Protein AF-0000000085042247 (afdb_homodimer)

InterPro domains:
  IPR011110 Two component regulator propeller [PF07494] (155-176)
  IPR015943 WD40/YVTN repeat-like-containing domain superfamily [G3DSA:2.130.10.10] (54-187)
  IPR015943 WD40/YVTN repeat-like-containing domain superfamily [G3DSA:2.130.10.10] (201-371)

Organism: Cyclobacterium marinum (strain ATCC 25205 / DSM 745 / LMG 13164 / NCIMB 1802) (NCBI:txid880070)

pLDDT: mean 93.14, std 12.24, range [21.66, 98.88]

Nearest PDB structures (foldseek):
  3va6-assembly3_B  TM=7.601E-01  e=3.231E-10  Bacteroides thetaiotaomicron
  6zxh-assembly1_g  TM=6.517E-01  e=1.091E-06  Homo sapiens
  3nvx-assembly2_B  TM=5.634E-01  e=7.622E-05  Vaccinia virus Copenhagen
  8t9a-assembly1_A  TM=5.636E-01  e=1.919E-04  Homo sapiens
  6dsz-assembly2_B  TM=5.825E-01  e=3.662E-04  Homo sapiens

Structure (mmCIF, N/CA/C/O backbone):
data_AF-0000000085042247-model_v1
#
loop_
_entity.id
_entity.type
_entity.pdbx_description
1 polymer 'Two component regulator propeller domain protein'
#
loop_
_atom_site.group_PDB
_atom_site.id
_atom_site.type_symbol
_atom_site.label_atom_id
_atom_site.label_alt_id
_atom_site.label_comp_id
_atom_site.label_asym_id
_atom_site.label_entity_id
_atom_site.label_seq_id
_atom_site.pdbx_PDB_ins_code
_atom_site.Cartn_x
_atom_site.Cartn_y
_atom_site.Cartn_z
_atom_site.occupancy
_atom_site.B_iso_or_equiv
_atom_site.auth_seq_id
_atom_site.auth_comp_id
_atom_site.auth_asym_id
_atom_site.auth_atom_id
_atom_site.pdbx_PDB_model_num
ATOM 1 N N . MET A 1 1 ? -36.875 -26.297 45.031 1 22.95 1 MET A N 1
ATOM 2 C CA . MET A 1 1 ? -35.531 -26.734 44.625 1 22.95 1 MET A CA 1
ATOM 3 C C . MET A 1 1 ? -34.875 -25.703 43.688 1 22.95 1 MET A C 1
ATOM 5 O O . MET A 1 1 ? -33.844 -25.969 43.125 1 22.95 1 MET A O 1
ATOM 9 N N . LYS A 1 2 ? -35.688 -24.75 43.25 1 25.09 2 LYS A N 1
ATOM 10 C CA . LYS A 1 2 ? -35.75 -23.625 42.312 1 25.09 2 LYS A CA 1
ATOM 11 C C . LYS A 1 2 ? -34.719 -22.578 42.656 1 25.09 2 LYS A C 1
ATOM 13 O O . LYS A 1 2 ? -34.156 -21.938 41.75 1 25.09 2 LYS A O 1
ATOM 18 N N . ILE A 1 3 ? -34.531 -22.25 43.906 1 25.02 3 ILE A N 1
ATOM 19 C CA . ILE A 1 3 ? -34.125 -20.938 44.406 1 25.02 3 ILE A CA 1
ATOM 20 C C . ILE A 1 3 ? -32.594 -20.812 44.406 1 25.02 3 ILE A C 1
ATOM 22 O O . ILE A 1 3 ? -32.062 -19.703 44.375 1 25.02 3 ILE A O 1
ATOM 26 N N . LEU A 1 4 ? -31.891 -21.891 44.719 1 25.73 4 LEU A N 1
ATOM 27 C CA . LEU A 1 4 ? -30.562 -21.766 45.312 1 25.73 4 LEU A CA 1
ATOM 28 C C . LEU A 1 4 ? -29.531 -21.359 44.25 1 25.73 4 LEU A C 1
ATOM 30 O O . LEU A 1 4 ? -28.516 -20.734 44.562 1 25.73 4 LEU A O 1
ATOM 34 N N . LYS A 1 5 ? -29.75 -21.875 43.031 1 30.06 5 LYS A N 1
ATOM 35 C CA . LYS A 1 5 ? -28.578 -21.984 42.156 1 30.06 5 LYS A CA 1
ATOM 36 C C . LYS A 1 5 ? -28.125 -20.625 41.656 1 30.06 5 LYS A C 1
ATOM 38 O O . LYS A 1 5 ? -27.219 -20.516 40.844 1 30.06 5 LYS A O 1
ATOM 43 N N . PHE A 1 6 ? -29.016 -19.625 41.969 1 28.7 6 PHE A N 1
ATOM 44 C CA . PHE A 1 6 ? -28.812 -18.375 41.25 1 28.7 6 PHE A CA 1
ATOM 45 C C . PHE A 1 6 ? -27.625 -17.609 41.844 1 28.7 6 PHE A C 1
ATOM 47 O O . PHE A 1 6 ? -27.234 -16.562 41.312 1 28.7 6 PHE A O 1
ATOM 54 N N . ILE A 1 7 ? -27.281 -17.953 43.156 1 28.77 7 ILE A N 1
ATOM 55 C CA . ILE A 1 7 ? -26.547 -16.953 43.906 1 28.77 7 ILE A CA 1
ATOM 56 C C . ILE A 1 7 ? -25.094 -16.922 43.469 1 28.77 7 ILE A C 1
ATOM 58 O O . ILE A 1 7 ? -24.453 -15.859 43.469 1 28.77 7 ILE A O 1
ATOM 62 N N . ILE A 1 8 ? -24.531 -18.109 43.125 1 30.77 8 ILE A N 1
ATOM 63 C CA . ILE A 1 8 ? -23.078 -18.172 43.25 1 30.77 8 ILE A CA 1
ATOM 64 C C . ILE A 1 8 ? -22.438 -17.375 42.125 1 30.77 8 ILE A C 1
ATOM 66 O O . ILE A 1 8 ? -21.25 -17.062 42.156 1 30.77 8 ILE A O 1
ATOM 70 N N . PHE A 1 9 ? -23.188 -17.234 41 1 31.53 9 PHE A N 1
ATOM 71 C CA . PHE A 1 9 ? -22.422 -16.844 39.812 1 31.53 9 PHE A CA 1
ATOM 72 C C . PHE A 1 9 ? -22 -15.383 39.906 1 31.53 9 PHE A C 1
ATOM 74 O O . PHE A 1 9 ? -21.297 -14.875 39.031 1 31.53 9 PHE A O 1
ATOM 81 N N . GLN A 1 10 ? -22.594 -14.641 40.906 1 27.89 10 GLN A N 1
ATOM 82 C CA . GLN A 1 10 ? -22.438 -13.195 40.781 1 27.89 10 GLN A CA 1
ATOM 83 C C . GLN A 1 10 ? -21 -12.766 41.125 1 27.89 10 GLN A C 1
ATOM 85 O O . GLN A 1 10 ? -20.625 -11.617 40.875 1 27.89 10 GLN A O 1
ATOM 90 N N . LEU A 1 11 ? -20.391 -13.547 41.969 1 30.06 11 LEU A N 1
ATOM 91 C CA . LEU A 1 11 ? -19.344 -12.805 42.688 1 30.06 11 LEU A CA 1
ATOM 92 C C . LEU A 1 11 ? -18.141 -12.57 41.781 1 30.06 11 LEU A C 1
ATOM 94 O O . LEU A 1 11 ? -17.188 -11.906 42.188 1 30.06 11 LEU A O 1
ATOM 98 N N . PHE A 1 12 ? -17.891 -13.469 40.875 1 33.62 12 PHE A N 1
ATOM 99 C CA . PHE A 1 12 ? -16.531 -13.359 40.375 1 33.62 12 PHE A CA 1
ATOM 100 C C . PHE A 1 12 ? -16.359 -12.109 39.5 1 33.62 12 PHE A C 1
ATOM 102 O O . PHE A 1 12 ? -15.719 -12.148 38.469 1 33.62 12 PHE A O 1
ATOM 109 N N . ILE A 1 13 ? -17.453 -11.211 39.5 1 29.3 13 ILE A N 1
ATOM 110 C CA . ILE A 1 13 ? -17.375 -10.188 38.469 1 29.3 13 ILE A CA 1
ATOM 111 C C . ILE A 1 13 ? -16.109 -9.359 38.656 1 29.3 13 ILE A C 1
ATOM 113 O O . ILE A 1 13 ? -15.383 -9.086 37.688 1 29.3 13 ILE A O 1
ATOM 117 N N . GLN A 1 14 ? -16.047 -8.523 39.719 1 28.84 14 GLN A N 1
ATOM 118 C CA . GLN A 1 14 ? -15.812 -7.094 39.531 1 28.84 14 GLN A CA 1
ATOM 119 C C . GLN A 1 14 ? -14.32 -6.785 39.5 1 28.84 14 GLN A C 1
ATOM 121 O O . GLN A 1 14 ? -13.93 -5.617 39.438 1 28.84 14 GLN A O 1
ATOM 126 N N . CYS A 1 15 ? -13.484 -7.648 40.062 1 31.14 15 CYS A N 1
ATOM 127 C CA . CYS A 1 15 ? -12.258 -6.895 40.281 1 31.14 15 CYS A CA 1
ATOM 128 C C . CYS A 1 15 ? -11.578 -6.566 38.938 1 31.14 15 CYS A C 1
ATOM 130 O O . CYS A 1 15 ? -10.789 -7.363 38.438 1 31.14 15 CYS A O 1
ATOM 132 N N . PHE A 1 16 ? -12.359 -6.102 37.969 1 33.31 16 PHE A N 1
ATOM 133 C CA . PHE A 1 16 ? -11.57 -5.527 36.906 1 33.31 16 PHE A CA 1
ATOM 134 C C . PHE A 1 16 ? -10.539 -4.543 37.438 1 33.31 16 PHE A C 1
ATOM 136 O O . PHE A 1 16 ? -10.898 -3.443 37.875 1 33.31 16 PHE A O 1
ATOM 143 N N . GLY A 1 17 ? -9.617 -5.082 38.188 1 31.41 17 GLY A N 1
ATOM 144 C CA . GLY A 1 17 ? -8.508 -4.16 38.406 1 31.41 17 GLY A CA 1
ATOM 145 C C . GLY A 1 17 ? -8.156 -3.365 37.156 1 31.41 17 GLY A C 1
ATOM 146 O O . GLY A 1 17 ? -8.062 -3.924 36.062 1 31.41 17 GLY A O 1
ATOM 147 N N . THR A 1 18 ? -8.648 -2.137 37.156 1 35.22 18 THR A N 1
ATOM 148 C CA . THR A 1 18 ? -8.141 -1.156 36.188 1 35.22 18 THR A CA 1
ATOM 149 C C . THR A 1 18 ? -6.637 -1.332 36 1 35.22 18 THR A C 1
ATOM 151 O O . THR A 1 18 ? -5.848 -1.086 36.906 1 35.22 18 THR A O 1
ATOM 154 N N . TYR A 1 19 ? -6.242 -2.33 35.281 1 34.72 19 TYR A N 1
ATOM 155 C CA . TYR A 1 19 ? -4.875 -2.213 34.812 1 34.72 19 TYR A CA 1
ATOM 156 C C . TYR A 1 19 ? -4.645 -0.853 34.156 1 34.72 19 TYR A C 1
ATOM 158 O O . TYR A 1 19 ? -5.199 -0.561 33.094 1 34.72 19 TYR A O 1
ATOM 166 N N . THR A 1 20 ? -4.547 0.145 34.938 1 39.28 20 THR A N 1
ATOM 167 C CA . THR A 1 20 ? -3.92 1.332 34.375 1 39.28 20 THR A CA 1
ATOM 168 C C . THR A 1 20 ? -2.695 0.951 33.531 1 39.28 20 THR A C 1
ATOM 170 O O . THR A 1 20 ? -1.691 0.489 34.094 1 39.28 20 THR A O 1
ATOM 173 N N . THR A 1 21 ? -2.906 0.508 32.406 1 41.06 21 THR A N 1
ATOM 174 C CA . THR A 1 21 ? -1.756 0.406 31.531 1 41.06 21 THR A CA 1
ATOM 175 C C . THR A 1 21 ? -0.946 1.699 31.531 1 41.06 21 THR A C 1
ATOM 177 O O . THR A 1 21 ? -1.376 2.713 30.984 1 41.06 21 THR A O 1
ATOM 180 N N . TYR A 1 22 ? -0.317 1.96 32.594 1 46.22 22 TYR A N 1
ATOM 181 C CA . TYR A 1 22 ? 0.719 2.979 32.438 1 46.22 22 TYR A CA 1
ATOM 182 C C . TYR A 1 22 ? 1.549 2.744 31.188 1 46.22 22 TYR A C 1
ATOM 184 O O . TYR A 1 22 ? 1.994 1.623 30.938 1 46.22 22 TYR A O 1
ATOM 192 N N . SER A 1 23 ? 1.253 3.551 30.25 1 56.41 23 SER A N 1
ATOM 193 C CA . SER A 1 23 ? 2.094 3.502 29.062 1 56.41 23 SER A CA 1
ATOM 194 C C . SER A 1 23 ? 3.566 3.369 29.438 1 56.41 23 SER A C 1
ATOM 196 O O . SER A 1 23 ? 4.09 4.16 30.219 1 56.41 23 SER A O 1
ATOM 198 N N . GLN A 1 24 ? 4.137 2.273 29.375 1 67.94 24 GLN A N 1
ATOM 199 C CA . GLN A 1 24 ? 5.562 2.018 29.578 1 67.94 24 GLN A CA 1
ATOM 200 C C . GLN A 1 24 ? 6.41 3.084 28.891 1 67.94 24 GLN A C 1
ATOM 202 O O . GLN A 1 24 ? 6.172 3.43 27.734 1 67.94 24 GLN A O 1
ATOM 207 N N . LYS A 1 25 ? 7.191 3.816 29.719 1 71.62 25 LYS A N 1
ATOM 208 C CA . LYS A 1 25 ? 8.164 4.805 29.25 1 71.62 25 LYS A CA 1
ATOM 209 C C . LYS A 1 25 ? 8.992 4.262 28.094 1 71.62 25 LYS A C 1
ATOM 211 O O . LYS A 1 25 ? 9.594 3.193 28.203 1 71.62 25 LYS A O 1
ATOM 216 N N . LEU A 1 26 ? 8.828 4.996 26.906 1 81.88 26 LEU A N 1
ATOM 217 C CA . LEU A 1 26 ? 9.656 4.648 25.75 1 81.88 26 LEU A CA 1
ATOM 218 C C . LEU A 1 26 ? 11.086 5.148 25.938 1 81.88 26 LEU A C 1
ATOM 220 O O . LEU A 1 26 ? 11.297 6.273 26.406 1 81.88 26 LEU A O 1
ATOM 224 N N . HIS A 1 27 ? 12.062 4.387 25.766 1 77.31 27 HIS A N 1
ATOM 225 C CA . HIS A 1 27 ? 13.461 4.801 25.828 1 77.31 27 HIS A CA 1
ATOM 226 C C . HIS A 1 27 ? 13.82 5.719 24.656 1 77.31 27 HIS A C 1
ATOM 228 O O . HIS A 1 27 ? 13.766 5.305 23.5 1 77.31 27 HIS A O 1
ATOM 234 N N . SER A 1 28 ? 13.984 6.938 24.922 1 80.69 28 SER A N 1
ATOM 235 C CA . SER A 1 28 ? 14.414 7.852 23.859 1 80.69 28 SER A CA 1
ATOM 236 C C . SER A 1 28 ? 15.93 7.988 23.828 1 80.69 28 SER A C 1
ATOM 238 O O . SER A 1 28 ? 16.531 7.965 22.75 1 80.69 28 SER A O 1
ATOM 240 N N . GLY A 1 29 ? 16.672 7.863 24.875 1 83.38 29 GLY A N 1
ATOM 241 C CA . GLY A 1 29 ? 18.109 7.914 25.031 1 83.38 29 GLY A CA 1
ATOM 242 C C . GLY A 1 29 ? 18.797 8.703 23.922 1 83.38 29 GLY A C 1
ATOM 243 O O . GLY A 1 29 ? 18.188 9.586 23.312 1 83.38 29 GLY A O 1
ATOM 244 N N . GLU A 1 30 ? 20.047 8.633 23.891 1 90.38 30 GLU A N 1
ATOM 245 C CA . GLU A 1 30 ? 20.828 9.227 22.797 1 90.38 30 GLU A CA 1
ATOM 246 C C . GLU A 1 30 ? 20.516 8.555 21.469 1 90.38 30 GLU A C 1
ATOM 248 O O . GLU A 1 30 ? 20.344 7.34 21.406 1 90.38 30 GLU A O 1
ATOM 253 N N . TYR A 1 31 ? 20.266 9.352 20.469 1 94 31 TYR A N 1
ATOM 254 C CA . TYR A 1 31 ? 20.016 8.859 19.125 1 94 31 TYR A CA 1
ATOM 255 C C . TYR A 1 31 ? 20.828 9.641 18.094 1 94 31 TYR A C 1
ATOM 257 O O . TYR A 1 31 ? 21.547 10.57 18.438 1 94 31 TYR A O 1
ATOM 265 N N . TYR A 1 32 ? 20.766 9.211 16.891 1 94 32 TYR A N 1
ATOM 266 C CA . TYR A 1 32 ? 21.516 9.883 15.836 1 94 32 TYR A CA 1
ATOM 267 C C . TYR A 1 32 ? 20.594 10.711 14.953 1 94 32 TYR A C 1
ATOM 269 O O . TYR A 1 32 ? 19.734 10.164 14.25 1 94 32 TYR A O 1
ATOM 277 N N . GLN A 1 33 ? 20.766 12.031 15.07 1 96.5 33 GLN A N 1
ATOM 278 C CA . GLN A 1 33 ? 20.031 12.992 14.258 1 96.5 33 GLN A CA 1
ATOM 279 C C . GLN A 1 33 ? 20.703 13.195 12.906 1 96.5 33 GLN A C 1
ATOM 281 O O . GLN A 1 33 ? 21.906 13.445 12.836 1 96.5 33 GLN A O 1
ATOM 286 N N . GLU A 1 34 ? 19.906 13.094 11.797 1 96.12 34 GLU A N 1
ATOM 287 C CA . GLU A 1 34 ? 20.453 13.391 10.469 1 96.12 34 GLU A CA 1
ATOM 288 C C . GLU A 1 34 ? 20.688 14.883 10.297 1 96.12 34 GLU A C 1
ATOM 290 O O . GLU A 1 34 ? 19.859 15.703 10.719 1 96.12 34 GLU A O 1
ATOM 295 N N . VAL A 1 35 ? 21.812 15.25 9.727 1 97.12 35 VAL A N 1
ATOM 296 C CA . VAL A 1 35 ? 22.172 16.641 9.492 1 97.12 35 VAL A CA 1
ATOM 297 C C . VAL A 1 35 ? 22.812 16.797 8.109 1 97.12 35 VAL A C 1
ATOM 299 O O . VAL A 1 35 ? 23.281 15.812 7.523 1 97.12 35 VAL A O 1
ATOM 302 N N . SER A 1 36 ? 22.75 17.953 7.57 1 97.31 36 SER A N 1
ATOM 303 C CA . SER A 1 36 ? 23.375 18.297 6.301 1 97.31 36 SER A CA 1
ATOM 304 C C . SER A 1 36 ? 24.25 19.547 6.445 1 97.31 36 SER A C 1
ATOM 306 O O . SER A 1 36 ? 23.891 20.469 7.18 1 97.31 36 SER A O 1
ATOM 308 N N . LYS A 1 37 ? 25.359 19.5 5.793 1 95.69 37 LYS A N 1
ATOM 309 C CA . LYS A 1 37 ? 26.266 20.641 5.742 1 95.69 37 LYS A CA 1
ATOM 310 C C . LYS A 1 37 ? 26.812 20.844 4.328 1 95.69 37 LYS A C 1
ATOM 312 O O . LYS A 1 37 ? 27.062 19.875 3.605 1 95.69 37 LYS A O 1
ATOM 317 N N . SER A 1 38 ? 26.922 22.094 3.979 1 95.56 38 SER A N 1
ATOM 318 C CA . SER A 1 38 ? 27.547 22.406 2.705 1 95.56 38 SER A CA 1
ATOM 319 C C . SER A 1 38 ? 29.078 22.469 2.844 1 95.56 38 SER A C 1
ATOM 321 O O . SER A 1 38 ? 29.594 23.078 3.777 1 95.56 38 SER A O 1
ATOM 323 N N . ILE A 1 39 ? 29.672 21.828 1.916 1 97.06 39 ILE A N 1
ATOM 324 C CA . ILE A 1 39 ? 31.125 21.922 1.851 1 97.06 39 ILE A CA 1
ATOM 325 C C . ILE A 1 39 ? 31.516 23.047 0.891 1 97.06 39 ILE A C 1
ATOM 327 O O . ILE A 1 39 ? 31.266 22.953 -0.313 1 97.06 39 ILE A O 1
ATOM 331 N N . THR A 1 40 ? 32.156 24.062 1.441 1 95.25 40 THR A N 1
ATOM 332 C CA . THR A 1 40 ? 32.531 25.219 0.634 1 95.25 40 THR A CA 1
ATOM 333 C C . THR A 1 40 ? 33.719 24.922 -0.269 1 95.25 40 THR A C 1
ATOM 335 O O . THR A 1 40 ? 34.781 24.594 0.216 1 95.25 40 THR A O 1
ATOM 338 N N . LEU A 1 41 ? 33.5 25.047 -1.53 1 96.44 41 LEU A N 1
ATOM 339 C CA . LEU A 1 41 ? 34.562 24.859 -2.514 1 96.44 41 LEU A CA 1
ATOM 340 C C . LEU A 1 41 ? 35.344 26.141 -2.723 1 96.44 41 LEU A C 1
ATOM 342 O O . LEU A 1 41 ? 34.812 27.234 -2.529 1 96.44 41 LEU A O 1
ATOM 346 N N . PRO A 1 42 ? 36.656 26.016 -3.088 1 94.88 42 PRO A N 1
ATOM 347 C CA . PRO A 1 42 ? 37.344 27.25 -3.48 1 94.88 42 PRO A CA 1
ATOM 348 C C . PRO A 1 42 ? 36.719 27.906 -4.715 1 94.88 42 PRO A C 1
ATOM 350 O O . PRO A 1 42 ? 36.281 27.203 -5.625 1 94.88 42 PRO A O 1
ATOM 353 N N . PRO A 1 43 ? 36.781 29.219 -4.773 1 92.81 43 PRO A N 1
ATOM 354 C CA . PRO A 1 43 ? 36.094 29.938 -5.863 1 92.81 43 PRO A CA 1
ATOM 355 C C . PRO A 1 43 ? 36.531 29.438 -7.242 1 92.81 43 PRO A C 1
ATOM 357 O O . PRO A 1 43 ? 35.719 29.359 -8.156 1 92.81 43 PRO A O 1
ATOM 360 N N . GLN A 1 44 ? 37.719 29.062 -7.391 1 93.12 44 GLN A N 1
ATOM 361 C CA . GLN A 1 44 ? 38.25 28.672 -8.695 1 93.12 44 GLN A CA 1
ATOM 362 C C . GLN A 1 44 ? 37.719 27.297 -9.109 1 93.12 44 GLN A C 1
ATOM 364 O O . GLN A 1 44 ? 37.844 26.906 -10.273 1 93.12 44 GLN A O 1
ATOM 369 N N . ALA A 1 45 ? 37.188 26.594 -8.234 1 94.94 45 ALA A N 1
ATOM 370 C CA . ALA A 1 45 ? 36.719 25.234 -8.516 1 94.94 45 ALA A CA 1
ATOM 371 C C . ALA A 1 45 ? 35.375 25.25 -9.227 1 94.94 45 ALA A C 1
ATOM 373 O O . ALA A 1 45 ? 34.938 24.25 -9.812 1 94.94 45 ALA A O 1
ATOM 374 N N . GLY A 1 46 ? 34.656 26.469 -9.188 1 94.75 46 GLY A N 1
ATOM 375 C CA . GLY A 1 46 ? 33.281 26.438 -9.602 1 94.75 46 GLY A CA 1
ATOM 376 C C . GLY A 1 46 ? 32.406 25.562 -8.711 1 94.75 46 GLY A C 1
ATOM 377 O O . GLY A 1 46 ? 32.812 25.203 -7.605 1 94.75 46 GLY A O 1
ATOM 378 N N . LEU A 1 47 ? 31.141 25.234 -9.172 1 96.75 47 LEU A N 1
ATOM 379 C CA . LEU A 1 47 ? 30.188 24.547 -8.297 1 96.75 47 LEU A CA 1
ATOM 380 C C . LEU A 1 47 ? 29.906 23.141 -8.805 1 96.75 47 LEU A C 1
ATOM 382 O O . LEU A 1 47 ? 29.438 22.281 -8.047 1 96.75 47 LEU A O 1
ATOM 386 N N . ASP A 1 48 ? 30.125 22.922 -10.109 1 97.75 48 ASP A N 1
ATOM 387 C CA . ASP A 1 48 ? 29.766 21.641 -10.727 1 97.75 48 ASP A CA 1
ATOM 388 C C . ASP A 1 48 ? 30.781 20.562 -10.367 1 97.75 48 ASP A C 1
ATOM 390 O O . ASP A 1 48 ? 31.812 20.422 -11.023 1 97.75 48 ASP A O 1
ATOM 394 N N . VAL A 1 49 ? 30.469 19.812 -9.352 1 98.31 49 VAL A N 1
ATOM 395 C CA . VAL A 1 49 ? 31.328 18.719 -8.906 1 98.31 49 VAL A CA 1
ATOM 396 C C . VAL A 1 49 ? 30.922 17.422 -9.609 1 98.31 49 VAL A C 1
ATOM 398 O O . VAL A 1 49 ? 29.812 16.938 -9.438 1 98.31 49 VAL A O 1
ATOM 401 N N . VAL A 1 50 ? 31.875 16.812 -10.281 1 97.25 50 VAL A N 1
ATOM 402 C CA . VAL A 1 50 ? 31.609 15.695 -11.188 1 97.25 50 VAL A CA 1
ATOM 403 C C . VAL A 1 50 ? 31.859 14.367 -10.477 1 97.25 50 VAL A C 1
ATOM 405 O O . VAL A 1 50 ? 31.094 13.422 -10.633 1 97.25 50 VAL A O 1
ATOM 408 N N . LYS A 1 51 ? 32.938 14.297 -9.758 1 97.81 51 LYS A N 1
ATOM 409 C CA . LYS A 1 51 ? 33.375 13.062 -9.109 1 97.81 51 LYS A CA 1
ATOM 410 C C . LYS A 1 51 ? 34.156 13.359 -7.828 1 97.81 51 LYS A C 1
ATOM 412 O O . LYS A 1 51 ? 34.781 14.406 -7.715 1 97.81 51 LYS A O 1
ATOM 417 N N . LEU A 1 52 ? 34.031 12.461 -6.906 1 98.12 52 LEU A N 1
ATOM 418 C CA . LEU A 1 52 ? 34.781 12.531 -5.66 1 98.12 52 LEU A CA 1
ATOM 419 C C . LEU A 1 52 ? 35.594 11.242 -5.434 1 98.12 52 LEU A C 1
ATOM 421 O O . LEU A 1 52 ? 35.094 10.148 -5.695 1 98.12 52 LEU A O 1
ATOM 425 N N . PHE A 1 53 ? 36.844 11.43 -5.016 1 97.31 53 PHE A N 1
ATOM 426 C CA . PHE A 1 53 ? 37.688 10.305 -4.625 1 97.31 53 PHE A CA 1
ATOM 427 C C . PHE A 1 53 ? 38.281 10.539 -3.246 1 97.31 53 PHE A C 1
ATOM 429 O O . PHE A 1 53 ? 38.531 11.68 -2.848 1 97.31 53 PHE A O 1
ATOM 436 N N . LYS A 1 54 ? 38.438 9.531 -2.537 1 96.06 54 LYS A N 1
ATOM 437 C CA . LYS A 1 54 ? 39.188 9.586 -1.287 1 96.06 54 LYS A CA 1
ATOM 438 C C . LYS A 1 54 ? 40.375 8.633 -1.318 1 96.06 54 LYS A C 1
ATOM 440 O O . LYS A 1 54 ? 40.188 7.426 -1.49 1 96.06 54 LYS A O 1
ATOM 445 N N . ILE A 1 55 ? 41.5 9.148 -1.236 1 92.5 55 ILE A N 1
ATOM 446 C CA . ILE A 1 55 ? 42.75 8.398 -1.187 1 92.5 55 ILE A CA 1
ATOM 447 C C . ILE A 1 55 ? 43.5 8.703 0.114 1 92.5 55 ILE A C 1
ATOM 449 O O . ILE A 1 55 ? 44 9.812 0.301 1 92.5 55 ILE A O 1
ATOM 453 N N . GLN A 1 56 ? 43.531 7.711 0.99 1 89.5 56 GLN A N 1
ATOM 454 C CA . GLN A 1 56 ? 44.062 7.918 2.336 1 89.5 56 GLN A CA 1
ATOM 455 C C . GLN A 1 56 ? 43.312 9.047 3.045 1 89.5 56 GLN A C 1
ATOM 457 O O . GLN A 1 56 ? 42.094 9.016 3.166 1 89.5 56 GLN A O 1
ATOM 462 N N . ASP A 1 57 ? 44.062 10.094 3.342 1 91.44 57 ASP A N 1
ATOM 463 C CA . ASP A 1 57 ? 43.406 11.156 4.113 1 91.44 57 ASP A CA 1
ATOM 464 C C . ASP A 1 57 ? 43.062 12.352 3.229 1 91.44 57 ASP A C 1
ATOM 466 O O . ASP A 1 57 ? 42.656 13.398 3.727 1 91.44 57 ASP A O 1
ATOM 470 N N . THR A 1 58 ? 43.188 12.164 1.944 1 95.62 58 THR A N 1
ATOM 471 C CA . THR A 1 58 ? 42.938 13.258 1.014 1 95.62 58 THR A CA 1
ATOM 472 C C . THR A 1 58 ? 41.688 12.984 0.178 1 95.62 58 THR A C 1
ATOM 474 O O . THR A 1 58 ? 41.562 11.914 -0.421 1 95.62 58 THR A O 1
ATOM 477 N N . ILE A 1 59 ? 40.844 13.938 0.208 1 97.75 59 ILE A N 1
ATOM 478 C CA . ILE A 1 59 ? 39.688 13.875 -0.7 1 97.75 59 ILE A CA 1
ATOM 479 C C . ILE A 1 59 ? 40 14.68 -1.963 1 97.75 59 ILE A C 1
ATOM 481 O O . ILE A 1 59 ? 40.469 15.812 -1.885 1 97.75 59 ILE A O 1
ATOM 485 N N . LYS A 1 60 ? 39.844 14.07 -3.061 1 96.94 60 LYS A N 1
ATOM 486 C CA . LYS A 1 60 ? 40 14.727 -4.359 1 96.94 60 LYS A CA 1
ATOM 487 C C . LYS A 1 60 ? 38.656 15.039 -4.984 1 96.94 60 LYS A C 1
ATOM 489 O O . LYS A 1 60 ? 37.844 14.141 -5.25 1 96.94 60 LYS A O 1
ATOM 494 N N . ALA A 1 61 ? 38.375 16.281 -5.164 1 97.56 61 ALA A N 1
ATOM 495 C CA . ALA A 1 61 ? 37.125 16.719 -5.824 1 97.56 61 ALA A CA 1
ATOM 496 C C . ALA A 1 61 ? 37.406 17.125 -7.27 1 97.56 61 ALA A C 1
ATOM 498 O O . ALA A 1 61 ? 38.156 18.047 -7.531 1 97.56 61 ALA A O 1
ATOM 499 N N . ILE A 1 62 ? 36.812 16.406 -8.133 1 96.69 62 ILE A N 1
ATOM 500 C CA . ILE A 1 62 ? 36.875 16.75 -9.547 1 96.69 62 ILE A CA 1
ATOM 501 C C . ILE A 1 62 ? 35.688 17.625 -9.945 1 96.69 62 ILE A C 1
ATOM 503 O O . ILE A 1 62 ? 34.562 17.188 -9.867 1 96.69 62 ILE A O 1
ATOM 507 N N . THR A 1 63 ? 35.969 18.828 -10.352 1 96.94 63 THR A N 1
ATOM 508 C CA . THR A 1 63 ? 34.938 19.734 -10.836 1 96.94 63 THR A CA 1
ATOM 509 C C . THR A 1 63 ? 35.062 19.922 -12.352 1 96.94 63 THR A C 1
ATOM 511 O O . THR A 1 63 ? 35.969 19.391 -12.977 1 96.94 63 THR A O 1
ATOM 514 N N . SER A 1 64 ? 34.094 20.609 -12.945 1 95.88 64 SER A N 1
ATOM 515 C CA . SER A 1 64 ? 34.156 20.891 -14.375 1 95.88 64 SER A CA 1
ATOM 516 C C . SER A 1 64 ? 35.375 21.734 -14.719 1 95.88 64 SER A C 1
ATOM 518 O O . SER A 1 64 ? 35.75 21.875 -15.891 1 95.88 64 SER A O 1
ATOM 520 N N . HIS A 1 65 ? 36.094 22.25 -13.68 1 94.38 65 HIS A N 1
ATOM 521 C CA . HIS A 1 65 ? 37.188 23.188 -13.898 1 94.38 65 HIS A CA 1
ATOM 522 C C . HIS A 1 65 ? 38.531 22.547 -13.57 1 94.38 65 HIS A C 1
ATOM 524 O O . HIS A 1 65 ? 39.594 23.125 -13.859 1 94.38 65 HIS A O 1
ATOM 530 N N . GLY A 1 66 ? 38.469 21.469 -12.891 1 93.31 66 GLY A N 1
ATOM 531 C CA . GLY A 1 66 ? 39.75 20.844 -12.547 1 93.31 66 GLY A CA 1
ATOM 532 C C . GLY A 1 66 ? 39.656 19.9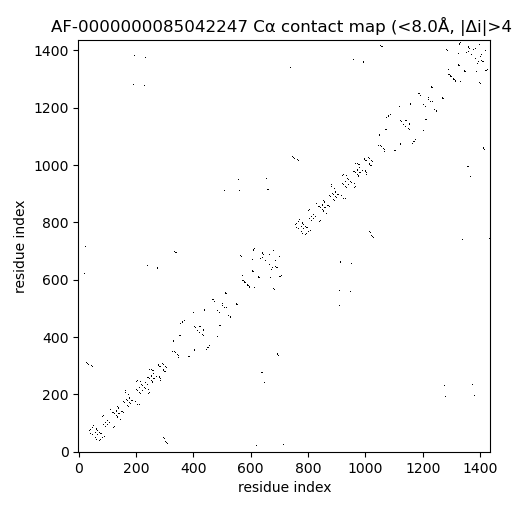38 -11.336 1 93.31 66 GLY A C 1
ATOM 533 O O . GLY A 1 66 ? 38.594 19.406 -11.039 1 93.31 66 GLY A O 1
ATOM 534 N N . ILE A 1 67 ? 40.781 19.672 -10.75 1 95 67 ILE A N 1
ATOM 535 C CA . ILE A 1 67 ? 40.906 18.797 -9.586 1 95 67 ILE A CA 1
ATOM 536 C C . ILE A 1 67 ? 41.375 19.609 -8.375 1 95 67 ILE A C 1
ATOM 538 O O . ILE A 1 67 ? 42.281 20.406 -8.461 1 95 67 ILE A O 1
ATOM 542 N N . PHE A 1 68 ? 40.656 19.453 -7.297 1 96.56 68 PHE A N 1
ATOM 543 C CA . PHE A 1 68 ? 40.938 20.125 -6.039 1 96.56 68 PHE A CA 1
ATOM 544 C C . PHE A 1 68 ? 41.094 19.125 -4.902 1 96.56 68 PHE A C 1
ATOM 546 O O . PHE A 1 68 ? 40.406 18.094 -4.891 1 96.56 68 PHE A O 1
ATOM 553 N N . TYR A 1 69 ? 41.969 19.391 -3.99 1 96.5 69 TYR A N 1
ATOM 554 C CA . TYR A 1 69 ? 42.344 18.469 -2.922 1 96.5 69 TYR A CA 1
ATOM 555 C C . TYR A 1 69 ? 41.938 19.031 -1.561 1 96.5 69 TYR A C 1
ATOM 557 O O . TYR A 1 69 ? 42.188 20.188 -1.254 1 96.5 69 TYR A O 1
ATOM 565 N N . TYR A 1 70 ? 41.25 18.25 -0.821 1 97.06 70 TYR A N 1
ATOM 566 C CA . TYR A 1 70 ? 40.812 18.609 0.526 1 97.06 70 TYR A CA 1
ATOM 567 C C . TYR A 1 70 ? 41.531 17.766 1.569 1 97.06 70 TYR A C 1
ATOM 569 O O . TYR A 1 70 ? 41.375 16.531 1.587 1 97.06 70 TYR A O 1
ATOM 577 N N . GLN A 1 71 ? 42.281 18.328 2.398 1 95.06 71 GLN A N 1
ATOM 578 C CA . GLN A 1 71 ? 43.031 17.688 3.475 1 95.06 71 GLN A CA 1
ATOM 579 C C . GLN A 1 71 ? 43.188 18.609 4.676 1 95.06 71 GLN A C 1
ATOM 581 O O . GLN A 1 71 ? 43.5 19.797 4.52 1 95.06 71 GLN A O 1
ATOM 586 N N . SER A 1 72 ? 43 18.078 5.852 1 92.81 72 SER A N 1
ATOM 587 C CA . SER A 1 72 ? 43.094 18.844 7.09 1 92.81 72 SER A CA 1
ATOM 588 C C . SER A 1 72 ? 42.25 20.125 7.016 1 92.81 72 SER A C 1
ATOM 590 O O . SER A 1 72 ? 42.75 21.219 7.336 1 92.81 72 SER A O 1
ATOM 592 N N . GLU A 1 73 ? 41.125 20.047 6.414 1 90.56 73 GLU A N 1
ATOM 593 C CA . GLU A 1 73 ? 40.125 21.109 6.344 1 90.56 73 GLU A CA 1
ATOM 594 C C . GLU A 1 73 ? 40.594 22.25 5.445 1 90.56 73 GLU A C 1
ATOM 596 O O . GLU A 1 73 ? 40.156 23.391 5.598 1 90.56 73 GLU A O 1
ATOM 601 N N . LYS A 1 74 ? 41.469 21.859 4.57 1 94.31 74 LYS A N 1
ATOM 602 C CA . LYS A 1 74 ? 41.969 22.859 3.643 1 94.31 74 LYS A CA 1
ATOM 603 C C . LYS A 1 74 ? 41.969 22.344 2.207 1 94.31 74 LYS A C 1
ATOM 605 O O . LYS A 1 74 ? 42.25 21.172 1.958 1 94.31 74 LYS A O 1
ATOM 610 N N . TRP A 1 75 ? 41.562 23.281 1.378 1 95.94 75 TRP A N 1
ATOM 611 C CA . TRP A 1 75 ? 41.562 22.969 -0.048 1 95.94 75 TRP A CA 1
ATOM 612 C C . TRP A 1 75 ? 42.875 23.391 -0.69 1 95.94 75 TRP A C 1
ATOM 614 O O . TRP A 1 75 ? 43.438 24.438 -0.365 1 95.94 75 TRP A O 1
ATOM 624 N N . THR A 1 76 ? 43.406 22.609 -1.536 1 93.56 76 THR A N 1
ATOM 625 C CA . THR A 1 76 ? 44.469 22.953 -2.451 1 93.56 76 THR A CA 1
ATOM 626 C C . THR A 1 76 ? 44.125 22.531 -3.879 1 93.56 76 THR A C 1
ATOM 628 O O . THR A 1 76 ? 43.125 21.859 -4.105 1 93.56 76 THR A O 1
ATOM 631 N N . GLY A 1 77 ? 44.906 23.047 -4.797 1 87.94 77 GLY A N 1
ATOM 632 C CA . GLY A 1 77 ? 44.688 22.734 -6.199 1 87.94 77 GLY A CA 1
ATOM 633 C C . GLY A 1 77 ? 44.438 23.953 -7.051 1 87.94 77 GLY A C 1
ATOM 634 O O . GLY A 1 77 ? 44.312 25.062 -6.531 1 87.94 77 GLY A O 1
ATOM 635 N N . LYS A 1 78 ? 44.469 23.828 -8.359 1 80.62 78 LYS A N 1
ATOM 636 C CA . LYS A 1 78 ? 44.281 24.906 -9.328 1 80.62 78 LYS A CA 1
ATOM 637 C C . LYS A 1 78 ? 43.5 24.422 -10.531 1 80.62 78 LYS A C 1
ATOM 639 O O . LYS A 1 78 ? 43.469 23.219 -10.844 1 80.62 78 LYS A O 1
ATOM 644 N N . PRO A 1 79 ? 42.812 25.391 -11.078 1 85.94 79 PRO A N 1
ATOM 645 C CA . PRO A 1 79 ? 42.156 25.016 -12.336 1 85.94 79 PRO A CA 1
ATOM 646 C C . PRO A 1 79 ? 43.125 24.391 -13.336 1 85.94 79 PRO A C 1
ATOM 648 O O . PRO A 1 79 ? 44.281 24.781 -13.398 1 85.94 79 PRO A O 1
ATOM 651 N N . PHE A 1 80 ? 42.75 23.422 -13.922 1 79.06 80 PHE A N 1
ATOM 652 C CA . PHE A 1 80 ? 43.562 22.688 -14.867 1 79.06 80 PHE A CA 1
ATOM 653 C C . PHE A 1 80 ? 42.969 22.75 -16.266 1 79.06 80 PHE A C 1
ATOM 655 O O . PHE A 1 80 ? 43.562 23.344 -17.172 1 79.06 80 PHE A O 1
ATOM 662 N N . VAL A 1 81 ? 41.844 22.156 -16.531 1 80.81 81 VAL A N 1
ATOM 663 C CA . VAL A 1 81 ? 41.094 22.141 -17.781 1 80.81 81 VAL A CA 1
ATOM 664 C C . VAL A 1 81 ? 39.594 22.344 -17.516 1 80.81 81 VAL A C 1
ATOM 666 O O . VAL A 1 81 ? 39.125 22.016 -16.438 1 80.81 81 VAL A O 1
ATOM 669 N N . SER A 1 82 ? 39 23.016 -18.547 1 84.62 82 SER A N 1
ATOM 670 C CA . SER A 1 82 ? 37.562 23.266 -18.391 1 84.62 82 SER A CA 1
ATOM 671 C C . SER A 1 82 ? 36.719 22.188 -19.062 1 84.62 82 SER A C 1
ATOM 673 O O . SER A 1 82 ? 37.219 21.484 -19.953 1 84.62 82 SER A O 1
ATOM 675 N N . GLY A 1 83 ? 35.594 21.953 -18.547 1 92.19 83 GLY A N 1
ATOM 676 C CA . GLY A 1 83 ? 34.594 21.109 -19.172 1 92.19 83 GLY A CA 1
ATOM 677 C C . GLY A 1 83 ? 34.75 19.641 -18.828 1 92.19 83 GLY A C 1
ATOM 678 O O . GLY A 1 83 ? 34.406 18.766 -19.625 1 92.19 83 GLY A O 1
ATOM 679 N N . ILE A 1 84 ? 35.312 19.344 -17.734 1 94.12 84 ILE A N 1
ATOM 680 C CA . ILE A 1 84 ? 35.469 17.953 -17.297 1 94.12 84 ILE A CA 1
ATOM 681 C C . ILE A 1 84 ? 34.094 17.328 -17.078 1 94.12 84 ILE A C 1
ATOM 683 O O . ILE A 1 84 ? 33.219 17.938 -16.453 1 94.12 84 ILE A O 1
ATOM 687 N N . ILE A 1 85 ? 33.969 16.062 -17.609 1 93.88 85 ILE A N 1
ATOM 688 C CA . ILE A 1 85 ? 32.625 15.477 -17.578 1 93.88 85 ILE A CA 1
ATOM 689 C C . ILE A 1 85 ? 32.719 14.109 -16.891 1 93.88 85 ILE A C 1
ATOM 691 O O . ILE A 1 85 ? 31.672 13.539 -16.531 1 93.88 85 ILE A O 1
ATOM 695 N N . ASN A 1 86 ? 33.938 13.555 -16.719 1 93.88 86 ASN A N 1
ATOM 696 C CA . ASN A 1 86 ? 34.094 12.242 -16.109 1 93.88 86 ASN A CA 1
ATOM 697 C C . ASN A 1 86 ? 35.469 12.094 -15.477 1 93.88 86 ASN A C 1
ATOM 699 O O . ASN A 1 86 ? 36.406 12.844 -15.812 1 93.88 86 ASN A O 1
ATOM 703 N N . ALA A 1 87 ? 35.531 11.133 -14.547 1 95.75 87 ALA A N 1
ATOM 704 C CA . ALA A 1 87 ? 36.812 10.828 -13.953 1 95.75 87 ALA A CA 1
ATOM 705 C C . ALA A 1 87 ? 36.844 9.406 -13.406 1 95.75 87 ALA A C 1
ATOM 707 O O . ALA A 1 87 ? 35.812 8.852 -13.031 1 95.75 87 ALA A O 1
ATOM 708 N N . SER A 1 88 ? 38 8.797 -13.422 1 95.88 88 SER A N 1
ATOM 709 C CA . SER A 1 88 ? 38.25 7.48 -12.844 1 95.88 88 SER A CA 1
ATOM 710 C C . SER A 1 88 ? 39.656 7.383 -12.297 1 95.88 88 SER A C 1
ATOM 712 O O . SER A 1 88 ? 40.469 8.305 -12.469 1 95.88 88 SER A O 1
ATOM 714 N N . THR A 1 89 ? 39.938 6.348 -11.602 1 95.31 89 THR A N 1
ATOM 715 C CA . THR A 1 89 ? 41.281 6.125 -11.078 1 95.31 89 THR A CA 1
ATOM 716 C C . THR A 1 89 ? 41.906 4.871 -11.695 1 95.31 89 THR A C 1
ATOM 718 O O . THR A 1 89 ? 41.188 3.92 -12.023 1 95.31 89 THR A O 1
ATOM 721 N N . ASP A 1 90 ? 43.219 4.926 -11.828 1 95.12 90 ASP A N 1
ATOM 722 C CA . ASP A 1 90 ? 43.938 3.715 -12.234 1 95.12 90 ASP A CA 1
ATOM 723 C C . ASP A 1 90 ? 44.375 2.906 -11.023 1 95.12 90 ASP A C 1
ATOM 725 O O . ASP A 1 90 ? 44 3.215 -9.891 1 95.12 90 ASP A O 1
ATOM 729 N N . GLN A 1 91 ? 45.125 1.829 -11.188 1 91.88 91 GLN A N 1
ATOM 730 C CA . GLN A 1 91 ? 45.531 0.917 -10.109 1 91.88 91 GLN A CA 1
ATOM 731 C C . GLN A 1 91 ? 46.469 1.603 -9.117 1 91.88 91 GLN A C 1
ATOM 733 O O . GLN A 1 91 ? 46.562 1.187 -7.961 1 91.88 91 GLN A O 1
ATOM 738 N N . SER A 1 92 ? 47.125 2.621 -9.562 1 91.81 92 SER A N 1
ATOM 739 C CA . SER A 1 92 ? 48 3.377 -8.688 1 91.81 92 SER A CA 1
ATOM 740 C C . SER A 1 92 ? 47.281 4.516 -7.996 1 91.81 92 SER A C 1
ATOM 742 O O . SER A 1 92 ? 47.875 5.375 -7.367 1 91.81 92 SER A O 1
ATOM 744 N N . GLN A 1 93 ? 46.031 4.629 -8.227 1 92.25 93 GLN A N 1
ATOM 745 C CA . GLN A 1 93 ? 45.125 5.613 -7.617 1 92.25 93 GLN A CA 1
ATOM 746 C C . GLN A 1 93 ? 45.375 7.004 -8.195 1 92.25 93 GLN A C 1
ATOM 748 O O . GLN A 1 93 ? 45.094 8.016 -7.543 1 92.25 93 GLN A O 1
ATOM 753 N N . THR A 1 94 ? 45.969 6.965 -9.367 1 94.38 94 THR A N 1
ATOM 754 C CA . THR A 1 94 ? 46.031 8.219 -10.117 1 94.38 94 THR A CA 1
ATOM 755 C C . THR A 1 94 ? 44.688 8.555 -10.75 1 94.38 94 THR A C 1
ATOM 757 O O . THR A 1 94 ? 44.062 7.699 -11.383 1 94.38 94 THR A O 1
ATOM 760 N N . VAL A 1 95 ? 44.281 9.828 -10.586 1 95.38 95 VAL A N 1
ATOM 761 C CA . VAL A 1 95 ? 43 10.242 -11.133 1 95.38 95 VAL A CA 1
ATOM 762 C C . VAL A 1 95 ? 43.156 10.633 -12.602 1 95.38 95 VAL A C 1
ATOM 764 O O . VAL A 1 95 ? 44.094 11.359 -12.961 1 95.38 95 VAL A O 1
ATOM 767 N N . TRP A 1 96 ? 42.312 10.094 -13.391 1 95.5 96 TRP A N 1
ATOM 768 C CA . TRP A 1 96 ? 42.219 10.445 -14.805 1 95.5 96 TRP A CA 1
ATOM 769 C C . TRP A 1 96 ? 40.875 11.141 -15.094 1 95.5 96 TRP A C 1
ATOM 771 O O . TRP A 1 96 ? 39.812 10.688 -14.648 1 95.5 96 TRP A O 1
ATOM 781 N N . MET A 1 97 ? 40.938 12.258 -15.812 1 95.31 97 MET A N 1
ATOM 782 C CA . MET A 1 97 ? 39.781 13.07 -16.125 1 95.31 97 MET A CA 1
ATOM 783 C C . MET A 1 97 ? 39.625 13.273 -17.625 1 95.31 97 MET A C 1
ATOM 785 O O . MET A 1 97 ? 40.625 13.266 -18.344 1 95.31 97 MET A O 1
ATOM 789 N N . ASN A 1 98 ? 38.406 13.445 -18.094 1 93.88 98 ASN A N 1
ATOM 790 C CA . ASN A 1 98 ? 38.281 13.711 -19.516 1 93.88 98 ASN A CA 1
ATOM 791 C C . ASN A 1 98 ? 37.219 14.781 -19.781 1 93.88 98 ASN A C 1
ATOM 793 O O . ASN A 1 98 ? 36.312 14.977 -18.984 1 93.88 98 ASN A O 1
ATOM 797 N N . ASN A 1 99 ? 37.344 15.5 -20.797 1 92 99 ASN A N 1
ATOM 798 C CA . ASN A 1 99 ? 36.312 16.312 -21.438 1 92 99 ASN A CA 1
ATOM 799 C C . ASN A 1 99 ? 36.062 15.867 -22.875 1 92 99 ASN A C 1
ATOM 801 O O . ASN A 1 99 ? 36.281 14.703 -23.219 1 92 99 ASN A O 1
ATOM 805 N N . ASP A 1 100 ? 35.531 16.688 -23.672 1 88.25 100 ASP A N 1
ATOM 806 C CA . ASP A 1 100 ? 35.156 16.297 -25.016 1 88.25 100 ASP A CA 1
ATOM 807 C C . ASP A 1 100 ? 36.375 16.188 -25.938 1 88.25 100 ASP A C 1
ATOM 809 O O . ASP A 1 100 ? 36.25 15.695 -27.062 1 88.25 100 ASP A O 1
ATOM 813 N N . LYS A 1 101 ? 37.562 16.453 -25.406 1 86.44 101 LYS A N 1
ATOM 814 C CA . LYS A 1 101 ? 38.719 16.531 -26.297 1 86.44 101 LYS A CA 1
ATOM 815 C C . LYS A 1 101 ? 39.781 15.523 -25.875 1 86.44 101 LYS A C 1
ATOM 817 O O . LYS A 1 101 ? 40.438 14.922 -26.734 1 86.44 101 LYS A O 1
ATOM 822 N N . THR A 1 102 ? 40.031 15.453 -24.672 1 91.69 102 THR A N 1
ATOM 823 C CA . THR A 1 102 ? 41.219 14.727 -24.219 1 91.69 102 THR A CA 1
ATOM 824 C C . THR A 1 102 ? 40.969 14.117 -22.844 1 91.69 102 THR A C 1
ATOM 826 O O . THR A 1 102 ? 40.094 14.547 -22.109 1 91.69 102 THR A O 1
ATOM 829 N N . ILE A 1 103 ? 41.75 13.047 -22.531 1 95.12 103 ILE A N 1
ATOM 830 C CA . ILE A 1 103 ? 41.875 12.461 -21.203 1 95.12 103 ILE A CA 1
ATOM 831 C C . ILE A 1 103 ? 43.188 12.898 -20.578 1 95.12 103 ILE A C 1
ATOM 833 O O . ILE A 1 103 ? 44.25 12.844 -21.219 1 95.12 103 ILE A O 1
ATOM 837 N N . TRP A 1 104 ? 43.156 13.406 -19.328 1 93.31 104 TRP A N 1
ATOM 838 C CA . TRP A 1 104 ? 44.344 13.828 -18.594 1 93.31 104 TRP A CA 1
ATOM 839 C C . TRP A 1 104 ? 44.438 13.102 -17.25 1 93.31 104 TRP A C 1
ATOM 841 O O . TRP A 1 104 ? 43.438 12.867 -16.594 1 93.31 104 TRP A O 1
ATOM 851 N N . SER A 1 105 ? 45.656 12.789 -16.906 1 93.38 105 SER A N 1
ATOM 852 C CA . SER A 1 105 ? 45.906 12.367 -15.539 1 93.38 105 SER A CA 1
ATOM 853 C C . SER A 1 105 ? 46.188 13.562 -14.633 1 93.38 105 SER A C 1
ATOM 855 O O . SER A 1 105 ? 46.562 14.633 -15.102 1 93.38 105 SER A O 1
ATOM 857 N N . GLU A 1 106 ? 46 13.359 -13.43 1 91.94 106 GLU A N 1
ATOM 858 C CA . GLU A 1 106 ? 46.281 14.422 -12.477 1 91.94 106 GLU A CA 1
ATOM 859 C C . GLU A 1 106 ? 47.781 14.742 -12.461 1 91.94 106 GLU A C 1
ATOM 861 O O . GLU A 1 106 ? 48.188 15.789 -11.945 1 91.94 106 GLU A O 1
ATOM 866 N N . LYS A 1 107 ? 48.625 13.898 -13.07 1 90.06 107 LYS A N 1
ATOM 867 C CA . LYS A 1 107 ? 50.062 14.094 -13.125 1 90.06 107 LYS A CA 1
ATOM 868 C C . LYS A 1 107 ? 50.469 14.734 -14.445 1 90.06 107 LYS A C 1
ATOM 870 O O . LYS A 1 107 ? 51.656 14.945 -14.695 1 90.06 107 LYS A O 1
ATOM 875 N N . GLY A 1 108 ? 49.531 14.906 -15.281 1 88.38 108 GLY A N 1
ATOM 876 C CA . GLY A 1 108 ? 49.844 15.664 -16.5 1 88.38 108 GLY A CA 1
ATOM 877 C C . GLY A 1 108 ? 49.875 14.797 -17.734 1 88.38 108 GLY A C 1
ATOM 878 O O . GLY A 1 108 ? 50.031 15.305 -18.844 1 88.38 108 GLY A O 1
ATOM 879 N N . GLU A 1 109 ? 49.781 13.516 -17.594 1 92.31 109 GLU A N 1
ATOM 880 C CA . GLU A 1 109 ? 49.75 12.641 -18.766 1 92.31 109 GLU A CA 1
ATOM 881 C C . GLU A 1 109 ? 48.469 12.852 -19.578 1 92.31 109 GLU A C 1
ATOM 883 O O . GLU A 1 109 ? 47.406 13.141 -19.016 1 92.31 109 GLU A O 1
ATOM 888 N N . ARG A 1 110 ? 48.625 12.617 -20.922 1 94.38 110 ARG A N 1
ATOM 889 C CA . ARG A 1 110 ? 47.469 12.852 -21.812 1 94.38 110 ARG A CA 1
ATOM 890 C C . ARG A 1 110 ? 47.219 11.648 -22.703 1 94.38 110 ARG A C 1
ATOM 892 O O . ARG A 1 110 ? 48.156 11.016 -23.188 1 94.38 110 ARG A O 1
ATOM 899 N N . ILE A 1 111 ? 46 11.359 -22.859 1 95.06 111 ILE A N 1
ATOM 900 C CA . ILE A 1 111 ? 45.5 10.391 -23.828 1 95.06 111 ILE A CA 1
ATOM 901 C C . ILE A 1 111 ? 44.438 11.055 -24.703 1 95.06 111 ILE A C 1
ATOM 903 O O . ILE A 1 111 ? 43.438 11.586 -24.203 1 95.06 111 ILE A O 1
ATOM 907 N N . PRO A 1 112 ? 44.625 11.078 -26.047 1 92.62 112 PRO A N 1
ATOM 908 C CA . PRO A 1 112 ? 43.562 11.641 -26.875 1 92.62 112 PRO A CA 1
ATOM 909 C C . PRO A 1 112 ? 42.25 10.836 -26.781 1 92.62 112 PRO A C 1
ATOM 911 O O . PRO A 1 112 ? 42.281 9.633 -26.5 1 92.62 112 PRO A O 1
ATOM 914 N N . ASN A 1 113 ? 41.188 11.516 -26.969 1 92.75 113 ASN A N 1
ATOM 915 C CA . ASN A 1 113 ? 39.938 10.781 -27.031 1 92.75 113 ASN A CA 1
ATOM 916 C C . ASN A 1 113 ? 39.906 9.812 -28.219 1 92.75 113 ASN A C 1
ATOM 918 O O . ASN A 1 113 ? 40.625 10 -29.188 1 92.75 113 ASN A O 1
ATOM 922 N N . PRO A 1 114 ? 39.062 8.773 -28.141 1 92.44 114 PRO A N 1
ATOM 923 C CA . PRO A 1 114 ? 38.938 7.859 -29.281 1 92.44 114 PRO A CA 1
ATOM 924 C C . PRO A 1 114 ? 38.5 8.562 -30.562 1 92.44 114 PRO A C 1
ATOM 926 O O . PRO A 1 114 ? 37.844 9.609 -30.5 1 92.44 114 PRO A O 1
ATOM 929 N N . PRO A 1 115 ? 38.844 7.996 -31.703 1 86.69 115 PRO A N 1
ATOM 930 C CA . PRO A 1 115 ? 38.438 8.609 -32.969 1 86.69 115 PRO A CA 1
ATOM 931 C C . PRO A 1 115 ? 36.906 8.688 -33.125 1 86.69 115 PRO A C 1
ATOM 933 O O . PRO A 1 115 ? 36.219 7.777 -32.688 1 86.69 115 PRO A O 1
ATOM 936 N N . ARG A 1 116 ? 36.375 9.844 -33.625 1 76.88 116 ARG A N 1
ATOM 937 C CA . ARG A 1 116 ? 34.938 10.055 -33.844 1 76.88 116 ARG A CA 1
ATOM 938 C C . ARG A 1 116 ? 34.5 9.5 -35.188 1 76.88 116 ARG A C 1
ATOM 940 O O . ARG A 1 116 ? 35 9.922 -36.219 1 76.88 116 ARG A O 1
ATOM 947 N N . THR A 1 117 ? 34.156 8.328 -35.281 1 63.06 117 THR A N 1
ATOM 948 C CA . THR A 1 117 ? 33.688 7.801 -36.562 1 63.06 117 THR A CA 1
ATOM 949 C C . THR A 1 117 ? 32.375 8.438 -36.969 1 63.06 117 THR A C 1
ATOM 951 O O . THR A 1 117 ? 32.031 8.492 -38.156 1 63.06 117 THR A O 1
ATOM 954 N N . HIS A 1 118 ? 31.422 8.672 -36.156 1 60.44 118 HIS A N 1
ATOM 955 C CA . HIS A 1 118 ? 30.078 9.133 -36.5 1 60.44 118 HIS A CA 1
ATOM 956 C C . HIS A 1 118 ? 29.766 10.469 -35.812 1 60.44 118 HIS A C 1
ATOM 958 O O . HIS A 1 118 ? 28.75 10.617 -35.156 1 60.44 118 HIS A O 1
ATOM 964 N N . GLY A 1 119 ? 30.625 11.531 -36.188 1 59.38 119 GLY A N 1
ATOM 965 C CA . GLY A 1 119 ? 30.281 12.859 -35.719 1 59.38 119 GLY A CA 1
ATOM 966 C C . GLY A 1 119 ? 30.438 13.039 -34.219 1 59.38 119 GLY A C 1
ATOM 967 O O . GLY A 1 119 ? 31.5 12.758 -33.656 1 59.38 119 GLY A O 1
ATOM 968 N N . SER A 1 120 ? 29.219 13.211 -33.469 1 68 120 SER A N 1
ATOM 969 C CA . SER A 1 120 ? 29.125 13.664 -32.062 1 68 120 SER A CA 1
ATOM 970 C C . SER A 1 120 ? 29.312 12.508 -31.094 1 68 120 SER A C 1
ATOM 972 O O . SER A 1 120 ? 28.328 11.898 -30.656 1 68 120 SER A O 1
ATOM 974 N N . GLN A 1 121 ? 30.516 11.828 -30.969 1 79 121 GLN A N 1
ATOM 975 C CA . GLN A 1 121 ? 30.797 10.766 -30.016 1 79 121 GLN A CA 1
ATOM 976 C C . GLN A 1 121 ? 31.469 11.312 -28.75 1 79 121 GLN A C 1
ATOM 978 O O . GLN A 1 121 ? 32.438 12.078 -28.844 1 79 121 GLN A O 1
ATOM 983 N N . ALA A 1 122 ? 30.859 10.992 -27.594 1 87.12 122 ALA A N 1
ATOM 984 C CA . ALA A 1 122 ? 31.391 11.461 -26.328 1 87.12 122 ALA A CA 1
ATOM 985 C C . ALA A 1 122 ? 31.688 10.281 -25.391 1 87.12 122 ALA A C 1
ATOM 987 O O . ALA A 1 122 ? 30.984 9.273 -25.406 1 87.12 122 ALA A O 1
ATOM 988 N N . ILE A 1 123 ? 32.844 10.383 -24.656 1 94.5 123 ILE A N 1
ATOM 989 C CA . ILE A 1 123 ? 33.125 9.414 -23.594 1 94.5 123 ILE A CA 1
ATOM 990 C C . ILE A 1 123 ? 32.094 9.57 -22.469 1 94.5 123 ILE A C 1
ATOM 992 O O . ILE A 1 123 ? 31.875 10.672 -21.969 1 94.5 123 ILE A O 1
ATOM 996 N N . THR A 1 124 ? 31.469 8.461 -22.172 1 94.62 124 THR A N 1
ATOM 997 C CA . THR A 1 124 ? 30.422 8.492 -21.141 1 94.62 124 THR A CA 1
ATOM 998 C C . THR A 1 124 ? 30.906 7.809 -19.859 1 94.62 124 THR A C 1
ATOM 1000 O O . THR A 1 124 ? 30.391 8.07 -18.781 1 94.62 124 THR A O 1
ATOM 1003 N N . ALA A 1 125 ? 31.906 6.922 -19.938 1 95.94 125 ALA A N 1
ATOM 1004 C CA . ALA A 1 125 ? 32.438 6.184 -18.797 1 95.94 125 ALA A CA 1
ATOM 1005 C C . ALA A 1 125 ? 33.844 5.672 -19.094 1 95.94 125 ALA A C 1
ATOM 1007 O O . ALA A 1 125 ? 34.188 5.398 -20.25 1 95.94 125 ALA A O 1
ATOM 1008 N N . THR A 1 126 ? 34.656 5.551 -18.078 1 96.94 126 THR A N 1
ATOM 1009 C CA . THR A 1 126 ? 36 4.996 -18.234 1 96.94 126 THR A CA 1
ATOM 1010 C C . THR A 1 126 ? 36.312 4.02 -17.109 1 96.94 126 THR A C 1
ATOM 1012 O O . THR A 1 126 ? 35.781 4.148 -16 1 96.94 126 THR A O 1
ATOM 1015 N N . LEU A 1 127 ? 37.156 3.037 -17.406 1 97.06 127 LEU A N 1
ATOM 1016 C CA . LEU A 1 127 ? 37.625 2.051 -16.422 1 97.06 127 LEU A CA 1
ATOM 1017 C C . LEU A 1 127 ? 39.031 1.557 -16.75 1 97.06 127 LEU A C 1
ATOM 1019 O O . LEU A 1 127 ? 39.25 1.036 -17.844 1 97.06 127 LEU A O 1
ATOM 1023 N N . TRP A 1 128 ? 39.906 1.766 -15.875 1 96.44 128 TRP A N 1
ATOM 1024 C CA . TRP A 1 128 ? 41.219 1.126 -15.992 1 96.44 128 TRP A CA 1
ATOM 1025 C C . TRP A 1 128 ? 41.156 -0.33 -15.539 1 96.44 128 TRP A C 1
ATOM 1027 O O . TRP A 1 128 ? 40.844 -0.614 -14.375 1 96.44 128 TRP A O 1
ATOM 1037 N N . THR A 1 129 ? 41.375 -1.252 -16.438 1 92.94 129 THR A N 1
ATOM 1038 C CA . THR A 1 129 ? 41.312 -2.668 -16.094 1 92.94 129 THR A CA 1
ATOM 1039 C C . THR A 1 129 ? 42.656 -3.154 -15.531 1 92.94 129 THR A C 1
ATOM 1041 O O . THR A 1 129 ? 42.688 -4.148 -14.805 1 92.94 129 THR A O 1
ATOM 1044 N N . ASP A 1 130 ? 43.656 -2.555 -15.875 1 90 130 ASP A N 1
ATOM 1045 C CA . ASP A 1 130 ? 45 -2.715 -15.336 1 90 130 ASP A CA 1
ATOM 1046 C C . ASP A 1 130 ? 45.844 -1.442 -15.531 1 90 130 ASP A C 1
ATOM 1048 O O . ASP A 1 130 ? 45.281 -0.373 -15.797 1 90 130 ASP A O 1
ATOM 1052 N N . ASN A 1 131 ? 47.094 -1.485 -15.336 1 87.56 131 ASN A N 1
ATOM 1053 C CA . ASN A 1 131 ? 47.938 -0.285 -15.352 1 87.56 131 ASN A CA 1
ATOM 1054 C C . ASN A 1 131 ? 48.156 0.232 -16.766 1 87.56 131 ASN A C 1
ATOM 1056 O O . ASN A 1 131 ? 48.594 1.366 -16.953 1 87.56 131 ASN A O 1
ATOM 1060 N N . ASN A 1 132 ? 47.781 -0.532 -17.734 1 90.81 132 ASN A N 1
ATOM 1061 C CA . ASN A 1 132 ? 48.156 -0.157 -19.109 1 90.81 132 ASN A CA 1
ATOM 1062 C C . ASN A 1 132 ? 46.906 -0.113 -20 1 90.81 132 ASN A C 1
ATOM 1064 O O . ASN A 1 132 ? 47 0.328 -21.156 1 90.81 132 ASN A O 1
ATOM 1068 N N . SER A 1 133 ? 45.812 -0.571 -19.469 1 94.5 133 SER A N 1
ATOM 1069 C CA . SER A 1 133 ? 44.656 -0.698 -20.312 1 94.5 133 SER A CA 1
ATOM 1070 C C . SER A 1 133 ? 43.5 0.131 -19.781 1 94.5 133 SER A C 1
ATOM 1072 O O . SER A 1 133 ? 43.062 -0.045 -18.641 1 94.5 133 SER A O 1
ATOM 1074 N N . LEU A 1 134 ? 42.938 0.981 -20.656 1 96.88 134 LEU A N 1
ATOM 1075 C CA . LEU A 1 134 ? 41.812 1.839 -20.328 1 96.88 134 LEU A CA 1
ATOM 1076 C C . LEU A 1 134 ? 40.625 1.544 -21.234 1 96.88 134 LEU A C 1
ATOM 1078 O O . LEU A 1 134 ? 40.75 1.579 -22.469 1 96.88 134 LEU A O 1
ATOM 1082 N N . LEU A 1 135 ? 39.5 1.113 -20.625 1 97.12 135 LEU A N 1
ATOM 1083 C CA . LEU A 1 135 ? 38.25 1.019 -21.359 1 97.12 135 LEU A CA 1
ATOM 1084 C C . LEU A 1 135 ? 37.531 2.363 -21.391 1 97.12 135 LEU A C 1
ATOM 1086 O O . LEU A 1 135 ? 37.469 3.062 -20.375 1 97.12 135 LEU A O 1
ATOM 1090 N N . ALA A 1 136 ? 37.031 2.783 -22.516 1 97 136 ALA A N 1
ATOM 1091 C CA . ALA A 1 136 ? 36.219 3.975 -22.672 1 97 136 ALA A CA 1
ATOM 1092 C C . ALA A 1 136 ? 34.875 3.629 -23.281 1 97 136 ALA A C 1
ATOM 1094 O O . ALA A 1 136 ? 34.781 3.209 -24.438 1 97 136 ALA A O 1
ATOM 1095 N N . GLY A 1 137 ? 33.844 3.689 -22.469 1 96.94 137 GLY A N 1
ATOM 1096 C CA . GLY A 1 137 ? 32.5 3.664 -23.016 1 96.94 137 GLY A CA 1
ATOM 1097 C C . GLY A 1 137 ? 32.094 4.973 -23.672 1 96.94 137 GLY A C 1
ATOM 1098 O O . GLY A 1 137 ? 32.406 6.051 -23.156 1 96.94 137 GLY A O 1
ATOM 1099 N N . THR A 1 138 ? 31.375 4.887 -24.797 1 95.56 138 THR A N 1
ATOM 1100 C CA . THR A 1 138 ? 30.953 6.082 -25.531 1 95.56 138 THR A CA 1
ATOM 1101 C C . THR A 1 138 ? 29.469 6.02 -25.875 1 95.56 138 THR A C 1
ATOM 1103 O O . THR A 1 138 ? 28.781 5.066 -25.484 1 95.56 138 THR A O 1
ATOM 1106 N N . THR A 1 139 ? 29 7.051 -26.562 1 94.75 139 THR A N 1
ATOM 1107 C CA . THR A 1 139 ? 27.625 7.086 -27.047 1 94.75 139 THR A CA 1
ATOM 1108 C C . THR A 1 139 ? 27.438 6.109 -28.203 1 94.75 139 THR A C 1
ATOM 1110 O O . THR A 1 139 ? 26.312 5.859 -28.641 1 94.75 139 THR A O 1
ATOM 1113 N N . ASN A 1 140 ? 28.656 5.477 -28.656 1 93.5 140 ASN A N 1
ATOM 1114 C CA . ASN A 1 140 ? 28.578 4.609 -29.812 1 93.5 140 ASN A CA 1
ATOM 1115 C C . ASN A 1 140 ? 29.5 3.402 -29.688 1 93.5 140 ASN A C 1
ATOM 1117 O O . ASN A 1 140 ? 30.219 3.057 -30.625 1 93.5 140 ASN A O 1
ATOM 1121 N N . GLY A 1 141 ? 29.547 2.865 -28.5 1 94.81 141 GLY A N 1
ATOM 1122 C CA . GLY A 1 141 ? 30.281 1.621 -28.375 1 94.81 141 GLY A CA 1
ATOM 1123 C C . GLY A 1 141 ? 31.453 1.725 -27.406 1 94.81 141 GLY A C 1
ATOM 1124 O O . GLY A 1 141 ? 31.594 2.725 -26.703 1 94.81 141 GLY A O 1
ATOM 1125 N N . LEU A 1 142 ? 32.312 0.636 -27.438 1 96.75 142 LEU A N 1
ATOM 1126 C CA . LEU A 1 142 ? 33.375 0.468 -26.484 1 96.75 142 LEU A CA 1
ATOM 1127 C C . LEU A 1 142 ? 34.75 0.563 -27.172 1 96.75 142 LEU A C 1
ATOM 1129 O O . LEU A 1 142 ? 34.938 -0.028 -28.234 1 96.75 142 LEU A O 1
ATOM 1133 N N . TYR A 1 143 ? 35.656 1.328 -26.562 1 96.56 143 TYR A N 1
ATOM 1134 C CA . TYR A 1 143 ? 37.031 1.452 -27.031 1 96.56 143 TYR A CA 1
ATOM 1135 C C . TYR A 1 143 ? 38.031 1.018 -25.953 1 96.56 143 TYR A C 1
ATOM 1137 O O . TYR A 1 143 ? 37.75 1.132 -24.766 1 96.56 143 TYR A O 1
ATOM 1145 N N . ILE A 1 144 ? 39.188 0.562 -26.406 1 96.81 144 ILE A N 1
ATOM 1146 C CA . ILE A 1 144 ? 40.25 0.143 -25.516 1 96.81 144 ILE A CA 1
ATOM 1147 C C . ILE A 1 144 ? 41.531 0.876 -25.859 1 96.81 144 ILE A C 1
ATOM 1149 O O . ILE A 1 144 ? 41.938 0.924 -27.031 1 96.81 144 ILE A O 1
ATOM 1153 N N . TRP A 1 145 ? 42.156 1.443 -24.891 1 96.69 145 TRP A N 1
ATOM 1154 C CA . TRP A 1 145 ? 43.469 2.082 -25.031 1 96.69 145 TRP A CA 1
ATOM 1155 C C . TRP A 1 145 ? 44.562 1.194 -24.484 1 96.69 145 TRP A C 1
ATOM 1157 O O . TRP A 1 145 ? 44.531 0.829 -23.297 1 96.69 145 TRP A O 1
ATOM 1167 N N . ASN A 1 146 ? 45.5 0.833 -25.219 1 94.94 146 ASN A N 1
ATOM 1168 C CA . ASN A 1 146 ? 46.75 0.158 -24.859 1 94.94 146 ASN A CA 1
ATOM 1169 C C . ASN A 1 146 ? 47.969 0.782 -25.562 1 94.94 146 ASN A C 1
ATOM 1171 O O . ASN A 1 146 ? 48.75 0.079 -26.188 1 94.94 146 ASN A O 1
ATOM 1175 N N . GLY A 1 147 ? 48.031 1.999 -25.453 1 93.94 147 GLY A N 1
ATOM 1176 C CA . GLY A 1 147 ? 49 2.756 -26.219 1 93.94 147 GLY A CA 1
ATOM 1177 C C . GLY A 1 147 ? 48.406 3.418 -27.453 1 93.94 147 GLY A C 1
ATOM 1178 O O . GLY A 1 147 ? 48.938 4.43 -27.922 1 93.94 147 GLY A O 1
ATOM 1179 N N . SER A 1 148 ? 47.375 2.746 -27.984 1 95.12 148 SER A N 1
ATOM 1180 C CA . SER A 1 148 ? 46.5 3.277 -29.031 1 95.12 148 SER A CA 1
ATOM 1181 C C . SER A 1 148 ? 45.062 2.84 -28.844 1 95.12 148 SER A C 1
ATOM 1183 O O . SER A 1 148 ? 44.781 1.88 -28.125 1 95.12 148 SER A O 1
ATOM 1185 N N . TRP A 1 149 ? 44.188 3.549 -29.5 1 95.5 149 TRP A N 1
ATOM 1186 C CA . TRP A 1 149 ? 42.75 3.219 -29.359 1 95.5 149 TRP A CA 1
ATOM 1187 C C . TRP A 1 149 ? 42.375 2.115 -30.328 1 95.5 149 TRP A C 1
ATOM 1189 O O . TRP A 1 149 ? 42.719 2.15 -31.5 1 95.5 149 TRP A O 1
ATOM 1199 N N . GLU A 1 150 ? 41.656 1.159 -29.891 1 95.38 150 GLU A N 1
ATOM 1200 C CA . GLU A 1 150 ? 40.969 0.138 -30.688 1 95.38 150 GLU A CA 1
ATOM 1201 C C . GLU A 1 150 ? 39.5 -0.003 -30.297 1 95.38 150 GLU A C 1
ATOM 1203 O O . GLU A 1 150 ? 39.188 -0.1 -29.109 1 95.38 150 GLU A O 1
ATOM 1208 N N . LYS A 1 151 ? 38.656 0.045 -31.266 1 94.69 151 LYS A N 1
ATOM 1209 C CA . LYS A 1 151 ? 37.25 -0.216 -30.984 1 94.69 151 LYS A CA 1
ATOM 1210 C C . LYS A 1 151 ? 37 -1.703 -30.75 1 94.69 151 LYS A C 1
ATOM 1212 O O . LYS A 1 151 ? 37.531 -2.549 -31.484 1 94.69 151 LYS A O 1
ATOM 1217 N N . ASP A 1 152 ? 36.312 -2.053 -29.734 1 94.69 152 ASP A N 1
ATOM 1218 C CA . ASP A 1 152 ? 35.938 -3.443 -29.516 1 94.69 152 ASP A CA 1
ATOM 1219 C C . ASP A 1 152 ? 34.781 -3.836 -30.438 1 94.69 152 ASP A C 1
ATOM 1221 O O . ASP A 1 152 ? 33.625 -3.523 -30.141 1 94.69 152 ASP A O 1
ATOM 1225 N N . LEU A 1 153 ? 35 -4.559 -31.375 1 93.69 153 LEU A N 1
ATOM 1226 C CA . LEU A 1 153 ? 34 -4.902 -32.406 1 93.69 153 LEU A CA 1
ATOM 1227 C C . LEU A 1 153 ? 33.094 -6.004 -31.891 1 93.69 153 LEU A C 1
ATOM 1229 O O . LEU A 1 153 ? 32.031 -6.25 -32.469 1 93.69 153 LEU A O 1
ATOM 1233 N N . SER A 1 154 ? 33.469 -6.621 -30.875 1 93.81 154 SER A N 1
ATOM 1234 C CA . SER A 1 154 ? 32.625 -7.676 -30.312 1 93.81 154 SER A CA 1
ATOM 1235 C C . SER A 1 154 ? 31.531 -7.094 -29.438 1 93.81 154 SER A C 1
ATOM 1237 O O . SER A 1 154 ? 30.578 -7.793 -29.078 1 93.81 154 SER A O 1
ATOM 1239 N N . PHE A 1 155 ? 31.578 -5.883 -29.078 1 95.44 155 PHE A N 1
ATOM 1240 C CA . PHE A 1 155 ? 30.531 -5.172 -28.359 1 95.44 155 PHE A CA 1
ATOM 1241 C C . PHE A 1 155 ? 29.688 -4.336 -29.312 1 95.44 155 PHE A C 1
ATOM 1243 O O . PHE A 1 155 ? 30.219 -3.711 -30.234 1 95.44 155 PHE A O 1
ATOM 1250 N N . PRO A 1 156 ? 28.406 -4.254 -29.125 1 95.12 156 PRO A N 1
ATOM 1251 C CA . PRO A 1 156 ? 27.531 -3.518 -30.062 1 95.12 156 PRO A CA 1
ATOM 1252 C C . PRO A 1 156 ? 27.797 -2.016 -30.047 1 95.12 156 PRO A C 1
ATOM 1254 O O . PRO A 1 156 ? 28.359 -1.491 -29.078 1 95.12 156 PRO A O 1
ATOM 1257 N N . GLU A 1 157 ? 27.375 -1.332 -31.109 1 94.31 157 GLU A N 1
ATOM 1258 C CA . GLU A 1 157 ? 27.484 0.119 -31.219 1 94.31 157 GLU A CA 1
ATOM 1259 C C . GLU A 1 157 ? 26.312 0.819 -30.547 1 94.31 157 GLU A C 1
ATOM 1261 O O . GLU A 1 157 ? 25.484 1.44 -31.219 1 94.31 157 GLU A O 1
ATOM 1266 N N . ILE A 1 158 ? 26.266 0.747 -29.281 1 96.19 158 ILE A N 1
ATOM 1267 C CA . ILE A 1 158 ? 25.203 1.322 -28.469 1 96.19 158 ILE A CA 1
ATOM 1268 C C . ILE A 1 158 ? 25.797 2.248 -27.422 1 96.19 158 ILE A C 1
ATOM 1270 O O . ILE A 1 158 ? 27 2.195 -27.141 1 96.19 158 ILE A O 1
ATOM 1274 N N . LYS A 1 159 ? 24.969 3.096 -26.906 1 96.94 159 LYS A N 1
ATOM 1275 C CA . LYS A 1 159 ? 25.438 4.012 -25.859 1 96.94 159 LYS A CA 1
ATOM 1276 C C . LYS A 1 159 ? 25.719 3.27 -24.562 1 96.94 159 LYS A C 1
ATOM 1278 O O . LYS A 1 159 ? 24.875 2.531 -24.062 1 96.94 159 LYS A O 1
ATOM 1283 N N . ILE A 1 160 ? 26.859 3.469 -24.031 1 97.94 160 ILE A N 1
ATOM 1284 C CA . ILE A 1 160 ? 27.281 2.924 -22.75 1 97.94 160 ILE A CA 1
ATOM 1285 C C . ILE A 1 160 ? 27.078 3.963 -21.656 1 97.94 160 ILE A C 1
ATOM 1287 O O . ILE A 1 160 ? 27.469 5.121 -21.797 1 97.94 160 ILE A O 1
ATOM 1291 N N . ASN A 1 161 ? 26.422 3.529 -20.578 1 98.25 161 ASN A N 1
ATOM 1292 C CA . ASN A 1 161 ? 26.094 4.465 -19.5 1 98.25 161 ASN A CA 1
ATOM 1293 C C . ASN A 1 161 ? 27.078 4.344 -18.344 1 98.25 161 ASN A C 1
ATOM 1295 O O . ASN A 1 161 ? 27.344 5.328 -17.656 1 98.25 161 ASN A O 1
ATOM 1299 N N . ALA A 1 162 ? 27.562 3.15 -18.094 1 98.38 162 ALA A N 1
ATOM 1300 C CA . ALA A 1 162 ? 28.5 2.918 -16.984 1 98.38 162 ALA A CA 1
ATOM 1301 C C . ALA A 1 162 ? 29.297 1.634 -17.203 1 98.38 162 ALA A C 1
ATOM 1303 O O . ALA A 1 162 ? 28.828 0.722 -17.891 1 98.38 162 ALA A O 1
ATOM 1304 N N . ILE A 1 163 ? 30.453 1.566 -16.641 1 98.12 163 ILE A N 1
ATOM 1305 C CA . ILE A 1 163 ? 31.344 0.407 -16.688 1 98.12 163 ILE A CA 1
ATOM 1306 C C . ILE A 1 163 ? 31.906 0.143 -15.289 1 98.12 163 ILE A C 1
ATOM 1308 O O . ILE A 1 163 ? 32.281 1.078 -14.578 1 98.12 163 ILE A O 1
ATOM 1312 N N . THR A 1 164 ? 31.938 -1.085 -14.867 1 97.31 164 THR A N 1
ATOM 1313 C CA . THR A 1 164 ? 32.594 -1.462 -13.617 1 97.31 164 THR A CA 1
ATOM 1314 C C . THR A 1 164 ? 33.25 -2.826 -13.742 1 97.31 164 THR A C 1
ATOM 1316 O O . THR A 1 164 ? 33.156 -3.482 -14.781 1 97.31 164 THR A O 1
ATOM 1319 N N . GLN A 1 165 ? 34.031 -3.158 -12.812 1 96 165 GLN A N 1
ATOM 1320 C CA . GLN A 1 165 ? 34.719 -4.445 -12.75 1 96 165 GLN A CA 1
ATOM 1321 C C . GLN A 1 165 ? 34.562 -5.082 -11.375 1 96 165 GLN A C 1
ATOM 1323 O O . GLN A 1 165 ? 34.781 -4.418 -10.352 1 96 165 GLN A O 1
ATOM 1328 N N . ASP A 1 166 ? 34.156 -6.309 -11.367 1 95.19 166 ASP A N 1
ATOM 1329 C CA . ASP A 1 166 ? 33.938 -6.969 -10.086 1 95.19 166 ASP A CA 1
ATOM 1330 C C . ASP A 1 166 ? 35.25 -7.531 -9.539 1 95.19 166 ASP A C 1
ATOM 1332 O O . ASP A 1 166 ? 36.312 -7.352 -10.148 1 95.19 166 ASP A O 1
ATOM 1336 N N . SER A 1 167 ? 35.281 -8.219 -8.359 1 93.81 167 SER A N 1
ATOM 1337 C CA . SER A 1 167 ? 36.469 -8.672 -7.66 1 93.81 167 SER A CA 1
ATOM 1338 C C . SER A 1 167 ? 37.156 -9.805 -8.414 1 93.81 167 SER A C 1
ATOM 1340 O O . SER A 1 167 ? 38.344 -10.07 -8.188 1 93.81 167 SER A O 1
ATOM 1342 N N . ASP A 1 168 ? 36.469 -10.414 -9.336 1 91.75 168 ASP A N 1
ATOM 1343 C CA . ASP A 1 168 ? 37.062 -11.5 -10.117 1 91.75 168 ASP A CA 1
ATOM 1344 C C . ASP A 1 168 ? 37.656 -10.977 -11.422 1 91.75 168 ASP A C 1
ATOM 1346 O O . ASP A 1 168 ? 38.188 -11.75 -12.219 1 91.75 168 ASP A O 1
ATOM 1350 N N . GLY A 1 169 ? 37.5 -9.711 -11.625 1 91.81 169 GLY A N 1
ATOM 1351 C CA . GLY A 1 169 ? 38.031 -9.094 -12.82 1 91.81 169 GLY A CA 1
ATOM 1352 C C . GLY A 1 169 ? 37.062 -9.047 -13.977 1 91.81 169 GLY A C 1
ATOM 1353 O O . GLY A 1 169 ? 37.438 -8.625 -15.078 1 91.81 169 GLY A O 1
ATOM 1354 N N . THR A 1 170 ? 35.844 -9.469 -13.719 1 94.81 170 THR A N 1
ATOM 1355 C CA . THR A 1 170 ? 34.812 -9.43 -14.75 1 94.81 170 THR A CA 1
ATOM 1356 C C . THR A 1 170 ? 34.344 -7.996 -14.992 1 94.81 170 THR A C 1
ATOM 1358 O O . THR A 1 170 ? 34 -7.281 -14.047 1 94.81 170 THR A O 1
ATOM 1361 N N . VAL A 1 171 ? 34.312 -7.562 -16.25 1 96.62 171 VAL A N 1
ATOM 1362 C CA . VAL A 1 171 ? 33.875 -6.227 -16.609 1 96.62 171 VAL A CA 1
ATOM 1363 C C . VAL A 1 171 ? 32.344 -6.246 -16.844 1 96.62 171 VAL A C 1
ATOM 1365 O O . VAL A 1 171 ? 31.828 -7.16 -17.484 1 96.62 171 VAL A O 1
ATOM 1368 N N . TRP A 1 172 ? 31.641 -5.332 -16.297 1 98.06 172 TRP A N 1
ATOM 1369 C CA . TRP A 1 172 ? 30.203 -5.152 -16.453 1 98.06 172 TRP A CA 1
ATOM 1370 C C . TRP A 1 172 ? 29.891 -3.809 -17.109 1 98.06 172 TRP A C 1
ATOM 1372 O O . TRP A 1 172 ? 30.531 -2.795 -16.781 1 98.06 172 TRP A O 1
ATOM 1382 N N . ILE A 1 173 ? 28.953 -3.75 -18.047 1 98.5 173 ILE A N 1
ATOM 1383 C CA . ILE A 1 173 ? 28.562 -2.525 -18.75 1 98.5 173 ILE A CA 1
ATOM 1384 C C . ILE A 1 173 ? 27.062 -2.342 -18.672 1 98.5 173 ILE A C 1
ATOM 1386 O O . ILE A 1 173 ? 26.297 -3.242 -19.031 1 98.5 173 ILE A O 1
ATOM 1390 N N . ALA A 1 174 ? 26.578 -1.255 -18.125 1 98.75 174 ALA A N 1
ATOM 1391 C CA . ALA A 1 174 ? 25.203 -0.791 -18.266 1 98.75 174 ALA A CA 1
ATOM 1392 C C . ALA A 1 174 ? 25.031 0.046 -19.531 1 98.75 174 ALA A C 1
ATOM 1394 O O . ALA A 1 174 ? 25.812 0.971 -19.781 1 98.75 174 ALA A O 1
ATOM 1395 N N . SER A 1 175 ? 24.078 -0.274 -20.344 1 98.56 175 SER A N 1
ATOM 1396 C CA . SER A 1 175 ? 23.891 0.427 -21.609 1 98.56 175 SER A CA 1
ATOM 1397 C C . SER A 1 175 ? 22.406 0.695 -21.875 1 98.56 175 SER A C 1
ATOM 1399 O O . SER A 1 175 ? 21.547 0.298 -21.094 1 98.56 175 SER A O 1
ATOM 1401 N N . ASP A 1 176 ? 22.172 1.394 -22.953 1 98 176 ASP A N 1
ATOM 1402 C CA . ASP A 1 176 ? 20.781 1.671 -23.359 1 98 176 ASP A CA 1
ATOM 1403 C C . ASP A 1 176 ? 20.109 0.411 -23.875 1 98 176 ASP A C 1
ATOM 1405 O O . ASP A 1 176 ? 18.875 0.369 -24 1 98 176 ASP A O 1
ATOM 1409 N N . GLU A 1 177 ? 20.969 -0.572 -24.25 1 98.06 177 GLU A N 1
ATOM 1410 C CA . GLU A 1 177 ? 20.422 -1.838 -24.734 1 98.06 177 GLU A CA 1
ATOM 1411 C C . GLU A 1 177 ? 21.141 -3.025 -24.094 1 98.06 177 GLU A C 1
ATOM 1413 O O . GLU A 1 177 ? 21.875 -3.756 -24.781 1 98.06 177 GLU A O 1
ATOM 1418 N N . GLY A 1 178 ? 20.844 -3.227 -22.797 1 98.12 178 GLY A N 1
ATOM 1419 C CA . GLY A 1 178 ? 21.344 -4.445 -22.203 1 98.12 178 GLY A CA 1
ATOM 1420 C C . GLY A 1 178 ? 22.266 -4.191 -21.016 1 98.12 178 GLY A C 1
ATOM 1421 O O . GLY A 1 178 ? 22.781 -3.086 -20.844 1 98.12 178 GLY A O 1
ATOM 1422 N N . LEU A 1 179 ? 22.406 -5.176 -20.172 1 98.38 179 LEU A N 1
ATOM 1423 C CA . LEU A 1 179 ? 23.406 -5.309 -19.141 1 98.38 179 LEU A CA 1
ATOM 1424 C C . LEU A 1 179 ? 24.453 -6.359 -19.516 1 98.38 179 LEU A C 1
ATOM 1426 O O . LEU A 1 179 ? 24.141 -7.551 -19.562 1 98.38 179 LEU A O 1
ATOM 1430 N N . TRP A 1 180 ? 25.688 -5.941 -19.734 1 97.75 180 TRP A N 1
ATOM 1431 C CA . TRP A 1 180 ? 26.672 -6.797 -20.375 1 97.75 180 TRP A CA 1
ATOM 1432 C C . TRP A 1 180 ? 27.766 -7.215 -19.391 1 97.75 180 TRP A C 1
ATOM 1434 O O . TRP A 1 180 ? 28.188 -6.418 -18.547 1 97.75 180 TRP A O 1
ATOM 1444 N N . GLN A 1 181 ? 28.141 -8.422 -19.516 1 95.88 181 GLN A N 1
ATOM 1445 C CA . GLN A 1 181 ? 29.281 -8.961 -18.766 1 95.88 181 GLN A CA 1
ATOM 1446 C C . GLN A 1 181 ? 30.297 -9.602 -19.703 1 95.88 181 GLN A C 1
ATOM 1448 O O . GLN A 1 181 ? 29.922 -10.242 -20.688 1 95.88 181 GLN A O 1
ATOM 1453 N N . LYS A 1 182 ? 31.438 -9.305 -19.453 1 93.25 182 LYS A N 1
ATOM 1454 C CA . LYS A 1 182 ? 32.5 -9.977 -20.234 1 93.25 182 LYS A CA 1
ATOM 1455 C C . LYS A 1 182 ? 33.156 -11.07 -19.406 1 93.25 182 LYS A C 1
ATOM 1457 O O . LYS A 1 182 ? 33.906 -10.781 -18.484 1 93.25 182 LYS A O 1
ATOM 1462 N N . LYS A 1 183 ? 32.562 -12.234 -19.625 1 74.5 183 LYS A N 1
ATOM 1463 C CA . LYS A 1 183 ? 33.219 -13.391 -19.031 1 74.5 183 LYS A CA 1
ATOM 1464 C C . LYS A 1 183 ? 34.156 -14.055 -20.031 1 74.5 183 LYS A C 1
ATOM 1466 O O . LYS A 1 183 ? 33.75 -14.383 -21.141 1 74.5 183 LYS A O 1
ATOM 1471 N N . ILE A 1 184 ? 35.562 -14.109 -19.672 1 72.94 184 ILE A N 1
ATOM 1472 C CA . ILE A 1 184 ? 36.688 -14.664 -20.438 1 72.94 184 ILE A CA 1
ATOM 1473 C C . ILE A 1 184 ? 36.812 -13.906 -21.766 1 72.94 184 ILE A C 1
ATOM 1475 O O . ILE A 1 184 ? 37.188 -12.727 -21.766 1 72.94 184 ILE A O 1
ATOM 1479 N N . ALA A 1 185 ? 36.219 -14.57 -22.906 1 75.25 185 ALA A N 1
ATOM 1480 C CA . ALA A 1 185 ? 36.594 -13.969 -24.188 1 75.25 185 ALA A CA 1
ATOM 1481 C C . ALA A 1 185 ? 35.344 -13.445 -24.922 1 75.25 185 ALA A C 1
ATOM 1483 O O . ALA A 1 185 ? 35.469 -12.828 -25.984 1 75.25 185 ALA A O 1
ATOM 1484 N N . GLU A 1 186 ? 34.188 -13.477 -24.234 1 87.69 186 GLU A N 1
ATOM 1485 C CA . GLU A 1 186 ? 33 -13.047 -24.969 1 87.69 186 GLU A CA 1
ATOM 1486 C C . GLU A 1 186 ? 32.094 -12.188 -24.094 1 87.69 186 GLU A C 1
ATOM 1488 O O . GLU A 1 186 ? 32.031 -12.352 -22.875 1 87.69 186 GLU A O 1
ATOM 1493 N N . TRP A 1 187 ? 31.406 -11.172 -24.781 1 93.81 187 TRP A N 1
ATOM 1494 C CA . TRP A 1 187 ? 30.391 -10.359 -24.125 1 93.81 187 TRP A CA 1
ATOM 1495 C C . TRP A 1 187 ? 29.078 -11.109 -24.031 1 93.81 187 TRP A C 1
ATOM 1497 O O . TRP A 1 187 ? 28.609 -11.68 -25.016 1 93.81 187 TRP A O 1
ATOM 1507 N N . LEU A 1 188 ? 28.531 -11.203 -22.828 1 92.44 188 LEU A N 1
ATOM 1508 C CA . LEU A 1 188 ? 27.203 -11.781 -22.578 1 92.44 188 LEU A CA 1
ATOM 1509 C C . LEU A 1 188 ? 26.219 -10.703 -22.141 1 92.44 188 LEU A C 1
ATOM 1511 O O . LEU A 1 188 ? 26.516 -9.906 -21.25 1 92.44 188 LEU A O 1
ATOM 1515 N N . ASP A 1 189 ? 25.094 -10.633 -22.844 1 95.19 189 ASP A N 1
ATOM 1516 C CA . ASP A 1 189 ? 24.016 -9.742 -22.422 1 95.19 189 ASP A CA 1
ATOM 1517 C C . ASP A 1 189 ? 23.109 -10.422 -21.391 1 95.19 189 ASP A C 1
ATOM 1519 O O . ASP A 1 189 ? 22.219 -11.188 -21.75 1 95.19 189 ASP A O 1
ATOM 1523 N N . ILE A 1 190 ? 23.266 -10.086 -20.141 1 94.62 190 ILE A N 1
ATOM 1524 C CA . ILE A 1 190 ? 22.547 -10.711 -19.047 1 94.62 190 ILE A CA 1
ATOM 1525 C C . ILE A 1 190 ? 21.062 -10.398 -19.156 1 94.62 190 ILE A C 1
ATOM 1527 O O . ILE A 1 190 ? 20.219 -11.195 -18.734 1 94.62 190 ILE A O 1
ATOM 1531 N N . ASP A 1 191 ? 20.719 -9.234 -19.734 1 95.81 191 ASP A N 1
ATOM 1532 C CA . ASP A 1 191 ? 19.328 -8.898 -19.969 1 95.81 191 ASP A CA 1
ATOM 1533 C C . ASP A 1 191 ? 18.641 -9.969 -20.812 1 95.81 191 ASP A C 1
ATOM 1535 O O . ASP A 1 191 ? 17.562 -10.469 -20.438 1 95.81 191 ASP A O 1
ATOM 1539 N N . LYS A 1 192 ? 19.266 -10.383 -21.875 1 92.81 192 LYS A N 1
ATOM 1540 C CA . LYS A 1 192 ? 18.703 -11.359 -22.781 1 92.81 192 LYS A CA 1
ATOM 1541 C C . LYS A 1 192 ? 18.734 -12.766 -22.188 1 92.81 192 LYS A C 1
ATOM 1543 O O . LYS A 1 192 ? 17.906 -13.609 -22.531 1 92.81 192 LYS A O 1
ATOM 1548 N N . ILE A 1 193 ? 19.641 -12.898 -21.344 1 89.38 193 ILE A N 1
ATOM 1549 C CA . ILE A 1 193 ? 19.844 -14.234 -20.781 1 89.38 193 ILE A CA 1
ATOM 1550 C C . ILE A 1 193 ? 18.719 -14.539 -19.781 1 89.38 193 ILE A C 1
ATOM 1552 O O . ILE A 1 193 ? 18.234 -15.672 -19.719 1 89.38 193 ILE A O 1
ATOM 1556 N N . GLY A 1 194 ? 18.297 -13.43 -19.047 1 91.19 194 GLY A N 1
ATOM 1557 C CA . GLY A 1 194 ? 17.266 -13.898 -18.141 1 91.19 194 GLY A CA 1
ATOM 1558 C C . GLY A 1 194 ? 16.641 -12.789 -17.328 1 91.19 194 GLY A C 1
ATOM 1559 O O . GLY A 1 194 ? 15.695 -13.023 -16.562 1 91.19 194 GLY A O 1
ATOM 1560 N N . LEU A 1 195 ? 17.094 -11.562 -17.406 1 94.25 195 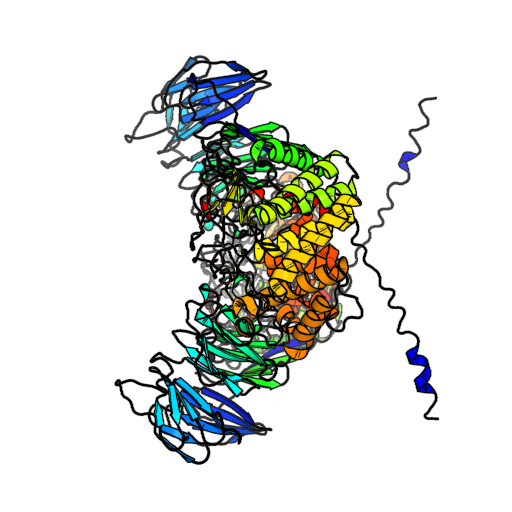LEU A N 1
ATOM 1561 C CA . LEU A 1 195 ? 16.5 -10.5 -16.594 1 94.25 195 LEU A CA 1
ATOM 1562 C C . LEU A 1 195 ? 15.055 -10.242 -17 1 94.25 195 LEU A C 1
ATOM 1564 O O . LEU A 1 195 ? 14.664 -10.523 -18.125 1 94.25 195 LEU A O 1
ATOM 1568 N N . ALA A 1 196 ? 14.297 -9.727 -16.047 1 95.12 196 ALA A N 1
ATOM 1569 C CA . ALA A 1 196 ? 12.867 -9.484 -16.234 1 95.12 196 ALA A CA 1
ATOM 1570 C C . ALA A 1 196 ? 12.617 -8.469 -17.344 1 95.12 196 ALA A C 1
ATOM 1572 O O . ALA A 1 196 ? 13.367 -7.5 -17.484 1 95.12 196 ALA A O 1
ATOM 1573 N N . LEU A 1 197 ? 11.539 -8.641 -18.047 1 93.56 197 LEU A N 1
ATOM 1574 C CA . LEU A 1 197 ? 11.188 -7.789 -19.172 1 93.56 197 LEU A CA 1
ATOM 1575 C C . LEU A 1 197 ? 10.93 -6.359 -18.719 1 93.56 197 LEU A C 1
ATOM 1577 O O . LEU A 1 197 ? 11.078 -5.418 -19.516 1 93.56 197 LEU A O 1
ATOM 1581 N N . GLY A 1 198 ? 10.633 -6.207 -17.5 1 94 198 GLY A N 1
ATOM 1582 C CA . GLY A 1 198 ? 10.305 -4.895 -16.969 1 94 198 GLY A CA 1
ATOM 1583 C C . GLY A 1 198 ? 11.492 -3.957 -16.906 1 94 198 GLY A C 1
ATOM 1584 O O . GLY A 1 198 ? 11.328 -2.746 -16.75 1 94 198 GLY A O 1
ATOM 1585 N N . HIS A 1 199 ? 12.688 -4.477 -17.078 1 97.12 199 HIS A N 1
ATOM 1586 C CA . HIS A 1 199 ? 13.875 -3.629 -17.125 1 97.12 199 HIS A CA 1
ATOM 1587 C C . HIS A 1 199 ? 13.938 -2.838 -18.422 1 97.12 199 HIS A C 1
ATOM 1589 O O . HIS A 1 199 ? 14.695 -1.873 -18.531 1 97.12 199 HIS A O 1
ATOM 1595 N N . ASP A 1 200 ? 13.258 -3.283 -19.5 1 96 200 ASP A N 1
ATOM 1596 C CA . ASP A 1 200 ? 13.125 -2.627 -20.797 1 96 200 ASP A CA 1
ATOM 1597 C C . ASP A 1 200 ? 14.477 -2.57 -21.516 1 96 200 ASP A C 1
ATOM 1599 O O . ASP A 1 200 ? 14.758 -1.608 -22.234 1 96 200 ASP A O 1
ATOM 1603 N N . SER A 1 201 ? 15.406 -3.465 -21.125 1 97.31 201 SER A N 1
ATOM 1604 C CA . SER A 1 201 ? 16.734 -3.639 -21.703 1 97.31 201 SER A CA 1
ATOM 1605 C C . SER A 1 201 ? 17.562 -2.373 -21.562 1 97.31 201 SER A C 1
ATOM 1607 O O . SER A 1 201 ? 18.484 -2.133 -22.359 1 97.31 201 SER A O 1
ATOM 1609 N N . GLN A 1 202 ? 17.188 -1.526 -20.719 1 98.38 202 GLN A N 1
ATOM 1610 C CA . GLN A 1 202 ? 17.906 -0.283 -20.469 1 98.38 202 GLN A CA 1
ATOM 1611 C C . GLN A 1 202 ? 18.484 -0.241 -19.062 1 98.38 202 GLN A C 1
ATOM 1613 O O . GLN A 1 202 ? 17.781 -0.523 -18.094 1 98.38 202 GLN A O 1
ATOM 1618 N N . TYR A 1 203 ? 19.703 0.051 -18.969 1 98.75 203 TYR A N 1
ATOM 1619 C CA . TYR A 1 203 ? 20.391 0.103 -17.688 1 98.75 203 TYR A CA 1
ATOM 1620 C C . TYR A 1 203 ? 21.219 1.385 -17.562 1 98.75 203 TYR A C 1
ATOM 1622 O O . TYR A 1 203 ? 22.016 1.707 -18.438 1 98.75 203 TYR A O 1
ATOM 1630 N N . LEU A 1 204 ? 20.953 2.105 -16.5 1 98.44 204 LEU A N 1
ATOM 1631 C CA . LEU A 1 204 ? 21.422 3.479 -16.375 1 98.44 204 LEU A CA 1
ATOM 1632 C C . LEU A 1 204 ? 22.75 3.533 -15.625 1 98.44 204 LEU A C 1
ATOM 1634 O O . LEU A 1 204 ? 23.547 4.457 -15.828 1 98.44 204 LEU A O 1
ATOM 1638 N N . THR A 1 205 ? 22.969 2.629 -14.719 1 98.62 205 THR A N 1
ATOM 1639 C CA . THR A 1 205 ? 24.234 2.537 -14 1 98.62 205 THR A CA 1
ATOM 1640 C C . THR A 1 205 ? 24.5 1.104 -13.547 1 98.62 205 THR A C 1
ATOM 1642 O O . THR A 1 205 ? 23.578 0.279 -13.523 1 98.62 205 THR A O 1
ATOM 1645 N N . VAL A 1 206 ? 25.688 0.787 -13.266 1 98.69 206 VAL A N 1
ATOM 1646 C CA . VAL A 1 206 ? 26.141 -0.486 -12.703 1 98.69 206 VAL A CA 1
ATOM 1647 C C . VAL A 1 206 ? 27.344 -0.263 -11.805 1 98.69 206 VAL A C 1
ATOM 1649 O O . VAL A 1 206 ? 28.266 0.488 -12.148 1 98.69 206 VAL A O 1
ATOM 1652 N N . THR A 1 207 ? 27.297 -0.72 -10.625 1 98.25 207 THR A N 1
ATOM 1653 C CA . THR A 1 207 ? 28.375 -0.667 -9.648 1 98.25 207 THR A CA 1
ATOM 1654 C C . THR A 1 207 ? 28.531 -2.012 -8.945 1 98.25 207 THR A C 1
ATOM 1656 O O . THR A 1 207 ? 27.906 -2.998 -9.328 1 98.25 207 THR A O 1
ATOM 1659 N N . THR A 1 208 ? 29.469 -2.07 -8.023 1 97.5 208 THR A N 1
ATOM 1660 C CA . THR A 1 208 ? 29.641 -3.293 -7.25 1 97.5 208 THR A CA 1
ATOM 1661 C C . THR A 1 208 ? 29.328 -3.055 -5.777 1 97.5 208 THR A C 1
ATOM 1663 O O . THR A 1 208 ? 29.359 -1.917 -5.305 1 97.5 208 THR A O 1
ATOM 1666 N N . GLY A 1 209 ? 28.844 -4.043 -5.141 1 95 209 GLY A N 1
ATOM 1667 C CA . GLY A 1 209 ? 28.656 -4.078 -3.699 1 95 209 GLY A CA 1
ATOM 1668 C C . GLY A 1 209 ? 29.391 -5.215 -3.023 1 95 209 GLY A C 1
ATOM 1669 O O . GLY A 1 209 ? 30 -6.055 -3.695 1 95 209 GLY A O 1
ATOM 1670 N N . MET A 1 210 ? 29.422 -5.176 -1.664 1 91.12 210 MET A N 1
ATOM 1671 C CA . MET A 1 210 ? 30.031 -6.23 -0.867 1 91.12 210 MET A CA 1
ATOM 1672 C C . MET A 1 210 ? 31.469 -6.5 -1.33 1 91.12 210 MET A C 1
ATOM 1674 O O . MET A 1 210 ? 31.812 -7.637 -1.642 1 91.12 210 MET A O 1
ATOM 1678 N N . ASN A 1 211 ? 32.312 -5.496 -1.425 1 89.81 211 ASN A N 1
ATOM 1679 C CA . ASN A 1 211 ? 33.75 -5.566 -1.792 1 89.81 211 ASN A CA 1
ATOM 1680 C C . ASN A 1 211 ? 33.938 -6.18 -3.178 1 89.81 211 ASN A C 1
ATOM 1682 O O . ASN A 1 211 ? 34.781 -7.047 -3.367 1 89.81 211 ASN A O 1
ATOM 1686 N N . GLY A 1 212 ? 33.031 -5.859 -4.059 1 94.31 212 GLY A N 1
ATOM 1687 C CA . GLY A 1 212 ? 33.156 -6.23 -5.461 1 94.31 212 GLY A CA 1
ATOM 1688 C C . GLY A 1 212 ? 32.469 -7.535 -5.801 1 94.31 212 GLY A C 1
ATOM 1689 O O . GLY A 1 212 ? 32.531 -8 -6.941 1 94.31 212 GLY A O 1
ATOM 1690 N N . LYS A 1 213 ? 31.75 -8.117 -4.926 1 94.62 213 LYS A N 1
ATOM 1691 C CA . LYS A 1 213 ? 31.156 -9.43 -5.16 1 94.62 213 LYS A CA 1
ATOM 1692 C C . LYS A 1 213 ? 29.766 -9.297 -5.797 1 94.62 213 LYS A C 1
ATOM 1694 O O . LYS A 1 213 ? 29.406 -10.078 -6.676 1 94.62 213 LYS A O 1
ATOM 1699 N N . ASP A 1 214 ? 29.031 -8.32 -5.348 1 96.62 214 ASP A N 1
ATOM 1700 C CA . ASP A 1 214 ? 27.688 -8.109 -5.871 1 96.62 214 ASP A CA 1
ATOM 1701 C C . ASP A 1 214 ? 27.688 -7.074 -6.992 1 96.62 214 ASP A C 1
ATOM 1703 O O . ASP A 1 214 ? 28.562 -6.199 -7.035 1 96.62 214 ASP A O 1
ATOM 1707 N N . ILE A 1 215 ? 26.797 -7.234 -7.879 1 98.06 215 ILE A N 1
ATOM 1708 C CA . ILE A 1 215 ? 26.609 -6.262 -8.953 1 98.06 215 ILE A CA 1
ATOM 1709 C C . ILE A 1 215 ? 25.297 -5.504 -8.727 1 98.06 215 ILE A C 1
ATOM 1711 O O . ILE A 1 215 ? 24.234 -6.109 -8.672 1 98.06 215 ILE A O 1
ATOM 1715 N N . LEU A 1 216 ? 25.375 -4.246 -8.508 1 98.5 216 LEU A N 1
ATOM 1716 C CA . LEU A 1 216 ? 24.219 -3.369 -8.328 1 98.5 216 LEU A CA 1
ATOM 1717 C C . LEU A 1 216 ? 23.922 -2.578 -9.594 1 98.5 216 LEU A C 1
ATOM 1719 O O . LEU A 1 216 ? 24.859 -2.104 -10.258 1 98.5 216 LEU A O 1
ATOM 1723 N N . PHE A 1 217 ? 22.719 -2.529 -10 1 98.69 217 PHE A N 1
ATOM 1724 C CA . PHE A 1 217 ? 22.406 -1.791 -11.219 1 98.69 217 PHE A CA 1
ATOM 1725 C C . PHE A 1 217 ? 21.016 -1.147 -11.125 1 98.69 217 PHE A C 1
ATOM 1727 O O . PHE A 1 217 ? 20.25 -1.445 -10.203 1 98.69 217 PHE A O 1
ATOM 1734 N N . SER A 1 218 ? 20.766 -0.168 -11.984 1 98.56 218 SER A N 1
ATOM 1735 C CA . SER A 1 218 ? 19.5 0.538 -12.062 1 98.56 218 SER A CA 1
ATOM 1736 C C . SER A 1 218 ? 18.891 0.428 -13.461 1 98.56 218 SER A C 1
ATOM 1738 O O . SER A 1 218 ? 19.594 0.517 -14.461 1 98.56 218 SER A O 1
ATOM 1740 N N . SER A 1 219 ? 17.688 0.057 -13.484 1 98 219 SER A N 1
ATOM 1741 C CA . SER A 1 219 ? 16.859 0.246 -14.672 1 98 219 SER A CA 1
ATOM 1742 C C . SER A 1 219 ? 15.914 1.426 -14.5 1 98 219 SER A C 1
ATOM 1744 O O . SER A 1 219 ? 15.922 2.094 -13.461 1 98 219 SER A O 1
ATOM 1746 N N . PRO A 1 220 ? 15.07 1.739 -15.539 1 97.44 220 PRO A N 1
ATOM 1747 C CA . PRO A 1 220 ? 14.234 2.939 -15.453 1 97.44 220 PRO A CA 1
ATOM 1748 C C . PRO A 1 220 ? 13.195 2.855 -14.336 1 97.44 220 PRO A C 1
ATOM 1750 O O . PRO A 1 220 ? 12.711 3.885 -13.859 1 97.44 220 PRO A O 1
ATOM 1753 N N . LYS A 1 221 ? 12.906 1.625 -13.805 1 96.38 221 LYS A N 1
ATOM 1754 C CA . LYS A 1 221 ? 11.781 1.495 -12.883 1 96.38 221 LYS A CA 1
ATOM 1755 C C . LYS A 1 221 ? 12.203 0.812 -11.586 1 96.38 221 LYS A C 1
ATOM 1757 O O . LYS A 1 221 ? 11.367 0.533 -10.727 1 96.38 221 LYS A O 1
ATOM 1762 N N . ALA A 1 222 ? 13.555 0.519 -11.445 1 97.81 222 ALA A N 1
ATOM 1763 C CA . ALA A 1 222 ? 13.961 -0.254 -10.273 1 97.81 222 ALA A CA 1
ATOM 1764 C C . ALA A 1 222 ? 15.469 -0.155 -10.047 1 97.81 222 ALA A C 1
ATOM 1766 O O . ALA A 1 222 ? 16.203 0.27 -10.938 1 97.81 222 ALA A O 1
ATOM 1767 N N . ILE A 1 223 ? 15.867 -0.474 -8.867 1 98.12 223 ILE A N 1
ATOM 1768 C CA . ILE A 1 223 ? 17.25 -0.803 -8.508 1 98.12 223 ILE A CA 1
ATOM 1769 C C . ILE A 1 223 ? 17.344 -2.281 -8.141 1 98.12 223 ILE A C 1
ATOM 1771 O O . ILE A 1 223 ? 16.422 -2.836 -7.523 1 98.12 223 ILE A O 1
ATOM 1775 N N . ALA A 1 224 ? 18.438 -2.854 -8.562 1 98.12 224 ALA A N 1
ATOM 1776 C CA . ALA A 1 224 ? 18.516 -4.293 -8.328 1 98.12 224 ALA A CA 1
ATOM 1777 C C . ALA A 1 224 ? 19.953 -4.727 -8.078 1 98.12 224 ALA A C 1
ATOM 1779 O O . ALA A 1 224 ? 20.891 -3.928 -8.227 1 98.12 224 ALA A O 1
ATOM 1780 N N . ALA A 1 225 ? 20.141 -6 -7.602 1 97.5 225 ALA A N 1
ATOM 1781 C CA . ALA A 1 225 ? 21.453 -6.566 -7.328 1 97.5 225 ALA A CA 1
ATOM 1782 C C . ALA A 1 225 ? 21.516 -8.031 -7.766 1 97.5 225 ALA A C 1
ATOM 1784 O O . ALA A 1 225 ? 20.578 -8.797 -7.551 1 97.5 225 ALA A O 1
ATOM 1785 N N . LEU A 1 226 ? 22.531 -8.328 -8.484 1 96.19 226 LEU A N 1
ATOM 1786 C CA . LEU A 1 226 ? 22.984 -9.703 -8.625 1 96.19 226 LEU A CA 1
ATOM 1787 C C . LEU A 1 226 ? 23.969 -10.07 -7.508 1 96.19 226 LEU A C 1
ATOM 1789 O O . LEU A 1 226 ? 25.125 -9.664 -7.535 1 96.19 226 LEU A O 1
ATOM 1793 N N . ALA A 1 227 ? 23.453 -10.797 -6.59 1 93.62 227 ALA A N 1
ATOM 1794 C CA . ALA A 1 227 ? 24.25 -11.109 -5.402 1 93.62 227 ALA A CA 1
ATOM 1795 C C . ALA A 1 227 ? 25.078 -12.367 -5.617 1 93.62 227 ALA A C 1
ATOM 1797 O O . ALA A 1 227 ? 24.625 -13.336 -6.215 1 93.62 227 ALA A O 1
ATOM 1798 N N . SER A 1 228 ? 26.25 -12.367 -5.082 1 90.88 228 SER A N 1
ATOM 1799 C CA . SER A 1 228 ? 27.172 -13.492 -5.246 1 90.88 228 SER A CA 1
ATOM 1800 C C . SER A 1 228 ? 26.672 -14.719 -4.496 1 90.88 228 SER A C 1
ATOM 1802 O O . SER A 1 228 ? 27 -15.852 -4.867 1 90.88 228 SER A O 1
ATOM 1804 N N . ASP A 1 229 ? 25.844 -14.531 -3.525 1 85 229 ASP A N 1
ATOM 1805 C CA . ASP A 1 229 ? 25.359 -15.648 -2.719 1 85 229 ASP A CA 1
ATOM 1806 C C . ASP A 1 229 ? 24 -16.141 -3.215 1 85 229 ASP A C 1
ATOM 1808 O O . ASP A 1 229 ? 23.391 -17.016 -2.602 1 85 229 ASP A O 1
ATOM 1812 N N . GLY A 1 230 ? 23.547 -15.523 -4.242 1 87.38 230 GLY A N 1
ATOM 1813 C CA . GLY A 1 230 ? 22.297 -15.977 -4.828 1 87.38 230 GLY A CA 1
ATOM 1814 C C . GLY A 1 230 ? 21.094 -15.227 -4.309 1 87.38 230 GLY A C 1
ATOM 1815 O O . GLY A 1 230 ? 19.984 -15.359 -4.844 1 87.38 230 GLY A O 1
ATOM 1816 N N . ASN A 1 231 ? 21.219 -14.414 -3.258 1 90.5 231 ASN A N 1
ATOM 1817 C CA . ASN A 1 231 ? 20.109 -13.625 -2.723 1 90.5 231 ASN A CA 1
ATOM 1818 C C . ASN A 1 231 ? 19.906 -12.344 -3.52 1 90.5 231 ASN A C 1
ATOM 1820 O O . ASN A 1 231 ? 19.969 -11.242 -2.967 1 90.5 231 ASN A O 1
ATOM 1824 N N . HIS A 1 232 ? 19.609 -12.523 -4.824 1 94.31 232 HIS A N 1
ATOM 1825 C CA . HIS A 1 232 ? 19.328 -11.398 -5.715 1 94.31 232 HIS A CA 1
ATOM 1826 C C . HIS A 1 232 ? 18.125 -10.602 -5.227 1 94.31 232 HIS A C 1
ATOM 1828 O O . HIS A 1 232 ? 17.281 -11.125 -4.496 1 94.31 232 HIS A O 1
ATOM 1834 N N . TRP A 1 233 ? 18.094 -9.289 -5.562 1 94.81 233 TRP A N 1
ATOM 1835 C CA . TRP A 1 233 ? 16.938 -8.508 -5.145 1 94.81 233 TRP A CA 1
ATOM 1836 C C . TRP A 1 233 ? 16.656 -7.387 -6.137 1 94.81 233 TRP A C 1
ATOM 1838 O O . TRP A 1 233 ? 17.531 -7.008 -6.922 1 94.81 233 TRP A O 1
ATOM 1848 N N . LEU A 1 234 ? 15.492 -7.004 -6.23 1 96.5 234 LEU A N 1
ATOM 1849 C CA . LEU A 1 234 ? 14.953 -5.879 -6.984 1 96.5 234 LEU A CA 1
ATOM 1850 C C . LEU A 1 234 ? 14.07 -5.008 -6.102 1 96.5 234 LEU A C 1
ATOM 1852 O O . LEU A 1 234 ? 13.242 -5.52 -5.34 1 96.5 234 LEU A O 1
ATOM 1856 N N . LYS A 1 235 ? 14.312 -3.73 -6.07 1 97.12 235 LYS A N 1
ATOM 1857 C CA . LYS A 1 235 ? 13.5 -2.775 -5.32 1 97.12 235 LYS A CA 1
ATOM 1858 C C . LYS A 1 235 ? 12.844 -1.764 -6.254 1 97.12 235 LYS A C 1
ATOM 1860 O O . LYS A 1 235 ? 13.5 -1.185 -7.117 1 97.12 235 LYS A O 1
ATOM 1865 N N . ARG A 1 236 ? 11.57 -1.673 -6.172 1 96.19 236 ARG A N 1
ATOM 1866 C CA . ARG A 1 236 ? 10.773 -0.696 -6.906 1 96.19 236 ARG A CA 1
ATOM 1867 C C . ARG A 1 236 ? 9.898 0.12 -5.961 1 96.19 236 ARG A C 1
ATOM 1869 O O . ARG A 1 236 ? 10.133 0.135 -4.75 1 96.19 236 ARG A O 1
ATOM 1876 N N . GLY A 1 237 ? 8.922 0.952 -6.496 1 96.38 237 GLY A N 1
ATOM 1877 C CA . GLY A 1 237 ? 8.078 1.81 -5.676 1 96.38 237 GLY A CA 1
ATOM 1878 C C . GLY A 1 237 ? 7.309 1.048 -4.613 1 96.38 237 GLY A C 1
ATOM 1879 O O . GLY A 1 237 ? 7.289 1.445 -3.447 1 96.38 237 GLY A O 1
ATOM 1880 N N . ALA A 1 238 ? 6.734 0.015 -4.949 1 94.12 238 ALA A N 1
ATOM 1881 C CA . ALA A 1 238 ? 5.898 -0.776 -4.047 1 94.12 238 ALA A CA 1
ATOM 1882 C C . ALA A 1 238 ? 6.727 -1.363 -2.908 1 94.12 238 ALA A C 1
ATOM 1884 O O . ALA A 1 238 ? 6.184 -1.737 -1.866 1 94.12 238 ALA A O 1
ATOM 1885 N N . ASP A 1 239 ? 8.078 -1.447 -3.102 1 96.06 239 ASP A N 1
ATOM 1886 C CA . ASP A 1 239 ? 8.977 -1.95 -2.064 1 96.06 239 ASP A CA 1
ATOM 1887 C C . ASP A 1 239 ? 9.445 -0.821 -1.151 1 96.06 239 ASP A C 1
ATOM 1889 O O . ASP A 1 239 ? 10.234 -1.047 -0.234 1 96.06 239 ASP A O 1
ATOM 1893 N N . GLY A 1 240 ? 9.07 0.421 -1.433 1 96.88 240 GLY A N 1
ATOM 1894 C CA . GLY A 1 240 ? 9.422 1.562 -0.604 1 96.88 240 GLY A CA 1
ATOM 1895 C C . GLY A 1 240 ? 10.469 2.459 -1.241 1 96.88 240 GLY A C 1
ATOM 1896 O O . GLY A 1 240 ? 10.812 3.508 -0.692 1 96.88 240 GLY A O 1
ATOM 1897 N N . LEU A 1 241 ? 10.969 2.068 -2.43 1 98.06 241 LEU A N 1
ATOM 1898 C CA . LEU A 1 241 ? 11.953 2.887 -3.135 1 98.06 241 LEU A CA 1
ATOM 1899 C C . LEU A 1 241 ? 11.344 4.219 -3.562 1 98.06 241 LEU A C 1
ATOM 1901 O O . LEU A 1 241 ? 10.43 4.25 -4.387 1 98.06 241 LEU A O 1
ATOM 1905 N N . PRO A 1 242 ? 11.867 5.281 -3.016 1 98.12 242 PRO A N 1
ATOM 1906 C CA . PRO A 1 242 ? 11.211 6.566 -3.258 1 98.12 242 PRO A CA 1
ATOM 1907 C C . PRO A 1 242 ? 11.242 6.98 -4.727 1 98.12 242 PRO A C 1
ATOM 1909 O O . PRO A 1 242 ? 10.297 7.609 -5.215 1 98.12 242 PRO A O 1
ATOM 1912 N N . TYR A 1 243 ? 12.359 6.656 -5.367 1 97.69 243 TYR A N 1
ATOM 1913 C CA . TYR A 1 243 ? 12.523 7.102 -6.746 1 97.69 243 TYR A CA 1
ATOM 1914 C C . TYR A 1 243 ? 13.695 6.391 -7.414 1 97.69 243 TYR A C 1
ATOM 1916 O O . TYR A 1 243 ? 14.477 5.707 -6.746 1 97.69 243 TYR A O 1
ATOM 1924 N N . GLY A 1 244 ? 13.711 6.316 -8.617 1 89 244 GLY A N 1
ATOM 1925 C CA . GLY A 1 244 ? 14.75 6.098 -9.602 1 89 244 GLY A CA 1
ATOM 1926 C C . GLY A 1 244 ? 14.492 6.824 -10.914 1 89 244 GLY A C 1
ATOM 1927 O O . GLY A 1 244 ? 13.648 7.723 -10.969 1 89 244 GLY A O 1
ATOM 1928 N N . PRO A 1 245 ? 15.32 6.562 -11.727 1 95.5 245 PRO A N 1
ATOM 1929 C CA . PRO A 1 245 ? 16.547 5.816 -12.031 1 95.5 245 PRO A CA 1
ATOM 1930 C C . PRO A 1 245 ? 17.75 6.34 -11.273 1 95.5 245 PRO A C 1
ATOM 1932 O O . PRO A 1 245 ? 17.859 7.543 -11.016 1 95.5 245 PRO A O 1
ATOM 1935 N N . ALA A 1 246 ? 18.656 5.504 -10.977 1 98.31 246 ALA A N 1
ATOM 1936 C CA . ALA A 1 246 ? 19.844 5.891 -10.211 1 98.31 246 ALA A CA 1
ATOM 1937 C C . ALA A 1 246 ? 20.922 6.449 -11.133 1 98.31 246 ALA A C 1
ATOM 1939 O O . ALA A 1 246 ? 21.125 5.941 -12.242 1 98.31 246 ALA A O 1
ATOM 1940 N N . THR A 1 247 ? 21.578 7.484 -10.719 1 98.38 247 THR A N 1
ATOM 1941 C CA . THR A 1 247 ? 22.797 7.953 -11.367 1 98.38 247 THR A CA 1
ATOM 1942 C C . THR A 1 247 ? 24.016 7.188 -10.852 1 98.38 247 THR A C 1
ATOM 1944 O O . THR A 1 247 ? 24.984 6.992 -11.586 1 98.38 247 THR A O 1
ATOM 1947 N N . THR A 1 248 ? 23.969 6.832 -9.633 1 98.12 248 THR A N 1
ATOM 1948 C CA . THR A 1 248 ? 25.016 6.043 -8.992 1 98.12 248 THR A CA 1
ATOM 1949 C C . THR A 1 248 ? 24.469 5.285 -7.793 1 98.12 248 THR A C 1
ATOM 1951 O O . THR A 1 248 ? 23.453 5.684 -7.215 1 98.12 248 THR A O 1
ATOM 1954 N N . ILE A 1 249 ? 25.016 4.148 -7.453 1 98.5 249 ILE A N 1
ATOM 1955 C CA . ILE A 1 249 ? 24.641 3.34 -6.293 1 98.5 249 ILE A CA 1
ATOM 1956 C C . ILE A 1 249 ? 25.906 3.016 -5.48 1 98.5 249 ILE A C 1
ATOM 1958 O O . ILE A 1 249 ? 26.906 2.586 -6.039 1 98.5 249 ILE A O 1
ATOM 1962 N N . LEU A 1 250 ? 25.844 3.271 -4.188 1 97.44 250 LEU A N 1
ATOM 1963 C CA . LEU A 1 250 ? 26.938 2.982 -3.27 1 97.44 250 LEU A CA 1
ATOM 1964 C C . LEU A 1 250 ? 26.453 2.117 -2.107 1 97.44 250 LEU A C 1
ATOM 1966 O O . LEU A 1 250 ? 25.5 2.471 -1.422 1 97.44 250 LEU A O 1
ATOM 1970 N N . GLU A 1 251 ? 27.016 0.966 -1.973 1 96.56 251 GLU A N 1
ATOM 1971 C CA . GLU A 1 251 ? 26.797 0.146 -0.786 1 96.56 251 GLU A CA 1
ATOM 1972 C C . GLU A 1 251 ? 27.969 0.241 0.179 1 96.56 251 GLU A C 1
ATOM 1974 O O . GLU A 1 251 ? 29.094 -0.109 -0.174 1 96.56 251 GLU A O 1
ATOM 1979 N N . THR A 1 252 ? 27.734 0.757 1.351 1 93.94 252 THR A N 1
ATOM 1980 C CA . THR A 1 252 ? 28.766 0.879 2.367 1 93.94 252 THR A CA 1
ATOM 1981 C C . THR A 1 252 ? 28.156 0.835 3.768 1 93.94 252 THR A C 1
ATOM 1983 O O . THR A 1 252 ? 27.047 1.327 3.986 1 93.94 252 THR A O 1
ATOM 1986 N N . ASP A 1 253 ? 28.828 0.144 4.746 1 92 253 ASP A N 1
ATOM 1987 C CA . ASP A 1 253 ? 28.438 0.113 6.152 1 92 253 ASP A CA 1
ATOM 1988 C C . ASP A 1 253 ? 27.016 -0.417 6.316 1 92 253 ASP A C 1
ATOM 1990 O O . ASP A 1 253 ? 26.234 0.136 7.086 1 92 253 ASP A O 1
ATOM 1994 N N . SER A 1 254 ? 26.656 -1.331 5.535 1 91.25 254 SER A N 1
ATOM 1995 C CA . SER A 1 254 ? 25.359 -1.992 5.566 1 91.25 254 SER A CA 1
ATOM 1996 C C . SER A 1 254 ? 24.234 -1.039 5.156 1 91.25 254 SER A C 1
ATOM 1998 O O . SER A 1 254 ? 23.078 -1.219 5.547 1 91.25 254 SER A O 1
ATOM 2000 N N . LEU A 1 255 ? 24.656 0.055 4.441 1 95.44 255 LEU A N 1
ATOM 2001 C CA . LEU A 1 255 ? 23.703 1.005 3.875 1 95.44 255 LEU A CA 1
ATOM 2002 C C . LEU A 1 255 ? 23.812 1.042 2.354 1 95.44 255 LEU A C 1
ATOM 2004 O O . LEU A 1 255 ? 24.891 0.838 1.798 1 95.44 255 LEU A O 1
ATOM 2008 N N . LEU A 1 256 ? 22.734 1.214 1.746 1 97.19 256 LEU A N 1
ATOM 2009 C CA . LEU A 1 256 ? 22.672 1.497 0.317 1 97.19 256 LEU A CA 1
ATOM 2010 C C . LEU A 1 256 ? 22.375 2.971 0.068 1 97.19 256 LEU A C 1
ATOM 2012 O O . LEU A 1 256 ? 21.375 3.5 0.576 1 97.19 256 LEU A O 1
ATOM 2016 N N . TRP A 1 257 ? 23.297 3.662 -0.583 1 98.44 257 TRP A N 1
ATOM 2017 C CA . TRP A 1 257 ? 23.094 5.039 -1.012 1 98.44 257 TRP A CA 1
ATOM 2018 C C . TRP A 1 257 ? 22.844 5.113 -2.514 1 98.44 257 TRP A C 1
ATOM 2020 O O . TRP A 1 257 ? 23.594 4.547 -3.305 1 98.44 257 TRP A O 1
ATOM 2030 N N . ILE A 1 258 ? 21.781 5.742 -2.92 1 98.75 258 ILE A N 1
ATOM 2031 C CA . ILE A 1 258 ? 21.391 5.832 -4.32 1 98.75 258 ILE A CA 1
ATOM 2032 C C . ILE A 1 258 ? 21.266 7.297 -4.734 1 98.75 258 ILE A C 1
ATOM 2034 O O . ILE A 1 258 ? 20.453 8.039 -4.176 1 98.75 258 ILE A O 1
ATOM 2038 N N . GLY A 1 259 ? 22.125 7.727 -5.652 1 98.81 259 GLY A N 1
ATOM 2039 C CA . GLY A 1 259 ? 21.953 9.031 -6.27 1 98.81 259 GLY A CA 1
ATOM 2040 C C . GLY A 1 259 ? 20.984 9.023 -7.434 1 98.81 259 GLY A C 1
ATOM 2041 O O . GLY A 1 259 ? 20.953 8.078 -8.219 1 98.81 259 GLY A O 1
ATOM 2042 N N . THR A 1 260 ? 20.172 10.031 -7.551 1 98.69 260 THR A N 1
ATOM 2043 C CA . THR A 1 260 ? 19.219 10.172 -8.641 1 98.69 260 THR A CA 1
ATOM 2044 C C . THR A 1 260 ? 19.234 11.586 -9.211 1 98.69 260 THR A C 1
ATOM 2046 O O . THR A 1 260 ? 19.891 12.469 -8.656 1 98.69 260 THR A O 1
ATOM 2049 N N . PRO A 1 261 ? 18.5 11.805 -10.297 1 98.5 261 PRO A N 1
ATOM 2050 C CA . PRO A 1 261 ? 18.375 13.172 -10.82 1 98.5 261 PRO A CA 1
ATOM 2051 C C . PRO A 1 261 ? 17.484 14.055 -9.953 1 98.5 261 PRO A C 1
ATOM 2053 O O . PRO A 1 261 ? 17.406 15.266 -10.18 1 98.5 261 PRO A O 1
ATOM 2056 N N . LYS A 1 262 ? 16.844 13.43 -8.945 1 98.31 262 LYS A N 1
ATOM 2057 C CA . LYS A 1 262 ? 15.883 14.219 -8.172 1 98.31 262 LYS A CA 1
ATOM 2058 C C . LYS A 1 262 ? 16.094 14.016 -6.672 1 98.31 262 LYS A C 1
ATOM 2060 O O . LYS A 1 262 ? 15.148 14.125 -5.887 1 98.31 262 LYS A O 1
ATOM 2065 N N . GLY A 1 263 ? 17.25 13.594 -6.312 1 98.5 263 GLY A N 1
ATOM 2066 C CA . GLY A 1 263 ? 17.5 13.469 -4.887 1 98.5 263 GLY A CA 1
ATOM 2067 C C . GLY A 1 263 ? 18.391 12.289 -4.535 1 98.5 263 GLY A C 1
ATOM 2068 O O . GLY A 1 263 ? 18.812 11.531 -5.414 1 98.5 263 GLY A O 1
ATOM 2069 N N . LEU A 1 264 ? 18.719 12.195 -3.26 1 98.75 264 LEU A N 1
ATOM 2070 C CA . LEU A 1 264 ? 19.516 11.133 -2.674 1 98.75 264 LEU A CA 1
ATOM 2071 C C . LEU A 1 264 ? 18.656 10.188 -1.848 1 98.75 264 LEU A C 1
ATOM 2073 O O . LEU A 1 264 ? 17.75 10.633 -1.142 1 98.75 264 LEU A O 1
ATOM 2077 N N . ILE A 1 265 ? 18.906 8.914 -1.979 1 98.69 265 ILE A N 1
ATOM 2078 C CA . ILE A 1 265 ? 18.156 7.902 -1.235 1 98.69 265 ILE A CA 1
ATOM 2079 C C . ILE A 1 265 ? 19.125 7.07 -0.388 1 98.69 265 ILE A C 1
ATOM 2081 O O . ILE A 1 265 ? 20.203 6.695 -0.851 1 98.69 265 ILE A O 1
ATOM 2085 N N . ARG A 1 266 ? 18.75 6.82 0.823 1 98.12 266 ARG A N 1
ATOM 2086 C CA . ARG A 1 266 ? 19.469 5.898 1.689 1 98.12 266 ARG A CA 1
ATOM 2087 C C . ARG A 1 266 ? 18.578 4.754 2.15 1 98.12 266 ARG A C 1
ATOM 2089 O O . ARG A 1 266 ? 17.438 4.977 2.57 1 98.12 266 ARG A O 1
ATOM 2096 N N . LYS A 1 267 ? 19.016 3.566 2.02 1 97.75 267 LYS A N 1
ATOM 2097 C CA . LYS A 1 267 ? 18.312 2.398 2.527 1 97.75 267 LYS A CA 1
ATOM 2098 C C . LYS A 1 267 ? 19.109 1.702 3.625 1 97.75 267 LYS A C 1
ATOM 2100 O O . LYS A 1 267 ? 20.203 1.183 3.373 1 97.75 267 LYS A O 1
ATOM 2105 N N . GLY A 1 268 ? 18.688 1.707 4.82 1 94.62 268 GLY A N 1
ATOM 2106 C CA . GLY A 1 268 ? 19.078 0.87 5.945 1 94.62 268 GLY A CA 1
ATOM 2107 C C . GLY A 1 268 ? 17.922 0.059 6.504 1 94.62 268 GLY A C 1
ATOM 2108 O O . GLY A 1 268 ? 17.297 -0.717 5.781 1 94.62 268 GLY A O 1
ATOM 2109 N N . LYS A 1 269 ? 17.609 0.31 7.758 1 91.62 269 LYS A N 1
ATOM 2110 C CA . LYS A 1 269 ? 16.375 -0.27 8.289 1 91.62 269 LYS A CA 1
ATOM 2111 C C . LYS A 1 269 ? 15.148 0.31 7.602 1 91.62 269 LYS A C 1
ATOM 2113 O O . LYS A 1 269 ? 14.211 -0.419 7.281 1 91.62 269 LYS A O 1
ATOM 2118 N N . ASN A 1 270 ? 15.25 1.588 7.312 1 93.62 270 ASN A N 1
ATOM 2119 C CA . ASN A 1 270 ? 14.18 2.295 6.625 1 93.62 270 ASN A CA 1
ATOM 2120 C C . ASN A 1 270 ? 14.688 3.01 5.375 1 93.62 270 ASN A C 1
ATOM 2122 O O . ASN A 1 270 ? 15.891 3.199 5.211 1 93.62 270 ASN A O 1
ATOM 2126 N N . TRP A 1 271 ? 13.773 3.277 4.441 1 97 271 TRP A N 1
ATOM 2127 C CA . TRP A 1 271 ? 14.078 4.141 3.307 1 97 271 TRP A CA 1
ATOM 2128 C C . TRP A 1 271 ? 14.109 5.605 3.729 1 97 271 TRP A C 1
ATOM 2130 O O . TRP A 1 271 ? 13.266 6.047 4.52 1 97 271 TRP A O 1
ATOM 2140 N N . ARG A 1 272 ? 15.055 6.328 3.293 1 97.19 272 ARG A N 1
ATOM 2141 C CA . ARG A 1 272 ? 15.164 7.766 3.504 1 97.19 272 ARG A CA 1
ATOM 2142 C C . ARG A 1 272 ? 15.383 8.5 2.186 1 97.19 272 ARG A C 1
ATOM 2144 O O . ARG A 1 272 ? 16.188 8.062 1.351 1 97.19 272 ARG A O 1
ATOM 2151 N N . TYR A 1 273 ? 14.641 9.547 1.963 1 98.06 273 TYR A N 1
ATOM 2152 C CA . TYR A 1 273 ? 14.727 10.352 0.746 1 98.06 273 TYR A CA 1
ATOM 2153 C C . TYR A 1 273 ? 15.172 11.773 1.058 1 98.06 273 TYR A C 1
ATOM 2155 O O . TYR A 1 273 ? 14.523 12.484 1.826 1 98.06 273 TYR A O 1
ATOM 2163 N N . TYR A 1 274 ? 16.297 12.227 0.578 1 98.19 274 TYR A N 1
ATOM 2164 C CA . TYR A 1 274 ? 16.859 13.562 0.778 1 98.19 274 TYR A CA 1
ATOM 2165 C C . TYR A 1 274 ? 16.641 14.43 -0.458 1 98.19 274 TYR A C 1
ATOM 2167 O O . TYR A 1 274 ? 17.109 14.094 -1.548 1 98.19 274 TYR A O 1
ATOM 2175 N N . THR A 1 275 ? 15.992 15.508 -0.296 1 97.19 275 THR A N 1
ATOM 2176 C CA . THR A 1 275 ? 15.742 16.438 -1.394 1 97.19 275 THR A CA 1
ATOM 2177 C C . THR A 1 275 ? 15.75 17.875 -0.896 1 97.19 275 THR A C 1
ATOM 2179 O O . THR A 1 275 ? 15.82 18.125 0.31 1 97.19 275 THR A O 1
ATOM 2182 N N . SER A 1 276 ? 15.703 18.812 -1.826 1 96.06 276 SER A N 1
ATOM 2183 C CA . SER A 1 276 ? 15.539 20.234 -1.587 1 96.06 276 SER A CA 1
ATOM 2184 C C . SER A 1 276 ? 16.781 20.844 -0.95 1 96.06 276 SER A C 1
ATOM 2186 O O . SER A 1 276 ? 17.766 20.141 -0.718 1 96.06 276 SER A O 1
ATOM 2188 N N . LYS A 1 277 ? 16.688 22.109 -0.617 1 96.19 277 LYS A N 1
ATOM 2189 C CA . LYS A 1 277 ? 17.812 22.859 -0.051 1 96.19 277 LYS A CA 1
ATOM 2190 C C . LYS A 1 277 ? 17.984 22.547 1.435 1 96.19 277 LYS A C 1
ATOM 2192 O O . LYS A 1 277 ? 18.984 22.922 2.043 1 96.19 277 LYS A O 1
ATOM 2197 N N . ARG A 1 278 ? 17.125 21.734 1.971 1 96 278 ARG A N 1
ATOM 2198 C CA . ARG A 1 278 ? 17.344 21.297 3.348 1 96 278 ARG A CA 1
ATOM 2199 C C . ARG A 1 278 ? 18.516 20.344 3.447 1 96 278 ARG A C 1
ATOM 2201 O O . ARG A 1 278 ? 19.281 20.391 4.41 1 96 278 ARG A O 1
ATOM 2208 N N . TRP A 1 279 ? 18.625 19.531 2.387 1 97.62 279 TRP A N 1
ATOM 2209 C CA . TRP A 1 279 ? 19.594 18.453 2.523 1 97.62 279 TRP A CA 1
ATOM 2210 C C . TRP A 1 279 ? 20.688 18.562 1.478 1 97.62 279 TRP A C 1
ATOM 2212 O O . TRP A 1 279 ? 21.828 18.141 1.71 1 97.62 279 TRP A O 1
ATOM 2222 N N . LEU A 1 280 ? 20.297 19.156 0.296 1 98.25 280 LEU A N 1
ATOM 2223 C CA . LEU A 1 280 ? 21.203 19.016 -0.833 1 98.25 280 LEU A CA 1
ATOM 2224 C C . LEU A 1 280 ? 21.453 20.375 -1.493 1 98.25 280 LEU A C 1
ATOM 2226 O O . LEU A 1 280 ? 20.531 21.188 -1.613 1 98.25 280 LEU A O 1
ATOM 2230 N N . ALA A 1 281 ? 22.703 20.516 -1.964 1 97.88 281 ALA A N 1
ATOM 2231 C CA . ALA A 1 281 ? 23.016 21.688 -2.777 1 97.88 281 ALA A CA 1
ATOM 2232 C C . ALA A 1 281 ? 22.219 21.672 -4.082 1 97.88 281 ALA A C 1
ATOM 2234 O O . ALA A 1 281 ? 21.891 22.734 -4.625 1 97.88 281 ALA A O 1
ATOM 2235 N N . ASP A 1 282 ? 21.984 20.562 -4.566 1 98.06 282 ASP A N 1
ATOM 2236 C CA . ASP A 1 282 ? 21.172 20.297 -5.75 1 98.06 282 ASP A CA 1
ATOM 2237 C C . ASP A 1 282 ? 20.562 18.891 -5.699 1 98.06 282 ASP A C 1
ATOM 2239 O O . ASP A 1 282 ? 21.188 17.953 -5.195 1 98.06 282 ASP A O 1
ATOM 2243 N N . ASP A 1 283 ? 19.391 18.734 -6.27 1 98.12 283 ASP A N 1
ATOM 2244 C CA . ASP A 1 283 ? 18.75 17.438 -6.211 1 98.12 283 ASP A CA 1
ATOM 2245 C C . ASP A 1 283 ? 19.359 16.469 -7.219 1 98.12 283 ASP A C 1
ATOM 2247 O O . ASP A 1 283 ? 19.188 15.25 -7.105 1 98.12 283 ASP A O 1
ATOM 2251 N N . GLN A 1 284 ? 20 16.953 -8.258 1 98.56 284 GLN A N 1
ATOM 2252 C CA . GLN A 1 284 ? 20.734 16.109 -9.188 1 98.56 284 GLN A CA 1
ATOM 2253 C C . GLN A 1 284 ? 22.016 15.578 -8.555 1 98.56 284 GLN A C 1
ATOM 2255 O O . GLN A 1 284 ? 22.922 16.359 -8.227 1 98.56 284 GLN A O 1
ATOM 2260 N N . ILE A 1 285 ? 22.125 14.305 -8.383 1 98.75 285 ILE A N 1
ATOM 2261 C CA . ILE A 1 285 ? 23.281 13.703 -7.742 1 98.75 285 ILE A CA 1
ATOM 2262 C C . ILE A 1 285 ? 24.266 13.203 -8.805 1 98.75 285 ILE A C 1
ATOM 2264 O O . ILE A 1 285 ? 23.891 12.414 -9.68 1 98.75 285 ILE A O 1
ATOM 2268 N N . ASN A 1 286 ? 25.484 13.68 -8.703 1 98.62 286 ASN A N 1
ATOM 2269 C CA . ASN A 1 286 ? 26.531 13.25 -9.625 1 98.62 286 ASN A CA 1
ATOM 2270 C C . ASN A 1 286 ? 27.344 12.102 -9.055 1 98.62 286 ASN A C 1
ATOM 2272 O O . ASN A 1 286 ? 27.75 11.188 -9.781 1 98.62 286 ASN A O 1
ATOM 2276 N N . ASP A 1 287 ? 27.656 12.164 -7.781 1 98.56 287 ASP A N 1
ATOM 2277 C CA . ASP A 1 287 ? 28.484 11.141 -7.152 1 98.56 287 ASP A CA 1
ATOM 2278 C C . ASP A 1 287 ? 28.297 11.133 -5.637 1 98.56 287 ASP A C 1
ATOM 2280 O O . ASP A 1 287 ? 27.781 12.102 -5.066 1 98.56 287 ASP A O 1
ATOM 2284 N N . ILE A 1 288 ? 28.609 10.062 -4.996 1 98.69 288 ILE A N 1
ATOM 2285 C CA . ILE A 1 288 ? 28.531 9.891 -3.549 1 98.69 288 ILE A CA 1
ATOM 2286 C C . ILE A 1 288 ? 29.859 9.336 -3.027 1 98.69 288 ILE A C 1
ATOM 2288 O O . ILE A 1 288 ? 30.359 8.336 -3.533 1 98.69 288 ILE A O 1
ATOM 2292 N N . LEU A 1 289 ? 30.406 9.945 -2.051 1 98.25 289 LEU A N 1
ATOM 2293 C CA . LEU A 1 289 ? 31.656 9.508 -1.438 1 98.25 289 LEU A CA 1
ATOM 2294 C C . LEU A 1 289 ? 31.453 9.188 0.04 1 98.25 289 LEU A C 1
ATOM 2296 O O . LEU A 1 289 ? 31.047 10.055 0.816 1 98.25 289 LEU A O 1
ATOM 2300 N N . PRO A 1 290 ? 31.734 7.961 0.44 1 96.94 290 PRO A N 1
ATOM 2301 C CA . PRO A 1 290 ? 31.688 7.684 1.878 1 96.94 290 PRO A CA 1
ATOM 2302 C C . PRO A 1 290 ? 32.812 8.367 2.643 1 96.94 290 PRO A C 1
ATOM 2304 O O . PRO A 1 290 ? 33.969 8.336 2.211 1 96.94 290 PRO A O 1
ATOM 2307 N N . ILE A 1 291 ? 32.5 9.016 3.676 1 95.88 291 ILE A N 1
ATOM 2308 C CA . ILE A 1 291 ? 33.469 9.695 4.523 1 95.88 291 ILE A CA 1
ATOM 2309 C C . ILE A 1 291 ? 33.719 8.875 5.785 1 95.88 291 ILE A C 1
ATOM 2311 O O . ILE A 1 291 ? 34.844 8.492 6.07 1 95.88 291 ILE A O 1
ATOM 2315 N N . GLU A 1 292 ? 32.75 8.523 6.531 1 92.69 292 GLU A N 1
ATOM 2316 C CA . GLU A 1 292 ? 32.688 7.645 7.695 1 92.69 292 GLU A CA 1
ATOM 2317 C C . GLU A 1 292 ? 31.297 6.984 7.801 1 92.69 292 GLU A C 1
ATOM 2319 O O . GLU A 1 292 ? 30.391 7.324 7.055 1 92.69 292 GLU A O 1
ATOM 2324 N N . PRO A 1 293 ? 31.25 5.992 8.648 1 90.44 293 PRO A N 1
ATOM 2325 C CA . PRO A 1 293 ? 29.953 5.309 8.727 1 90.44 293 PRO A CA 1
ATOM 2326 C C . PRO A 1 293 ? 28.797 6.273 8.977 1 90.44 293 PRO A C 1
ATOM 2328 O O . PRO A 1 293 ? 28.797 6.996 9.969 1 90.44 293 PRO A O 1
ATOM 2331 N N . GLY A 1 294 ? 27.906 6.262 8.055 1 90.81 294 GLY A N 1
ATOM 2332 C CA . GLY A 1 294 ? 26.703 7.086 8.18 1 90.81 294 GLY A CA 1
ATOM 2333 C C . GLY A 1 294 ? 26.906 8.492 7.645 1 90.81 294 GLY A C 1
ATOM 2334 O O . GLY A 1 294 ? 26 9.32 7.734 1 90.81 294 GLY A O 1
ATOM 2335 N N . LYS A 1 295 ? 28.078 8.781 7.082 1 95.81 295 LYS A N 1
ATOM 2336 C CA . LYS A 1 295 ? 28.391 10.109 6.562 1 95.81 295 LYS A CA 1
ATOM 2337 C C . LYS A 1 295 ? 28.922 10.031 5.133 1 95.81 295 LYS A C 1
ATOM 2339 O O . LYS A 1 295 ? 29.875 9.289 4.863 1 95.81 295 LYS A O 1
ATOM 2344 N N . VAL A 1 296 ? 28.281 10.797 4.266 1 98.44 296 VAL A N 1
ATOM 2345 C CA . VAL A 1 296 ? 28.719 10.812 2.873 1 98.44 296 VAL A CA 1
ATOM 2346 C C . VAL A 1 296 ? 28.844 12.25 2.375 1 98.44 296 VAL A C 1
ATOM 2348 O O . VAL A 1 296 ? 28.172 13.148 2.9 1 98.44 296 VAL A O 1
ATOM 2351 N N . TRP A 1 297 ? 29.734 12.469 1.462 1 98.75 297 TRP A N 1
ATOM 2352 C CA . TRP A 1 297 ? 29.719 13.664 0.627 1 98.75 297 TRP A CA 1
ATOM 2353 C C . TRP A 1 297 ? 29 13.406 -0.69 1 98.75 297 TRP A C 1
ATOM 2355 O O . TRP A 1 297 ? 29.219 12.375 -1.335 1 98.75 297 TRP A O 1
ATOM 2365 N N . VAL A 1 298 ? 28.125 14.25 -1.043 1 98.88 298 VAL A N 1
ATOM 2366 C CA . VAL A 1 298 ? 27.312 14.133 -2.252 1 98.88 298 VAL A CA 1
ATOM 2367 C C . VAL A 1 298 ? 27.719 15.211 -3.252 1 98.88 298 VAL A C 1
ATOM 2369 O O . VAL A 1 298 ? 27.609 16.406 -2.965 1 98.88 298 VAL A O 1
ATOM 2372 N N . ALA A 1 299 ? 28.203 14.805 -4.379 1 98.81 299 ALA A N 1
ATOM 2373 C CA . ALA A 1 299 ? 28.578 15.719 -5.457 1 98.81 299 ALA A CA 1
ATOM 2374 C C . ALA A 1 299 ? 27.375 16.094 -6.301 1 98.81 299 ALA A C 1
ATOM 2376 O O . ALA A 1 299 ? 26.609 15.234 -6.723 1 98.81 299 ALA A O 1
ATOM 2377 N N . THR A 1 300 ? 27.203 17.375 -6.504 1 98.62 300 THR A N 1
ATOM 2378 C CA . THR A 1 300 ? 26.109 17.875 -7.305 1 98.62 300 THR A CA 1
ATOM 2379 C C . THR A 1 300 ? 26.578 18.969 -8.258 1 98.62 300 THR A C 1
ATOM 2381 O O . THR A 1 300 ? 27.734 19.406 -8.188 1 98.62 300 THR A O 1
ATOM 2384 N N . PRO A 1 301 ? 25.719 19.453 -9.164 1 98.44 301 PRO A N 1
ATOM 2385 C CA . PRO A 1 301 ? 26.094 20.547 -10.055 1 98.44 301 PRO A CA 1
ATOM 2386 C C . PRO A 1 301 ? 26.266 21.875 -9.312 1 98.44 301 PRO A C 1
ATOM 2388 O O . PRO A 1 301 ? 26.797 22.828 -9.875 1 98.44 301 PRO A O 1
ATOM 2391 N N . ASN A 1 302 ? 25.859 21.891 -8.047 1 98.19 302 ASN A N 1
ATOM 2392 C CA . ASN A 1 302 ? 25.891 23.156 -7.32 1 98.19 302 ASN A CA 1
ATOM 2393 C C . ASN A 1 302 ? 26.688 23.016 -6.023 1 98.19 302 ASN A C 1
ATOM 2395 O O . ASN A 1 302 ? 26.453 23.766 -5.07 1 98.19 302 ASN A O 1
ATOM 2399 N N . GLY A 1 303 ? 27.578 22.047 -6.02 1 98.19 303 GLY A N 1
ATOM 2400 C CA . GLY A 1 303 ? 28.469 21.938 -4.867 1 98.19 303 GLY A CA 1
ATOM 2401 C C . GLY A 1 303 ? 28.406 20.562 -4.207 1 98.19 303 GLY A C 1
ATOM 2402 O O . GLY A 1 303 ? 27.938 19.594 -4.809 1 98.19 303 GLY A O 1
ATOM 2403 N N . ILE A 1 304 ? 29.016 20.484 -3.025 1 98.62 304 ILE A N 1
ATOM 2404 C CA . ILE A 1 304 ? 29.078 19.25 -2.25 1 98.62 304 ILE A CA 1
ATOM 2405 C C . ILE A 1 304 ? 28.219 19.391 -0.989 1 98.62 304 ILE A C 1
ATOM 2407 O O . ILE A 1 304 ? 28.344 20.375 -0.256 1 98.62 304 ILE A O 1
ATOM 2411 N N . SER A 1 305 ? 27.328 18.453 -0.779 1 98.62 305 SER A N 1
ATOM 2412 C CA . SER A 1 305 ? 26.594 18.344 0.475 1 98.62 305 SER A CA 1
ATOM 2413 C C . SER A 1 305 ? 27.094 17.172 1.312 1 98.62 305 SER A C 1
ATOM 2415 O O . SER A 1 305 ? 27.344 16.078 0.785 1 98.62 305 SER A O 1
ATOM 2417 N N . GLU A 1 306 ? 27.359 17.438 2.51 1 98.38 306 GLU A N 1
ATOM 2418 C CA . GLU A 1 306 ? 27.641 16.375 3.461 1 98.38 306 GLU A CA 1
ATOM 2419 C C . GLU A 1 306 ? 26.391 15.953 4.219 1 98.38 306 GLU A C 1
ATOM 2421 O O . GLU A 1 306 ? 25.719 16.781 4.844 1 98.38 306 GLU A O 1
ATOM 2426 N N . ILE A 1 307 ? 25.953 14.766 4.094 1 98.31 307 ILE A N 1
ATOM 2427 C CA . ILE A 1 307 ? 24.891 14.164 4.898 1 98.31 307 ILE A CA 1
ATOM 2428 C C . ILE A 1 307 ? 25.5 13.289 5.992 1 98.31 307 ILE A C 1
ATOM 2430 O O . ILE A 1 307 ? 26.312 12.406 5.707 1 98.31 307 ILE A O 1
ATOM 2434 N N . GLY A 1 308 ? 25.156 13.57 7.184 1 96.31 308 GLY A N 1
ATOM 2435 C CA . GLY A 1 308 ? 25.734 12.812 8.281 1 96.31 308 GLY A CA 1
ATOM 2436 C C . GLY A 1 308 ? 24.812 12.695 9.477 1 96.31 308 GLY A C 1
ATOM 2437 O O . GLY A 1 308 ? 23.594 12.898 9.352 1 96.31 308 GLY A O 1
ATOM 2438 N N . LEU A 1 309 ? 25.391 12.188 10.578 1 95.12 309 LEU A N 1
ATOM 2439 C CA . LEU A 1 309 ? 24.656 11.93 11.812 1 95.12 309 LEU A CA 1
ATOM 2440 C C . LEU A 1 309 ? 25.281 12.688 12.984 1 95.12 309 LEU A C 1
ATOM 2442 O O . LEU A 1 309 ? 26.5 12.812 13.062 1 95.12 309 LEU A O 1
ATOM 2446 N N . LYS A 1 310 ? 24.469 13.18 13.758 1 95.69 310 LYS A N 1
ATOM 2447 C CA . LYS A 1 310 ? 24.891 13.836 14.992 1 95.69 310 LYS A CA 1
ATOM 2448 C C . LYS A 1 310 ? 24.219 13.203 16.203 1 95.69 310 LYS A C 1
ATOM 2450 O O . LYS A 1 310 ? 22.984 13.117 16.266 1 95.69 310 LYS A O 1
ATOM 2455 N N . ALA A 1 311 ? 25.016 12.711 17.094 1 95.75 311 ALA A N 1
ATOM 2456 C CA . ALA A 1 311 ? 24.469 12.188 18.328 1 95.75 311 ALA A CA 1
ATOM 2457 C C . ALA A 1 311 ? 23.828 13.297 19.172 1 95.75 311 ALA A C 1
ATOM 2459 O O . ALA A 1 311 ? 24.422 14.367 19.344 1 95.75 311 ALA A O 1
ATOM 2460 N N . MET A 1 312 ? 22.641 13.125 19.609 1 96.31 312 MET A N 1
ATOM 2461 C CA . MET A 1 312 ? 22 14.109 20.484 1 96.31 312 MET A CA 1
ATOM 2462 C C . MET A 1 312 ? 20.844 13.492 21.25 1 96.31 312 MET A C 1
ATOM 2464 O O . MET A 1 312 ? 20.438 12.359 20.953 1 96.31 312 MET A O 1
ATOM 2468 N N . THR A 1 313 ? 20.375 14.102 22.266 1 97.25 313 THR A N 1
ATOM 2469 C CA . THR A 1 313 ? 19.156 13.742 22.984 1 97.25 313 THR A CA 1
ATOM 2470 C C . THR A 1 313 ? 18.016 14.664 22.594 1 97.25 313 THR A C 1
ATOM 2472 O O . THR A 1 313 ? 18.234 15.727 22.016 1 97.25 313 THR A O 1
ATOM 2475 N N . LEU A 1 314 ? 16.844 14.281 22.922 1 97.88 314 LEU A N 1
ATOM 2476 C CA . LEU A 1 314 ? 15.688 15.133 22.688 1 97.88 314 LEU A CA 1
ATOM 2477 C C . LEU A 1 314 ? 15.828 16.469 23.422 1 97.88 314 LEU A C 1
ATOM 2479 O O . LEU A 1 314 ? 15.445 17.516 22.891 1 97.88 314 LEU A O 1
ATOM 2483 N N . GLU A 1 315 ? 16.391 16.5 24.578 1 97.62 315 GLU A N 1
ATOM 2484 C CA . GLU A 1 315 ? 16.562 17.703 25.375 1 97.62 315 GLU A CA 1
ATOM 2485 C C . GLU A 1 315 ? 17.578 18.641 24.734 1 97.62 315 GLU A C 1
ATOM 2487 O O . GLU A 1 315 ? 17.391 19.859 24.734 1 97.62 315 GLU A O 1
ATOM 2492 N N . GLN A 1 316 ? 18.656 18.031 24.203 1 97.5 316 GLN A N 1
ATOM 2493 C CA . GLN A 1 316 ? 19.625 18.859 23.5 1 97.5 316 GLN A CA 1
ATOM 2494 C C . GLN A 1 316 ? 19 19.547 22.297 1 97.5 316 GLN A C 1
ATOM 2496 O O . GLN A 1 316 ? 19.312 20.703 22 1 97.5 316 GLN A O 1
ATOM 2501 N N . LYS A 1 317 ? 18.219 18.844 21.562 1 96.88 317 LYS A N 1
ATOM 2502 C CA . LYS A 1 317 ? 17.484 19.438 20.438 1 96.88 317 LYS A CA 1
ATOM 2503 C C . LYS A 1 317 ? 16.547 20.531 20.906 1 96.88 317 LYS A C 1
ATOM 2505 O O . LYS A 1 317 ? 16.453 21.594 20.281 1 96.88 317 LYS A O 1
ATOM 2510 N N . ALA A 1 318 ? 15.828 20.328 22.016 1 98 318 ALA A N 1
ATOM 2511 C CA . ALA A 1 318 ? 14.938 21.328 22.594 1 98 318 ALA A CA 1
ATOM 2512 C C . ALA A 1 318 ? 15.703 22.594 22.969 1 98 318 ALA A C 1
ATOM 2514 O O . ALA A 1 318 ? 15.25 23.719 22.688 1 98 318 ALA A O 1
ATOM 2515 N N . ASN A 1 319 ? 16.844 22.438 23.562 1 98 319 ASN A N 1
ATOM 2516 C CA . ASN A 1 319 ? 17.672 23.578 23.953 1 98 319 ASN A CA 1
ATOM 2517 C C . ASN A 1 319 ? 18.109 24.375 22.734 1 98 319 ASN A C 1
ATOM 2519 O O . ASN A 1 319 ? 18.156 25.609 22.781 1 98 319 ASN A O 1
ATOM 2523 N N . ARG A 1 320 ? 18.453 23.641 21.719 1 97.44 320 ARG A N 1
ATOM 2524 C CA . ARG A 1 320 ? 18.828 24.328 20.484 1 97.44 320 ARG A CA 1
ATOM 2525 C C . ARG A 1 320 ? 17.672 25.172 19.953 1 97.44 320 ARG A C 1
ATOM 2527 O O . ARG A 1 320 ? 17.875 26.312 19.516 1 97.44 320 ARG A O 1
ATOM 2534 N N . ILE A 1 321 ? 16.516 24.672 19.984 1 97.56 321 ILE A N 1
ATOM 2535 C CA . ILE A 1 321 ? 15.328 25.375 19.5 1 97.56 321 ILE A CA 1
ATOM 2536 C C . ILE A 1 321 ? 15.055 26.594 20.375 1 97.56 321 ILE A C 1
ATOM 2538 O O . ILE A 1 321 ? 14.719 27.672 19.859 1 97.56 321 ILE A O 1
ATOM 2542 N N . GLU A 1 322 ? 15.258 26.469 21.688 1 98 322 GLU A N 1
ATOM 2543 C CA . GLU A 1 322 ? 15.117 27.594 22.609 1 98 322 GLU A CA 1
ATOM 2544 C C . GLU A 1 322 ? 16.047 28.75 22.234 1 98 322 GLU A C 1
ATOM 2546 O O . GLU A 1 322 ? 15.648 29.906 22.219 1 98 322 GLU A O 1
ATOM 2551 N N . ASP A 1 323 ? 17.219 28.359 21.906 1 97.88 323 ASP A N 1
ATOM 2552 C CA . ASP A 1 323 ? 18.203 29.359 21.516 1 97.88 323 ASP A CA 1
ATOM 2553 C C . ASP A 1 323 ? 17.781 30.062 20.234 1 97.88 323 ASP A C 1
ATOM 2555 O O . ASP A 1 323 ? 17.922 31.281 20.109 1 97.88 323 ASP A O 1
ATOM 2559 N N . ILE A 1 324 ? 17.297 29.328 19.344 1 97.88 324 ILE A N 1
ATOM 2560 C CA . ILE A 1 324 ? 16.859 29.875 18.062 1 97.88 324 ILE A CA 1
ATOM 2561 C C . ILE A 1 324 ? 15.68 30.812 18.266 1 97.88 324 ILE A C 1
ATOM 2563 O O . ILE A 1 324 ? 15.625 31.891 17.672 1 97.88 324 ILE A O 1
ATOM 2567 N N . ILE A 1 325 ? 14.734 30.469 19.109 1 98.31 325 ILE A N 1
ATOM 2568 C CA . ILE A 1 325 ? 13.57 31.297 19.391 1 98.31 325 ILE A CA 1
ATOM 2569 C C . ILE A 1 325 ? 14.023 32.656 19.953 1 98.31 325 ILE A C 1
ATOM 2571 O O . ILE A 1 325 ? 13.57 33.688 19.5 1 98.31 325 ILE A O 1
ATOM 2575 N N . GLU A 1 326 ? 14.938 32.625 20.875 1 97.75 326 GLU A N 1
ATOM 2576 C CA . GLU A 1 326 ? 15.422 33.875 21.5 1 97.75 326 GLU A CA 1
ATOM 2577 C C . GLU A 1 326 ? 16.125 34.75 20.484 1 97.75 326 GLU A C 1
ATOM 2579 O O . GLU A 1 326 ? 15.977 36 20.531 1 97.75 326 GLU A O 1
ATOM 2584 N N . LYS A 1 327 ? 16.75 34.125 19.578 1 97.5 327 LYS A N 1
ATOM 2585 C CA . LYS A 1 327 ? 17.578 34.875 18.656 1 97.5 327 LYS A CA 1
ATOM 2586 C C . LYS A 1 327 ? 16.75 35.406 17.484 1 97.5 327 LYS A C 1
ATOM 2588 O O . LYS A 1 327 ? 17.031 36.5 16.984 1 97.5 327 LYS A O 1
ATOM 2593 N N . ARG A 1 328 ? 15.703 34.656 17.062 1 98 328 ARG A N 1
ATOM 2594 C CA . ARG A 1 328 ? 15.203 35 15.742 1 98 328 ARG A CA 1
ATOM 2595 C C . ARG A 1 328 ? 13.68 35 15.711 1 98 328 ARG A C 1
ATOM 2597 O O . ARG A 1 328 ? 13.07 35.25 14.672 1 98 328 ARG A O 1
ATOM 2604 N N . HIS A 1 329 ? 12.977 34.719 16.812 1 98 329 HIS A N 1
ATOM 2605 C CA . HIS A 1 329 ? 11.531 34.531 16.734 1 98 329 HIS A CA 1
ATOM 2606 C C . HIS A 1 329 ? 10.812 35.375 17.797 1 98 329 HIS A C 1
ATOM 2608 O O . HIS A 1 329 ? 9.586 35.438 17.797 1 98 329 HIS A O 1
ATOM 2614 N N . ASN A 1 330 ? 11.508 36 18.688 1 98.19 330 ASN A N 1
ATOM 2615 C CA . ASN A 1 330 ? 10.93 36.75 19.797 1 98.19 330 ASN A CA 1
ATOM 2616 C C . ASN A 1 330 ? 10.805 38.219 19.469 1 98.19 330 ASN A C 1
ATOM 2618 O O . ASN A 1 330 ? 11.805 38.938 19.438 1 98.19 330 ASN A O 1
ATOM 2622 N N . ARG A 1 331 ? 9.648 38.688 19.172 1 97.25 331 ARG A N 1
ATOM 2623 C CA . ARG A 1 331 ? 9.367 40.125 18.922 1 97.25 331 ARG A CA 1
ATOM 2624 C C . ARG A 1 331 ? 8.664 40.75 20.125 1 97.25 331 ARG A C 1
ATOM 2626 O O . ARG A 1 331 ? 7.434 40.812 20.156 1 97.25 331 ARG A O 1
ATOM 2633 N N . ILE A 1 332 ? 9.43 41.281 21.062 1 95.81 332 ILE A N 1
ATOM 2634 C CA . ILE A 1 332 ? 8.938 41.906 22.266 1 95.81 332 ILE A CA 1
ATOM 2635 C C . ILE A 1 332 ? 7.969 41 23 1 95.81 332 ILE A C 1
ATOM 2637 O O . ILE A 1 332 ? 6.859 41.375 23.359 1 95.81 332 ILE A O 1
ATOM 2641 N N . GLY A 1 333 ? 8.281 39.781 23.125 1 97.44 333 GLY A N 1
ATOM 2642 C CA . GLY A 1 333 ? 7.492 38.781 23.844 1 97.44 333 GLY A CA 1
ATOM 2643 C C . GLY A 1 333 ? 6.621 37.938 22.938 1 97.44 333 GLY A C 1
ATOM 2644 O O . GLY A 1 333 ? 6.234 36.812 23.297 1 97.44 333 GLY A O 1
ATOM 2645 N N . ILE A 1 334 ? 6.246 38.438 21.75 1 98.06 334 ILE A N 1
ATOM 2646 C CA . ILE A 1 334 ? 5.461 37.688 20.766 1 98.06 334 ILE A CA 1
ATOM 2647 C C . ILE A 1 334 ? 6.352 36.656 20.062 1 98.06 334 ILE A C 1
ATOM 2649 O O . ILE A 1 334 ? 7.438 37 19.594 1 98.06 334 ILE A O 1
ATOM 2653 N N . ILE A 1 335 ? 5.934 35.406 20.047 1 98.06 335 ILE A N 1
ATOM 2654 C CA . ILE A 1 335 ? 6.691 34.344 19.406 1 98.06 335 ILE A CA 1
ATOM 2655 C C . ILE A 1 335 ? 5.965 33.875 18.141 1 98.06 335 ILE A C 1
ATOM 2657 O O . ILE A 1 335 ? 4.797 33.5 18.188 1 98.06 335 ILE A O 1
ATOM 2661 N N . ASN A 1 336 ? 6.586 33.938 17.031 1 96.62 336 ASN A N 1
ATOM 2662 C CA . ASN A 1 336 ? 6.074 33.469 15.742 1 96.62 336 ASN A CA 1
ATOM 2663 C C . ASN A 1 336 ? 7.203 33.188 14.758 1 96.62 336 ASN A C 1
ATOM 2665 O O . ASN A 1 336 ? 8.375 33.312 15.102 1 96.62 336 ASN A O 1
ATOM 2669 N N . ARG A 1 337 ? 6.848 32.781 13.57 1 95.5 337 ARG A N 1
ATOM 2670 C CA . ARG A 1 337 ? 7.848 32.5 12.547 1 95.5 337 ARG A CA 1
ATOM 2671 C C . ARG A 1 337 ? 8.609 33.781 12.172 1 95.5 337 ARG A C 1
ATOM 2673 O O . ARG A 1 337 ? 8.086 34.875 12.336 1 95.5 337 ARG A O 1
ATOM 2680 N N . SER A 1 338 ? 9.773 33.656 11.75 1 96.94 338 SER A N 1
ATOM 2681 C CA . SER A 1 338 ? 10.578 34.75 11.25 1 96.94 338 SER A CA 1
ATOM 2682 C C . SER A 1 338 ? 10.695 34.719 9.727 1 96.94 338 SER A C 1
ATOM 2684 O O . SER A 1 338 ? 10.312 33.719 9.102 1 96.94 338 SER A O 1
ATOM 2686 N N . LYS A 1 339 ? 11.039 35.75 9.188 1 96.75 339 LYS A N 1
ATOM 2687 C CA . LYS A 1 339 ? 11.305 35.875 7.758 1 96.75 339 LYS A CA 1
ATOM 2688 C C . LYS A 1 339 ? 12.805 35.938 7.484 1 96.75 339 LYS A C 1
ATOM 2690 O O . LYS A 1 339 ? 13.578 36.344 8.367 1 96.75 339 LYS A O 1
ATOM 2695 N N . LEU A 1 340 ? 13.125 35.5 6.34 1 97.88 340 LEU A N 1
ATOM 2696 C CA . LEU A 1 340 ? 14.5 35.625 5.867 1 97.88 340 LEU A CA 1
ATOM 2697 C C . LEU A 1 340 ? 14.57 36.531 4.641 1 97.88 340 LEU A C 1
ATOM 2699 O O . LEU A 1 340 ? 13.938 36.25 3.619 1 97.88 340 LEU A O 1
ATOM 2703 N N . ALA A 1 341 ? 15.32 37.625 4.734 1 97.75 341 ALA A N 1
ATOM 2704 C CA . ALA A 1 341 ? 15.477 38.531 3.611 1 97.75 341 ALA A CA 1
ATOM 2705 C C . ALA A 1 341 ? 16.172 37.844 2.438 1 97.75 341 ALA A C 1
ATOM 2707 O O . ALA A 1 341 ? 15.898 38.156 1.277 1 97.75 341 ALA A O 1
ATOM 2708 N N . ILE A 1 342 ? 17.125 37.031 2.777 1 97.69 342 ILE A N 1
ATOM 2709 C CA . ILE A 1 342 ? 17.812 36.219 1.796 1 97.69 342 ILE A CA 1
ATOM 2710 C C . ILE A 1 342 ? 17.469 34.75 2.004 1 97.69 342 ILE A C 1
ATOM 2712 O O . ILE A 1 342 ? 17.656 34.188 3.098 1 97.69 342 ILE A O 1
ATOM 2716 N N . ALA A 1 343 ? 16.984 34.188 0.916 1 97.38 343 ALA A N 1
ATOM 2717 C CA . ALA A 1 343 ? 16.531 32.781 1.01 1 97.38 343 ALA A CA 1
ATOM 2718 C C . ALA A 1 343 ? 17.609 31.906 1.606 1 97.38 343 ALA A C 1
ATOM 2720 O O . ALA A 1 343 ? 18.734 31.859 1.104 1 97.38 343 ALA A O 1
ATOM 2721 N N . GLY A 1 344 ? 17.312 31.266 2.691 1 95.94 344 GLY A N 1
ATOM 2722 C CA . GLY A 1 344 ? 18.156 30.25 3.289 1 95.94 344 GLY A CA 1
ATOM 2723 C C . GLY A 1 344 ? 19.203 30.828 4.227 1 95.94 344 GLY A C 1
ATOM 2724 O O . GLY A 1 344 ? 19.922 30.078 4.906 1 95.94 344 GLY A O 1
ATOM 2725 N N . ASP A 1 345 ? 19.297 32.156 4.316 1 96.75 345 ASP A N 1
ATOM 2726 C CA . ASP A 1 345 ? 20.328 32.781 5.145 1 96.75 345 ASP A CA 1
ATOM 2727 C C . ASP A 1 345 ? 19.766 33.188 6.492 1 96.75 345 ASP A C 1
ATOM 2729 O O . ASP A 1 345 ? 19.188 34.281 6.609 1 96.75 345 ASP A O 1
ATOM 2733 N N . ILE A 1 346 ? 20.062 32.531 7.492 1 96.31 346 ILE A N 1
ATOM 2734 C CA . ILE A 1 346 ? 19.484 32.75 8.812 1 96.31 346 ILE A CA 1
ATOM 2735 C C . ILE A 1 346 ? 19.984 34.094 9.359 1 96.31 346 ILE A C 1
ATOM 2737 O O . ILE A 1 346 ? 19.359 34.688 10.234 1 96.31 346 ILE A O 1
ATOM 2741 N N . ASN A 1 347 ? 21.094 34.562 8.867 1 96.88 347 ASN A N 1
ATOM 2742 C CA . ASN A 1 347 ? 21.641 35.844 9.32 1 96.88 347 ASN A CA 1
ATOM 2743 C C . ASN A 1 347 ? 20.844 37.031 8.789 1 96.88 347 ASN A C 1
ATOM 2745 O O . ASN A 1 347 ? 21 38.156 9.25 1 96.88 347 ASN A O 1
ATOM 2749 N N . SER A 1 348 ? 19.969 36.719 7.871 1 98.12 348 SER A N 1
ATOM 2750 C CA . SER A 1 348 ? 19.141 37.781 7.301 1 98.12 348 SER A CA 1
ATOM 2751 C C . SER A 1 348 ? 17.75 37.812 7.949 1 98.12 348 SER A C 1
ATOM 2753 O O . SER A 1 348 ? 16.828 38.438 7.434 1 98.12 348 SER A O 1
ATOM 2755 N N . SER A 1 349 ? 17.672 37.094 9.031 1 98.19 349 SER A N 1
ATOM 2756 C CA . SER A 1 349 ? 16.391 36.938 9.727 1 98.19 349 SER A CA 1
ATOM 2757 C C . SER A 1 349 ? 15.859 38.25 10.219 1 98.19 349 SER A C 1
ATOM 2759 O O . SER A 1 349 ? 16.625 39.094 10.688 1 98.19 349 SER A O 1
ATOM 2761 N N . PHE A 1 350 ? 14.539 38.438 10.086 1 97.25 350 PHE A N 1
ATOM 2762 C CA . PHE A 1 350 ? 13.875 39.594 10.672 1 97.25 350 PHE A CA 1
ATOM 2763 C C . PHE A 1 350 ? 12.461 39.219 11.125 1 97.25 350 PHE A C 1
ATOM 2765 O O . PHE A 1 350 ? 11.914 38.219 10.711 1 97.25 350 PHE A O 1
ATOM 2772 N N . LEU A 1 351 ? 11.977 40.031 12.016 1 96.12 351 LEU A N 1
ATOM 2773 C CA . LEU A 1 351 ? 10.664 39.781 12.602 1 96.12 351 LEU A CA 1
ATOM 2774 C C . LEU A 1 351 ? 9.625 40.75 12.039 1 96.12 351 LEU A C 1
ATOM 2776 O O . LEU A 1 351 ? 9.945 41.906 11.766 1 96.12 351 LEU A O 1
ATOM 2780 N N . GLU A 1 352 ? 8.516 40.219 11.766 1 95 352 GLU A N 1
ATOM 2781 C CA . GLU A 1 352 ? 7.363 41 11.328 1 95 352 GLU A CA 1
ATOM 2782 C C . GLU A 1 352 ? 6.086 40.531 12.016 1 95 352 GLU A C 1
ATOM 2784 O O . GLU A 1 352 ? 5.969 39.344 12.359 1 95 352 GLU A O 1
ATOM 2789 N N . ASN A 1 353 ? 5.18 41.531 12.234 1 95.56 353 ASN A N 1
ATOM 2790 C CA . ASN A 1 353 ? 3.896 41.125 12.812 1 95.56 353 ASN A CA 1
ATOM 2791 C C . ASN A 1 353 ? 3.141 40.188 11.898 1 95.56 353 ASN A C 1
ATOM 2793 O O . ASN A 1 353 ? 3.244 40.25 10.672 1 95.56 353 ASN A O 1
ATOM 2797 N N . GLN A 1 354 ? 2.393 39.25 12.5 1 93.31 354 GLN A N 1
ATOM 2798 C CA . GLN A 1 354 ? 1.557 38.281 11.781 1 93.31 354 GLN A CA 1
ATOM 2799 C C . GLN A 1 354 ? 0.13 38.281 12.328 1 93.31 354 GLN A C 1
ATOM 2801 O O . GLN A 1 354 ? -0.104 38.688 13.469 1 93.31 354 GLN A O 1
ATOM 2806 N N . ASP A 1 355 ? -0.736 37.75 11.5 1 93.69 355 ASP A N 1
ATOM 2807 C CA . ASP A 1 355 ? -2.156 37.812 11.828 1 93.69 355 ASP A CA 1
ATOM 2808 C C . ASP A 1 355 ? -2.479 36.906 13.023 1 93.69 355 ASP A C 1
ATOM 2810 O O . ASP A 1 355 ? -3.434 37.188 13.758 1 93.69 355 ASP A O 1
ATOM 2814 N N . ASN A 1 356 ? -1.7 35.875 13.258 1 94.69 356 ASN A N 1
ATOM 2815 C CA . ASN A 1 356 ? -2.012 34.938 14.336 1 94.69 356 ASN A CA 1
ATOM 2816 C C . ASN A 1 356 ? -0.928 34.938 15.406 1 94.69 356 ASN A C 1
ATOM 2818 O O . ASN A 1 356 ? -0.577 33.875 15.938 1 94.69 356 ASN A O 1
ATOM 2822 N N . ASP A 1 357 ? -0.421 36.062 15.711 1 97.12 357 ASP A N 1
ATOM 2823 C CA . ASP A 1 357 ? 0.64 36.188 16.703 1 97.12 357 ASP A CA 1
ATOM 2824 C C . ASP A 1 357 ? 0.193 35.656 18.062 1 97.12 357 ASP A C 1
ATOM 2826 O O . ASP A 1 357 ? 0.972 35 18.766 1 97.12 357 ASP A O 1
ATOM 2830 N N . GLY A 1 358 ? -1.025 35.938 18.438 1 97.62 358 GLY A N 1
ATOM 2831 C CA . GLY A 1 358 ? -1.51 35.469 19.734 1 97.62 358 GLY A CA 1
ATOM 2832 C C . GLY A 1 358 ? -1.504 33.969 19.891 1 97.62 358 GLY A C 1
ATOM 2833 O O . GLY A 1 358 ? -1.04 33.438 20.906 1 97.62 358 GLY A O 1
ATOM 2834 N N . LEU A 1 359 ? -1.961 33.281 18.875 1 96.94 359 LEU A N 1
ATOM 2835 C CA . LEU A 1 359 ? -2.047 31.828 18.922 1 96.94 359 LEU A CA 1
ATOM 2836 C C . LEU A 1 359 ? -0.66 31.203 19.047 1 96.94 359 LEU A C 1
ATOM 2838 O O . LEU A 1 359 ? -0.434 30.344 19.891 1 96.94 359 LEU A O 1
ATOM 2842 N N . TRP A 1 360 ? 0.242 31.625 18.25 1 97.31 360 TRP A N 1
ATOM 2843 C CA . TRP A 1 360 ? 1.567 31.016 18.219 1 97.31 360 TRP A CA 1
ATOM 2844 C C . TRP A 1 360 ? 2.346 31.344 19.484 1 97.31 360 TRP A C 1
ATOM 2846 O O . TRP A 1 360 ? 3.135 30.531 19.969 1 97.31 360 TRP A O 1
ATOM 2856 N N . THR A 1 361 ? 2.109 32.531 20.031 1 98.44 361 THR A N 1
ATOM 2857 C CA . THR A 1 361 ? 2.684 32.875 21.312 1 98.44 361 THR A CA 1
ATOM 2858 C C . THR A 1 361 ? 2.137 31.984 22.422 1 98.44 361 THR A C 1
ATOM 2860 O O . THR A 1 361 ? 2.881 31.562 23.297 1 98.44 361 THR A O 1
ATOM 2863 N N . SER A 1 362 ? 0.863 31.719 22.344 1 98.38 362 SER A N 1
ATOM 2864 C CA . SER A 1 362 ? 0.253 30.781 23.281 1 98.38 362 SER A CA 1
ATOM 2865 C C . SER A 1 362 ? 0.927 29.422 23.219 1 98.38 362 SER A C 1
ATOM 2867 O O . SER A 1 362 ? 1.147 28.781 24.25 1 98.38 362 SER A O 1
ATOM 2869 N N . CYS A 1 363 ? 1.259 28.922 22.047 1 97.88 363 CYS A N 1
ATOM 2870 C CA . CYS A 1 363 ? 1.915 27.625 21.891 1 97.88 363 CYS A CA 1
ATOM 2871 C C . CYS A 1 363 ? 3.264 27.609 22.594 1 97.88 363 CYS A C 1
ATOM 2873 O O . CYS A 1 363 ? 3.631 26.594 23.203 1 97.88 363 CYS A O 1
ATOM 2875 N N . TYR A 1 364 ? 3.957 28.719 22.484 1 98.56 364 TYR A N 1
ATOM 2876 C CA . TYR A 1 364 ? 5.238 28.781 23.172 1 98.56 364 TYR A CA 1
ATOM 2877 C C . TYR A 1 364 ? 5.043 28.797 24.688 1 98.56 364 TYR A C 1
ATOM 2879 O O . TYR A 1 364 ? 5.816 28.188 25.422 1 98.56 364 TYR A O 1
ATOM 2887 N N . LEU A 1 365 ? 4.039 29.484 25.203 1 98.88 365 LEU A N 1
ATOM 2888 C CA . LEU A 1 365 ? 3.752 29.5 26.625 1 98.88 365 LEU A CA 1
ATOM 2889 C C . LEU A 1 365 ? 3.428 28.094 27.125 1 98.88 365 LEU A C 1
ATOM 2891 O O . LEU A 1 365 ? 3.846 27.703 28.219 1 98.88 365 LEU A O 1
ATOM 2895 N N . ILE A 1 366 ? 2.695 27.328 26.328 1 98.69 366 ILE A N 1
ATOM 2896 C CA . ILE A 1 366 ? 2.396 25.938 26.672 1 98.69 366 ILE A CA 1
ATOM 2897 C C . ILE A 1 366 ? 3.697 25.156 26.828 1 98.69 366 ILE A C 1
ATOM 2899 O O . ILE A 1 366 ? 3.889 24.453 27.828 1 98.69 366 ILE A O 1
ATOM 2903 N N . ALA A 1 367 ? 4.605 25.312 25.859 1 98.5 367 ALA A N 1
ATOM 2904 C CA . ALA A 1 367 ? 5.879 24.609 25.906 1 98.5 367 ALA A CA 1
ATOM 2905 C C . ALA A 1 367 ? 6.664 24.953 27.156 1 98.5 367 ALA A C 1
ATOM 2907 O O . ALA A 1 367 ? 7.109 24.047 27.891 1 98.5 367 ALA A O 1
ATOM 2908 N N . GLU A 1 368 ? 6.777 26.219 27.469 1 98.81 368 GLU A N 1
ATOM 2909 C CA . GLU A 1 368 ? 7.586 26.656 28.594 1 98.81 368 GLU A CA 1
ATOM 2910 C C . GLU A 1 368 ? 6.941 26.25 29.922 1 98.81 368 GLU A C 1
ATOM 2912 O O . GLU A 1 368 ? 7.641 25.953 30.891 1 98.81 368 GLU A O 1
ATOM 2917 N N . SER A 1 369 ? 5.652 26.266 29.953 1 98.88 369 SER A N 1
ATOM 2918 C CA . SER A 1 369 ? 4.965 25.828 31.156 1 98.88 369 SER A CA 1
ATOM 2919 C C . SER A 1 369 ? 5.25 24.359 31.453 1 98.88 369 SER A C 1
ATOM 2921 O O . SER A 1 369 ? 5.59 24 32.594 1 98.88 369 SER A O 1
ATOM 2923 N N . PHE A 1 370 ? 5.152 23.5 30.469 1 98.81 370 PHE A N 1
ATOM 2924 C CA . PHE A 1 370 ? 5.473 22.094 30.672 1 98.81 370 PHE A CA 1
ATOM 2925 C C . PHE A 1 370 ? 6.953 21.906 30.984 1 98.81 370 PHE A C 1
ATOM 2927 O O . PHE A 1 370 ? 7.32 21.062 31.797 1 98.81 370 PHE A O 1
ATOM 2934 N N . ARG A 1 371 ? 7.812 22.719 30.219 1 98.81 371 ARG A N 1
ATOM 2935 C CA . ARG A 1 371 ? 9.242 22.641 30.516 1 98.81 371 ARG A CA 1
ATOM 2936 C C . ARG A 1 371 ? 9.508 22.938 31.984 1 98.81 371 ARG A C 1
ATOM 2938 O O . ARG A 1 371 ? 10.242 22.203 32.656 1 98.81 371 ARG A O 1
ATOM 2945 N N . TYR A 1 372 ? 8.891 23.969 32.562 1 98.81 372 TYR A N 1
ATOM 2946 C CA . TYR A 1 372 ? 9.055 24.281 33.969 1 98.81 372 TYR A CA 1
ATOM 2947 C C . TYR A 1 372 ? 8.469 23.172 34.844 1 98.81 372 TYR A C 1
ATOM 2949 O O . TYR A 1 372 ? 9.023 22.844 35.906 1 98.81 372 TYR A O 1
ATOM 2957 N N . GLY A 1 373 ? 7.344 22.656 34.375 1 98.62 373 GLY A N 1
ATOM 2958 C CA . GLY A 1 373 ? 6.754 21.531 35.094 1 98.62 373 GLY A CA 1
ATOM 2959 C C . GLY A 1 373 ? 7.703 20.359 35.281 1 98.62 373 GLY A C 1
ATOM 2960 O O . GLY A 1 373 ? 7.648 19.656 36.281 1 98.62 373 GLY A O 1
ATOM 2961 N N . VAL A 1 374 ? 8.555 20.188 34.281 1 98.12 374 VAL A N 1
ATOM 2962 C CA . VAL A 1 374 ? 9.477 19.062 34.281 1 98.12 374 VAL A CA 1
ATOM 2963 C C . VAL A 1 374 ? 10.773 19.453 34.969 1 98.12 374 VAL A C 1
ATOM 2965 O O . VAL A 1 374 ? 11.258 18.734 35.844 1 98.12 374 VAL A O 1
ATOM 2968 N N . THR A 1 375 ? 11.32 20.641 34.656 1 97.94 375 THR A N 1
ATOM 2969 C CA . THR A 1 375 ? 12.703 20.938 35 1 97.94 375 THR A CA 1
ATOM 2970 C C . THR A 1 375 ? 12.773 21.828 36.219 1 97.94 375 THR A C 1
ATOM 2972 O O . THR A 1 375 ? 13.805 21.891 36.906 1 97.94 375 THR A O 1
ATOM 2975 N N . LYS A 1 376 ? 11.766 22.672 36.5 1 98.12 376 LYS A N 1
ATOM 2976 C CA . LYS A 1 376 ? 11.727 23.719 37.531 1 98.12 376 LYS A CA 1
ATOM 2977 C C . LYS A 1 376 ? 12.844 24.734 37.312 1 98.12 376 LYS A C 1
ATOM 2979 O O . LYS A 1 376 ? 13.305 25.375 38.25 1 98.12 376 LYS A O 1
ATOM 2984 N N . SER A 1 377 ? 13.234 24.859 36.031 1 97.12 377 SER A N 1
ATOM 2985 C CA . SER A 1 377 ? 14.328 25.766 35.719 1 97.12 377 SER A CA 1
ATOM 2986 C C . SER A 1 377 ? 13.875 27.234 35.781 1 97.12 377 SER A C 1
ATOM 2988 O O . SER A 1 377 ? 12.789 27.562 35.312 1 97.12 377 SER A O 1
ATOM 2990 N N . GLU A 1 378 ? 14.789 28.141 36.25 1 97.75 378 GLU A N 1
ATOM 2991 C CA . GLU A 1 378 ? 14.508 29.562 36.312 1 97.75 378 GLU A CA 1
ATOM 2992 C C . GLU A 1 378 ? 14.383 30.172 34.906 1 97.75 378 GLU A C 1
ATOM 2994 O O . GLU A 1 378 ? 13.602 31.094 34.688 1 97.75 378 GLU A O 1
ATOM 2999 N N . ASP A 1 379 ? 15.133 29.578 34.031 1 98.12 379 ASP A N 1
ATOM 3000 C CA . ASP A 1 379 ? 15.055 30.031 32.656 1 98.12 379 ASP A CA 1
ATOM 3001 C C . ASP A 1 379 ? 13.664 29.781 32.062 1 98.12 379 ASP A C 1
ATOM 3003 O O . ASP A 1 379 ? 13.086 30.672 31.422 1 98.12 379 ASP A O 1
ATOM 3007 N N . ALA A 1 380 ? 13.125 28.578 32.281 1 98.56 380 ALA A N 1
ATOM 3008 C CA . ALA A 1 380 ? 11.781 28.25 31.812 1 98.56 380 ALA A CA 1
ATOM 3009 C C . ALA A 1 380 ? 10.742 29.172 32.438 1 98.56 380 ALA A C 1
ATOM 3011 O O . ALA A 1 380 ? 9.82 29.641 31.781 1 98.56 380 ALA A O 1
ATOM 3012 N N . LYS A 1 381 ? 10.859 29.438 33.719 1 98.62 381 LYS A N 1
ATOM 3013 C CA . LYS A 1 381 ? 9.953 30.312 34.469 1 98.62 381 LYS A CA 1
ATOM 3014 C C . LYS A 1 381 ? 9.969 31.734 33.875 1 98.62 381 LYS A C 1
ATOM 3016 O O . LYS A 1 381 ? 8.922 32.312 33.656 1 98.62 381 LYS A O 1
ATOM 3021 N N . ALA A 1 382 ? 11.172 32.25 33.656 1 98.56 382 ALA A N 1
ATOM 3022 C CA . ALA A 1 382 ? 11.328 33.625 33.156 1 98.56 382 ALA A CA 1
ATOM 3023 C C . ALA A 1 382 ? 10.727 33.75 31.75 1 98.56 382 ALA A C 1
ATOM 3025 O O . ALA A 1 382 ? 10.062 34.719 31.438 1 98.56 382 ALA A O 1
ATOM 3026 N N . LYS A 1 383 ? 10.969 32.781 30.953 1 98.69 383 LYS A N 1
ATOM 3027 C CA . LYS A 1 383 ? 10.453 32.812 29.594 1 98.69 383 LYS A CA 1
ATOM 3028 C C . LYS A 1 383 ? 8.938 32.656 29.578 1 98.69 383 LYS A C 1
ATOM 3030 O O . LYS A 1 383 ? 8.242 33.281 28.781 1 98.69 383 LYS A O 1
ATOM 3035 N N . ALA A 1 384 ? 8.422 31.781 30.453 1 98.88 384 ALA A N 1
ATOM 3036 C CA . ALA A 1 384 ? 6.977 31.641 30.594 1 98.88 384 ALA A CA 1
ATOM 3037 C C . ALA A 1 384 ? 6.332 32.969 31.031 1 98.88 384 ALA A C 1
ATOM 3039 O O . ALA A 1 384 ? 5.32 33.375 30.469 1 98.88 384 ALA A O 1
ATOM 3040 N N . LYS A 1 385 ? 6.914 33.594 32 1 98.75 385 LYS A N 1
ATOM 3041 C CA . LYS A 1 385 ? 6.375 34.875 32.5 1 98.75 385 LYS A CA 1
ATOM 3042 C C . LYS A 1 385 ? 6.379 35.938 31.406 1 98.75 385 LYS A C 1
ATOM 3044 O O . LYS A 1 385 ? 5.375 36.625 31.203 1 98.75 385 LYS A O 1
ATOM 3049 N N . ARG A 1 386 ? 7.496 36.062 30.703 1 98.69 386 ARG A N 1
ATOM 3050 C CA . ARG A 1 386 ? 7.59 37.031 29.625 1 98.69 386 ARG A CA 1
ATOM 3051 C C . ARG A 1 386 ? 6.523 36.781 28.562 1 98.69 386 ARG A C 1
ATOM 3053 O O . ARG A 1 386 ? 5.93 37.719 28.031 1 98.69 386 ARG A O 1
ATOM 3060 N N . THR A 1 387 ? 6.367 35.531 28.25 1 98.81 387 THR A N 1
ATOM 3061 C CA . THR A 1 387 ? 5.402 35.156 27.219 1 98.81 387 THR A CA 1
ATOM 3062 C C . THR A 1 387 ? 3.979 35.438 27.688 1 98.81 387 THR A C 1
ATOM 3064 O O . THR A 1 387 ? 3.148 35.906 26.906 1 98.81 387 THR A O 1
ATOM 3067 N N . PHE A 1 388 ? 3.68 35.219 28.922 1 98.75 388 PHE A N 1
ATOM 3068 C CA . PHE A 1 388 ? 2.379 35.562 29.484 1 98.75 388 PHE A CA 1
ATOM 3069 C C . PHE A 1 388 ? 2.143 37.094 29.406 1 98.75 388 PHE A C 1
ATOM 3071 O O . PHE A 1 388 ? 1.058 37.531 29.016 1 98.75 388 PHE A O 1
ATOM 3078 N N . GLU A 1 389 ? 3.102 37.781 29.766 1 98.69 389 GLU A N 1
ATOM 3079 C CA . GLU A 1 389 ? 2.977 39.219 29.734 1 98.69 389 GLU A CA 1
ATOM 3080 C C . GLU A 1 389 ? 2.678 39.719 28.328 1 98.69 389 GLU A C 1
ATOM 3082 O O . GLU A 1 389 ? 1.96 40.719 28.156 1 98.69 389 GLU A O 1
ATOM 3087 N N . ALA A 1 390 ? 3.258 39.062 27.359 1 98.75 390 ALA A N 1
ATOM 3088 C CA . ALA A 1 390 ? 2.945 39.406 25.969 1 98.75 390 ALA A CA 1
ATOM 3089 C C . ALA A 1 390 ? 1.479 39.125 25.656 1 98.75 390 ALA A C 1
ATOM 3091 O O . ALA A 1 390 ? 0.824 39.906 24.969 1 98.75 390 ALA A O 1
ATOM 3092 N N . LEU A 1 391 ? 0.936 38.031 26.125 1 98.75 391 LEU A N 1
ATOM 3093 C CA . LEU A 1 391 ? -0.471 37.719 25.906 1 98.75 391 LEU A CA 1
ATOM 3094 C C . LEU A 1 391 ? -1.371 38.719 26.641 1 98.75 391 LEU A C 1
ATOM 3096 O O . LEU A 1 391 ? -2.41 39.125 26.109 1 98.75 391 LEU A O 1
ATOM 3100 N N . GLU A 1 392 ? -0.999 39.062 27.859 1 98.56 392 GLU A N 1
ATOM 3101 C CA . GLU A 1 392 ? -1.73 40.094 28.594 1 98.56 392 GLU A CA 1
ATOM 3102 C C . GLU A 1 392 ? -1.751 41.406 27.844 1 98.56 392 GLU A C 1
ATOM 3104 O O . GLU A 1 392 ? -2.779 42.094 27.797 1 98.56 392 GLU A O 1
ATOM 3109 N N . ARG A 1 393 ? -0.626 41.719 27.234 1 98.44 393 ARG A N 1
ATOM 3110 C CA . ARG A 1 393 ? -0.529 42.969 26.484 1 98.44 393 ARG A CA 1
ATOM 3111 C C . ARG A 1 393 ? -1.466 42.969 25.281 1 98.44 393 ARG A C 1
ATOM 3113 O O . ARG A 1 393 ? -2.025 44 24.922 1 98.44 393 ARG A O 1
ATOM 3120 N N . LEU A 1 394 ? -1.708 41.812 24.688 1 98.75 394 LEU A N 1
ATOM 3121 C CA . LEU A 1 394 ? -2.627 41.75 23.562 1 98.75 394 LEU A CA 1
ATOM 3122 C C . LEU A 1 394 ? -4.016 42.25 23.953 1 98.75 394 LEU A C 1
ATOM 3124 O O . LEU A 1 394 ? -4.746 42.781 23.109 1 98.75 394 LEU A O 1
ATOM 3128 N N . GLU A 1 395 ? -4.434 42.062 25.203 1 98.44 395 GLU A N 1
ATOM 3129 C CA . GLU A 1 395 ? -5.703 42.594 25.672 1 98.44 395 GLU A CA 1
ATOM 3130 C C . GLU A 1 395 ? -5.57 44.094 26.016 1 98.44 395 GLU A C 1
ATOM 3132 O O . GLU A 1 395 ? -6.402 44.906 25.594 1 98.44 395 GLU A O 1
ATOM 3137 N N . THR A 1 396 ? -4.469 44.5 26.688 1 97.88 396 THR A N 1
ATOM 3138 C CA . THR A 1 396 ? -4.352 45.844 27.234 1 97.88 396 THR A CA 1
ATOM 3139 C C . THR A 1 396 ? -4.188 46.875 26.125 1 97.88 396 THR A C 1
ATOM 3141 O O . THR A 1 396 ? -4.656 48 26.25 1 97.88 396 THR A O 1
ATOM 3144 N N . VAL A 1 397 ? -3.57 46.469 25.078 1 98.31 397 VAL A N 1
ATOM 3145 C CA . VAL A 1 397 ? -3.291 47.438 24.016 1 98.31 397 VAL A CA 1
ATOM 3146 C C . VAL A 1 397 ? -4.594 47.844 23.344 1 98.31 397 VAL A C 1
ATOM 3148 O O . VAL A 1 397 ? -4.672 48.906 22.734 1 98.31 397 VAL A O 1
ATOM 3151 N N . THR A 1 398 ? -5.598 47 23.422 1 98.19 398 THR A N 1
ATOM 3152 C CA . THR A 1 398 ? -6.852 47.312 22.75 1 98.19 398 THR A CA 1
ATOM 3153 C C . THR A 1 398 ? -7.648 48.344 23.531 1 98.19 398 THR A C 1
ATOM 3155 O O . THR A 1 398 ? -8.469 49.094 22.953 1 98.19 398 THR A O 1
ATOM 3158 N N . GLY A 1 399 ? -7.457 48.344 24.859 1 97.5 399 GLY A N 1
ATOM 3159 C CA . GLY A 1 399 ? -8.258 49.156 25.75 1 97.5 399 GLY A CA 1
ATOM 3160 C C . GLY A 1 399 ? -9.672 48.625 25.938 1 97.5 399 GLY A C 1
ATOM 3161 O O . GLY A 1 399 ? -10.5 49.281 26.578 1 97.5 399 GLY A O 1
ATOM 3162 N N . ILE A 1 400 ? -10.008 47.562 25.344 1 98 400 ILE A N 1
ATOM 3163 C CA . ILE A 1 400 ? -11.312 46.938 25.453 1 98 400 ILE A CA 1
ATOM 3164 C C . ILE A 1 400 ? -11.227 45.719 26.391 1 98 400 ILE A C 1
ATOM 3166 O O . ILE A 1 400 ? -10.664 44.688 26.016 1 98 400 ILE A O 1
ATOM 3170 N N . PRO A 1 401 ? -11.812 45.844 27.578 1 97.31 401 PRO A N 1
ATOM 3171 C CA . PRO A 1 401 ? -11.68 44.75 28.531 1 97.31 401 PRO A CA 1
ATOM 3172 C C . PRO A 1 401 ? -12.172 43.406 27.969 1 97.31 401 PRO A C 1
ATOM 3174 O O . PRO A 1 401 ? -13.344 43.281 27.578 1 97.31 401 PRO A O 1
ATOM 3177 N N . GLY A 1 402 ? -11.273 42.438 27.938 1 98.06 402 GLY A N 1
ATOM 3178 C CA . GLY A 1 402 ? -11.633 41.094 27.547 1 98.06 402 GLY A CA 1
ATOM 3179 C C . GLY A 1 402 ? -11.453 40.812 26.062 1 98.06 402 GLY A C 1
ATOM 3180 O O . GLY A 1 402 ? -11.68 39.688 25.594 1 98.06 402 GLY A O 1
ATOM 3181 N N . TYR A 1 403 ? -11.094 41.781 25.266 1 98.44 403 TYR A N 1
ATOM 3182 C CA . TYR A 1 403 ? -10.859 41.625 23.828 1 98.44 403 TYR A CA 1
ATOM 3183 C C . TYR A 1 403 ? -9.367 41.656 23.516 1 98.44 403 TYR A C 1
ATOM 3185 O O . TYR A 1 403 ? -8.797 42.75 23.344 1 98.44 403 TYR A O 1
ATOM 3193 N N . PRO A 1 404 ? -8.727 40.5 23.359 1 98.44 404 PRO A N 1
ATOM 3194 C CA . PRO A 1 404 ? -7.316 40.5 22.953 1 98.44 404 PRO A CA 1
ATOM 3195 C C . PRO A 1 404 ? -7.133 40.812 21.469 1 98.44 404 PRO A C 1
ATOM 3197 O O . PRO A 1 404 ? -7.906 40.344 20.641 1 98.44 404 PRO A O 1
ATOM 3200 N N . ALA A 1 405 ? -6.141 41.625 21.156 1 98.31 405 ALA A N 1
ATOM 3201 C CA . ALA A 1 405 ? -5.75 41.906 19.781 1 98.31 405 ALA A CA 1
ATOM 3202 C C . ALA A 1 405 ? -5.121 40.656 19.141 1 98.31 405 ALA A C 1
ATOM 3204 O O . ALA A 1 405 ? -4.691 39.75 19.828 1 98.31 405 ALA A O 1
ATOM 3205 N N . ARG A 1 406 ? -5.102 40.625 17.781 1 97.62 406 ARG A N 1
ATOM 3206 C CA . ARG A 1 406 ? -4.383 39.562 17.062 1 97.62 406 ARG A CA 1
ATOM 3207 C C . ARG A 1 406 ? -2.875 39.75 17.188 1 97.62 406 ARG A C 1
ATOM 3209 O O . ARG A 1 406 ? -2.121 38.781 17.156 1 97.62 406 ARG A O 1
ATOM 3216 N N . SER A 1 407 ? -2.475 41.031 17.172 1 97.56 407 SER A N 1
ATOM 3217 C CA . SER A 1 407 ? -1.07 41.406 17.234 1 97.56 407 SER A CA 1
ATOM 3218 C C . SER A 1 407 ? -0.918 42.844 17.75 1 97.56 407 SER A C 1
ATOM 3220 O O . SER A 1 407 ? -1.905 43.562 17.875 1 97.56 407 SER A O 1
ATOM 3222 N N . TYR A 1 408 ? 0.327 43.156 18.125 1 97.88 408 TYR A N 1
ATOM 3223 C CA . TYR A 1 408 ? 0.65 44.562 18.422 1 97.88 408 TYR A CA 1
ATOM 3224 C C . TYR A 1 408 ? 2.047 44.906 17.922 1 97.88 408 TYR A C 1
ATOM 3226 O O . TYR A 1 408 ? 2.891 44.031 17.734 1 97.88 408 TYR A O 1
ATOM 3234 N N . VAL A 1 409 ? 2.23 46.156 17.641 1 97.31 409 VAL A N 1
ATOM 3235 C CA . VAL A 1 409 ? 3.527 46.75 17.344 1 97.31 409 VAL A CA 1
ATOM 3236 C C . VAL A 1 409 ? 3.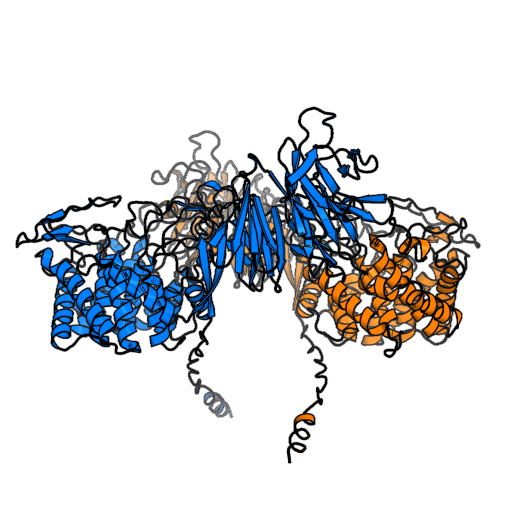658 48.094 18.047 1 97.31 409 VAL A C 1
ATOM 3238 O O . VAL A 1 409 ? 2.654 48.75 18.375 1 97.31 409 VAL A O 1
ATOM 3241 N N . ARG A 1 410 ? 4.91 48.5 18.312 1 96.94 410 ARG A N 1
ATOM 3242 C CA . ARG A 1 410 ? 5.09 49.875 18.812 1 96.94 410 ARG A CA 1
ATOM 3243 C C . ARG A 1 410 ? 4.68 50.906 17.766 1 96.94 410 ARG A C 1
ATOM 3245 O O . ARG A 1 410 ? 4.84 50.656 16.562 1 96.94 410 ARG A O 1
ATOM 3252 N N . SER A 1 411 ? 4.18 51.906 18.297 1 96 411 SER A N 1
ATOM 3253 C CA . SER A 1 411 ? 3.654 52.938 17.375 1 96 411 SER A CA 1
ATOM 3254 C C . SER A 1 411 ? 4.727 53.406 16.406 1 96 411 SER A C 1
ATOM 3256 O O . SER A 1 411 ? 4.422 53.75 15.266 1 96 411 SER A O 1
ATOM 3258 N N . GLU A 1 412 ? 6 53.344 16.828 1 93.75 412 GLU A N 1
ATOM 3259 C CA . GLU A 1 412 ? 7.098 53.875 16.016 1 93.75 412 GLU A CA 1
ATOM 3260 C C . GLU A 1 412 ? 7.66 52.812 15.086 1 93.75 412 GLU A C 1
ATOM 3262 O O . GLU A 1 412 ? 8.461 53.094 14.195 1 93.75 412 GLU A O 1
ATOM 3267 N N . ASP A 1 413 ? 7.184 51.625 15.266 1 93.25 413 ASP A N 1
ATOM 3268 C CA . ASP A 1 413 ? 7.742 50.5 14.5 1 93.25 413 ASP A CA 1
ATOM 3269 C C . ASP A 1 413 ? 7.047 50.375 13.148 1 93.25 413 ASP A C 1
ATOM 3271 O O . ASP A 1 413 ? 5.906 50.812 12.977 1 93.25 413 ASP A O 1
ATOM 3275 N N . LEU A 1 414 ? 7.793 49.812 12.195 1 89.75 414 LEU A N 1
ATOM 3276 C CA . LEU A 1 414 ? 7.188 49.469 10.922 1 89.75 414 LEU A CA 1
ATOM 3277 C C . LEU A 1 414 ? 6.223 48.281 11.094 1 89.75 414 LEU A C 1
ATOM 3279 O O . LEU A 1 414 ? 6.508 47.344 11.844 1 89.75 414 LEU A O 1
ATOM 3283 N N . LEU A 1 415 ? 5.02 48.469 10.633 1 91 415 LEU A N 1
ATOM 3284 C CA . LEU A 1 415 ? 4.07 47.375 10.695 1 91 415 LEU A CA 1
ATOM 3285 C C . LEU A 1 415 ? 3.766 46.812 9.305 1 91 415 LEU A C 1
ATOM 3287 O O . LEU A 1 415 ? 3.746 47.594 8.328 1 91 415 LEU A O 1
ATOM 3291 N N . ALA A 1 416 ? 3.615 45.562 9.141 1 92.69 416 ALA A N 1
ATOM 3292 C CA . ALA A 1 416 ? 3.164 44.875 7.93 1 92.69 416 ALA A CA 1
ATOM 3293 C C . ALA A 1 416 ? 1.645 44.75 7.918 1 92.69 416 ALA A C 1
ATOM 3295 O O . ALA A 1 416 ? 1.033 44.438 8.945 1 92.69 416 ALA A O 1
ATOM 3296 N N . PRO A 1 417 ? 1.002 44.969 6.746 1 93.25 417 PRO A N 1
ATOM 3297 C CA . PRO A 1 417 ? -0.449 44.781 6.66 1 93.25 417 PRO A CA 1
ATOM 3298 C C . PRO A 1 417 ? -0.869 43.344 6.82 1 93.25 417 PRO A C 1
ATOM 3300 O O . PRO A 1 417 ? -0.062 42.438 6.598 1 93.25 417 PRO A O 1
ATOM 3303 N N . SER A 1 418 ? -2.154 43.125 7.223 1 92.38 418 SER A N 1
ATOM 3304 C CA . SER A 1 418 ? -2.736 41.781 7.305 1 92.38 418 SER A CA 1
ATOM 3305 C C . SER A 1 418 ? -2.674 41.062 5.961 1 92.38 418 SER A C 1
ATOM 3307 O O . SER A 1 418 ? -2.855 41.688 4.91 1 92.38 418 SER A O 1
ATOM 3309 N N . ARG A 1 419 ? -2.445 39.719 5.953 1 83.12 419 ARG A N 1
ATOM 3310 C CA . ARG A 1 419 ? -2.348 38.906 4.738 1 83.12 419 ARG A CA 1
ATOM 3311 C C . ARG A 1 419 ? -3.514 37.938 4.633 1 83.12 419 ARG A C 1
ATOM 3313 O O . ARG A 1 419 ? -3.535 37.062 3.746 1 83.12 419 ARG A O 1
ATOM 3320 N N . SER A 1 420 ? -4.391 38.094 5.473 1 86.38 420 SER A N 1
ATOM 3321 C CA . SER A 1 420 ? -5.594 37.281 5.465 1 86.38 420 SER A CA 1
ATOM 3322 C C . SER A 1 420 ? -6.449 37.562 4.234 1 86.38 420 SER A C 1
ATOM 3324 O O . SER A 1 420 ? -6.5 38.688 3.752 1 86.38 420 SER A O 1
ATOM 3326 N N . PRO A 1 421 ? -7.145 36.469 3.732 1 83 421 PRO A N 1
ATOM 3327 C CA . PRO A 1 421 ? -8.117 36.719 2.672 1 83 421 PRO A CA 1
ATOM 3328 C C . PRO A 1 421 ? -9.227 37.688 3.104 1 83 421 PRO A C 1
ATOM 3330 O O . PRO A 1 421 ? -9.914 38.25 2.258 1 83 421 PRO A O 1
ATOM 3333 N N . HIS A 1 422 ? -9.414 37.844 4.402 1 87.5 422 HIS A N 1
ATOM 3334 C CA . HIS A 1 422 ? -10.273 38.875 5.012 1 87.5 422 HIS A CA 1
ATOM 3335 C C . HIS A 1 422 ? -9.453 39.875 5.797 1 87.5 422 HIS A C 1
ATOM 3337 O O . HIS A 1 422 ? -9.359 39.781 7.02 1 87.5 422 HIS A O 1
ATOM 3343 N N . PRO A 1 423 ? -9.008 40.844 5.07 1 85.19 423 PRO A N 1
ATOM 3344 C CA . PRO A 1 423 ? -8.008 41.719 5.688 1 85.19 423 PRO A CA 1
ATOM 3345 C C . PRO A 1 423 ? -8.523 42.375 6.961 1 85.19 423 PRO A C 1
ATOM 3347 O O . PRO A 1 423 ? -9.695 42.781 7.023 1 85.19 423 PRO A O 1
ATOM 3350 N N . LYS A 1 424 ? -7.535 42.531 7.93 1 93.38 424 LYS A N 1
ATOM 3351 C CA . LYS A 1 424 ? -7.781 43.125 9.234 1 93.38 424 LYS A CA 1
ATOM 3352 C C . LYS A 1 424 ? -7.23 44.562 9.297 1 93.38 424 LYS A C 1
ATOM 3354 O O . LYS A 1 424 ? -6.43 44.938 8.445 1 93.38 424 LYS A O 1
ATOM 3359 N N . ASN A 1 425 ? -7.695 45.312 10.328 1 96.06 425 ASN A N 1
ATOM 3360 C CA . ASN A 1 425 ? -7.312 46.719 10.453 1 96.06 425 ASN A CA 1
ATOM 3361 C C . ASN A 1 425 ? -6.484 46.938 11.711 1 96.06 425 ASN A C 1
ATOM 3363 O O . ASN A 1 425 ? -6.742 46.344 12.758 1 96.06 425 ASN A O 1
ATOM 3367 N N . TRP A 1 426 ? -5.488 47.875 11.594 1 96.81 426 TRP A N 1
ATOM 3368 C CA . TRP A 1 426 ? -4.672 48.312 12.719 1 96.81 426 TRP A CA 1
ATOM 3369 C C . TRP A 1 426 ? -5.293 49.5 13.398 1 96.81 426 TRP A C 1
ATOM 3371 O O . TRP A 1 426 ? -5.816 50.406 12.734 1 96.81 426 TRP A O 1
ATOM 3381 N N . HIS A 1 427 ? -5.211 49.594 14.773 1 97.38 427 HIS A N 1
ATOM 3382 C CA . HIS A 1 427 ? -5.734 50.688 15.586 1 97.38 427 HIS A CA 1
ATOM 3383 C C . HIS A 1 427 ? -4.707 51.156 16.609 1 97.38 427 HIS A C 1
ATOM 3385 O O . HIS A 1 427 ? -3.92 50.344 17.109 1 97.38 427 HIS A O 1
ATOM 3391 N N . PRO A 1 428 ? -4.648 52.406 16.906 1 97.19 428 PRO A N 1
ATOM 3392 C CA . PRO A 1 428 ? -3.777 52.875 17.984 1 97.19 428 PRO A CA 1
ATOM 3393 C C . PRO A 1 428 ? -4.293 52.438 19.359 1 97.19 428 PRO A C 1
ATOM 3395 O O . PRO A 1 428 ? -5.504 52.438 19.594 1 97.19 428 PRO A O 1
ATOM 3398 N N . SER A 1 429 ? -3.391 52.156 20.219 1 97.88 429 SER A N 1
ATOM 3399 C CA . SER A 1 429 ? -3.773 51.938 21.609 1 97.88 429 SER A CA 1
ATOM 3400 C C . SER A 1 429 ? -4.246 53.25 22.25 1 97.88 429 SER A C 1
ATOM 3402 O O . SER A 1 429 ? -3.924 54.312 21.766 1 97.88 429 SER A O 1
ATOM 3404 N N . PRO A 1 430 ? -4.969 53.094 23.391 1 96.88 430 PRO A N 1
ATOM 3405 C CA . PRO A 1 430 ? -5.453 54.312 24.031 1 96.88 430 PRO A CA 1
ATOM 3406 C C . PRO A 1 430 ? -4.316 55.25 24.469 1 96.88 430 PRO A C 1
ATOM 3408 O O . PRO A 1 430 ? -4.457 56.469 24.422 1 96.88 430 PRO A O 1
ATOM 3411 N N . ASP A 1 431 ? -3.211 54.75 24.812 1 96.56 431 ASP A N 1
ATOM 3412 C CA . ASP A 1 431 ? -2.09 55.562 25.281 1 96.56 431 ASP A CA 1
ATOM 3413 C C . ASP A 1 431 ? -1.203 56 24.125 1 96.56 431 ASP A C 1
ATOM 3415 O O . ASP A 1 431 ? -0.237 56.75 24.328 1 96.56 431 ASP A O 1
ATOM 3419 N N . GLY A 1 432 ? -1.45 55.531 22.984 1 96.31 432 GLY A N 1
ATOM 3420 C CA . GLY A 1 432 ? -0.751 55.969 21.781 1 96.31 432 GLY A CA 1
ATOM 3421 C C . GLY A 1 432 ? 0.594 55.281 21.594 1 96.31 432 GLY A C 1
ATOM 3422 O O . GLY A 1 432 ? 1.301 55.562 20.625 1 96.31 432 GLY A O 1
ATOM 3423 N N . GLU A 1 433 ? 0.923 54.312 22.391 1 97.19 433 GLU A N 1
ATOM 3424 C CA . GLU A 1 433 ? 2.258 53.75 22.391 1 97.19 433 GLU A CA 1
ATOM 3425 C C . GLU A 1 433 ? 2.326 52.531 21.469 1 97.19 433 GLU A C 1
ATOM 3427 O O . GLU A 1 433 ? 3.41 52.125 21.062 1 97.19 433 GLU A O 1
ATOM 3432 N N . TRP A 1 434 ? 1.165 52 21.188 1 97.94 434 TRP A N 1
ATOM 3433 C CA . TRP A 1 434 ? 1.104 50.75 20.406 1 97.94 434 TRP A CA 1
ATOM 3434 C C . TRP A 1 434 ? 0.094 50.875 19.266 1 97.94 434 TRP A C 1
ATOM 3436 O O . TRP A 1 434 ? -0.758 51.781 19.281 1 97.94 434 TRP A O 1
ATOM 3446 N N . GLN A 1 435 ? 0.249 50.094 18.25 1 97.81 435 GLN A N 1
ATOM 3447 C CA . GLN A 1 435 ? -0.783 49.719 17.297 1 97.81 435 GLN A CA 1
ATOM 3448 C C . GLN A 1 435 ? -1.178 48.281 17.438 1 97.81 435 GLN A C 1
ATOM 3450 O O . GLN A 1 435 ? -0.33 47.406 17.703 1 97.81 435 GLN A O 1
ATOM 3455 N N . TRP A 1 436 ? -2.449 48 17.328 1 97.94 436 TRP A N 1
ATOM 3456 C CA . TRP A 1 436 ? -2.9 46.625 17.531 1 97.94 436 TRP A CA 1
ATOM 3457 C C . TRP A 1 436 ? -3.832 46.219 16.391 1 97.94 436 TRP A C 1
ATOM 3459 O O . TRP A 1 436 ? -4.461 47.062 15.75 1 97.94 436 TRP A O 1
ATOM 3469 N N . LEU A 1 437 ? -3.832 44.938 16.047 1 97.88 437 LEU A N 1
ATOM 3470 C CA . LEU A 1 437 ? -4.551 44.344 14.914 1 97.88 437 LEU A CA 1
ATOM 3471 C C . LEU A 1 437 ? -5.887 43.781 15.367 1 97.88 437 LEU A C 1
ATOM 3473 O O . LEU A 1 437 ? -5.949 43.031 16.359 1 97.88 437 LEU A O 1
ATOM 3477 N N . ASP A 1 438 ? -7.047 44.062 14.648 1 97.56 438 ASP A N 1
ATOM 3478 C CA . ASP A 1 438 ? -8.406 43.75 15.07 1 97.56 438 ASP A CA 1
ATOM 3479 C C . ASP A 1 438 ? -8.844 42.406 14.508 1 97.56 438 ASP A C 1
ATOM 3481 O O . ASP A 1 438 ? -8.016 41.562 14.109 1 97.56 438 ASP A O 1
ATOM 3485 N N . ASP A 1 439 ? -10.156 41.969 14.703 1 97.5 439 ASP A N 1
ATOM 3486 C CA . ASP A 1 439 ? -10.875 40.812 14.156 1 97.5 439 ASP A CA 1
ATOM 3487 C C . ASP A 1 439 ? -10.297 39.5 14.68 1 97.5 439 ASP A C 1
ATOM 3489 O O . ASP A 1 439 ? -10.008 38.594 13.898 1 97.5 439 ASP A O 1
ATOM 3493 N N . THR A 1 440 ? -10.008 39.531 15.977 1 97.31 440 THR A N 1
ATOM 3494 C CA . THR A 1 440 ? -9.461 38.344 16.641 1 97.31 440 THR A CA 1
ATOM 3495 C C . THR A 1 440 ? -10.406 37.156 16.469 1 97.31 440 THR A C 1
ATOM 3497 O O . THR A 1 440 ? -11.625 37.281 16.578 1 97.31 440 THR A O 1
ATOM 3500 N N . SER A 1 441 ? -9.789 36.031 16.172 1 94.81 441 SER A N 1
ATOM 3501 C CA . SER A 1 441 ? -10.57 34.812 15.875 1 94.81 441 SER A CA 1
ATOM 3502 C C . SER A 1 441 ? -10.578 33.844 17.062 1 94.81 441 SER A C 1
ATOM 3504 O O . SER A 1 441 ? -9.836 34.031 18.016 1 94.81 441 SER A O 1
ATOM 3506 N N . SER A 1 442 ? -11.438 32.781 16.984 1 96.06 442 SER A N 1
ATOM 3507 C CA . SER A 1 442 ? -11.602 31.797 18.047 1 96.06 442 SER A CA 1
ATOM 3508 C C . SER A 1 442 ? -10.312 31.016 18.281 1 96.06 442 SER A C 1
ATOM 3510 O O . SER A 1 442 ? -10.031 30.594 19.406 1 96.06 442 SER A O 1
ATOM 3512 N N . ASP A 1 443 ? -9.484 30.781 17.219 1 93.81 443 ASP A N 1
ATOM 3513 C CA . ASP A 1 443 ? -8.242 30.031 17.406 1 93.81 443 ASP A CA 1
ATOM 3514 C C . ASP A 1 443 ? -7.301 30.766 18.359 1 93.81 443 ASP A C 1
ATOM 3516 O O . ASP A 1 443 ? -6.594 30.125 19.156 1 93.81 443 ASP A O 1
ATOM 3520 N N . GLU A 1 444 ? -7.355 32.094 18.375 1 96.38 444 GLU A N 1
ATOM 3521 C CA . GLU A 1 444 ? -6.562 32.844 19.328 1 96.38 444 GLU A CA 1
ATOM 3522 C C . GLU A 1 444 ? -7.07 32.656 20.766 1 96.38 444 GLU A C 1
ATOM 3524 O O . GLU A 1 444 ? -6.281 32.438 21.688 1 96.38 444 GLU A O 1
ATOM 3529 N N . ILE A 1 445 ? -8.336 32.656 20.906 1 98.12 445 ILE A N 1
ATOM 3530 C CA . ILE A 1 445 ? -8.938 32.594 22.234 1 98.12 445 ILE A CA 1
ATOM 3531 C C . ILE A 1 445 ? -8.664 31.234 22.859 1 98.12 445 ILE A C 1
ATOM 3533 O O . ILE A 1 445 ? -8.32 31.141 24.047 1 98.12 445 ILE A O 1
ATOM 3537 N N . VAL A 1 446 ? -8.766 30.125 22.078 1 97.69 446 VAL A N 1
ATOM 3538 C CA . VAL A 1 446 ? -8.516 28.797 22.625 1 97.69 446 VAL A CA 1
ATOM 3539 C C . VAL A 1 446 ? -7.055 28.688 23.047 1 97.69 446 VAL A C 1
ATOM 3541 O O . VAL A 1 446 ? -6.746 28.047 24.062 1 97.69 446 VAL A O 1
ATOM 3544 N N . GLY A 1 447 ? -6.168 29.297 22.297 1 98 447 GLY A N 1
ATOM 3545 C CA . GLY A 1 447 ? -4.766 29.328 22.688 1 98 447 GLY A CA 1
ATOM 3546 C C . GLY A 1 447 ? -4.527 30.094 23.969 1 98 447 GLY A C 1
ATOM 3547 O O . GLY A 1 447 ? -3.82 29.609 24.859 1 98 447 GLY A O 1
ATOM 3548 N N . HIS A 1 448 ? -5.168 31.25 24.109 1 98.5 448 HIS A N 1
ATOM 3549 C CA . HIS A 1 448 ? -5.035 32.094 25.297 1 98.5 448 HIS A CA 1
ATOM 3550 C C . HIS A 1 448 ? -5.484 31.328 26.547 1 98.5 448 HIS A C 1
ATOM 3552 O O . HIS A 1 448 ? -4.73 31.203 27.516 1 98.5 448 HIS A O 1
ATOM 3558 N N . LEU A 1 449 ? -6.629 30.781 26.469 1 98.75 449 LEU A N 1
ATOM 3559 C CA . LEU A 1 449 ? -7.223 30.188 27.672 1 98.75 449 LEU A CA 1
ATOM 3560 C C . LEU A 1 449 ? -6.453 28.938 28.094 1 98.75 449 LEU A C 1
ATOM 3562 O O . LEU A 1 449 ? -6.227 28.734 29.297 1 98.75 449 LEU A O 1
ATOM 3566 N N . PHE A 1 450 ? -6.09 28.141 27.125 1 98.5 450 PHE A N 1
ATOM 3567 C CA . PHE A 1 450 ? -5.34 26.938 27.469 1 98.5 450 PHE A CA 1
ATOM 3568 C C . PHE A 1 450 ? -3.988 27.297 28.078 1 98.5 450 PHE A C 1
ATOM 3570 O O . PHE A 1 450 ? -3.646 26.828 29.172 1 98.5 450 PHE A O 1
ATOM 3577 N N . SER A 1 451 ? -3.23 28.125 27.391 1 98.75 451 SER A N 1
ATOM 3578 C CA . SER A 1 451 ? -1.865 28.438 27.797 1 98.75 451 SER A CA 1
ATOM 3579 C C . SER A 1 451 ? -1.845 29.188 29.125 1 98.75 451 SER A C 1
ATOM 3581 O O . SER A 1 451 ? -1.023 28.891 30 1 98.75 451 SER A O 1
ATOM 3583 N N . MET A 1 452 ? -2.766 30.078 29.375 1 98.75 452 MET A N 1
ATOM 3584 C CA . MET A 1 452 ? -2.82 30.844 30.609 1 98.75 452 MET A CA 1
ATOM 3585 C C . MET A 1 452 ? -3.203 29.953 31.781 1 98.75 452 MET A C 1
ATOM 3587 O O . MET A 1 452 ? -2.648 30.094 32.875 1 98.75 452 MET A O 1
ATOM 3591 N N . ALA A 1 453 ? -4.152 29.094 31.531 1 98.81 453 ALA A N 1
ATOM 3592 C CA . ALA A 1 453 ? -4.527 28.156 32.562 1 98.81 453 ALA A CA 1
ATOM 3593 C C . ALA A 1 453 ? -3.338 27.297 33 1 98.81 453 ALA A C 1
ATOM 3595 O O . ALA A 1 453 ? -3.113 27.062 34.188 1 98.81 453 ALA A O 1
ATOM 3596 N N . LEU A 1 454 ? -2.656 26.828 32 1 98.62 454 LEU A N 1
ATOM 3597 C CA . LEU A 1 454 ? -1.495 25.984 32.25 1 98.62 454 LEU A CA 1
ATOM 3598 C C . LEU A 1 454 ? -0.415 26.766 33 1 98.62 454 LEU A C 1
ATOM 3600 O O . LEU A 1 454 ? 0.205 26.234 33.938 1 98.62 454 LEU A O 1
ATOM 3604 N N . TYR A 1 455 ? -0.139 28 32.594 1 98.81 455 TYR A N 1
ATOM 3605 C CA . TYR A 1 455 ? 0.807 28.891 33.25 1 98.81 455 TYR A CA 1
ATOM 3606 C C . TYR A 1 455 ? 0.421 29.078 34.719 1 98.81 455 TYR A C 1
ATOM 3608 O O . TYR A 1 455 ? 1.273 29.016 35.594 1 98.81 455 TYR A O 1
ATOM 3616 N N . HIS A 1 456 ? -0.806 29.312 35 1 98.81 456 HIS A N 1
ATOM 3617 C CA . HIS A 1 456 ? -1.312 29.453 36.344 1 98.81 456 HIS A CA 1
ATOM 3618 C C . HIS A 1 456 ? -0.992 28.219 37.188 1 98.81 456 HIS A C 1
ATOM 3620 O O . HIS A 1 456 ? -0.492 28.344 38.312 1 98.81 456 HIS A O 1
ATOM 3626 N N . ASP A 1 457 ? -1.246 27.078 36.625 1 98.25 457 ASP A N 1
ATOM 3627 C CA . ASP A 1 457 ? -1.198 25.828 37.406 1 98.25 457 ASP A CA 1
ATOM 3628 C C . ASP A 1 457 ? 0.244 25.391 37.625 1 98.25 457 ASP A C 1
ATOM 3630 O O . ASP A 1 457 ? 0.546 24.766 38.656 1 98.25 457 ASP A O 1
ATOM 3634 N N . LEU A 1 458 ? 1.136 25.719 36.625 1 98.44 458 LEU A N 1
ATOM 3635 C CA . LEU A 1 458 ? 2.436 25.062 36.688 1 98.44 458 LEU A CA 1
ATOM 3636 C C . LEU A 1 458 ? 3.537 26.062 37.031 1 98.44 458 LEU A C 1
ATOM 3638 O O . LEU A 1 458 ? 4.578 25.672 37.562 1 98.44 458 LEU A O 1
ATOM 3642 N N . VAL A 1 459 ? 3.33 27.391 36.75 1 98.81 459 VAL A N 1
ATOM 3643 C CA . VAL A 1 459 ? 4.504 28.266 36.75 1 98.81 459 VAL A CA 1
ATOM 3644 C C . VAL A 1 459 ? 4.262 29.484 37.625 1 98.81 459 VAL A C 1
ATOM 3646 O O . VAL A 1 459 ? 5.121 29.859 38.438 1 98.81 459 VAL A O 1
ATOM 3649 N N . ALA A 1 460 ? 3.109 30.109 37.562 1 98.62 460 ALA A N 1
ATOM 3650 C CA . ALA A 1 460 ? 2.811 31.453 38.062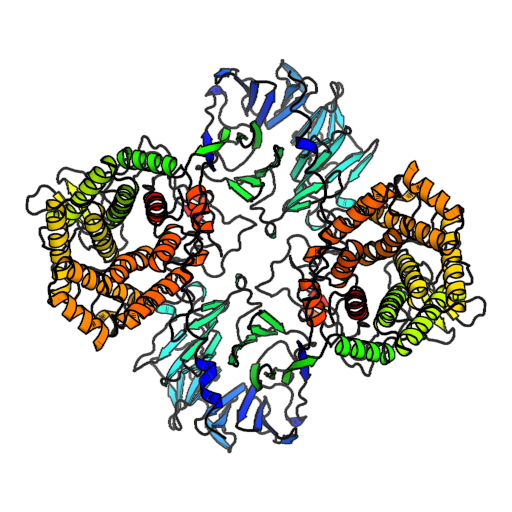 1 98.62 460 ALA A CA 1
ATOM 3651 C C . ALA A 1 460 ? 3.033 31.531 39.594 1 98.62 460 ALA A C 1
ATOM 3653 O O . ALA A 1 460 ? 2.715 30.594 40.312 1 98.62 460 ALA A O 1
ATOM 3654 N N . ASP A 1 461 ? 3.584 32.656 40 1 97.25 461 ASP A N 1
ATOM 3655 C CA . ASP A 1 461 ? 3.566 32.969 41.438 1 97.25 461 ASP A CA 1
ATOM 3656 C C . ASP A 1 461 ? 2.23 33.562 41.844 1 97.25 461 ASP A C 1
ATOM 3658 O O . ASP A 1 461 ? 1.322 33.719 41.031 1 97.25 461 ASP A O 1
ATOM 3662 N N . GLU A 1 462 ? 2.133 33.969 43.062 1 97.56 462 GLU A N 1
ATOM 3663 C CA . GLU A 1 462 ? 0.839 34.406 43.562 1 97.56 462 GLU A CA 1
ATOM 3664 C C . GLU A 1 462 ? 0.353 35.656 42.875 1 97.56 462 GLU A C 1
ATOM 3666 O O . GLU A 1 462 ? -0.836 35.781 42.562 1 97.56 462 GLU A O 1
ATOM 3671 N N . ALA A 1 463 ? 1.193 36.562 42.562 1 97.44 463 ALA A N 1
ATOM 3672 C CA . ALA A 1 463 ? 0.82 37.781 41.875 1 97.44 463 ALA A CA 1
ATOM 3673 C C . ALA A 1 463 ? 0.355 37.5 40.438 1 97.44 463 ALA A C 1
ATOM 3675 O O . ALA A 1 463 ? -0.655 38.031 40 1 97.44 463 ALA A O 1
ATOM 3676 N N . ASP A 1 464 ? 1.133 36.656 39.812 1 98.12 464 ASP A N 1
ATOM 3677 C CA . ASP A 1 464 ? 0.787 36.312 38.438 1 98.12 464 ASP A CA 1
ATOM 3678 C C . ASP A 1 464 ? -0.493 35.469 38.406 1 98.12 464 ASP A C 1
ATOM 3680 O O . ASP A 1 464 ? -1.27 35.562 37.438 1 98.12 464 ASP A O 1
ATOM 3684 N N . LYS A 1 465 ? -0.722 34.656 39.344 1 98.56 465 LYS A N 1
ATOM 3685 C CA . LYS A 1 465 ? -1.964 33.875 39.406 1 98.56 465 LYS A CA 1
ATOM 3686 C C . LYS A 1 465 ? -3.18 34.812 39.406 1 98.56 465 LYS A C 1
ATOM 3688 O O . LYS A 1 465 ? -4.164 34.531 38.688 1 98.56 465 LYS A O 1
ATOM 3693 N N . LYS A 1 466 ? -3.086 35.875 40.125 1 98.38 466 LYS A N 1
ATOM 3694 C CA . LYS A 1 466 ? -4.188 36.844 40.188 1 98.38 466 LYS A CA 1
ATOM 3695 C C . LYS A 1 466 ? -4.398 37.5 38.812 1 98.38 466 LYS A C 1
ATOM 3697 O O . LYS A 1 466 ? -5.535 37.656 38.375 1 98.38 466 LYS A O 1
ATOM 3702 N N . LYS A 1 467 ? -3.312 37.875 38.188 1 98.44 467 LYS A N 1
ATOM 3703 C CA . LYS A 1 467 ? -3.389 38.469 36.875 1 98.44 467 LYS A CA 1
ATOM 3704 C C . LYS A 1 467 ? -4.047 37.531 35.875 1 98.44 467 LYS A C 1
ATOM 3706 O O . LYS A 1 467 ? -4.859 37.969 35.031 1 98.44 467 LYS A O 1
ATOM 3711 N N . VAL A 1 468 ? -3.633 36.25 35.969 1 98.81 468 VAL A N 1
ATOM 3712 C CA . VAL A 1 468 ? -4.152 35.25 35.062 1 98.81 468 VAL A CA 1
ATOM 3713 C C . VAL A 1 468 ? -5.656 35.094 35.25 1 98.81 468 VAL A C 1
ATOM 3715 O O . VAL A 1 468 ? -6.426 35.094 34.312 1 98.81 468 VAL A O 1
ATOM 3718 N N . VAL A 1 469 ? -6.09 34.969 36.5 1 98.81 469 VAL A N 1
ATOM 3719 C CA . VAL A 1 469 ? -7.5 34.781 36.844 1 98.81 469 VAL A CA 1
ATOM 3720 C C . VAL A 1 469 ? -8.312 35.969 36.375 1 98.81 469 VAL A C 1
ATOM 3722 O O . VAL A 1 469 ? -9.383 35.812 35.781 1 98.81 469 VAL A O 1
ATOM 3725 N N . ASP A 1 470 ? -7.797 37.156 36.562 1 98.62 470 ASP A N 1
ATOM 3726 C CA . ASP A 1 470 ? -8.484 38.375 36.156 1 98.62 470 ASP A CA 1
ATOM 3727 C C . ASP A 1 470 ? -8.625 38.438 34.625 1 98.62 470 ASP A C 1
ATOM 3729 O O . ASP A 1 470 ? -9.672 38.844 34.125 1 98.62 470 ASP A O 1
ATOM 3733 N N . LEU A 1 471 ? -7.598 38.094 33.969 1 98.75 471 LEU A N 1
ATOM 3734 C CA . LEU A 1 471 ? -7.621 38.156 32.531 1 98.75 471 LEU A CA 1
ATOM 3735 C C . LEU A 1 471 ? -8.594 37.125 31.953 1 98.75 471 LEU A C 1
ATOM 3737 O O . LEU A 1 471 ? -9.359 37.438 31.047 1 98.75 471 LEU A O 1
ATOM 3741 N N . ILE A 1 472 ? -8.547 35.844 32.469 1 98.81 472 ILE A N 1
ATOM 3742 C CA . ILE A 1 472 ? -9.5 34.812 32.062 1 98.81 472 ILE A CA 1
ATOM 3743 C C . ILE A 1 472 ? -10.93 35.312 32.281 1 98.81 472 ILE A C 1
ATOM 3745 O O . ILE A 1 472 ? -11.789 35.188 31.422 1 98.81 472 ILE A O 1
ATOM 3749 N N . ASP A 1 473 ? -11.156 35.938 33.406 1 98.81 473 ASP A N 1
ATOM 3750 C CA . ASP A 1 473 ? -12.469 36.469 33.75 1 98.81 473 ASP A CA 1
ATOM 3751 C C . ASP A 1 473 ? -12.922 37.531 32.75 1 98.81 473 ASP A C 1
ATOM 3753 O O . ASP A 1 473 ? -14.062 37.5 32.312 1 98.81 473 ASP A O 1
ATOM 3757 N N . ARG A 1 474 ? -12.062 38.438 32.375 1 98.81 474 ARG A N 1
ATOM 3758 C CA . ARG A 1 474 ? -12.43 39.5 31.469 1 98.81 474 ARG A CA 1
ATOM 3759 C C . ARG A 1 474 ? -12.734 38.969 30.078 1 98.81 474 ARG A C 1
ATOM 3761 O O . ARG A 1 474 ? -13.719 39.344 29.453 1 98.81 474 ARG A O 1
ATOM 3768 N N . ILE A 1 475 ? -11.953 38.031 29.641 1 98.81 475 ILE A N 1
ATOM 3769 C CA . ILE A 1 475 ? -12.133 37.469 28.297 1 98.81 475 ILE A CA 1
ATOM 3770 C C . ILE A 1 475 ? -13.453 36.719 28.203 1 98.81 475 ILE A C 1
ATOM 3772 O O . ILE A 1 475 ? -14.273 37 27.312 1 98.81 475 ILE A O 1
ATOM 3776 N N . VAL A 1 476 ? -13.688 35.844 29.156 1 98.88 476 VAL A N 1
ATOM 3777 C CA . VAL A 1 476 ? -14.875 35 29.078 1 98.88 476 VAL A CA 1
ATOM 3778 C C . VAL A 1 476 ? -16.109 35.812 29.406 1 98.88 476 VAL A C 1
ATOM 3780 O O . VAL A 1 476 ? -17.188 35.625 28.844 1 98.88 476 VAL A O 1
ATOM 3783 N N . SER A 1 477 ? -16 36.812 30.312 1 98.69 477 SER A N 1
ATOM 3784 C CA . SER A 1 477 ? -17.109 37.719 30.594 1 98.69 477 SER A CA 1
ATOM 3785 C C . SER A 1 477 ? -17.484 38.531 29.344 1 98.69 477 SER A C 1
ATOM 3787 O O . SER A 1 477 ? -18.672 38.719 29.062 1 98.69 477 SER A O 1
ATOM 3789 N N . HIS A 1 478 ? -16.469 39 28.625 1 98.56 478 HIS A N 1
ATOM 3790 C CA . HIS A 1 478 ? -16.719 39.688 27.375 1 98.56 478 HIS A CA 1
ATOM 3791 C C . HIS A 1 478 ? -17.562 38.844 26.422 1 98.56 478 HIS A C 1
ATOM 3793 O O . HIS A 1 478 ? -18.5 39.344 25.812 1 98.56 478 HIS A O 1
ATOM 3799 N N . ILE A 1 479 ? -17.25 37.594 26.328 1 98.69 479 ILE A N 1
ATOM 3800 C CA . ILE A 1 479 ? -17.938 36.625 25.453 1 98.69 479 ILE A CA 1
ATOM 3801 C C . ILE A 1 479 ? -19.359 36.406 25.953 1 98.69 479 ILE A C 1
ATOM 3803 O O . ILE A 1 479 ? -20.328 36.531 25.203 1 98.69 479 ILE A O 1
ATOM 3807 N N . VAL A 1 480 ? -19.516 36.125 27.266 1 98.5 480 VAL A N 1
ATOM 3808 C CA . VAL A 1 480 ? -20.797 35.812 27.875 1 98.5 480 VAL A CA 1
ATOM 3809 C C . VAL A 1 480 ? -21.719 37 27.828 1 98.5 480 VAL A C 1
ATOM 3811 O O . VAL A 1 480 ? -22.906 36.875 27.516 1 98.5 480 VAL A O 1
ATOM 3814 N N . ASP A 1 481 ? -21.188 38.156 28.062 1 97.62 481 ASP A N 1
ATOM 3815 C CA . ASP A 1 481 ? -22 39.375 28.156 1 97.62 481 ASP A CA 1
ATOM 3816 C C . ASP A 1 481 ? -22.406 39.875 26.781 1 97.62 481 ASP A C 1
ATOM 3818 O O . ASP A 1 481 ? -23.281 40.75 26.656 1 97.62 481 ASP A O 1
ATOM 3822 N N . ASN A 1 482 ? -21.797 39.375 25.766 1 97.69 482 ASN A N 1
ATOM 3823 C CA . ASN A 1 482 ? -22.141 39.75 24.406 1 97.69 482 ASN A CA 1
ATOM 3824 C C . ASN A 1 482 ? -22.719 38.562 23.625 1 97.69 482 ASN A C 1
ATOM 3826 O O . ASN A 1 482 ? -22.359 38.312 22.484 1 97.69 482 ASN A O 1
ATOM 3830 N N . ASP A 1 483 ? -23.562 37.781 24.312 1 96.75 483 ASP A N 1
ATOM 3831 C CA . ASP A 1 483 ? -24.344 36.688 23.703 1 96.75 483 ASP A CA 1
ATOM 3832 C C . ASP A 1 483 ? -23.438 35.688 23.047 1 96.75 483 ASP A C 1
ATOM 3834 O O . ASP A 1 483 ? -23.656 35.281 21.891 1 96.75 483 ASP A O 1
ATOM 3838 N N . LEU A 1 484 ? -22.281 35.344 23.719 1 98.31 484 LEU A N 1
ATOM 3839 C CA . LEU A 1 484 ? -21.328 34.344 23.312 1 98.31 484 LEU A CA 1
ATOM 3840 C C . LEU A 1 484 ? -20.672 34.719 21.984 1 98.31 484 LEU A C 1
ATOM 3842 O O . LEU A 1 484 ? -20.516 33.844 21.109 1 98.31 484 LEU A O 1
ATOM 3846 N N . GLN A 1 485 ? -20.406 35.969 21.812 1 97.44 485 GLN A N 1
ATOM 3847 C CA . GLN A 1 485 ? -19.656 36.5 20.688 1 97.44 485 GLN A CA 1
ATOM 3848 C C . GLN A 1 485 ? -18.484 37.344 21.172 1 97.44 485 GLN A C 1
ATOM 3850 O O . GLN A 1 485 ? -18.484 37.844 22.297 1 97.44 485 GLN A O 1
ATOM 3855 N N . LEU A 1 486 ? -17.469 37.375 20.375 1 97.88 486 LEU A N 1
ATOM 3856 C CA . LEU A 1 486 ? -16.359 38.281 20.609 1 97.88 486 LEU A CA 1
ATOM 3857 C C . LEU A 1 486 ? -16.562 39.594 19.844 1 97.88 486 LEU A C 1
ATOM 3859 O O . LEU A 1 486 ? -16.484 39.625 18.625 1 97.88 486 LEU A O 1
ATOM 3863 N N . ILE A 1 487 ? -16.844 40.625 20.594 1 97.44 487 ILE A N 1
ATOM 3864 C CA . ILE A 1 487 ? -17.172 41.906 19.969 1 97.44 487 ILE A CA 1
ATOM 3865 C C . ILE A 1 487 ? -15.914 42.75 19.797 1 97.44 487 ILE A C 1
ATOM 3867 O O . ILE A 1 487 ? -15.133 42.906 20.734 1 97.44 487 ILE A O 1
ATOM 3871 N N . ASP A 1 488 ? -15.781 43.312 18.609 1 95.88 488 ASP A N 1
ATOM 3872 C CA . ASP A 1 488 ? -14.578 44 18.188 1 95.88 488 ASP A CA 1
ATOM 3873 C C . ASP A 1 488 ? -14.703 45.5 18.422 1 95.88 488 ASP A C 1
ATOM 3875 O O . ASP A 1 488 ? -15.641 45.969 19.078 1 95.88 488 ASP A O 1
ATOM 3879 N N . TYR A 1 489 ? -13.688 46.188 17.922 1 94.75 489 TYR A N 1
ATOM 3880 C CA . TYR A 1 489 ? -13.523 47.625 18.047 1 94.75 489 TYR A CA 1
ATOM 3881 C C . TYR A 1 489 ? -14.75 48.375 17.516 1 94.75 489 TYR A C 1
ATOM 3883 O O . TYR A 1 489 ? -15.164 49.375 18.078 1 94.75 489 TYR A O 1
ATOM 3891 N N . ASP A 1 490 ? -15.383 47.906 16.531 1 95.06 490 ASP A N 1
ATOM 3892 C CA . ASP A 1 490 ? -16.484 48.594 15.852 1 95.06 490 ASP A CA 1
ATOM 3893 C C . ASP A 1 490 ? -17.828 48.188 16.453 1 95.06 490 ASP A C 1
ATOM 3895 O O . ASP A 1 490 ? -18.891 48.531 15.93 1 95.06 490 ASP A O 1
ATOM 3899 N N . GLY A 1 491 ? -17.781 47.344 17.438 1 95.38 491 GLY A N 1
ATOM 3900 C CA . GLY A 1 491 ? -19 46.938 18.125 1 95.38 491 GLY A CA 1
ATOM 3901 C C . GLY A 1 491 ? -19.672 45.75 17.469 1 95.38 491 GLY A C 1
ATOM 3902 O O . GLY A 1 491 ? -20.781 45.375 17.859 1 95.38 491 GLY A O 1
ATOM 3903 N N . LYS A 1 492 ? -19.047 45.188 16.531 1 95.75 492 LYS A N 1
ATOM 3904 C CA . LYS A 1 492 ? -19.594 44.031 15.82 1 95.75 492 LYS A CA 1
ATOM 3905 C C . LYS A 1 492 ? -18.859 42.75 16.203 1 95.75 492 LYS A C 1
ATOM 3907 O O . LYS A 1 492 ? -17.719 42.812 16.656 1 95.75 492 LYS A O 1
ATOM 3912 N N . PRO A 1 493 ? -19.562 41.594 16.016 1 95.88 493 PRO A N 1
ATOM 3913 C CA . PRO A 1 493 ? -18.859 40.344 16.25 1 95.88 493 PRO A CA 1
ATOM 3914 C C . PRO A 1 493 ? -17.688 40.125 15.281 1 95.88 493 PRO A C 1
ATOM 3916 O O . PRO A 1 493 ? -17.781 40.5 14.109 1 95.88 493 PRO A O 1
ATOM 3919 N N . THR A 1 494 ? -16.641 39.562 15.781 1 96.81 494 THR A N 1
ATOM 3920 C CA . THR A 1 494 ? -15.547 39.188 14.891 1 96.81 494 THR A CA 1
ATOM 3921 C C . THR A 1 494 ? -15.977 38.094 13.953 1 96.81 494 THR A C 1
ATOM 3923 O O . THR A 1 494 ? -17 37.438 14.18 1 96.81 494 THR A O 1
ATOM 3926 N N . ARG A 1 495 ? -15.25 37.812 12.938 1 94.12 495 ARG A N 1
ATOM 3927 C CA . ARG A 1 495 ? -15.641 36.969 11.82 1 94.12 495 ARG A CA 1
ATOM 3928 C C . ARG A 1 495 ? -15.742 35.5 12.242 1 94.12 495 ARG A C 1
ATOM 3930 O O . ARG A 1 495 ? -16.656 34.781 11.812 1 94.12 495 ARG A O 1
ATOM 3937 N N . TRP A 1 496 ? -14.789 35 13.078 1 94.19 496 TRP A N 1
ATOM 3938 C CA . TRP A 1 496 ? -14.656 33.562 13.25 1 94.19 496 TRP A CA 1
ATOM 3939 C C . TRP A 1 496 ? -14.953 33.156 14.695 1 94.19 496 TRP A C 1
ATOM 3941 O O . TRP A 1 496 ? -15.031 31.969 15.008 1 94.19 496 TRP A O 1
ATOM 3951 N N . ALA A 1 497 ? -15.102 34.031 15.57 1 96.19 497 ALA A N 1
ATOM 3952 C CA . ALA A 1 497 ? -15.43 33.75 16.969 1 96.19 497 ALA A CA 1
ATOM 3953 C C . ALA A 1 497 ? -16.938 33.719 17.172 1 96.19 497 ALA A C 1
ATOM 3955 O O . ALA A 1 497 ? -17.5 34.625 17.781 1 96.19 497 ALA A O 1
ATOM 3956 N N . ILE A 1 498 ? -17.531 32.656 16.75 1 93.88 498 ILE A N 1
ATOM 3957 C CA . ILE A 1 498 ? -18.984 32.5 16.75 1 93.88 498 ILE A CA 1
ATOM 3958 C C . ILE A 1 498 ? -19.359 31.281 17.609 1 93.88 498 ILE A C 1
ATOM 3960 O O . ILE A 1 498 ? -19.016 30.141 17.281 1 93.88 498 ILE A O 1
ATOM 3964 N N . TRP A 1 499 ? -20.156 31.578 18.75 1 98.25 499 TRP A N 1
ATOM 3965 C CA . TRP A 1 499 ? -20.469 30.453 19.641 1 98.25 499 TRP A CA 1
ATOM 3966 C C . TRP A 1 499 ? -21.953 30.453 20.016 1 98.25 499 TRP A C 1
ATOM 3968 O O . TRP A 1 499 ? -22.391 29.656 20.844 1 98.25 499 TRP A O 1
ATOM 3978 N N . THR A 1 500 ? -22.75 31.312 19.391 1 97.5 500 THR A N 1
ATOM 3979 C CA . THR A 1 500 ? -24.156 31.484 19.766 1 97.5 500 THR A CA 1
ATOM 3980 C C . THR A 1 500 ? -25.016 30.359 19.219 1 97.5 500 THR A C 1
ATOM 3982 O O . THR A 1 500 ? -24.797 29.891 18.109 1 97.5 500 THR A O 1
ATOM 3985 N N . PRO A 1 501 ? -26.094 29.922 19.969 1 97.5 501 PRO A N 1
ATOM 3986 C CA . PRO A 1 501 ? -26.984 28.859 19.5 1 97.5 501 PRO A CA 1
ATOM 3987 C C . PRO A 1 501 ? -27.672 29.234 18.188 1 97.5 501 PRO A C 1
ATOM 3989 O O . PRO A 1 501 ? -27.938 28.359 17.359 1 97.5 501 PRO A O 1
ATOM 3992 N N . ASP A 1 502 ? -28 30.438 17.969 1 95.94 502 ASP A N 1
ATOM 3993 C CA . ASP A 1 502 ? -28.656 30.859 16.734 1 95.94 502 ASP A CA 1
ATOM 3994 C C . ASP A 1 502 ? -27.781 30.562 15.516 1 95.94 502 ASP A C 1
ATOM 3996 O O . ASP A 1 502 ? -28.281 30.109 14.484 1 95.94 502 ASP A O 1
ATOM 4000 N N . SER A 1 503 ? -26.531 30.766 15.648 1 95.5 503 SER A N 1
ATOM 4001 C CA . SER A 1 503 ? -25.609 30.5 14.547 1 95.5 503 SER A CA 1
ATOM 4002 C C . SER A 1 503 ? -25.312 29 14.43 1 95.5 503 SER A C 1
ATOM 4004 O O . SER A 1 503 ? -25.297 28.453 13.32 1 95.5 503 SER A O 1
ATOM 4006 N N . LEU A 1 504 ? -25.109 28.281 15.5 1 96.56 504 LEU A N 1
ATOM 4007 C CA . LEU A 1 504 ? -24.578 26.922 15.461 1 96.56 504 LEU A CA 1
ATOM 4008 C C . LEU A 1 504 ? -25.703 25.906 15.344 1 96.56 504 LEU A C 1
ATOM 4010 O O . LEU A 1 504 ? -25.547 24.859 14.719 1 96.56 504 LEU A O 1
ATOM 4014 N N . ASN A 1 505 ? -26.859 26.219 15.938 1 95.31 505 ASN A N 1
ATOM 4015 C CA . ASN A 1 505 ? -27.938 25.25 15.977 1 95.31 505 ASN A CA 1
ATOM 4016 C C . ASN A 1 505 ? -29.047 25.578 14.969 1 95.31 505 ASN A C 1
ATOM 4018 O O . ASN A 1 505 ? -29.797 24.703 14.555 1 95.31 505 ASN A O 1
ATOM 4022 N N . ARG A 1 506 ? -29.141 26.812 14.578 1 92.25 506 ARG A N 1
ATOM 4023 C CA . ARG A 1 506 ? -30.328 27.219 13.828 1 92.25 506 ARG A CA 1
ATOM 4024 C C . ARG A 1 506 ? -29.953 27.734 12.445 1 92.25 506 ARG A C 1
ATOM 4026 O O . ARG A 1 506 ? -30.812 28.25 11.719 1 92.25 506 ARG A O 1
ATOM 4033 N N . SER A 1 507 ? -28.703 27.594 12.039 1 87.44 507 SER A N 1
ATOM 4034 C CA . SER A 1 507 ? -28.234 28.016 10.719 1 87.44 507 SER A CA 1
ATOM 4035 C C . SER A 1 507 ? -27.312 26.969 10.102 1 87.44 507 SER A C 1
ATOM 4037 O O . SER A 1 507 ? -26.594 26.266 10.812 1 87.44 507 SER A O 1
ATOM 4039 N N . SER A 1 508 ? -27.344 26.906 8.734 1 85.38 508 SER A N 1
ATOM 4040 C CA . SER A 1 508 ? -26.469 25.969 8.023 1 85.38 508 SER A CA 1
ATOM 4041 C C . SER A 1 508 ? -25.109 26.609 7.723 1 85.38 508 SER A C 1
ATOM 4043 O O . SER A 1 508 ? -24.188 25.922 7.301 1 85.38 508 SER A O 1
ATOM 4045 N N . ASN A 1 509 ? -24.969 27.844 8.047 1 88.31 509 ASN A N 1
ATOM 4046 C CA . ASN A 1 509 ? -23.75 28.562 7.707 1 88.31 509 ASN A CA 1
ATOM 4047 C C . ASN A 1 509 ? -22.547 28.031 8.477 1 88.31 509 ASN A C 1
ATOM 4049 O O . ASN A 1 509 ? -21.406 28.141 8.023 1 88.31 509 ASN A O 1
ATOM 4053 N N . TRP A 1 510 ? -22.844 27.422 9.641 1 92.44 510 TRP A N 1
ATOM 4054 C CA . TRP A 1 510 ? -21.766 26.969 10.516 1 92.44 510 TRP A CA 1
ATOM 4055 C C . TRP A 1 510 ? -21.859 25.469 10.75 1 92.44 510 TRP A C 1
ATOM 4057 O O . TRP A 1 510 ? -21.469 24.969 11.812 1 92.44 510 TRP A O 1
ATOM 4067 N N . TYR A 1 511 ? -22.391 24.828 9.68 1 88.75 511 TYR A N 1
ATOM 4068 C CA . TYR A 1 511 ? -22.609 23.391 9.773 1 88.75 511 TYR A CA 1
ATOM 4069 C C . TYR A 1 511 ? -21.297 22.672 10.086 1 88.75 511 TYR A C 1
ATOM 4071 O O . TYR A 1 511 ? -21.25 21.812 10.961 1 88.75 511 TYR A O 1
ATOM 4079 N N . TYR A 1 512 ? -20.297 23.078 9.438 1 88.44 512 TYR A N 1
ATOM 4080 C CA . TYR A 1 512 ? -19 22.422 9.547 1 88.44 512 TYR A CA 1
ATOM 4081 C C . TYR A 1 512 ? -18.359 22.688 10.898 1 88.44 512 TYR A C 1
ATOM 4083 O O . TYR A 1 512 ? -17.703 21.812 11.477 1 88.44 512 TYR A O 1
ATOM 4091 N N . GLU A 1 513 ? -18.609 23.859 11.469 1 92.88 513 GLU A N 1
ATOM 4092 C CA . GLU A 1 513 ? -17.938 24.281 12.695 1 92.88 513 GLU A CA 1
ATOM 4093 C C . GLU A 1 513 ? -18.844 24.062 13.906 1 92.88 513 GLU A C 1
ATOM 4095 O O . GLU A 1 513 ? -18.438 24.312 15.047 1 92.88 513 GLU A O 1
ATOM 4100 N N . LYS A 1 514 ? -20.031 23.578 13.727 1 94.94 514 LYS A N 1
ATOM 4101 C CA . LYS A 1 514 ? -21 23.453 14.812 1 94.94 514 LYS A CA 1
ATOM 4102 C C . LYS A 1 514 ? -20.406 22.703 16 1 94.94 514 LYS A C 1
ATOM 4104 O O . LYS A 1 514 ? -20.406 23.219 17.125 1 94.94 514 LYS A O 1
ATOM 4109 N N . GLY A 1 515 ? -19.891 21.5 15.711 1 96 515 GLY A N 1
ATOM 4110 C CA . GLY A 1 515 ? -19.281 20.719 16.781 1 96 515 GLY A CA 1
ATOM 4111 C C . GLY A 1 515 ? -18.047 21.359 17.359 1 96 515 GLY A C 1
ATOM 4112 O O . GLY A 1 515 ? -17.875 21.406 18.578 1 96 515 GLY A O 1
ATOM 4113 N N . LEU A 1 516 ? -17.219 21.891 16.516 1 96.69 516 LEU A N 1
ATOM 4114 C CA . LEU A 1 516 ? -15.945 22.5 16.891 1 96.69 516 LEU A CA 1
ATOM 4115 C C . LEU A 1 516 ? -16.172 23.719 17.797 1 96.69 516 LEU A C 1
ATOM 4117 O O . LEU A 1 516 ? -15.586 23.797 18.875 1 96.69 516 LEU A O 1
ATOM 4121 N N . ASN A 1 517 ? -17.047 24.594 17.406 1 98.12 517 ASN A N 1
ATOM 4122 C CA . ASN A 1 517 ? -17.281 25.828 18.156 1 98.12 517 ASN A CA 1
ATOM 4123 C C . ASN A 1 517 ? -18.016 25.562 19.469 1 98.12 517 ASN A C 1
ATOM 4125 O O . ASN A 1 517 ? -17.812 26.266 20.453 1 98.12 517 ASN A O 1
ATOM 4129 N N . SER A 1 518 ? -18.875 24.531 19.469 1 98.62 518 SER A N 1
ATOM 4130 C CA . SER A 1 518 ? -19.516 24.125 20.719 1 98.62 518 SER A CA 1
ATOM 4131 C C . SER A 1 518 ? -18.484 23.641 21.734 1 98.62 518 SER A C 1
ATOM 4133 O O . SER A 1 518 ? -18.547 24.016 22.906 1 98.62 518 SER A O 1
ATOM 4135 N N . LEU A 1 519 ? -17.547 22.828 21.266 1 98.56 519 LEU A N 1
ATOM 4136 C CA . LEU A 1 519 ? -16.469 22.344 22.125 1 98.56 519 LEU A CA 1
ATOM 4137 C C . LEU A 1 519 ? -15.688 23.5 22.719 1 98.56 519 LEU A C 1
ATOM 4139 O O . LEU A 1 519 ? -15.414 23.516 23.922 1 98.56 519 LEU A O 1
ATOM 4143 N N . GLN A 1 520 ? -15.398 24.484 21.969 1 98.69 520 GLN A N 1
ATOM 4144 C CA . GLN A 1 520 ? -14.578 25.625 22.391 1 98.69 520 GLN A CA 1
ATOM 4145 C C . GLN A 1 520 ? -15.258 26.406 23.516 1 98.69 520 GLN A C 1
ATOM 4147 O O . GLN A 1 520 ? -14.641 26.672 24.547 1 98.69 520 GLN A O 1
ATOM 4152 N N . ILE A 1 521 ? -16.531 26.719 23.359 1 98.81 521 ILE A N 1
ATOM 4153 C CA . ILE A 1 521 ? -17.188 27.594 24.312 1 98.81 521 ILE A CA 1
ATOM 4154 C C . ILE A 1 521 ? -17.438 26.828 25.625 1 98.81 521 ILE A C 1
ATOM 4156 O O . ILE A 1 521 ? -17.359 27.406 26.703 1 98.81 521 ILE A O 1
ATOM 4160 N N . LEU A 1 522 ? -17.734 25.531 25.516 1 98.88 522 LEU A N 1
ATOM 4161 C CA . LEU A 1 522 ? -17.875 24.734 26.734 1 98.88 522 LEU A CA 1
ATOM 4162 C C . LEU A 1 522 ? -16.578 24.719 27.531 1 98.88 522 LEU A C 1
ATOM 4164 O O . LEU A 1 522 ? -16.594 24.859 28.75 1 98.88 522 LEU A O 1
ATOM 4168 N N . SER A 1 523 ? -15.445 24.562 26.859 1 98.81 523 SER A N 1
ATOM 4169 C CA . SER A 1 523 ? -14.141 24.609 27.5 1 98.81 523 SER A CA 1
ATOM 4170 C C . SER A 1 523 ? -13.883 25.953 28.172 1 98.81 523 SER A C 1
ATOM 4172 O O . SER A 1 523 ? -13.414 26.016 29.312 1 98.81 523 SER A O 1
ATOM 4174 N N . SER A 1 524 ? -14.219 27.062 27.5 1 98.81 524 SER A N 1
ATOM 4175 C CA . SER A 1 524 ? -14.016 28.422 28.016 1 98.81 524 SER A CA 1
ATOM 4176 C C . SER A 1 524 ? -14.812 28.656 29.297 1 98.81 524 SER A C 1
ATOM 4178 O O . SER A 1 524 ? -14.289 29.203 30.266 1 98.81 524 SER A O 1
ATOM 4180 N N . LEU A 1 525 ? -16.031 28.203 29.266 1 98.88 525 LEU A N 1
ATOM 4181 C CA . LEU A 1 525 ? -16.922 28.406 30.391 1 98.88 525 LEU A CA 1
ATOM 4182 C C . LEU A 1 525 ? -16.453 27.609 31.609 1 98.88 525 LEU A C 1
ATOM 4184 O O . LEU A 1 525 ? -16.406 28.141 32.719 1 98.88 525 LEU A O 1
ATOM 4188 N N . GLN A 1 526 ? -16.094 26.328 31.391 1 98.75 526 GLN A N 1
ATOM 4189 C CA . GLN A 1 526 ? -15.617 25.516 32.5 1 98.75 526 GLN A CA 1
ATOM 4190 C C . GLN A 1 526 ? -14.305 26.062 33.062 1 98.75 526 GLN A C 1
ATOM 4192 O O . GLN A 1 526 ? -14.055 26 34.25 1 98.75 526 GLN A O 1
ATOM 4197 N N . THR A 1 527 ? -13.438 26.609 32.188 1 98.81 527 THR A N 1
ATOM 4198 C CA . THR A 1 527 ? -12.18 27.219 32.594 1 98.81 527 THR A CA 1
ATOM 4199 C C . THR A 1 527 ? -12.43 28.438 33.469 1 98.81 527 THR A C 1
ATOM 4201 O O . THR A 1 527 ? -11.867 28.547 34.562 1 98.81 527 THR A O 1
ATOM 4204 N N . ALA A 1 528 ? -13.258 29.312 33 1 98.88 528 ALA A N 1
ATOM 4205 C CA . ALA A 1 528 ? -13.555 30.531 33.75 1 98.88 528 ALA A CA 1
ATOM 4206 C C . ALA A 1 528 ? -14.211 30.188 35.094 1 98.88 528 ALA A C 1
ATOM 4208 O O . ALA A 1 528 ? -13.875 30.797 36.094 1 98.88 528 ALA A O 1
ATOM 4209 N N . TYR A 1 529 ? -15.148 29.25 35.062 1 98.75 529 TYR A N 1
ATOM 4210 C CA . TYR A 1 529 ? -15.805 28.859 36.312 1 98.75 529 TYR A CA 1
ATOM 4211 C C . TYR A 1 529 ? -14.797 28.312 37.312 1 98.75 529 TYR A C 1
ATOM 4213 O O . TYR A 1 529 ? -14.836 28.656 38.5 1 98.75 529 TYR A O 1
ATOM 4221 N N . HIS A 1 530 ? -13.969 27.453 36.875 1 98.56 530 HIS A N 1
ATOM 4222 C CA . HIS A 1 530 ? -12.969 26.844 37.75 1 98.56 530 HIS A CA 1
ATOM 4223 C C . HIS A 1 530 ? -12.125 27.906 38.438 1 98.56 530 HIS A C 1
ATOM 4225 O O . HIS A 1 530 ? -11.883 27.828 39.656 1 98.56 530 HIS A O 1
ATOM 4231 N N . PHE A 1 531 ? -11.664 28.938 37.719 1 98.62 531 PHE A N 1
ATOM 4232 C CA . PHE A 1 531 ? -10.688 29.875 38.25 1 98.62 531 PHE A CA 1
ATOM 4233 C C . PHE A 1 531 ? -11.383 30.984 39.031 1 98.62 531 PHE A C 1
ATOM 4235 O O . PHE A 1 531 ? -10.836 31.484 40.031 1 98.62 531 PHE A O 1
ATOM 4242 N N . THR A 1 532 ? -12.609 31.375 38.625 1 98.44 532 THR A N 1
ATOM 4243 C CA . THR A 1 532 ? -13.227 32.562 39.219 1 98.44 532 THR A CA 1
ATOM 4244 C C . THR A 1 532 ? -14.289 32.156 40.219 1 98.44 532 THR A C 1
ATOM 4246 O O . THR A 1 532 ? -14.648 32.969 41.094 1 98.44 532 THR A O 1
ATOM 4249 N N . GLY A 1 533 ? -14.938 31 40.031 1 97.94 533 GLY A N 1
ATOM 4250 C CA . GLY A 1 533 ? -16.047 30.562 40.875 1 97.94 533 GLY A CA 1
ATOM 4251 C C . GLY A 1 533 ? -17.328 31.312 40.594 1 97.94 533 GLY A C 1
ATOM 4252 O O . GLY A 1 533 ? -18.344 31.125 41.281 1 97.94 533 GLY A O 1
ATOM 4253 N N . LYS A 1 534 ? -17.359 32.094 39.562 1 98.38 534 LYS A N 1
ATOM 4254 C CA . LYS A 1 534 ? -18.531 32.938 39.312 1 98.38 534 LYS A CA 1
ATOM 4255 C C . LYS A 1 534 ? -19.688 32.094 38.75 1 98.38 534 LYS A C 1
ATOM 4257 O O . LYS A 1 534 ? -19.5 31.375 37.75 1 98.38 534 LYS A O 1
ATOM 4262 N N . ALA A 1 535 ? -20.875 32.312 39.219 1 98 535 ALA A N 1
ATOM 4263 C CA . ALA A 1 535 ? -22.062 31.5 38.906 1 98 535 ALA A CA 1
ATOM 4264 C C . ALA A 1 535 ? -22.5 31.719 37.469 1 98 535 ALA A C 1
ATOM 4266 O O . ALA A 1 535 ? -23.078 30.812 36.844 1 98 535 ALA A O 1
ATOM 4267 N N . LYS A 1 536 ? -22.234 32.844 36.938 1 98.12 536 LYS A N 1
ATOM 4268 C CA . LYS A 1 536 ? -22.703 33.156 35.594 1 98.12 536 LYS A CA 1
ATOM 4269 C C . LYS A 1 536 ? -22.125 32.188 34.562 1 98.12 536 LYS A C 1
ATOM 4271 O O . LYS A 1 536 ? -22.828 31.766 33.625 1 98.12 536 LYS A O 1
ATOM 4276 N N . TYR A 1 537 ? -20.938 31.781 34.75 1 98.69 537 TYR A N 1
ATOM 4277 C CA . TYR A 1 537 ? -20.312 30.859 33.812 1 98.69 537 TYR A CA 1
ATOM 4278 C C . TYR A 1 537 ? -20.953 29.484 33.906 1 98.69 537 TYR A C 1
ATOM 4280 O O . TYR A 1 537 ? -21.219 28.844 32.875 1 98.69 537 TYR A O 1
ATOM 4288 N N . LYS A 1 538 ? -21.188 29.016 35.094 1 98.12 538 LYS A N 1
ATOM 4289 C CA . LYS A 1 538 ? -21.859 27.75 35.312 1 98.12 538 LYS A CA 1
ATOM 4290 C C . LYS A 1 538 ? -23.266 27.766 34.719 1 98.12 538 LYS A C 1
ATOM 4292 O O . LYS A 1 538 ? -23.703 26.781 34.094 1 98.12 538 LYS A O 1
ATOM 4297 N N . LYS A 1 539 ? -23.969 28.844 34.938 1 98.44 539 LYS A N 1
ATOM 4298 C CA . LYS A 1 539 ? -25.344 28.984 34.438 1 98.44 539 LYS A CA 1
ATOM 4299 C C . LYS A 1 539 ? -25.375 28.891 32.906 1 98.44 539 LYS A C 1
ATOM 4301 O O . LYS A 1 539 ? -26.234 28.219 32.344 1 98.44 539 LYS A O 1
ATOM 4306 N N . VAL A 1 540 ? -24.469 29.609 32.312 1 98.75 540 VAL A N 1
ATOM 4307 C CA . VAL A 1 540 ? -24.422 29.578 30.844 1 98.75 540 VAL A CA 1
ATOM 4308 C C . VAL A 1 540 ? -24.031 28.188 30.359 1 98.75 540 VAL A C 1
ATOM 4310 O O . VAL A 1 540 ? -24.625 27.672 29.391 1 98.75 540 VAL A O 1
ATOM 4313 N N . TYR A 1 541 ? -23.047 27.547 31 1 98.56 541 TYR A N 1
ATOM 4314 C CA . TYR A 1 541 ? -22.656 26.188 30.656 1 98.56 541 TYR A CA 1
ATOM 4315 C C . TYR A 1 541 ? -23.859 25.234 30.734 1 98.56 541 TYR A C 1
ATOM 4317 O O . TYR A 1 541 ? -24.125 24.5 29.781 1 98.56 541 TYR A O 1
ATOM 4325 N N . GLN A 1 542 ? -24.625 25.328 31.797 1 98.38 542 GLN A N 1
ATOM 4326 C CA . GLN A 1 542 ? -25.781 24.453 32 1 98.38 542 GLN A CA 1
ATOM 4327 C C . GLN A 1 542 ? -26.859 24.703 30.938 1 98.38 542 GLN A C 1
ATOM 4329 O O . GLN A 1 542 ? -27.453 23.75 30.422 1 98.38 542 GLN A O 1
ATOM 4334 N N . HIS A 1 543 ? -27.062 25.938 30.641 1 98.5 543 HIS A N 1
ATOM 4335 C CA . HIS A 1 543 ? -28.031 26.266 29.609 1 98.5 543 HIS A CA 1
ATOM 4336 C C . HIS A 1 543 ? -27.641 25.641 28.266 1 98.5 543 HIS A C 1
ATOM 4338 O O . HIS A 1 543 ? -28.469 25.047 27.578 1 98.5 543 HIS A O 1
ATOM 4344 N N . LEU A 1 544 ? -26.391 25.75 27.891 1 98.75 544 LEU A N 1
ATOM 4345 C CA . LEU A 1 544 ? -25.906 25.281 26.594 1 98.75 544 LEU A CA 1
ATOM 4346 C C . LEU A 1 544 ? -25.984 23.766 26.516 1 98.75 544 LEU A C 1
ATOM 4348 O O . LEU A 1 544 ? -26.328 23.219 25.469 1 98.75 544 LEU A O 1
ATOM 4352 N N . VAL A 1 545 ? -25.688 23.047 27.594 1 98.38 545 VAL A N 1
ATOM 4353 C CA . VAL A 1 545 ? -25.641 21.594 27.531 1 98.38 545 VAL A CA 1
ATOM 4354 C C . VAL A 1 545 ? -27.047 21.031 27.703 1 98.38 545 VAL A C 1
ATOM 4356 O O . VAL A 1 545 ? -27.406 20.031 27.062 1 98.38 545 VAL A O 1
ATOM 4359 N N . GLU A 1 546 ? -27.922 21.672 28.516 1 97.62 546 GLU A N 1
ATOM 4360 C CA . GLU A 1 546 ? -29.219 21.109 28.859 1 97.62 546 GLU A CA 1
ATOM 4361 C C . GLU A 1 546 ? -30.297 21.547 27.859 1 97.62 546 GLU A C 1
ATOM 4363 O O . GLU A 1 546 ? -31.203 20.766 27.547 1 97.62 546 GLU A O 1
ATOM 4368 N N . LYS A 1 547 ? -30.188 22.719 27.375 1 97.94 547 LYS A N 1
ATOM 4369 C CA . LYS A 1 547 ? -31.266 23.25 26.562 1 97.94 547 LYS A CA 1
ATOM 4370 C C . LYS A 1 547 ? -30.844 23.344 25.094 1 97.94 547 LYS A C 1
ATOM 4372 O O . LYS A 1 547 ? -31.688 23.203 24.203 1 97.94 547 LYS A O 1
ATOM 4377 N N . GLU A 1 548 ? -29.547 23.578 24.875 1 98.12 548 GLU A N 1
ATOM 4378 C CA . GLU A 1 548 ? -29.109 23.844 23.5 1 98.12 548 GLU A CA 1
ATOM 4379 C C . GLU A 1 548 ? -28.359 22.656 22.922 1 98.12 548 GLU A C 1
ATOM 4381 O O . GLU A 1 548 ? -28.062 22.625 21.719 1 98.12 548 GLU A O 1
ATOM 4386 N N . GLY A 1 549 ? -27.984 21.656 23.672 1 97.56 549 GLY A N 1
ATOM 4387 C CA . GLY A 1 549 ? -27.406 20.422 23.188 1 97.56 549 GLY A CA 1
ATOM 4388 C C . GLY A 1 549 ? -25.938 20.547 22.812 1 97.56 549 GLY A C 1
ATOM 4389 O O . GLY A 1 549 ? -25.453 19.844 21.922 1 97.56 549 GLY A O 1
ATOM 4390 N N . TYR A 1 550 ? -25.188 21.438 23.453 1 98.5 550 TYR A N 1
ATOM 4391 C CA . TYR A 1 550 ? -23.828 21.75 23.031 1 98.5 550 TYR A CA 1
ATOM 4392 C C . TYR A 1 550 ? -22.891 20.594 23.359 1 98.5 550 TYR A C 1
ATOM 4394 O O . TYR A 1 550 ? -21.875 20.406 22.672 1 98.5 550 TYR A O 1
ATOM 4402 N N . ALA A 1 551 ? -23.188 19.781 24.375 1 98.06 551 ALA A N 1
ATOM 4403 C CA . ALA A 1 551 ? -22.359 18.609 24.641 1 98.06 551 ALA A CA 1
ATOM 4404 C C . ALA A 1 551 ? -22.469 17.594 23.5 1 98.06 551 ALA A C 1
ATOM 4406 O O . ALA A 1 551 ? -21.469 17.016 23.078 1 98.06 551 ALA A O 1
ATOM 4407 N N . GLN A 1 552 ? -23.641 17.406 23 1 95.69 552 GLN A N 1
ATOM 4408 C CA . GLN A 1 552 ? -23.859 16.516 21.859 1 95.69 552 GLN A CA 1
ATOM 4409 C C . GLN A 1 552 ? -23.203 17.078 20.594 1 95.69 552 GLN A C 1
ATOM 4411 O O . GLN A 1 552 ? -22.641 16.312 19.797 1 95.69 552 GLN A O 1
ATOM 4416 N N . ASN A 1 553 ? -23.312 18.422 20.391 1 96.81 553 ASN A N 1
ATOM 4417 C CA . ASN A 1 553 ? -22.578 19.031 19.281 1 96.81 553 ASN A CA 1
ATOM 4418 C C . ASN A 1 553 ? -21.078 18.734 19.359 1 96.81 553 ASN A C 1
ATOM 4420 O O . ASN A 1 553 ? -20.484 18.344 18.359 1 96.81 553 ASN A O 1
ATOM 4424 N N . ALA A 1 554 ? -20.516 18.812 20.547 1 97.19 554 ALA A N 1
ATOM 4425 C CA . ALA A 1 554 ? -19.078 18.688 20.766 1 97.19 554 ALA A CA 1
ATOM 4426 C C . ALA A 1 554 ? -18.594 17.266 20.484 1 97.19 554 ALA A C 1
ATOM 4428 O O . ALA A 1 554 ? -17.422 17.047 20.188 1 97.19 554 ALA A O 1
ATOM 4429 N N . LEU A 1 555 ? -19.484 16.328 20.609 1 95 555 LEU A N 1
ATOM 4430 C CA . LEU A 1 555 ? -19.156 14.953 20.266 1 95 555 LEU A CA 1
ATOM 4431 C C . LEU A 1 555 ? -18.641 14.859 18.828 1 95 555 LEU A C 1
ATOM 4433 O O . LEU A 1 555 ? -17.797 14.023 18.516 1 95 555 LEU A O 1
ATOM 4437 N N . GLN A 1 556 ? -19.062 15.805 17.938 1 92.31 556 GLN A N 1
ATOM 4438 C CA . GLN A 1 556 ? -18.719 15.781 16.531 1 92.31 556 GLN A CA 1
ATOM 4439 C C . GLN A 1 556 ? -17.781 16.938 16.172 1 92.31 556 GLN A C 1
ATOM 4441 O O . GLN A 1 556 ? -17.906 17.531 15.094 1 92.31 556 GLN A O 1
ATOM 4446 N N . ALA A 1 557 ? -16.922 17.297 17 1 93.88 557 ALA A N 1
ATOM 4447 C CA . ALA A 1 557 ? -16.094 18.5 16.875 1 93.88 557 ALA A CA 1
ATOM 4448 C C . ALA A 1 557 ? -15.18 18.406 15.664 1 93.88 557 ALA A C 1
ATOM 4450 O O . ALA A 1 557 ? -15.016 19.391 14.938 1 93.88 557 ALA A O 1
ATOM 4451 N N . LYS A 1 558 ? -14.578 17.297 15.273 1 92.75 558 LYS A N 1
ATOM 4452 C CA . LYS A 1 558 ? -13.711 17.156 14.102 1 92.75 558 LYS A CA 1
ATOM 4453 C C . LYS A 1 558 ? -14.438 16.469 12.953 1 92.75 558 LYS A C 1
ATOM 4455 O O . LYS A 1 558 ? -14.766 15.289 13.039 1 92.75 558 LYS A O 1
ATOM 4460 N N . MET A 1 559 ? -14.672 17.344 11.93 1 89.12 559 MET A N 1
ATOM 4461 C CA . MET A 1 559 ? -15.25 16.766 10.719 1 89.12 559 MET A CA 1
ATOM 4462 C C . MET A 1 559 ? -14.164 16.219 9.797 1 89.12 559 MET A C 1
ATOM 4464 O O . MET A 1 559 ? -13.219 16.938 9.453 1 89.12 559 MET A O 1
ATOM 4468 N N . THR A 1 560 ? -14.32 14.922 9.5 1 90.31 560 THR A N 1
ATOM 4469 C CA . THR A 1 560 ? -13.352 14.258 8.633 1 90.31 560 THR A CA 1
ATOM 4470 C C . THR A 1 560 ? -14.062 13.531 7.488 1 90.31 560 THR A C 1
ATOM 4472 O O . THR A 1 560 ? -15.258 13.758 7.254 1 90.31 560 THR A O 1
ATOM 4475 N N . ASP A 1 561 ? -13.414 12.648 6.77 1 90.06 561 ASP A N 1
ATOM 4476 C CA . ASP A 1 561 ? -14.016 11.883 5.68 1 90.06 561 ASP A CA 1
ATOM 4477 C C . ASP A 1 561 ? -15.422 11.414 6.047 1 90.06 561 ASP A C 1
ATOM 4479 O O . ASP A 1 561 ? -15.633 10.859 7.129 1 90.06 561 ASP A O 1
ATOM 4483 N N . PRO A 1 562 ? -16.359 11.883 5.172 1 95.38 562 PRO A N 1
ATOM 4484 C CA . PRO A 1 562 ? -16.219 12.258 3.762 1 95.38 562 PRO A CA 1
ATOM 4485 C C . PRO A 1 562 ? -16.25 13.773 3.551 1 95.38 562 PRO A C 1
ATOM 4487 O O . PRO A 1 562 ? -16.297 14.234 2.41 1 95.38 562 PRO A O 1
ATOM 4490 N N . PHE A 1 563 ? -16.234 14.5 4.621 1 94 563 PHE A N 1
ATOM 4491 C CA . PHE A 1 563 ? -16.234 15.961 4.539 1 94 563 PHE A CA 1
ATOM 4492 C C . PHE A 1 563 ? -14.852 16.484 4.156 1 94 563 PHE A C 1
ATOM 4494 O O . PHE A 1 563 ? -13.883 15.719 4.133 1 94 563 PHE A O 1
ATOM 4501 N N . ASP A 1 564 ? -14.859 17.703 3.805 1 92.38 564 ASP A N 1
ATOM 4502 C CA . ASP A 1 564 ? -13.586 18.406 3.633 1 92.38 564 ASP A CA 1
ATOM 4503 C C . ASP A 1 564 ? -12.75 18.328 4.906 1 92.38 564 ASP A C 1
ATOM 4505 O O . ASP A 1 564 ? -13.266 18.516 6.008 1 92.38 564 ASP A O 1
ATOM 4509 N N . ILE A 1 565 ? -11.477 17.969 4.73 1 90.56 565 ILE A N 1
ATOM 4510 C CA . ILE A 1 565 ? -10.602 17.844 5.891 1 90.56 565 ILE A CA 1
ATOM 4511 C C . ILE A 1 565 ? -9.766 19.109 6.043 1 90.56 565 ILE A C 1
ATOM 4513 O O . ILE A 1 565 ? -8.969 19.453 5.164 1 90.56 565 ILE A O 1
ATOM 4517 N N . SER A 1 566 ? -9.992 19.766 7.113 1 90.88 566 SER A N 1
ATOM 4518 C CA . SER A 1 566 ? -9.211 20.953 7.449 1 90.88 566 SER A CA 1
ATOM 4519 C C . SER A 1 566 ? -8.203 20.656 8.555 1 90.88 566 SER A C 1
ATOM 4521 O O . SER A 1 566 ? -8.57 20.125 9.609 1 90.88 566 SER A O 1
ATOM 4523 N N . HIS A 1 567 ? -6.957 21.047 8.25 1 92.06 567 HIS A N 1
ATOM 4524 C CA . HIS A 1 567 ? -5.953 20.906 9.297 1 92.06 567 HIS A CA 1
ATOM 4525 C C . HIS A 1 567 ? -5.832 22.188 10.125 1 92.06 567 HIS A C 1
ATOM 4527 O O . HIS A 1 567 ? -5.238 22.172 11.203 1 92.06 567 HIS A O 1
ATOM 4533 N N . SER A 1 568 ? -6.395 23.203 9.656 1 89.5 568 SER A N 1
ATOM 4534 C CA . SER A 1 568 ? -6.371 24.469 10.383 1 89.5 568 SER A CA 1
ATOM 4535 C C . SER A 1 568 ? -7.164 24.391 11.68 1 89.5 568 SER A C 1
ATOM 4537 O O . SER A 1 568 ? -6.918 25.141 12.617 1 89.5 568 SER A O 1
ATOM 4539 N N . ASP A 1 569 ? -8.086 23.484 11.695 1 92.62 569 ASP A N 1
ATOM 4540 C CA . ASP A 1 569 ? -8.961 23.406 12.859 1 92.62 569 ASP A CA 1
ATOM 4541 C C . ASP A 1 569 ? -8.398 22.453 13.906 1 92.62 569 ASP A C 1
ATOM 4543 O O . ASP A 1 569 ? -8.984 22.266 14.969 1 92.62 569 ASP A O 1
ATOM 4547 N N . ASP A 1 570 ? -7.238 21.828 13.672 1 93.94 570 ASP A N 1
ATOM 4548 C CA . ASP A 1 570 ? -6.715 20.828 14.602 1 93.94 570 ASP A CA 1
ATOM 4549 C C . ASP A 1 570 ? -6.379 21.453 15.953 1 93.94 570 ASP A C 1
ATOM 4551 O O . ASP A 1 570 ? -6.738 20.906 17 1 93.94 570 ASP A O 1
ATOM 4555 N N . ILE A 1 571 ? -5.73 22.609 15.914 1 94.62 571 ILE A N 1
ATOM 4556 C CA . ILE A 1 571 ? -5.379 23.297 17.156 1 94.62 571 ILE A CA 1
ATOM 4557 C C . ILE A 1 571 ? -6.652 23.719 17.891 1 94.62 571 ILE A C 1
ATOM 4559 O O . ILE A 1 571 ? -6.77 23.531 19.094 1 94.62 571 ILE A O 1
ATOM 4563 N N . LEU A 1 572 ? -7.648 24.188 17.094 1 94.81 572 LEU A N 1
ATOM 4564 C CA . LEU A 1 572 ? -8.93 24.625 17.641 1 94.81 572 LEU A CA 1
ATOM 4565 C C . LEU A 1 572 ? -9.672 23.453 18.281 1 94.81 572 LEU A C 1
ATOM 4567 O O . LEU A 1 572 ? -10.461 23.641 19.219 1 94.81 572 LEU A O 1
ATOM 4571 N N . ASN A 1 573 ? -9.312 22.328 17.781 1 95.38 573 ASN A N 1
ATOM 4572 C CA . ASN A 1 573 ? -10 21.125 18.234 1 95.38 573 ASN A CA 1
ATOM 4573 C C . ASN A 1 573 ? -9.32 20.531 19.453 1 95.38 573 ASN A C 1
ATOM 4575 O O . ASN A 1 573 ? -9.984 20.219 20.453 1 95.38 573 ASN A O 1
ATOM 4579 N N . PHE A 1 574 ? -8.07 20.438 19.531 1 96.75 574 PHE A N 1
ATOM 4580 C CA . PHE A 1 574 ? -7.375 19.688 20.578 1 96.75 574 PHE A CA 1
ATOM 4581 C C . PHE A 1 574 ? -7.145 20.547 21.812 1 96.75 574 PHE A C 1
ATOM 4583 O O . PHE A 1 574 ? -7.246 20.062 22.938 1 96.75 574 PHE A O 1
ATOM 4590 N N . PHE A 1 575 ? -6.875 21.875 21.703 1 97.75 575 PHE A N 1
ATOM 4591 C CA . PHE A 1 575 ? -6.535 22.75 22.828 1 97.75 575 PHE A CA 1
ATOM 4592 C C . PHE A 1 575 ? -7.688 22.828 23.828 1 97.75 575 PHE A C 1
ATOM 4594 O O . PHE A 1 575 ? -7.484 22.672 25.031 1 97.75 575 PHE A O 1
ATOM 4601 N N . PRO A 1 576 ? -8.914 22.922 23.328 1 98.31 576 PRO A N 1
ATOM 4602 C CA . PRO A 1 576 ? -10.023 23.047 24.281 1 98.31 576 PRO A CA 1
ATOM 4603 C C . PRO A 1 576 ? -10.195 21.797 25.141 1 98.31 576 PRO A C 1
ATOM 4605 O O . PRO A 1 576 ? -10.672 21.875 26.281 1 98.31 576 PRO A O 1
ATOM 4608 N N . TYR A 1 577 ? -9.836 20.609 24.625 1 98.44 577 TYR A N 1
ATOM 4609 C CA . TYR A 1 577 ? -10.031 19.391 25.391 1 98.44 577 TYR A CA 1
ATOM 4610 C C . TYR A 1 577 ? -9.266 19.422 26.703 1 98.44 577 TYR A C 1
ATOM 4612 O O . TYR A 1 577 ? -9.719 18.875 27.703 1 98.44 577 TYR A O 1
ATOM 4620 N N . TYR A 1 578 ? -8.07 20.031 26.703 1 97.94 578 TYR A N 1
ATOM 4621 C CA . TYR A 1 578 ? -7.215 20 27.891 1 97.94 578 TYR A CA 1
ATOM 4622 C C . TYR A 1 578 ? -7.934 20.609 29.094 1 97.94 578 TYR A C 1
ATOM 4624 O O . TYR A 1 578 ? -8.109 19.938 30.125 1 97.94 578 TYR A O 1
ATOM 4632 N N . ASN A 1 579 ? -8.422 21.844 29 1 98.44 579 ASN A N 1
ATOM 4633 C CA . ASN A 1 579 ? -9.102 22.516 30.094 1 98.44 579 ASN A CA 1
ATOM 4634 C C . ASN A 1 579 ? -10.469 21.906 30.375 1 98.44 579 ASN A C 1
ATOM 4636 O O . ASN A 1 579 ? -10.867 21.781 31.531 1 98.44 579 ASN A O 1
ATOM 4640 N N . LEU A 1 580 ? -11.164 21.562 29.266 1 98.75 580 LEU A N 1
ATOM 4641 C CA . LEU A 1 580 ? -12.492 21 29.438 1 98.75 580 LEU A CA 1
ATOM 4642 C C . LEU A 1 580 ? -12.445 19.734 30.297 1 98.75 580 LEU A C 1
ATOM 4644 O O . LEU A 1 580 ? -13.203 19.625 31.266 1 98.75 580 LEU A O 1
ATOM 4648 N N . LEU A 1 581 ? -11.578 18.859 29.969 1 98.38 581 LEU A N 1
ATOM 4649 C CA . LEU A 1 581 ? -11.5 17.594 30.672 1 98.38 581 LEU A CA 1
ATOM 4650 C C . LEU A 1 581 ? -10.852 17.766 32.031 1 98.38 581 LEU A C 1
ATOM 4652 O O . LEU A 1 581 ? -11.188 17.047 33 1 98.38 581 LEU A O 1
ATOM 4656 N N . LYS A 1 582 ? -9.961 18.719 32.219 1 97.56 582 LYS A N 1
ATOM 4657 C CA . LYS A 1 582 ? -9.281 18.953 33.469 1 97.56 582 LYS A CA 1
ATOM 4658 C C . LYS A 1 582 ? -10.211 19.609 34.5 1 97.56 582 LYS A C 1
ATOM 4660 O O . LYS A 1 582 ? -10.18 19.281 35.688 1 97.56 582 LYS A O 1
ATOM 4665 N N . TYR A 1 583 ? -11.078 20.547 34 1 98 583 TYR A N 1
ATOM 4666 C CA . TYR A 1 583 ? -11.781 21.406 34.969 1 98 583 TYR A CA 1
ATOM 4667 C C . TYR A 1 583 ? -13.258 21.016 35.062 1 98 583 TYR A C 1
ATOM 4669 O O . TYR A 1 583 ? -13.977 21.5 35.938 1 98 583 TYR A O 1
ATOM 4677 N N . THR A 1 584 ? -13.703 20.125 34.188 1 98 584 THR A N 1
ATOM 4678 C CA . THR A 1 584 ? -15.031 19.547 34.344 1 98 584 THR A CA 1
ATOM 4679 C C . THR A 1 584 ? -15.008 18.391 35.344 1 98 584 THR A C 1
ATOM 4681 O O . THR A 1 584 ? -14.203 17.469 35.188 1 98 584 THR A O 1
ATOM 4684 N N . PRO A 1 585 ? -15.898 18.469 36.375 1 96.75 585 PRO A N 1
ATOM 4685 C CA . PRO A 1 585 ? -15.953 17.344 37.312 1 96.75 585 PRO A CA 1
ATOM 4686 C C . PRO A 1 585 ? -16.281 16.031 36.625 1 96.75 585 PRO A C 1
ATOM 4688 O O . PRO A 1 585 ? -17.109 15.984 35.719 1 96.75 585 PRO A O 1
ATOM 4691 N N . LYS A 1 586 ? -15.688 14.969 37.031 1 95.94 586 LYS A N 1
ATOM 4692 C CA . LYS A 1 586 ? -15.867 13.656 36.438 1 95.94 586 LYS A CA 1
ATOM 4693 C C . LYS A 1 586 ? -17.312 13.18 36.562 1 95.94 586 LYS A C 1
ATOM 4695 O O . LYS A 1 586 ? -17.781 12.383 35.75 1 95.94 586 LYS A O 1
ATOM 4700 N N . GLU A 1 587 ? -18 13.688 37.531 1 96.12 587 GLU A N 1
ATOM 4701 C CA . GLU A 1 587 ? -19.391 13.305 37.781 1 96.12 587 GLU A CA 1
ATOM 4702 C C . GLU A 1 587 ? -20.344 14.031 36.844 1 96.12 587 GLU A C 1
ATOM 4704 O O . GLU A 1 587 ? -21.516 13.664 36.75 1 96.12 587 GLU A O 1
ATOM 4709 N N . ASP A 1 588 ? -19.828 15.047 36.188 1 96.94 588 ASP A N 1
ATOM 4710 C CA . ASP A 1 588 ? -20.672 15.703 35.188 1 96.94 588 ASP A CA 1
ATOM 4711 C C . ASP A 1 588 ? -21.188 14.695 34.156 1 96.94 588 ASP A C 1
ATOM 4713 O O . ASP A 1 588 ? -20.422 13.906 33.594 1 96.94 588 ASP A O 1
ATOM 4717 N N . PRO A 1 589 ? -22.516 14.672 33.906 1 96.94 589 PRO A N 1
ATOM 4718 C CA . PRO A 1 589 ? -23.109 13.664 33.031 1 96.94 589 PRO A CA 1
ATOM 4719 C C . PRO A 1 589 ? -22.562 13.742 31.609 1 96.94 589 PRO A C 1
ATOM 4721 O O . PRO A 1 589 ? -22.656 12.773 30.844 1 96.94 589 PRO A O 1
ATOM 4724 N N . ASN A 1 590 ? -22 14.906 31.25 1 97.81 590 ASN A N 1
ATOM 4725 C CA . ASN A 1 590 ? -21.5 15.086 29.891 1 97.81 590 ASN A CA 1
ATOM 4726 C C . ASN A 1 590 ? -20.031 14.734 29.766 1 97.81 590 ASN A C 1
ATOM 4728 O O . ASN A 1 590 ? -19.469 14.719 28.672 1 97.81 590 ASN A O 1
ATOM 4732 N N . TYR A 1 591 ? -19.375 14.422 30.859 1 97.81 591 TYR A N 1
ATOM 4733 C CA . TYR A 1 591 ? -17.938 14.141 30.875 1 97.81 591 TYR A CA 1
ATOM 4734 C C . TYR A 1 591 ? -17.609 12.992 29.938 1 97.81 591 TYR A C 1
ATOM 4736 O O . TYR A 1 591 ? -16.672 13.094 29.125 1 97.81 591 TYR A O 1
ATOM 4744 N N . PRO A 1 592 ? -18.438 11.859 29.844 1 97.25 592 PRO A N 1
ATOM 4745 C CA . PRO A 1 592 ? -18.141 10.766 28.906 1 97.25 592 PRO A CA 1
ATOM 4746 C C . PRO A 1 592 ? -18.219 11.188 27.453 1 97.25 592 PRO A C 1
ATOM 4748 O O . PRO A 1 592 ? -17.484 10.656 26.609 1 97.25 592 PRO A O 1
ATOM 4751 N N . LEU A 1 593 ? -19.094 12.141 27.156 1 97 593 LEU A N 1
ATOM 4752 C CA . LEU A 1 593 ? -19.219 12.625 25.781 1 97 593 LEU A CA 1
ATOM 4753 C C . LEU A 1 593 ? -17.953 13.352 25.344 1 97 593 LEU A C 1
ATOM 4755 O O . LEU A 1 593 ? -17.547 13.242 24.188 1 97 593 LEU A O 1
ATOM 4759 N N . TYR A 1 594 ? -17.391 14.062 26.281 1 98.19 594 TYR A N 1
ATOM 4760 C CA . TYR A 1 594 ? -16.172 14.797 25.969 1 98.19 594 TYR A CA 1
ATOM 4761 C C . TYR A 1 594 ? -15.008 13.852 25.719 1 98.19 594 TYR A C 1
ATOM 4763 O O . TYR A 1 594 ? -14.203 14.078 24.812 1 98.19 594 TYR A O 1
ATOM 4771 N N . LEU A 1 595 ? -14.922 12.742 26.484 1 97.88 595 LEU A N 1
ATOM 4772 C CA . LEU A 1 595 ? -13.898 11.727 26.266 1 97.88 595 LEU A CA 1
ATOM 4773 C C . LEU A 1 595 ? -14.07 11.07 24.906 1 97.88 595 LEU A C 1
ATOM 4775 O O . LEU A 1 595 ? -13.102 10.875 24.172 1 97.88 595 LEU A O 1
ATOM 4779 N N . GLN A 1 596 ? -15.289 10.75 24.578 1 96.75 596 GLN A N 1
ATOM 4780 C CA . GLN A 1 596 ? -15.586 10.148 23.281 1 96.75 596 GLN A CA 1
ATOM 4781 C C . GLN A 1 596 ? -15.227 11.094 22.141 1 96.75 596 GLN A C 1
ATOM 4783 O O . GLN A 1 596 ? -14.734 10.656 21.094 1 96.75 596 GLN A O 1
ATOM 4788 N N . SER A 1 597 ? -15.539 12.344 22.344 1 97.19 597 SER A N 1
ATOM 4789 C CA . SER A 1 597 ? -15.211 13.359 21.359 1 97.19 597 SER A CA 1
ATOM 4790 C C . SER A 1 597 ? -13.719 13.406 21.078 1 97.19 597 SER A C 1
ATOM 4792 O O . SER A 1 597 ? -13.289 13.469 19.922 1 97.19 597 SER A O 1
ATOM 4794 N N . LEU A 1 598 ? -12.93 13.359 22.125 1 97.94 598 LEU A N 1
ATOM 4795 C CA . LEU A 1 598 ? -11.484 13.367 21.969 1 97.94 598 LEU A CA 1
ATOM 4796 C C . LEU A 1 598 ? -11 12.109 21.25 1 97.94 598 LEU A C 1
ATOM 4798 O O . LEU A 1 598 ? -10.133 12.188 20.375 1 97.94 598 LEU A O 1
ATOM 4802 N N . GLN A 1 599 ? -11.539 11 21.656 1 96.88 599 GLN A N 1
ATOM 4803 C CA . GLN A 1 599 ? -11.188 9.742 21 1 96.88 599 GLN A CA 1
ATOM 4804 C C . GLN A 1 599 ? -11.477 9.805 19.5 1 96.88 599 GLN A C 1
ATOM 4806 O O . GLN A 1 599 ? -10.633 9.414 18.688 1 96.88 599 GLN A O 1
ATOM 4811 N N . ARG A 1 600 ? -12.625 10.281 19.156 1 95.44 600 ARG A N 1
ATOM 4812 C CA . ARG A 1 600 ? -13.016 10.414 17.766 1 95.44 600 ARG A CA 1
ATOM 4813 C C . ARG A 1 600 ? -12.094 11.391 17.031 1 95.44 600 ARG A C 1
ATOM 4815 O O . ARG A 1 600 ? -11.68 11.117 15.898 1 95.44 600 ARG A O 1
ATOM 4822 N N . SER A 1 601 ? -11.812 12.453 17.672 1 96 601 SER A N 1
ATOM 4823 C CA . SER A 1 601 ? -10.961 13.469 17.062 1 96 601 SER A CA 1
ATOM 4824 C C . SER A 1 601 ? -9.562 12.922 16.797 1 96 601 SER A C 1
ATOM 4826 O O . SER A 1 601 ? -8.992 13.164 15.727 1 96 601 SER A O 1
ATOM 4828 N N . TRP A 1 602 ? -9.039 12.164 17.734 1 96.81 602 TRP A N 1
ATOM 4829 C CA . TRP A 1 602 ? -7.719 11.578 17.547 1 96.81 602 TRP A CA 1
ATOM 4830 C C . TRP A 1 602 ? -7.734 10.57 16.391 1 96.81 602 TRP A C 1
ATOM 4832 O O . TRP A 1 602 ? -6.84 10.57 15.547 1 96.81 602 TRP A O 1
ATOM 4842 N N . LYS A 1 603 ? -8.719 9.734 16.375 1 94.81 603 LYS A N 1
ATOM 4843 C CA . LYS A 1 603 ? -8.836 8.75 15.297 1 94.81 603 LYS A CA 1
ATOM 4844 C C . LYS A 1 603 ? -8.867 9.43 13.93 1 94.81 603 LYS A C 1
ATOM 4846 O O . LYS A 1 603 ? -8.297 8.914 12.961 1 94.81 603 LYS A O 1
ATOM 4851 N N . ALA A 1 604 ? -9.484 10.586 13.906 1 92.88 604 ALA A N 1
ATOM 4852 C CA . ALA A 1 604 ? -9.625 11.336 12.664 1 92.88 604 ALA A CA 1
ATOM 4853 C C . ALA A 1 604 ? -8.273 11.82 12.156 1 92.88 604 ALA A C 1
ATOM 4855 O O . ALA A 1 604 ? -8.062 11.953 10.945 1 92.88 604 ALA A O 1
ATOM 4856 N N . VAL A 1 605 ? -7.316 12.016 13.078 1 93.88 605 VAL A N 1
ATOM 4857 C CA . VAL A 1 605 ? -6.039 12.586 12.656 1 93.88 605 VAL A CA 1
ATOM 4858 C C . VAL A 1 605 ? -4.926 11.562 12.859 1 93.88 605 VAL A C 1
ATOM 4860 O O . VAL A 1 605 ? -3.742 11.898 12.742 1 93.88 605 VAL A O 1
ATOM 4863 N N . LYS A 1 606 ? -5.262 10.352 13.148 1 94.56 606 LYS A N 1
ATOM 4864 C CA . LYS A 1 606 ? -4.301 9.305 13.484 1 94.56 606 LYS A CA 1
ATOM 4865 C C . LYS A 1 606 ? -3.262 9.133 12.383 1 94.56 606 LYS A C 1
ATOM 4867 O O . LYS A 1 606 ? -2.066 9.023 12.656 1 94.56 606 LYS A O 1
ATOM 4872 N N . THR A 1 607 ? -3.65 9.164 11.117 1 92.62 607 THR A N 1
ATOM 4873 C CA . THR A 1 607 ? -2.77 8.875 9.992 1 92.62 607 THR A CA 1
ATOM 4874 C C . THR A 1 607 ? -1.934 10.094 9.625 1 92.62 607 THR A C 1
ATOM 4876 O O . THR A 1 607 ? -1.062 10.016 8.758 1 92.62 607 THR A O 1
ATOM 4879 N N . ASP A 1 608 ? -2.193 11.234 10.312 1 93.62 608 ASP A N 1
ATOM 4880 C CA . ASP A 1 608 ? -1.405 12.438 10.07 1 93.62 608 ASP A CA 1
ATOM 4881 C C . ASP A 1 608 ? -0.034 12.344 10.734 1 93.62 608 ASP A C 1
ATOM 4883 O O . ASP A 1 608 ? 0.872 13.117 10.422 1 93.62 608 ASP A O 1
ATOM 4887 N N . ASN A 1 609 ? 0.123 11.469 11.641 1 93.56 609 ASN A N 1
ATOM 4888 C CA . ASN A 1 609 ? 1.378 11.242 12.344 1 93.56 609 ASN A CA 1
ATOM 4889 C C . ASN A 1 609 ? 1.927 12.531 12.945 1 93.56 609 ASN A C 1
ATOM 4891 O O . ASN A 1 609 ? 3.121 12.812 12.836 1 93.56 609 ASN A O 1
ATOM 4895 N N . MET A 1 610 ? 1.058 13.414 13.492 1 93.94 610 MET A N 1
ATOM 4896 C CA . MET A 1 610 ? 1.487 14.617 14.203 1 93.94 610 MET A CA 1
ATOM 4897 C C . MET A 1 610 ? 1.697 14.32 15.688 1 93.94 610 MET A C 1
ATOM 4899 O O . MET A 1 610 ? 0.734 14.094 16.422 1 93.94 610 MET A O 1
ATOM 4903 N N . PRO A 1 611 ? 2.912 14.375 16.156 1 94.44 611 PRO A N 1
ATOM 4904 C CA . PRO A 1 611 ? 3.211 13.867 17.5 1 94.44 611 PRO A CA 1
ATOM 4905 C C . PRO A 1 611 ? 2.471 14.633 18.594 1 94.44 611 PRO A C 1
ATOM 4907 O O . PRO A 1 611 ? 2.121 14.047 19.625 1 94.44 611 PRO A O 1
ATOM 4910 N N . VAL A 1 612 ? 2.17 15.898 18.438 1 95.12 612 VAL A N 1
ATOM 4911 C CA . VAL A 1 612 ? 1.529 16.703 19.469 1 95.12 612 VAL A CA 1
ATOM 4912 C C . VAL A 1 612 ? 0.137 16.156 19.766 1 95.12 612 VAL A C 1
ATOM 4914 O O . VAL A 1 612 ? -0.275 16.078 20.922 1 95.12 612 VAL A O 1
ATOM 4917 N N . TRP A 1 613 ? -0.565 15.711 18.734 1 96.25 613 TRP A N 1
ATOM 4918 C CA . TRP A 1 613 ? -1.917 15.203 18.938 1 96.25 613 TRP A CA 1
ATOM 4919 C C . TRP A 1 613 ? -1.887 13.828 19.594 1 96.25 613 TRP A C 1
ATOM 4921 O O . TRP A 1 613 ? -2.762 13.508 20.406 1 96.25 613 TRP A O 1
ATOM 4931 N N . ASN A 1 614 ? -0.832 13.016 19.266 1 96.94 614 ASN A N 1
ATOM 4932 C CA . ASN A 1 614 ? -0.637 11.742 19.953 1 96.94 614 ASN A CA 1
ATOM 4933 C C . ASN A 1 614 ? -0.396 11.938 21.438 1 96.94 614 ASN A C 1
ATOM 4935 O O . ASN A 1 614 ? -0.995 11.242 22.266 1 96.94 614 ASN A O 1
ATOM 4939 N N . VAL A 1 615 ? 0.398 12.922 21.75 1 97.25 615 VAL A N 1
ATOM 4940 C CA . VAL A 1 615 ? 0.759 13.172 23.141 1 97.25 615 VAL A CA 1
ATOM 4941 C C . VAL A 1 615 ? -0.444 13.734 23.891 1 97.25 615 VAL A C 1
ATOM 4943 O O . VAL A 1 615 ? -0.763 13.281 25 1 97.25 615 VAL A O 1
ATOM 4946 N N . PHE A 1 616 ? -1.165 14.68 23.25 1 96.94 616 PHE A N 1
ATOM 4947 C CA . PHE A 1 616 ? -2.361 15.266 23.844 1 96.94 616 PHE A CA 1
ATOM 4948 C C . PHE A 1 616 ? -3.393 14.195 24.156 1 96.94 616 PHE A C 1
ATOM 4950 O O . PHE A 1 616 ? -3.873 14.102 25.297 1 96.94 616 PHE A O 1
ATOM 4957 N N . ALA A 1 617 ? -3.66 13.383 23.125 1 98.06 617 ALA A N 1
ATOM 4958 C CA . ALA A 1 617 ? -4.684 12.359 23.281 1 98.06 617 ALA A CA 1
ATOM 4959 C C . ALA A 1 617 ? -4.27 11.32 24.312 1 98.06 617 ALA A C 1
ATOM 4961 O O . ALA A 1 617 ? -5.078 10.906 25.156 1 98.06 617 ALA A O 1
ATOM 4962 N N . SER A 1 618 ? -2.959 10.938 24.312 1 98.31 618 SER A N 1
ATOM 4963 C CA . SER A 1 618 ? -2.473 9.953 25.266 1 98.31 618 SER A CA 1
ATOM 4964 C C . SER A 1 618 ? -2.584 10.469 26.703 1 98.31 618 SER A C 1
ATOM 4966 O O . SER A 1 618 ? -3.027 9.75 27.594 1 98.31 618 SER A O 1
ATOM 4968 N N . ALA A 1 619 ? -2.238 11.711 26.906 1 97.88 619 ALA A N 1
ATOM 4969 C CA . ALA A 1 619 ? -2.223 12.312 28.234 1 97.88 619 ALA A CA 1
ATOM 4970 C C . ALA A 1 619 ? -3.635 12.438 28.797 1 97.88 619 ALA A C 1
ATOM 4972 O O . ALA A 1 619 ? -3.871 12.148 29.969 1 97.88 619 ALA A O 1
ATOM 4973 N N . LEU A 1 620 ? -4.559 12.82 27.969 1 98.06 620 LEU A N 1
ATOM 4974 C CA . LEU A 1 620 ? -5.906 13.141 28.438 1 98.06 620 LEU A CA 1
ATOM 4975 C C . LEU A 1 620 ? -6.758 11.875 28.531 1 98.06 620 LEU A C 1
ATOM 4977 O O . LEU A 1 620 ? -7.617 11.766 29.406 1 98.06 620 LEU A O 1
ATOM 4981 N N . LEU A 1 621 ? -6.508 10.906 27.609 1 97.88 621 LEU A N 1
ATOM 4982 C CA . LEU A 1 621 ? -7.27 9.664 27.609 1 97.88 621 LEU A CA 1
ATOM 4983 C C . LEU A 1 621 ? -6.598 8.617 28.484 1 97.88 621 LEU A C 1
ATOM 4985 O O . LEU A 1 621 ? -7.199 7.586 28.797 1 97.88 621 LEU A O 1
ATOM 4989 N N . LYS A 1 622 ? -5.367 8.883 28.891 1 96.75 622 LYS A N 1
ATOM 4990 C CA . LYS A 1 622 ? -4.574 7.953 29.703 1 96.75 622 LYS A CA 1
ATOM 4991 C C . LYS A 1 622 ? -4.441 6.602 29 1 96.75 622 LYS A C 1
ATOM 4993 O O . LYS A 1 622 ? -4.633 5.555 29.625 1 96.75 622 LYS A O 1
ATOM 4998 N N . GLU A 1 623 ? -4.277 6.609 27.641 1 97.06 623 GLU A N 1
ATOM 4999 C CA . GLU A 1 623 ? -4.066 5.473 26.75 1 97.06 623 GLU A CA 1
ATOM 5000 C C . GLU A 1 623 ? -2.953 5.758 25.75 1 97.06 623 GLU A C 1
ATOM 5002 O O . GLU A 1 623 ? -2.721 6.914 25.391 1 97.06 623 GLU A O 1
ATOM 5007 N N . ASP A 1 624 ? -2.203 4.723 25.375 1 97.56 624 ASP A N 1
ATOM 5008 C CA . ASP A 1 624 ? -1.194 4.887 24.344 1 97.56 624 ASP A CA 1
ATOM 5009 C C . ASP A 1 624 ? -1.844 5.133 22.984 1 97.56 624 ASP A C 1
ATOM 5011 O O . ASP A 1 624 ? -2.43 4.219 22.391 1 97.56 624 ASP A O 1
ATOM 5015 N N . LYS A 1 625 ? -1.852 6.266 22.609 1 98.19 625 LYS A N 1
ATOM 5016 C CA . LYS A 1 625 ? -2.367 6.648 21.297 1 98.19 625 LYS A CA 1
ATOM 5017 C C . LYS A 1 625 ? -1.232 6.859 20.297 1 98.19 625 LYS A C 1
ATOM 5019 O O . LYS A 1 625 ? -1.052 7.965 19.781 1 98.19 625 LYS A O 1
ATOM 5024 N N . ASP A 1 626 ? -0.45 5.789 19.938 1 97.62 626 ASP A N 1
ATOM 5025 C CA . ASP A 1 626 ? 0.627 5.719 18.969 1 97.62 626 ASP A CA 1
ATOM 5026 C C . ASP A 1 626 ? 1.822 6.562 19.391 1 97.62 626 ASP A C 1
ATOM 5028 O O . ASP A 1 626 ? 2.33 7.375 18.625 1 97.62 626 ASP A O 1
ATOM 5032 N N . LEU A 1 627 ? 2.221 6.426 20.656 1 98 627 LEU A N 1
ATOM 5033 C CA . LEU A 1 627 ? 3.338 7.18 21.219 1 98 627 LEU A CA 1
ATOM 5034 C C . LEU A 1 627 ? 4.645 6.805 20.531 1 98 627 LEU A C 1
ATOM 5036 O O . LEU A 1 627 ? 5.551 7.633 20.406 1 98 627 LEU A O 1
ATOM 5040 N N . ASN A 1 628 ? 4.727 5.527 20 1 97.19 628 ASN A N 1
ATOM 5041 C CA . ASN A 1 628 ? 5.914 5.129 19.25 1 97.19 628 ASN A CA 1
ATOM 5042 C C . ASN A 1 628 ? 6.074 5.961 17.984 1 97.19 628 ASN A C 1
ATOM 5044 O O . ASN A 1 628 ? 7.191 6.324 17.609 1 97.19 628 ASN A O 1
ATOM 5048 N N . ILE A 1 629 ? 5.023 6.172 17.297 1 96.12 629 ILE A N 1
ATOM 5049 C CA . ILE A 1 629 ? 5.047 7.012 16.109 1 96.12 629 ILE A CA 1
ATOM 5050 C C . ILE A 1 629 ? 5.414 8.445 16.484 1 96.12 629 ILE A C 1
ATOM 5052 O O . ILE A 1 629 ? 6.227 9.086 15.812 1 96.12 629 ILE A O 1
ATOM 5056 N N . ALA A 1 630 ? 4.836 8.961 17.594 1 96.38 630 ALA A N 1
ATOM 5057 C CA . ALA A 1 630 ? 5.152 10.305 18.078 1 96.38 630 ALA A CA 1
ATOM 5058 C C . ALA A 1 630 ? 6.645 10.445 18.359 1 96.38 630 ALA A C 1
ATOM 5060 O O . ALA A 1 630 ? 7.27 11.43 17.953 1 96.38 630 ALA A O 1
ATOM 5061 N N . LEU A 1 631 ? 7.199 9.461 19.031 1 96.94 631 LEU A N 1
ATOM 5062 C CA . LEU A 1 631 ? 8.617 9.5 19.359 1 96.94 631 LEU A CA 1
ATOM 5063 C C . LEU A 1 631 ? 9.477 9.508 18.109 1 96.94 631 LEU A C 1
ATOM 5065 O O . LEU A 1 631 ? 10.438 10.273 18.016 1 96.94 631 LEU A O 1
ATOM 5069 N N . ARG A 1 632 ? 9.148 8.672 17.156 1 94.88 632 ARG A N 1
ATOM 5070 C CA . ARG A 1 632 ? 9.883 8.641 15.906 1 94.88 632 ARG A CA 1
ATOM 5071 C C . ARG A 1 632 ? 9.859 10 15.219 1 94.88 632 ARG A C 1
ATOM 5073 O O . ARG A 1 632 ? 10.891 10.469 14.727 1 94.88 632 ARG A O 1
ATOM 5080 N N . GLU A 1 633 ? 8.727 10.648 15.25 1 93.81 633 GLU A N 1
ATOM 5081 C CA . GLU A 1 633 ? 8.578 11.93 14.578 1 93.81 633 GLU A CA 1
ATOM 5082 C C . GLU A 1 633 ? 9.383 13.023 15.281 1 93.81 633 GLU A C 1
ATOM 5084 O O . GLU A 1 633 ? 10 13.867 14.633 1 93.81 633 GLU A O 1
ATOM 5089 N N . ILE A 1 634 ? 9.352 13.086 16.578 1 94.88 634 ILE A N 1
ATOM 5090 C CA . ILE A 1 634 ? 10.094 14.133 17.266 1 94.88 634 ILE A CA 1
ATOM 5091 C C . ILE A 1 634 ? 11.594 13.867 17.141 1 94.88 634 ILE A C 1
ATOM 5093 O O . ILE A 1 634 ? 12.398 14.797 17.078 1 94.88 634 ILE A O 1
ATOM 5097 N N . LYS A 1 635 ? 11.969 12.539 17.047 1 95.19 635 LYS A N 1
ATOM 5098 C CA . LYS A 1 635 ? 13.375 12.219 16.828 1 95.19 635 LYS A CA 1
ATOM 5099 C C . LYS A 1 635 ? 13.828 12.656 15.43 1 95.19 635 LYS A C 1
ATOM 5101 O O . LYS A 1 635 ? 14.922 13.211 15.273 1 95.19 635 LYS A O 1
ATOM 5106 N N . THR A 1 636 ? 12.969 12.492 14.453 1 93.75 636 THR A N 1
ATOM 5107 C CA . THR A 1 636 ? 13.391 12.695 13.07 1 93.75 636 THR A CA 1
ATOM 5108 C C . THR A 1 636 ? 13.07 14.117 12.617 1 93.75 636 THR A C 1
ATOM 5110 O O . THR A 1 636 ? 13.445 14.516 11.516 1 93.75 636 THR A O 1
ATOM 5113 N N . PHE A 1 637 ? 12.398 14.922 13.484 1 94 637 PHE A N 1
ATOM 5114 C CA . PHE A 1 637 ? 12.148 16.312 13.164 1 94 637 PHE A CA 1
ATOM 5115 C C . PHE A 1 637 ? 13.445 17.031 12.805 1 94 637 PHE A C 1
ATOM 5117 O O . PHE A 1 637 ? 14.43 16.938 13.531 1 94 637 PHE A O 1
ATOM 5124 N N . PRO A 1 638 ? 13.508 17.703 11.656 1 93.5 638 PRO A N 1
ATOM 5125 C CA . PRO A 1 638 ? 14.781 18.25 11.195 1 93.5 638 PRO A CA 1
ATOM 5126 C C . PRO A 1 638 ? 15.273 19.406 12.055 1 93.5 638 PRO A C 1
ATOM 5128 O O . PRO A 1 638 ? 14.469 20.156 12.602 1 93.5 638 PRO A O 1
ATOM 5131 N N . LEU A 1 639 ? 16.547 19.625 12.141 1 95.25 639 LEU A N 1
ATOM 5132 C CA . LEU A 1 639 ? 17.141 20.766 12.836 1 95.25 639 LEU A CA 1
ATOM 5133 C C . LEU A 1 639 ? 17 22.031 12.008 1 95.25 639 LEU A C 1
ATOM 5135 O O . LEU A 1 639 ? 16.938 23.141 12.562 1 95.25 639 LEU A O 1
ATOM 5139 N N . ASP A 1 640 ? 17.062 21.875 10.68 1 95.12 640 ASP A N 1
ATOM 5140 C CA . ASP A 1 640 ? 16.781 22.969 9.758 1 95.12 640 ASP A CA 1
ATOM 5141 C C . ASP A 1 640 ? 15.281 23.266 9.695 1 95.12 640 ASP A C 1
ATOM 5143 O O . ASP A 1 640 ? 14.523 22.484 9.102 1 95.12 640 ASP A O 1
ATOM 5147 N N . MET A 1 641 ? 14.906 24.391 10.227 1 95.25 641 MET A N 1
ATOM 5148 C CA . MET A 1 641 ? 13.477 24.672 10.344 1 95.25 641 MET A CA 1
ATOM 5149 C C . MET A 1 641 ? 13.047 25.734 9.328 1 95.25 641 MET A C 1
ATOM 5151 O O . MET A 1 641 ? 12.031 26.391 9.508 1 95.25 641 MET A O 1
ATOM 5155 N N . ILE A 1 642 ? 13.852 25.969 8.289 1 95.81 642 ILE A N 1
ATOM 5156 C CA . ILE A 1 642 ? 13.492 26.828 7.168 1 95.81 642 ILE A CA 1
ATOM 5157 C C . ILE A 1 642 ? 12.445 26.125 6.297 1 95.81 642 ILE A C 1
ATOM 5159 O O . ILE A 1 642 ? 12.531 24.922 6.051 1 95.81 642 ILE A O 1
ATOM 5163 N N . THR A 1 643 ? 11.445 26.812 5.863 1 94.88 643 THR A N 1
ATOM 5164 C CA . THR A 1 643 ? 10.461 26.281 4.934 1 94.88 643 THR A CA 1
ATOM 5165 C C . THR A 1 643 ? 10.984 26.328 3.502 1 94.88 643 THR A C 1
ATOM 5167 O O . THR A 1 643 ? 10.977 27.375 2.867 1 94.88 643 THR A O 1
ATOM 5170 N N . TRP A 1 644 ? 11.344 25.156 3.031 1 95.69 644 TRP A N 1
ATOM 5171 C CA . TRP A 1 644 ? 11.883 25.031 1.681 1 95.69 644 TRP A CA 1
ATOM 5172 C C . TRP A 1 644 ? 10.797 24.609 0.694 1 95.69 644 TRP A C 1
ATOM 5174 O O . TRP A 1 644 ? 9.711 24.203 1.099 1 95.69 644 TRP A O 1
ATOM 5184 N N . SER A 1 645 ? 11.078 24.906 -0.621 1 95.69 645 SER A N 1
ATOM 5185 C CA . SER A 1 645 ? 10.242 24.281 -1.641 1 95.69 645 SER A CA 1
ATOM 5186 C C . SER A 1 645 ? 10.539 22.797 -1.768 1 95.69 645 SER A C 1
ATOM 5188 O O . SER A 1 645 ? 11.695 22.391 -1.896 1 95.69 645 SER A O 1
ATOM 5190 N N . ILE A 1 646 ? 9.523 21.969 -1.666 1 94.81 646 ILE A N 1
ATOM 5191 C CA . ILE A 1 646 ? 9.648 20.516 -1.715 1 94.81 646 ILE A CA 1
ATOM 5192 C C . ILE A 1 646 ? 8.664 19.953 -2.734 1 94.81 646 ILE A C 1
ATOM 5194 O O . ILE A 1 646 ? 7.523 20.391 -2.822 1 94.81 646 ILE A O 1
ATOM 5198 N N . ASP A 1 647 ? 9.078 19.031 -3.562 1 95.94 647 ASP A N 1
ATOM 5199 C CA . ASP A 1 647 ? 8.258 18.312 -4.531 1 95.94 647 ASP A CA 1
ATOM 5200 C C . ASP A 1 647 ? 8.328 16.812 -4.312 1 95.94 647 ASP A C 1
ATOM 5202 O O . ASP A 1 647 ? 9.398 16.203 -4.441 1 95.94 647 ASP A O 1
ATOM 5206 N N . ASN A 1 648 ? 7.27 16.141 -3.918 1 96.69 648 ASN A N 1
ATOM 5207 C CA . ASN A 1 648 ? 7.191 14.695 -3.727 1 96.69 648 ASN A CA 1
ATOM 5208 C C . ASN A 1 648 ? 6.285 14.047 -4.766 1 96.69 648 ASN A C 1
ATOM 5210 O O . ASN A 1 648 ? 5.961 12.859 -4.652 1 96.69 648 ASN A O 1
ATOM 5214 N N . SER A 1 649 ? 5.895 14.797 -5.832 1 96.75 649 SER A N 1
ATOM 5215 C CA . SER A 1 649 ? 4.902 14.305 -6.781 1 96.75 649 SER A CA 1
ATOM 5216 C C . SER A 1 649 ? 5.48 13.203 -7.664 1 96.75 649 SER A C 1
ATOM 5218 O O . SER A 1 649 ? 4.742 12.383 -8.219 1 96.75 649 SER A O 1
ATOM 5220 N N . HIS A 1 650 ? 6.812 13.188 -7.793 1 97.5 650 HIS A N 1
ATOM 5221 C CA . HIS A 1 650 ? 7.453 12.234 -8.695 1 97.5 650 HIS A CA 1
ATOM 5222 C C . HIS A 1 650 ? 7.715 10.906 -8 1 97.5 650 HIS A C 1
ATOM 5224 O O . HIS A 1 650 ? 8.148 9.945 -8.641 1 97.5 650 HIS A O 1
ATOM 5230 N N . ARG A 1 651 ? 7.508 10.781 -6.688 1 97.69 651 ARG A N 1
ATOM 5231 C CA . ARG A 1 651 ? 7.918 9.633 -5.895 1 97.69 651 ARG A CA 1
ATOM 5232 C C . ARG A 1 651 ? 7.156 8.375 -6.312 1 97.69 651 ARG A C 1
ATOM 5234 O O . ARG A 1 651 ? 5.957 8.43 -6.578 1 97.69 651 ARG A O 1
ATOM 5241 N N . TRP A 1 652 ? 7.922 7.258 -6.309 1 97.25 652 TRP A N 1
ATOM 5242 C CA . TRP A 1 652 ? 7.367 5.977 -6.734 1 97.25 652 TRP A CA 1
ATOM 5243 C C . TRP A 1 652 ? 6.664 5.273 -5.578 1 97.25 652 TRP A C 1
ATOM 5245 O O . TRP A 1 652 ? 5.773 4.449 -5.797 1 97.25 652 TRP A O 1
ATOM 5255 N N . ASP A 1 653 ? 7.059 5.535 -4.359 1 96.94 653 ASP A N 1
ATOM 5256 C CA . ASP A 1 653 ? 6.633 4.754 -3.201 1 96.94 653 ASP A CA 1
ATOM 5257 C C . ASP A 1 653 ? 5.332 5.305 -2.617 1 96.94 653 ASP A C 1
ATOM 5259 O O . ASP A 1 653 ? 4.621 4.598 -1.899 1 96.94 653 ASP A O 1
ATOM 5263 N N . LEU A 1 654 ? 5.027 6.559 -2.877 1 96.19 654 LEU A N 1
ATOM 5264 C CA . LEU A 1 654 ? 3.848 7.184 -2.285 1 96.19 654 LEU A CA 1
ATOM 5265 C C . LEU A 1 654 ? 2.607 6.91 -3.129 1 96.19 654 LEU A C 1
ATOM 5267 O O . LEU A 1 654 ? 2.662 6.965 -4.359 1 96.19 654 LEU A O 1
ATOM 5271 N N . ARG A 1 655 ? 1.572 6.531 -2.457 1 94.31 655 ARG A N 1
ATOM 5272 C CA . ARG A 1 655 ? 0.265 6.465 -3.104 1 94.31 655 ARG A CA 1
ATOM 5273 C C . ARG A 1 655 ? -0.455 7.805 -3.021 1 94.31 655 ARG A C 1
ATOM 5275 O O . ARG A 1 655 ? -0.684 8.328 -1.928 1 94.31 655 ARG A O 1
ATOM 5282 N N . VAL A 1 656 ? -0.747 8.336 -4.184 1 95.5 656 VAL A N 1
ATOM 5283 C CA . VAL A 1 656 ? -1.478 9.602 -4.227 1 95.5 656 VAL A CA 1
ATOM 5284 C C . VAL A 1 656 ? -2.947 9.359 -3.891 1 95.5 656 VAL A C 1
ATOM 5286 O O . VAL A 1 656 ? -3.572 8.445 -4.438 1 95.5 656 VAL A O 1
ATOM 5289 N N . ASP A 1 657 ? -3.447 10.141 -3.012 1 95.56 657 ASP A N 1
ATOM 5290 C CA . ASP A 1 657 ? -4.852 10.047 -2.621 1 95.56 657 ASP A CA 1
ATOM 5291 C C . ASP A 1 657 ? -5.766 10.531 -3.744 1 95.56 657 ASP A C 1
ATOM 5293 O O . ASP A 1 657 ? -5.508 11.562 -4.363 1 95.56 657 ASP A O 1
ATOM 5297 N N . GLU A 1 658 ? -6.824 9.797 -3.977 1 93.12 658 GLU A N 1
ATOM 5298 C CA . GLU A 1 658 ? -7.824 10.195 -4.965 1 93.12 658 GLU A CA 1
ATOM 5299 C C . GLU A 1 658 ? -8.562 11.453 -4.531 1 93.12 658 GLU A C 1
ATOM 5301 O O . GLU A 1 658 ? -9.109 12.18 -5.367 1 93.12 658 GLU A O 1
ATOM 5306 N N . PHE A 1 659 ? -8.555 11.664 -3.291 1 95.12 659 PHE A N 1
ATOM 5307 C CA . PHE A 1 659 ? -9.188 12.852 -2.729 1 95.12 659 PHE A CA 1
ATOM 5308 C C . PHE A 1 659 ? -8.141 13.898 -2.367 1 95.12 659 PHE A C 1
ATOM 5310 O O . PHE A 1 659 ? -7.367 13.711 -1.422 1 95.12 659 PHE A O 1
ATOM 5317 N N . PRO A 1 660 ? -8.141 15.016 -3.146 1 94.31 660 PRO A N 1
ATOM 5318 C CA . PRO A 1 660 ? -7.152 16.062 -2.873 1 94.31 660 PRO A CA 1
ATOM 5319 C C . PRO A 1 660 ? -7.453 16.828 -1.59 1 94.31 660 PRO A C 1
ATOM 5321 O O . PRO A 1 660 ? -8.57 16.781 -1.079 1 94.31 660 PRO A O 1
ATOM 5324 N N . GLY A 1 661 ? -6.449 17.484 -1.08 1 91.44 661 GLY A N 1
ATOM 5325 C CA . GLY A 1 661 ? -6.645 18.375 0.05 1 91.44 661 GLY A CA 1
ATOM 5326 C C . GLY A 1 661 ? -7.363 19.672 -0.321 1 91.44 661 GLY A C 1
ATOM 5327 O O . GLY A 1 661 ? -7.875 19.797 -1.435 1 91.44 661 GLY A O 1
ATOM 5328 N N . ARG A 1 662 ? -7.5 20.5 0.608 1 88.38 662 ARG A N 1
ATOM 5329 C CA . ARG A 1 662 ? -8.148 21.797 0.405 1 88.38 662 ARG A CA 1
ATOM 5330 C C . ARG A 1 662 ? -7.52 22.547 -0.768 1 88.38 662 ARG A C 1
ATOM 5332 O O . ARG A 1 662 ? -6.305 22.5 -0.962 1 88.38 662 ARG A O 1
ATOM 5339 N N . GLY A 1 663 ? -8.32 23.266 -1.569 1 87.25 663 GLY A N 1
ATOM 5340 C CA . GLY A 1 663 ? -7.863 23.953 -2.766 1 87.25 663 GLY A CA 1
ATOM 5341 C C . GLY A 1 663 ? -7.465 23.016 -3.881 1 87.25 663 GLY A C 1
ATOM 5342 O O . GLY A 1 663 ? -6.762 23.406 -4.812 1 87.25 663 GLY A O 1
ATOM 5343 N N . ARG A 1 664 ? -7.723 21.719 -3.699 1 92.56 664 ARG A N 1
ATOM 5344 C CA . ARG A 1 664 ? -7.469 20.641 -4.656 1 92.56 664 ARG A CA 1
ATOM 5345 C C . ARG A 1 664 ? -5.977 20.359 -4.773 1 92.56 664 ARG A C 1
ATOM 5347 O O . ARG A 1 664 ? -5.5 19.922 -5.828 1 92.56 664 ARG A O 1
ATOM 5354 N N . SER A 1 665 ? -5.324 20.656 -3.695 1 93 665 SER A N 1
ATOM 5355 C CA . SER A 1 665 ? -3.902 20.328 -3.678 1 93 665 SER A CA 1
ATOM 5356 C C . SER A 1 665 ? -3.676 18.828 -3.592 1 93 665 SER A C 1
ATOM 5358 O O . SER A 1 665 ? -4.238 18.156 -2.725 1 93 665 SER A O 1
ATOM 5360 N N . PRO A 1 666 ? -2.785 18.359 -4.473 1 96.19 666 PRO A N 1
ATOM 5361 C CA . PRO A 1 666 ? -2.508 16.922 -4.383 1 96.19 666 PRO A CA 1
ATOM 5362 C C . PRO A 1 666 ? -1.882 16.516 -3.049 1 96.19 666 PRO A C 1
ATOM 5364 O O . PRO A 1 666 ? -1.066 17.266 -2.5 1 96.19 666 PRO A O 1
ATOM 5367 N N . GLN A 1 667 ? -2.305 15.336 -2.502 1 96.06 667 GLN A N 1
ATOM 5368 C CA . GLN A 1 667 ? -1.775 14.836 -1.237 1 96.06 667 GLN A CA 1
ATOM 5369 C C . GLN A 1 667 ? -1.563 13.328 -1.291 1 96.06 667 GLN A C 1
ATOM 5371 O O . GLN A 1 667 ? -2.119 12.648 -2.156 1 96.06 667 GLN A O 1
ATOM 5376 N N . ALA A 1 668 ? -0.652 12.805 -0.495 1 96.38 668 ALA A N 1
ATOM 5377 C CA . ALA A 1 668 ? -0.447 11.367 -0.315 1 96.38 668 ALA A CA 1
ATOM 5378 C C . ALA A 1 668 ? -1.527 10.766 0.58 1 96.38 668 ALA A C 1
ATOM 5380 O O . ALA A 1 668 ? -2.209 11.492 1.312 1 96.38 668 ALA A O 1
ATOM 5381 N N . TYR A 1 669 ? -1.695 9.445 0.556 1 94.88 669 TYR A N 1
ATOM 5382 C CA . TYR A 1 669 ? -2.664 8.75 1.392 1 94.88 669 TYR A CA 1
ATOM 5383 C C . TYR A 1 669 ? -2.213 8.727 2.848 1 94.88 669 TYR A C 1
ATOM 5385 O O . TYR A 1 669 ? -3.043 8.742 3.76 1 94.88 669 TYR A O 1
ATOM 5393 N N . THR A 1 670 ? -0.933 8.695 3.031 1 92.25 670 THR A N 1
ATOM 5394 C CA . THR A 1 670 ? -0.347 8.727 4.367 1 92.25 670 THR A CA 1
ATOM 5395 C C . THR A 1 670 ? 0.588 9.922 4.523 1 92.25 670 THR A C 1
ATOM 5397 O O . THR A 1 670 ? 1.04 10.492 3.531 1 92.25 670 THR A O 1
ATOM 5400 N N . ALA A 1 671 ? 0.887 10.266 5.734 1 95.19 671 ALA A N 1
ATOM 5401 C CA . ALA A 1 671 ? 1.742 11.414 6.031 1 95.19 671 ALA A CA 1
ATOM 5402 C C . ALA A 1 671 ? 3.15 11.203 5.477 1 95.19 671 ALA A C 1
ATOM 5404 O O . ALA A 1 671 ? 3.701 10.102 5.562 1 95.19 671 ALA A O 1
ATOM 5405 N N . ILE A 1 672 ? 3.701 12.281 4.863 1 95.25 672 ILE A N 1
ATOM 5406 C CA . ILE A 1 672 ? 5.102 12.297 4.457 1 95.25 672 ILE A CA 1
ATOM 5407 C C . ILE A 1 672 ? 5.996 12.414 5.688 1 95.25 672 ILE A C 1
ATOM 5409 O O . ILE A 1 672 ? 5.746 13.242 6.566 1 95.25 672 ILE A O 1
ATOM 5413 N N . PRO A 1 673 ? 7.055 11.586 5.805 1 92.5 673 PRO A N 1
ATOM 5414 C CA . PRO A 1 673 ? 7.938 11.727 6.965 1 92.5 673 PRO A CA 1
ATOM 5415 C C . PRO A 1 673 ? 8.453 13.148 7.152 1 92.5 673 PRO A C 1
ATOM 5417 O O . PRO A 1 673 ? 8.758 13.836 6.172 1 92.5 673 PRO A O 1
ATOM 5420 N N . SER A 1 674 ? 8.641 13.555 8.383 1 90.62 674 SER A N 1
ATOM 5421 C CA . SER A 1 674 ? 8.945 14.938 8.75 1 90.62 674 SER A CA 1
ATOM 5422 C C . SER A 1 674 ? 10.195 15.438 8.047 1 90.62 674 SER A C 1
ATOM 5424 O O . SER A 1 674 ? 10.227 16.562 7.539 1 90.62 674 SER A O 1
ATOM 5426 N N . PRO A 1 675 ? 11.227 14.648 7.934 1 93.19 675 PRO A N 1
ATOM 5427 C CA . PRO A 1 675 ? 12.43 15.188 7.293 1 93.19 675 PRO A CA 1
ATOM 5428 C C . PRO A 1 675 ? 12.312 15.25 5.773 1 93.19 675 PRO A C 1
ATOM 5430 O O . PRO A 1 675 ? 13.164 15.852 5.109 1 93.19 675 PRO A O 1
ATOM 5433 N N . GLU A 1 676 ? 11.32 14.625 5.176 1 95.25 676 GLU A N 1
ATOM 5434 C CA . GLU A 1 676 ? 11.141 14.555 3.727 1 95.25 676 GLU A CA 1
ATOM 5435 C C . GLU A 1 676 ? 10.07 15.531 3.252 1 95.25 676 GLU A C 1
ATOM 5437 O O . GLU A 1 676 ? 9.828 15.664 2.051 1 95.25 676 GLU A O 1
ATOM 5442 N N . GLY A 1 677 ? 9.414 16.062 4.188 1 89.69 677 GLY A N 1
ATOM 5443 C CA . GLY A 1 677 ? 8.414 17.094 3.949 1 89.69 677 GLY A CA 1
ATOM 5444 C C . GLY A 1 677 ? 8.844 18.453 4.445 1 89.69 677 GLY A C 1
ATOM 5445 O O . GLY A 1 677 ? 10.031 18.781 4.441 1 89.69 677 GLY A O 1
ATOM 5446 N N . ASN A 1 678 ? 7.934 19.281 4.59 1 80.25 678 ASN A N 1
ATOM 5447 C CA . ASN A 1 678 ? 8.297 20.609 5.09 1 80.25 678 ASN A CA 1
ATOM 5448 C C . ASN A 1 678 ? 8.211 20.672 6.609 1 80.25 678 ASN A C 1
ATOM 5450 O O . ASN A 1 678 ? 7.648 19.781 7.246 1 80.25 678 ASN A O 1
ATOM 5454 N N . ALA A 1 679 ? 9 21.594 7.094 1 70.81 679 ALA A N 1
ATOM 5455 C CA . ALA A 1 679 ? 8.883 21.844 8.531 1 70.81 679 ALA A CA 1
ATOM 5456 C C . ALA A 1 679 ? 7.461 22.25 8.898 1 70.81 679 ALA A C 1
ATOM 5458 O O . ALA A 1 679 ? 6.906 23.188 8.312 1 70.81 679 ALA A O 1
ATOM 5459 N N . PHE A 1 680 ? 6.871 21.438 9.766 1 71.56 680 PHE A N 1
ATOM 5460 C CA . PHE A 1 680 ? 5.438 21.547 10 1 71.56 680 PHE A CA 1
ATOM 5461 C C . PHE A 1 680 ? 5.152 22.531 11.133 1 71.56 680 PHE A C 1
ATOM 5463 O O . PHE A 1 680 ? 5.961 22.688 12.047 1 71.56 680 PHE A O 1
ATOM 5470 N N . ARG A 1 681 ? 4.105 23.312 10.828 1 75.75 681 ARG A N 1
ATOM 5471 C CA . ARG A 1 681 ? 3.387 23.984 11.906 1 75.75 681 ARG A CA 1
ATOM 5472 C C . ARG A 1 681 ? 2.213 23.125 12.391 1 75.75 681 ARG A C 1
ATOM 5474 O O . ARG A 1 681 ? 1.921 22.078 11.812 1 75.75 681 ARG A O 1
ATOM 5481 N N . TRP A 1 682 ? 1.574 23.5 13.438 1 78.88 682 TRP A N 1
ATOM 5482 C CA . TRP A 1 682 ? 0.529 22.797 14.18 1 78.88 682 TRP A CA 1
ATOM 5483 C C . TRP A 1 682 ? -0.675 22.516 13.289 1 78.88 682 TRP A C 1
ATOM 5485 O O . TRP A 1 682 ? -1.416 21.562 13.516 1 78.88 682 TRP A O 1
ATOM 5495 N N . ASN A 1 683 ? -0.832 23.219 12.227 1 85.12 683 ASN A N 1
ATOM 5496 C CA . ASN A 1 683 ? -2.078 23.141 11.477 1 85.12 683 ASN A CA 1
ATOM 5497 C C . ASN A 1 683 ? -1.818 22.969 9.984 1 85.12 683 ASN A C 1
ATOM 5499 O O . ASN A 1 683 ? -2.596 23.438 9.148 1 85.12 683 ASN A O 1
ATOM 5503 N N . THR A 1 684 ? -0.729 22.328 9.672 1 88.06 684 THR A N 1
ATOM 5504 C CA . THR A 1 684 ? -0.403 22.062 8.273 1 88.06 684 THR A CA 1
ATOM 5505 C C . THR A 1 684 ? -0.761 20.641 7.883 1 88.06 684 THR A C 1
ATOM 5507 O O . THR A 1 684 ? -0.783 19.75 8.734 1 88.06 684 THR A O 1
ATOM 5510 N N . ASN A 1 685 ? -1.076 20.484 6.559 1 93.12 685 ASN A N 1
ATOM 5511 C CA . ASN A 1 685 ? -1.355 19.156 6.004 1 93.12 685 ASN A CA 1
ATOM 5512 C C . ASN A 1 685 ? -0.075 18.359 5.797 1 93.12 685 ASN A C 1
ATOM 5514 O O . ASN A 1 685 ? 0.702 18.641 4.883 1 93.12 685 ASN A O 1
ATOM 5518 N N . PRO A 1 686 ? 0.181 17.359 6.629 1 94.25 686 PRO A N 1
ATOM 5519 C CA . PRO A 1 686 ? 1.426 16.594 6.516 1 94.25 686 PRO A CA 1
ATOM 5520 C C . PRO A 1 686 ? 1.433 15.656 5.312 1 94.25 686 PRO A C 1
ATOM 5522 O O . PRO A 1 686 ? 2.455 15.031 5.016 1 94.25 686 PRO A O 1
ATOM 5525 N N . LYS A 1 687 ? 0.347 15.578 4.559 1 95.31 687 LYS A N 1
ATOM 5526 C CA . LYS A 1 687 ? 0.217 14.656 3.434 1 95.31 687 LYS A CA 1
ATOM 5527 C C . LYS A 1 687 ? 0.419 15.383 2.105 1 95.31 687 LYS A C 1
ATOM 5529 O O . LYS A 1 687 ? 0.426 14.758 1.045 1 95.31 687 LYS A O 1
ATOM 5534 N N . GLN A 1 688 ? 0.519 16.703 2.203 1 95 688 GLN A N 1
ATOM 5535 C CA . GLN A 1 688 ? 0.654 17.484 0.979 1 95 688 GLN A CA 1
ATOM 5536 C C . GLN A 1 688 ? 1.936 17.125 0.234 1 95 688 GLN A C 1
ATOM 5538 O O . GLN A 1 688 ? 3.02 17.109 0.821 1 95 688 GLN A O 1
ATOM 5543 N N . LEU A 1 689 ? 1.846 16.906 -1.069 1 96.25 689 LEU A N 1
ATOM 5544 C CA . LEU A 1 689 ? 2.973 16.391 -1.843 1 96.25 689 LEU A CA 1
ATOM 5545 C C . LEU A 1 689 ? 3.953 17.516 -2.178 1 96.25 689 LEU A C 1
ATOM 5547 O O . LEU A 1 689 ? 5.168 17.312 -2.164 1 96.25 689 LEU A O 1
ATOM 5551 N N . ASN A 1 690 ? 3.408 18.672 -2.51 1 94.69 690 ASN A N 1
ATOM 5552 C CA . ASN A 1 690 ? 4.246 19.781 -2.949 1 94.69 690 ASN A CA 1
ATOM 5553 C C . ASN A 1 690 ? 4.047 21.016 -2.076 1 94.69 690 ASN A C 1
ATOM 5555 O O . ASN A 1 690 ? 2.916 21.375 -1.748 1 94.69 690 ASN A O 1
ATOM 5559 N N . ILE A 1 691 ? 5.102 21.594 -1.697 1 91 691 ILE A N 1
ATOM 5560 C CA . ILE A 1 691 ? 5.086 22.812 -0.892 1 91 691 ILE A CA 1
ATOM 5561 C C . ILE A 1 691 ? 5.996 23.875 -1.524 1 91 691 ILE A C 1
ATOM 5563 O O . ILE A 1 691 ? 7.133 23.578 -1.892 1 91 691 ILE A O 1
ATOM 5567 N N . SER A 1 692 ? 5.555 25.094 -1.703 1 88.88 692 SER A N 1
ATOM 5568 C CA . SER A 1 692 ? 6.328 26.188 -2.26 1 88.88 692 SER A CA 1
ATOM 5569 C C . SER A 1 692 ? 6.84 27.109 -1.162 1 88.88 692 SER A C 1
ATOM 5571 O O . SER A 1 692 ? 6.441 28.281 -1.088 1 88.88 692 SER A O 1
ATOM 5573 N N . GLY A 1 693 ? 7.781 26.75 -0.41 1 88.12 693 GLY A N 1
ATOM 5574 C CA . GLY A 1 693 ? 8.266 27.562 0.697 1 88.12 693 GLY A CA 1
ATOM 5575 C C . GLY A 1 693 ? 9.297 28.594 0.278 1 88.12 693 GLY A C 1
ATOM 5576 O O . GLY A 1 693 ? 9.367 29.688 0.853 1 88.12 693 GLY A O 1
ATOM 5577 N N . GLY A 1 694 ? 10.188 28.344 -0.621 1 92.38 694 GLY A N 1
ATOM 5578 C CA . GLY A 1 694 ? 11.148 29.25 -1.211 1 92.38 694 GLY A CA 1
ATOM 5579 C C . GLY A 1 694 ? 12.305 29.578 -0.283 1 92.38 694 GLY A C 1
ATOM 5580 O O . GLY A 1 694 ? 13.172 30.391 -0.627 1 92.38 694 GLY A O 1
ATOM 5581 N N . GLY A 1 695 ? 12.336 29.156 0.936 1 95.75 695 GLY A N 1
ATOM 5582 C CA . GLY A 1 695 ? 13.438 29.359 1.863 1 95.75 695 GLY A CA 1
ATOM 5583 C C . GLY A 1 695 ? 13.406 30.734 2.529 1 95.75 695 GLY A C 1
ATOM 5584 O O . GLY A 1 695 ? 14.43 31.219 3.006 1 95.75 695 GLY A O 1
ATOM 5585 N N . LYS A 1 696 ? 12.227 31.328 2.635 1 96.38 696 LYS A N 1
ATOM 5586 C CA . LYS A 1 696 ? 12.164 32.719 3.082 1 96.38 696 LYS A CA 1
ATOM 5587 C C . LYS A 1 696 ? 11.492 32.812 4.449 1 96.38 696 LYS A C 1
ATOM 5589 O O . LYS A 1 696 ? 11.148 33.938 4.898 1 96.38 696 LYS A O 1
ATOM 5594 N N . THR A 1 697 ? 11.258 31.719 5.062 1 95.88 697 THR A N 1
ATOM 5595 C CA . THR A 1 697 ? 10.656 31.688 6.391 1 95.88 697 THR A CA 1
ATOM 5596 C C . THR A 1 697 ? 11.312 30.609 7.254 1 95.88 697 THR A C 1
ATOM 5598 O O . THR A 1 697 ? 11.742 29.578 6.75 1 95.88 697 THR A O 1
ATOM 5601 N N . GLU A 1 698 ? 11.492 30.875 8.492 1 96.31 698 GLU A N 1
ATOM 5602 C CA . GLU A 1 698 ? 11.898 29.906 9.508 1 96.31 698 GLU A CA 1
ATOM 5603 C C . GLU A 1 698 ? 10.812 29.734 10.57 1 96.31 698 GLU A C 1
ATOM 5605 O O . GLU A 1 698 ? 10.328 30.719 11.133 1 96.31 698 GLU A O 1
ATOM 5610 N N . VAL A 1 699 ? 10.367 28.531 10.789 1 95.56 699 VAL A N 1
ATOM 5611 C CA . VAL A 1 699 ? 9.367 28.297 11.828 1 95.56 699 VAL A CA 1
ATOM 5612 C C . VAL A 1 699 ? 10.039 28.297 13.195 1 95.56 699 VAL A C 1
ATOM 5614 O O . VAL A 1 699 ? 11.25 28.125 13.305 1 95.56 699 VAL A O 1
ATOM 5617 N N . SER A 1 700 ? 9.289 28.469 14.297 1 95.25 700 SER A N 1
ATOM 5618 C CA . SER A 1 700 ? 9.844 28.688 15.625 1 95.25 700 SER A CA 1
ATOM 5619 C C . SER A 1 700 ? 10.219 27.375 16.297 1 95.25 700 SER A C 1
ATOM 5621 O O . SER A 1 700 ? 10.969 27.359 17.266 1 95.25 700 SER A O 1
ATOM 5623 N N . GLY A 1 701 ? 9.664 26.219 15.875 1 94.62 701 GLY A N 1
ATOM 5624 C CA . GLY A 1 701 ? 9.961 24.922 16.484 1 94.62 701 GLY A CA 1
ATOM 5625 C C . GLY A 1 701 ? 9.102 24.625 17.703 1 94.62 701 GLY A C 1
ATOM 5626 O O . GLY A 1 701 ? 9.25 23.578 18.328 1 94.62 701 GLY A O 1
ATOM 5627 N N . THR A 1 702 ? 8.133 25.516 18 1 95.62 702 THR A N 1
ATOM 5628 C CA . THR A 1 702 ? 7.277 25.328 19.172 1 95.62 702 THR A CA 1
ATOM 5629 C C . THR A 1 702 ? 6.512 24.016 19.094 1 95.62 702 THR A C 1
ATOM 5631 O O . THR A 1 702 ? 6.211 23.391 20.109 1 95.62 702 THR A O 1
ATOM 5634 N N . TYR A 1 703 ? 6.277 23.625 17.906 1 92.69 703 TYR A N 1
ATOM 5635 C CA . TYR A 1 703 ? 5.617 22.344 17.672 1 92.69 703 TYR A CA 1
ATOM 5636 C C . TYR A 1 703 ? 6.387 21.203 18.312 1 92.69 703 TYR A C 1
ATOM 5638 O O . TYR A 1 703 ? 5.805 20.359 19 1 92.69 703 TYR A O 1
ATOM 5646 N N . TYR A 1 704 ? 7.66 21.125 18.016 1 95.56 704 TYR A N 1
ATOM 5647 C CA . TYR A 1 704 ? 8.531 20.141 18.625 1 95.56 704 TYR A CA 1
ATOM 5648 C C . TYR A 1 704 ? 8.539 20.297 20.141 1 95.56 704 TYR A C 1
ATOM 5650 O O . TYR A 1 704 ? 8.43 19.312 20.875 1 95.56 704 TYR A O 1
ATOM 5658 N N . LEU A 1 705 ? 8.68 21.531 20.703 1 97.62 705 LEU A N 1
ATOM 5659 C CA . LEU A 1 705 ? 8.844 21.781 22.125 1 97.62 705 LEU A CA 1
ATOM 5660 C C . LEU A 1 705 ? 7.621 21.328 22.906 1 97.62 705 LEU A C 1
ATOM 5662 O O . LEU A 1 705 ? 7.754 20.719 23.984 1 97.62 705 LEU A O 1
ATOM 5666 N N . VAL A 1 706 ? 6.48 21.578 22.375 1 97.62 706 VAL A N 1
ATOM 5667 C CA . VAL A 1 706 ? 5.266 21.188 23.078 1 97.62 706 VAL A CA 1
ATOM 5668 C C . VAL A 1 706 ? 5.176 19.672 23.156 1 97.62 706 VAL A C 1
ATOM 5670 O O . VAL A 1 706 ? 4.922 19.094 24.219 1 97.62 706 VAL A O 1
ATOM 5673 N N . ALA A 1 707 ? 5.402 18.984 22.031 1 96.69 707 ALA A N 1
ATOM 5674 C CA . ALA A 1 707 ? 5.34 17.516 22 1 96.69 707 ALA A CA 1
ATOM 5675 C C . ALA A 1 707 ? 6.344 16.906 22.984 1 96.69 707 ALA A C 1
ATOM 5677 O O . ALA A 1 707 ? 6 16.016 23.75 1 96.69 707 ALA A O 1
ATOM 5678 N N . TYR A 1 708 ? 7.539 17.438 22.922 1 97.75 708 TYR A N 1
ATOM 5679 C CA . TYR A 1 708 ? 8.602 16.891 23.75 1 97.75 708 TYR A CA 1
ATOM 5680 C C . TYR A 1 708 ? 8.328 17.125 25.234 1 97.75 708 TYR A C 1
ATOM 5682 O O . TYR A 1 708 ? 8.289 16.188 26.031 1 97.75 708 TYR A O 1
ATOM 5690 N N . TRP A 1 709 ? 8.109 18.391 25.672 1 98.5 709 TRP A N 1
ATOM 5691 C CA . TRP A 1 709 ? 7.992 18.703 27.094 1 98.5 709 TRP A CA 1
ATOM 5692 C C . TRP A 1 709 ? 6.703 18.141 27.672 1 98.5 709 TRP A C 1
ATOM 5694 O O . TRP A 1 709 ? 6.68 17.688 28.812 1 98.5 709 TRP A O 1
ATOM 5704 N N . MET A 1 710 ? 5.613 18.203 26.906 1 98.31 710 MET A N 1
ATOM 5705 C CA . MET A 1 710 ? 4.379 17.594 27.391 1 98.31 710 MET A CA 1
ATOM 5706 C C . MET A 1 710 ? 4.547 16.094 27.562 1 98.31 710 MET A C 1
ATOM 5708 O O . MET A 1 710 ? 4.074 15.508 28.547 1 98.31 710 MET A O 1
ATOM 5712 N N . GLY A 1 711 ? 5.219 15.422 26.547 1 98.12 711 GLY A N 1
ATOM 5713 C CA . GLY A 1 711 ? 5.496 14 26.672 1 98.12 711 GLY A CA 1
ATOM 5714 C C . GLY A 1 711 ? 6.348 13.648 27.875 1 98.12 711 GLY A C 1
ATOM 5715 O O . GLY A 1 711 ? 6.059 12.688 28.594 1 98.12 711 GLY A O 1
ATOM 5716 N N . ARG A 1 712 ? 7.328 14.469 28.062 1 97.69 712 ARG A N 1
ATOM 5717 C CA . ARG A 1 712 ? 8.195 14.25 29.203 1 97.69 712 ARG A CA 1
ATOM 5718 C C . ARG A 1 712 ? 7.434 14.461 30.516 1 97.69 712 ARG A C 1
ATOM 5720 O O . ARG A 1 712 ? 7.598 13.695 31.469 1 97.69 712 ARG A O 1
ATOM 5727 N N . TYR A 1 713 ? 6.688 15.492 30.641 1 98.19 713 TYR A N 1
ATOM 5728 C CA . TYR A 1 713 ? 5.879 15.805 31.812 1 98.19 713 TYR A CA 1
ATOM 5729 C C . TYR A 1 713 ? 4.965 14.641 32.156 1 98.19 713 TYR A C 1
ATOM 5731 O O . TYR A 1 713 ? 4.715 14.375 33.344 1 98.19 713 TYR A O 1
ATOM 5739 N N . ASN A 1 714 ? 4.453 13.945 31.125 1 97.88 714 ASN A N 1
ATOM 5740 C CA . ASN A 1 714 ? 3.535 12.836 31.328 1 97.88 714 ASN A CA 1
ATOM 5741 C C . ASN A 1 714 ? 4.277 11.508 31.422 1 97.88 714 ASN A C 1
ATOM 5743 O O . ASN A 1 714 ? 3.652 10.445 31.469 1 97.88 714 ASN A O 1
ATOM 5747 N N . GLY A 1 715 ? 5.59 11.516 31.312 1 96.94 715 GLY A N 1
ATOM 5748 C CA . GLY A 1 715 ? 6.414 10.344 31.547 1 96.94 715 GLY A CA 1
ATOM 5749 C C . GLY A 1 715 ? 6.551 9.453 30.328 1 96.94 715 GLY A C 1
ATOM 5750 O O . GLY A 1 715 ? 6.832 8.266 30.453 1 96.94 715 GLY A O 1
ATOM 5751 N N . TYR A 1 716 ? 6.375 9.938 29.141 1 97 716 TYR A N 1
ATOM 5752 C CA . TYR A 1 716 ? 6.379 9.109 27.938 1 97 716 TYR A CA 1
ATOM 5753 C C . TYR A 1 716 ? 7.801 8.875 27.453 1 97 716 TYR A C 1
ATOM 5755 O O . TYR A 1 716 ? 8.086 7.848 26.828 1 97 716 TYR A O 1
ATOM 5763 N N . TRP A 1 717 ? 8.734 9.781 27.641 1 96.06 717 TRP A N 1
ATOM 5764 C CA . TRP A 1 717 ? 10.141 9.656 27.266 1 96.06 717 TRP A CA 1
ATOM 5765 C C . TRP A 1 717 ? 11.023 10.508 28.156 1 96.06 717 TRP A C 1
ATOM 5767 O O . TRP A 1 717 ? 10.531 11.203 29.047 1 96.06 717 TRP A O 1
ATOM 5777 N N . GLU A 1 718 ? 12.336 10.367 27.938 1 90.06 718 GLU A N 1
ATOM 5778 C CA . GLU A 1 718 ? 13.336 11.062 28.75 1 90.06 718 GLU A CA 1
ATOM 5779 C C . GLU A 1 718 ? 13.555 12.484 28.25 1 90.06 718 GLU A C 1
ATOM 5781 O O . GLU A 1 718 ? 13.43 12.758 27.062 1 90.06 718 GLU A O 1
ATOM 5786 N N . MET B 1 1 ? 49.188 -15.031 39.812 1 21.66 1 MET B N 1
ATOM 5787 C CA . MET B 1 1 ? 47.875 -15.219 40.438 1 21.66 1 MET B CA 1
ATOM 5788 C C . MET B 1 1 ? 46.75 -15.102 39.406 1 21.66 1 MET B C 1
ATOM 5790 O O . MET B 1 1 ? 45.594 -15.086 39.781 1 21.66 1 MET B O 1
ATOM 5794 N N . LYS B 1 2 ? 47.156 -14.633 38.281 1 22.58 2 LYS B N 1
ATOM 5795 C CA . LYS B 1 2 ? 46.656 -14.055 37.031 1 22.58 2 LYS B CA 1
ATOM 5796 C C . LYS B 1 2 ? 45.844 -15.062 36.25 1 22.58 2 LYS B C 1
ATOM 5798 O O . LYS B 1 2 ? 45.25 -14.727 35.219 1 22.58 2 LYS B O 1
ATOM 5803 N N . ILE B 1 3 ? 46 -16.391 36.562 1 22.38 3 ILE B N 1
ATOM 5804 C CA . ILE B 1 3 ? 45.656 -17.562 35.781 1 22.38 3 ILE B CA 1
ATOM 5805 C C . ILE B 1 3 ? 44.156 -17.906 35.969 1 22.38 3 ILE B C 1
ATOM 5807 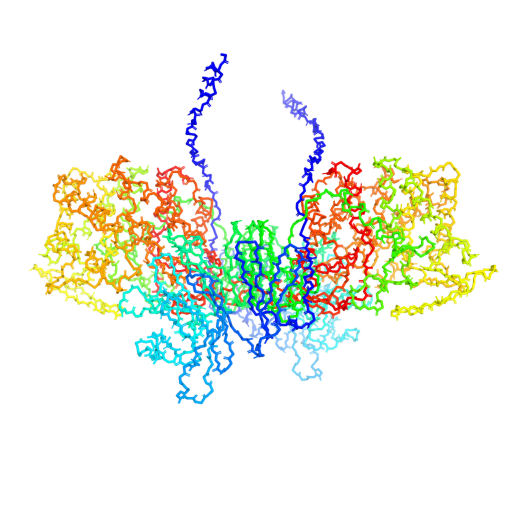O O . ILE B 1 3 ? 43.625 -18.734 35.25 1 22.38 3 ILE B O 1
ATOM 5811 N N . LEU B 1 4 ? 43.625 -17.547 37.156 1 22.72 4 LEU B N 1
ATOM 5812 C CA . LEU B 1 4 ? 42.469 -18.234 37.688 1 22.72 4 LEU B CA 1
ATOM 5813 C C . LEU B 1 4 ? 41.188 -17.859 36.938 1 22.72 4 LEU B C 1
ATOM 5815 O O . LEU B 1 4 ? 40.219 -18.625 36.906 1 22.72 4 LEU B O 1
ATOM 5819 N N . LYS B 1 5 ? 41.094 -16.578 36.625 1 25.91 5 LYS B N 1
ATOM 5820 C CA . LYS B 1 5 ? 39.75 -16 36.5 1 25.91 5 LYS B CA 1
ATOM 5821 C C . LYS B 1 5 ? 39.094 -16.5 35.219 1 25.91 5 LYS B C 1
ATOM 5823 O O . LYS B 1 5 ? 38 -16.031 34.875 1 25.91 5 LYS B O 1
ATOM 5828 N N . PHE B 1 6 ? 39.906 -17.25 34.375 1 25.73 6 PHE B N 1
ATOM 5829 C CA . PHE B 1 6 ? 39.438 -17.516 33.031 1 25.73 6 PHE B CA 1
ATOM 5830 C C . PHE B 1 6 ? 38.312 -18.547 33.031 1 25.73 6 PHE B C 1
ATOM 5832 O O . PHE B 1 6 ? 37.688 -18.781 32 1 25.73 6 PHE B O 1
ATOM 5839 N N . ILE B 1 7 ? 38.312 -19.391 34.125 1 27.38 7 ILE B N 1
ATOM 5840 C CA . ILE B 1 7 ? 37.688 -20.703 33.969 1 27.38 7 ILE B CA 1
ATOM 5841 C C . ILE B 1 7 ? 36.156 -20.562 33.938 1 27.38 7 ILE B C 1
ATOM 5843 O O . ILE B 1 7 ? 35.469 -21.297 33.219 1 27.38 7 ILE B O 1
ATOM 5847 N N . ILE B 1 8 ? 35.688 -19.641 34.781 1 29.64 8 ILE B N 1
ATOM 5848 C CA . ILE B 1 8 ? 34.312 -19.891 35.219 1 29.64 8 ILE B CA 1
ATOM 5849 C C . ILE B 1 8 ? 33.344 -19.578 34.062 1 29.64 8 ILE B C 1
ATOM 5851 O O . ILE B 1 8 ? 32.156 -19.922 34.125 1 29.64 8 ILE B O 1
ATOM 5855 N N . PHE B 1 9 ? 33.812 -18.703 33.156 1 30.91 9 PHE B N 1
ATOM 5856 C CA . PHE B 1 9 ? 32.781 -18.141 32.312 1 30.91 9 PHE B CA 1
ATOM 5857 C C . PHE B 1 9 ? 32.188 -19.188 31.359 1 30.91 9 PHE B C 1
ATOM 5859 O O . PHE B 1 9 ? 31.266 -18.906 30.594 1 30.91 9 PHE B O 1
ATOM 5866 N N . GLN B 1 10 ? 32.906 -20.391 31.312 1 26.98 10 GLN B N 1
ATOM 5867 C CA . GLN B 1 10 ? 32.594 -21.266 30.188 1 26.98 10 GLN B CA 1
ATOM 5868 C C . GLN B 1 10 ? 31.219 -21.875 30.344 1 26.98 10 GLN B C 1
ATOM 5870 O O . GLN B 1 10 ? 30.656 -22.406 29.375 1 26.98 10 GLN B O 1
ATOM 5875 N N . LEU B 1 11 ? 30.875 -22.172 31.562 1 29.39 11 LEU B N 1
ATOM 5876 C CA . LEU B 1 11 ? 29.953 -23.297 31.625 1 29.39 11 LEU B CA 1
ATOM 5877 C C . LEU B 1 11 ? 28.562 -22.891 31.172 1 29.39 11 LEU B C 1
ATOM 5879 O O . LEU B 1 11 ? 27.641 -23.703 31.141 1 29.39 11 LEU B O 1
ATOM 5883 N N . PHE B 1 12 ? 28.172 -21.656 31.391 1 33.03 12 PHE B N 1
ATOM 5884 C CA . PHE B 1 12 ? 26.734 -21.531 31.25 1 33.03 12 PHE B CA 1
ATOM 5885 C C . PHE B 1 12 ? 26.312 -21.703 29.797 1 33.03 12 PHE B C 1
ATOM 5887 O O . PHE B 1 12 ? 25.984 -20.734 29.109 1 33.03 12 PHE B O 1
ATOM 5894 N N . ILE B 1 13 ? 27.219 -22.438 28.984 1 28.2 13 ILE B N 1
ATOM 5895 C CA . ILE B 1 13 ? 26.938 -22.5 27.562 1 28.2 13 ILE B CA 1
ATOM 5896 C C . ILE B 1 13 ? 25.484 -22.922 27.328 1 28.2 13 ILE B C 1
ATOM 5898 O O . ILE B 1 13 ? 24.75 -22.25 26.609 1 28.2 13 ILE B O 1
ATOM 5902 N N . GLN B 1 14 ? 25.297 -24.188 26.797 1 28.44 14 GLN B N 1
ATOM 5903 C CA . GLN B 1 14 ? 24.766 -24.672 25.531 1 28.44 14 GLN B CA 1
ATOM 5904 C C . GLN B 1 14 ? 23.312 -25.109 25.672 1 28.44 14 GLN B C 1
ATOM 5906 O O . GLN B 1 14 ? 22.797 -25.828 24.828 1 28.44 14 GLN B O 1
ATOM 5911 N N . CYS B 1 15 ? 22.812 -25.203 26.906 1 31.16 15 CYS B N 1
ATOM 5912 C CA . CYS B 1 15 ? 21.625 -26 26.672 1 31.16 15 CYS B CA 1
ATOM 5913 C C . CYS B 1 15 ? 20.625 -25.25 25.797 1 31.16 15 CYS B C 1
ATOM 5915 O O . CYS B 1 15 ? 19.875 -24.406 26.281 1 31.16 15 CYS B O 1
ATOM 5917 N N . PHE B 1 16 ? 21.078 -24.719 24.656 1 33.41 16 PHE B N 1
ATOM 5918 C CA . PHE B 1 16 ? 20.016 -24.344 23.734 1 33.41 16 PHE B CA 1
ATOM 5919 C C . PHE B 1 16 ? 19.016 -25.484 23.562 1 33.41 16 PHE B C 1
ATOM 5921 O O . PHE B 1 16 ? 19.328 -26.5 22.922 1 33.41 16 PHE B O 1
ATOM 5928 N N . GLY B 1 17 ? 18.328 -25.797 24.625 1 31.67 17 GLY B N 1
ATOM 5929 C CA . GLY B 1 17 ? 17.188 -26.609 24.281 1 31.67 17 GLY B CA 1
ATOM 5930 C C . GLY B 1 17 ? 16.5 -26.188 22.984 1 31.67 17 GLY B C 1
ATOM 5931 O O . GLY B 1 17 ? 16.266 -25 22.781 1 31.67 17 GLY B O 1
ATOM 5932 N N . THR B 1 18 ? 16.844 -26.906 21.938 1 35.03 18 THR B N 1
ATOM 5933 C CA . THR B 1 18 ? 16.047 -26.828 20.719 1 35.03 18 THR B CA 1
ATOM 5934 C C . THR B 1 18 ? 14.562 -26.688 21.047 1 35.03 18 THR B C 1
ATOM 5936 O O . THR B 1 18 ? 13.953 -27.625 21.578 1 35.03 18 THR B O 1
ATOM 5939 N N . TYR B 1 19 ? 14.18 -25.547 21.484 1 34.47 19 TYR B N 1
ATOM 5940 C CA . TYR B 1 19 ? 12.734 -25.359 21.391 1 34.47 19 TYR B CA 1
ATOM 5941 C C . TYR B 1 19 ? 12.234 -25.734 20 1 34.47 19 TYR B C 1
ATOM 5943 O O . TYR B 1 19 ? 12.508 -25.031 19.031 1 34.47 19 TYR B O 1
ATOM 5951 N N . THR B 1 20 ? 12.227 -26.969 19.719 1 39.22 20 THR B N 1
ATOM 5952 C CA . THR B 1 20 ? 11.367 -27.344 18.594 1 39.22 20 THR B CA 1
ATOM 5953 C C . THR B 1 20 ? 10.039 -26.594 18.672 1 39.22 20 THR B C 1
ATOM 5955 O O . THR B 1 20 ? 9.227 -26.844 19.562 1 39.22 20 THR B O 1
ATOM 5958 N N . THR B 1 21 ? 10.062 -25.422 18.312 1 40.84 21 THR B N 1
ATOM 5959 C CA . THR B 1 21 ? 8.758 -24.797 18.109 1 40.84 21 THR B CA 1
ATOM 5960 C C . THR B 1 21 ? 7.848 -25.688 17.281 1 40.84 21 THR B C 1
ATOM 5962 O O . THR B 1 21 ? 8.055 -25.844 16.078 1 40.84 21 THR B O 1
ATOM 5965 N N . TYR B 1 22 ? 7.438 -26.734 17.844 1 46.38 22 TYR B N 1
ATOM 5966 C CA . TYR B 1 22 ? 6.305 -27.375 17.172 1 46.38 22 TYR B CA 1
ATOM 5967 C C . TYR B 1 22 ? 5.262 -26.344 16.781 1 46.38 22 TYR B C 1
ATOM 5969 O O . TYR B 1 22 ? 4.891 -25.469 17.578 1 46.38 22 TYR B O 1
ATOM 5977 N N . SER B 1 23 ? 5.281 -26.094 15.523 1 56.56 23 SER B N 1
ATOM 5978 C CA . SER B 1 23 ? 4.215 -25.234 15.016 1 56.56 23 SER B CA 1
ATOM 5979 C C . SER B 1 23 ? 2.877 -25.578 15.656 1 56.56 23 SER B C 1
ATOM 5981 O O . SER B 1 23 ? 2.455 -26.734 15.641 1 56.56 23 SER B O 1
ATOM 5983 N N . GLN B 1 24 ? 2.438 -24.891 16.594 1 67.88 24 GLN B N 1
ATOM 5984 C CA . GLN B 1 24 ? 1.127 -25.031 17.219 1 67.88 24 GLN B CA 1
ATOM 5985 C C . GLN B 1 24 ? 0.039 -25.25 16.172 1 67.88 24 GLN B C 1
ATOM 5987 O O . GLN B 1 24 ? -0.014 -24.562 15.164 1 67.88 24 GLN B O 1
ATOM 5992 N N . LYS B 1 25 ? -0.631 -26.422 16.297 1 71.38 25 LYS B N 1
ATOM 5993 C CA . LYS B 1 25 ? -1.782 -26.781 15.469 1 71.38 25 LYS B CA 1
ATOM 5994 C C . LYS B 1 25 ? -2.775 -25.625 15.375 1 71.38 25 LYS B C 1
ATOM 5996 O O . LYS B 1 25 ? -3.221 -25.109 16.406 1 71.38 25 LYS B O 1
ATOM 6001 N N . LEU B 1 26 ? -2.938 -25.156 14.055 1 81.75 26 LEU B N 1
ATOM 6002 C CA . LEU B 1 26 ? -3.953 -24.141 13.82 1 81.75 26 LEU B CA 1
ATOM 6003 C C . LEU B 1 26 ? -5.352 -24.75 13.852 1 81.75 26 LEU B C 1
ATOM 6005 O O . LEU B 1 26 ? -5.574 -25.828 13.305 1 81.75 26 LEU B O 1
ATOM 6009 N N . HIS B 1 27 ? -6.262 -24.234 14.539 1 77.25 27 HIS B N 1
ATOM 6010 C CA . HIS B 1 27 ? -7.648 -24.688 14.562 1 77.25 27 HIS B CA 1
ATOM 6011 C C . HIS B 1 27 ? -8.344 -24.406 13.234 1 77.25 27 HIS B C 1
ATOM 6013 O O . HIS B 1 27 ? -8.508 -23.234 12.852 1 77.25 27 HIS B O 1
ATOM 6019 N N . SER B 1 28 ? -8.578 -25.375 12.492 1 80.75 28 SER B N 1
ATOM 6020 C CA . SER B 1 28 ? -9.312 -25.188 11.25 1 80.75 28 SER B CA 1
ATOM 6021 C C . SER B 1 28 ? -10.812 -25.391 11.453 1 80.75 28 SER B C 1
ATOM 6023 O O . SER B 1 28 ? -11.625 -24.609 10.969 1 80.75 28 SER B O 1
ATOM 6025 N N . GLY B 1 29 ? -11.289 -26.219 12.328 1 83.62 29 GLY B N 1
ATOM 6026 C CA . GLY B 1 29 ? -12.664 -26.516 12.688 1 83.62 29 GLY B CA 1
ATOM 6027 C C . GLY B 1 29 ? -13.648 -26.234 11.57 1 83.62 29 GLY B C 1
ATOM 6028 O O . GLY B 1 29 ? -13.281 -26.25 10.391 1 83.62 29 GLY B O 1
ATOM 6029 N N . GLU B 1 30 ? -14.883 -26.281 11.875 1 90.56 30 GLU B N 1
ATOM 6030 C CA . GLU B 1 30 ? -15.93 -25.891 10.93 1 90.56 30 GLU B CA 1
ATOM 6031 C C . GLU B 1 30 ? -15.844 -24.406 10.578 1 90.56 30 GLU B C 1
ATOM 6033 O O . GLU B 1 30 ? -15.57 -23.578 11.445 1 90.56 30 GLU B O 1
ATOM 6038 N N . TYR B 1 31 ? -15.898 -24.125 9.312 1 94 31 TYR B N 1
ATOM 6039 C CA . TYR B 1 31 ? -15.898 -22.734 8.828 1 94 31 TYR B CA 1
ATOM 6040 C C . TYR B 1 31 ? -16.984 -22.531 7.785 1 94 31 TYR B C 1
ATOM 6042 O O . TYR B 1 31 ? -17.719 -23.453 7.438 1 94 31 TYR B O 1
ATOM 6050 N N . TYR B 1 32 ? -17.125 -21.328 7.383 1 94 32 TYR B N 1
ATOM 6051 C CA . TYR B 1 32 ? -18.156 -21.031 6.391 1 94 32 TYR B CA 1
ATOM 6052 C C . TYR B 1 32 ? -17.531 -20.781 5.023 1 94 32 TYR B C 1
ATOM 6054 O O . TYR B 1 32 ? -16.781 -19.812 4.84 1 94 32 TYR B O 1
ATOM 6062 N N . GLN B 1 33 ? -17.828 -21.703 4.113 1 96.5 33 GLN B N 1
ATOM 6063 C CA . GLN B 1 33 ? -17.391 -21.609 2.727 1 96.5 33 GLN B CA 1
ATOM 6064 C C . GLN B 1 33 ? -18.359 -20.766 1.902 1 96.5 33 GLN B C 1
ATOM 6066 O O . GLN B 1 33 ? -19.562 -20.984 1.935 1 96.5 33 GLN B O 1
ATOM 6071 N N . GLU B 1 34 ? -17.812 -19.75 1.155 1 96.12 34 GLU B N 1
ATOM 6072 C CA . GLU B 1 34 ? -18.641 -18.984 0.25 1 96.12 34 GLU B CA 1
ATOM 6073 C C . GLU B 1 34 ? -19.078 -19.812 -0.959 1 96.12 34 GLU B C 1
ATOM 6075 O O . GLU B 1 34 ? -18.266 -20.562 -1.517 1 96.12 34 GLU B O 1
ATOM 6080 N N . VAL B 1 35 ? -20.328 -19.703 -1.34 1 97.06 35 VAL B N 1
ATOM 6081 C CA . VAL B 1 35 ? -20.875 -20.438 -2.475 1 97.06 35 VAL B CA 1
ATOM 6082 C C . VAL B 1 35 ? -21.797 -19.531 -3.283 1 97.06 35 VAL B C 1
ATOM 6084 O O . VAL B 1 35 ? -22.281 -18.516 -2.781 1 97.06 35 VAL B O 1
ATOM 6087 N N . SER B 1 36 ? -21.969 -19.859 -4.516 1 97.25 36 SER B N 1
ATOM 6088 C CA . SER B 1 36 ? -22.891 -19.172 -5.41 1 97.25 36 SER B CA 1
ATOM 6089 C C . SER B 1 36 ? -23.844 -20.156 -6.094 1 97.25 36 SER B C 1
ATOM 6091 O O . SER B 1 36 ? -23.438 -21.281 -6.434 1 97.25 36 SER B O 1
ATOM 6093 N N . LYS B 1 37 ? -25.047 -19.734 -6.211 1 95.75 37 LYS B N 1
ATOM 6094 C CA . LYS B 1 37 ? -26.078 -20.516 -6.918 1 95.75 37 LYS B CA 1
ATOM 6095 C C . LYS B 1 37 ? -26.922 -19.609 -7.812 1 95.75 37 LYS B C 1
ATOM 6097 O O . LYS B 1 37 ? -27.234 -18.484 -7.449 1 95.75 37 LYS B O 1
ATOM 6102 N N . SER B 1 38 ? -27.234 -20.141 -8.969 1 95.56 38 SER B N 1
ATOM 6103 C CA . SER B 1 38 ? -28.156 -19.438 -9.836 1 95.56 38 SER B CA 1
ATOM 6104 C C . SER B 1 38 ? -29.609 -19.734 -9.477 1 95.56 38 SER B C 1
ATOM 6106 O O . SER B 1 38 ? -29.969 -20.891 -9.289 1 95.56 38 SER B O 1
ATOM 6108 N N . ILE B 1 39 ? -30.312 -18.688 -9.414 1 97.12 39 ILE B N 1
ATOM 6109 C CA . ILE B 1 39 ? -31.75 -18.859 -9.219 1 97.12 39 ILE B CA 1
ATOM 6110 C C . ILE B 1 39 ? -32.469 -18.875 -10.578 1 97.12 39 ILE B C 1
ATOM 6112 O O . ILE B 1 39 ? -32.469 -17.859 -11.289 1 97.12 39 ILE B O 1
ATOM 6116 N N . THR B 1 40 ? -33.062 -20 -10.875 1 95.38 40 THR B N 1
ATOM 6117 C CA . THR B 1 40 ? -33.719 -20.141 -12.18 1 95.38 40 THR B CA 1
ATOM 6118 C C . THR B 1 40 ? -35.031 -19.375 -12.227 1 95.38 40 THR B C 1
ATOM 6120 O O . THR B 1 40 ? -35.938 -19.656 -11.445 1 95.38 40 THR B O 1
ATOM 6123 N N . LEU B 1 41 ? -35.125 -18.469 -13.133 1 96.44 41 LEU B N 1
ATOM 6124 C CA . LEU B 1 41 ? -36.344 -17.703 -13.352 1 96.44 41 LEU B CA 1
ATOM 6125 C C . LEU B 1 41 ? -37.281 -18.438 -14.297 1 96.44 41 LEU B C 1
ATOM 6127 O O . LEU B 1 41 ? -36.844 -19.219 -15.133 1 96.44 41 LEU B O 1
ATOM 6131 N N . PRO B 1 42 ? -38.594 -18.219 -14.133 1 94.94 42 PRO B N 1
ATOM 6132 C CA . PRO B 1 42 ? -39.5 -18.766 -15.164 1 94.94 42 PRO B CA 1
ATOM 6133 C C . PRO B 1 42 ? -39.219 -18.156 -16.547 1 94.94 42 PRO B C 1
ATOM 6135 O O . PRO B 1 42 ? -38.906 -16.984 -16.656 1 94.94 42 PRO B O 1
ATOM 6138 N N . PRO B 1 43 ? -39.438 -18.953 -17.578 1 92.88 43 PRO B N 1
ATOM 6139 C CA . PRO B 1 43 ? -39.094 -18.5 -18.922 1 92.88 43 PRO B CA 1
ATOM 6140 C C . PRO B 1 43 ? -39.75 -17.172 -19.281 1 92.88 43 PRO B C 1
ATOM 6142 O O . PRO B 1 43 ? -39.156 -16.328 -19.953 1 92.88 43 PRO B O 1
ATOM 6145 N N . GLN B 1 44 ? -40.906 -16.938 -18.828 1 93.12 44 GLN B N 1
ATOM 6146 C CA . GLN B 1 44 ? -41.656 -15.734 -19.188 1 93.12 44 GLN B CA 1
ATOM 6147 C C . GLN B 1 44 ? -41.094 -14.5 -18.5 1 93.12 44 GLN B C 1
ATOM 6149 O O . GLN B 1 44 ? -41.438 -13.367 -18.859 1 93.12 44 GLN B O 1
ATOM 6154 N N . ALA B 1 45 ? -40.281 -14.672 -17.547 1 95 45 ALA B N 1
ATOM 6155 C CA . ALA B 1 45 ? -39.75 -13.555 -16.766 1 95 45 ALA B CA 1
ATOM 6156 C C . ALA B 1 45 ? -38.594 -12.875 -17.5 1 95 45 ALA B C 1
ATOM 6158 O O . ALA B 1 45 ? -38.219 -11.75 -17.172 1 95 45 ALA B O 1
ATOM 6159 N N . GLY B 1 46 ? -38.031 -13.602 -18.562 1 94.69 46 GLY B N 1
ATOM 6160 C CA . GLY B 1 46 ? -36.781 -13.109 -19.094 1 94.69 46 GLY B CA 1
ATOM 6161 C C . GLY B 1 46 ? -35.656 -13.156 -18.078 1 94.69 46 GLY B C 1
ATOM 6162 O O . GLY B 1 46 ? -35.75 -13.82 -17.047 1 94.69 46 GLY B O 1
ATOM 6163 N N . LEU B 1 47 ? -34.469 -12.453 -18.359 1 96.75 47 LEU B N 1
ATOM 6164 C CA . LEU B 1 47 ? -33.312 -12.594 -17.5 1 96.75 47 LEU B CA 1
ATOM 6165 C C . LEU B 1 47 ? -33 -11.281 -16.797 1 96.75 47 LEU B C 1
ATOM 6167 O O . LEU B 1 47 ? -32.281 -11.273 -15.781 1 96.75 47 LEU B O 1
ATOM 6171 N N . ASP B 1 48 ? -33.5 -10.18 -17.375 1 97.75 48 ASP B N 1
ATOM 6172 C CA . ASP B 1 48 ? -33.125 -8.867 -16.844 1 97.75 48 ASP B CA 1
ATOM 6173 C C . ASP B 1 48 ? -33.938 -8.555 -15.578 1 97.75 48 ASP B C 1
ATOM 6175 O O . ASP B 1 48 ? -35.062 -8.078 -15.648 1 97.75 48 ASP B O 1
ATOM 6179 N N . VAL B 1 49 ? -33.344 -8.82 -14.453 1 98.31 49 VAL B N 1
ATOM 6180 C CA . VAL B 1 49 ? -33.969 -8.562 -13.156 1 98.31 49 VAL B CA 1
ATOM 6181 C C . VAL B 1 49 ? -33.594 -7.164 -12.672 1 98.31 49 VAL B C 1
ATOM 6183 O O . VAL B 1 49 ? -32.406 -6.871 -12.43 1 98.31 49 VAL B O 1
ATOM 6186 N N . VAL B 1 50 ? -34.594 -6.363 -12.391 1 97.25 50 VAL B N 1
ATOM 6187 C CA . VAL B 1 50 ? -34.406 -4.934 -12.141 1 97.25 50 VAL B CA 1
ATOM 6188 C C . VAL B 1 50 ? -34.344 -4.676 -10.633 1 97.25 50 VAL B C 1
ATOM 6190 O O . VAL B 1 50 ? -33.562 -3.871 -10.164 1 97.25 50 VAL B O 1
ATOM 6193 N N . LYS B 1 51 ? -35.25 -5.301 -9.922 1 97.81 51 LYS B N 1
ATOM 6194 C CA . LYS B 1 51 ? -35.406 -5.07 -8.484 1 97.81 51 LYS B CA 1
ATOM 6195 C C . LYS B 1 51 ? -35.906 -6.32 -7.777 1 97.81 51 LYS B C 1
ATOM 6197 O O . LYS B 1 51 ? -36.625 -7.137 -8.375 1 97.81 51 LYS B O 1
ATOM 6202 N N . LEU B 1 52 ? -35.5 -6.449 -6.551 1 98.12 52 LEU B N 1
ATOM 6203 C CA . LEU B 1 52 ? -35.969 -7.531 -5.691 1 98.12 52 LEU B CA 1
ATOM 6204 C C . LEU B 1 52 ? -36.562 -6.977 -4.395 1 98.12 52 LEU B C 1
ATOM 6206 O O . LEU B 1 52 ? -36.031 -6.031 -3.816 1 98.12 52 LEU B O 1
ATOM 6210 N N . PHE B 1 53 ? -37.719 -7.559 -4.023 1 97.31 53 PHE B N 1
ATOM 6211 C CA . PHE B 1 53 ? -38.344 -7.238 -2.74 1 97.31 53 PHE B CA 1
ATOM 6212 C C . PHE B 1 53 ? -38.656 -8.508 -1.958 1 97.31 53 PHE B C 1
ATOM 6214 O O . PHE B 1 53 ? -38.906 -9.555 -2.549 1 97.31 53 PHE B O 1
ATOM 6221 N N . LYS B 1 54 ? -38.531 -8.422 -0.731 1 96.06 54 LYS B N 1
ATOM 6222 C CA . LYS B 1 54 ? -39 -9.5 0.138 1 96.06 54 LYS B CA 1
ATOM 6223 C C . LYS B 1 54 ? -40.062 -9.008 1.107 1 96.06 54 LYS B C 1
ATOM 6225 O O . LYS B 1 54 ? -39.812 -8.094 1.896 1 96.06 54 LYS B O 1
ATOM 6230 N N . ILE B 1 55 ? -41.188 -9.516 1.019 1 92.44 55 ILE B N 1
ATOM 6231 C CA . ILE B 1 55 ? -42.312 -9.211 1.898 1 92.44 55 ILE B CA 1
ATOM 6232 C C . ILE B 1 55 ? -42.781 -10.492 2.6 1 92.44 55 ILE B C 1
ATOM 6234 O O . ILE B 1 55 ? -43.344 -11.383 1.967 1 92.44 55 ILE B O 1
ATOM 6238 N N . GLN B 1 56 ? -42.5 -10.547 3.893 1 89.44 56 GLN B N 1
ATOM 6239 C CA . GLN B 1 56 ? -42.75 -11.773 4.652 1 89.44 56 GLN B CA 1
ATOM 6240 C C . GLN B 1 56 ? -42 -12.945 4.047 1 89.44 56 GLN B C 1
ATOM 6242 O O . GLN B 1 56 ? -40.781 -12.891 3.881 1 89.44 56 GLN B O 1
ATOM 6247 N N . ASP B 1 57 ? -42.75 -13.906 3.576 1 91.38 57 ASP B N 1
ATOM 6248 C CA . ASP B 1 57 ? -42.094 -15.102 3.084 1 91.38 57 ASP B CA 1
ATOM 6249 C C . ASP B 1 57 ? -42.062 -15.141 1.557 1 91.38 57 ASP B C 1
ATOM 6251 O O . ASP B 1 57 ? -41.656 -16.141 0.956 1 91.38 57 ASP B O 1
ATOM 6255 N N . THR B 1 58 ? -42.438 -14.039 0.952 1 95.62 58 THR B N 1
ATOM 6256 C CA . THR B 1 58 ? -42.5 -13.984 -0.504 1 95.62 58 THR B CA 1
ATOM 6257 C C . THR B 1 58 ? -41.438 -13.031 -1.06 1 95.62 58 THR B C 1
ATOM 6259 O O . THR B 1 58 ? -41.344 -11.883 -0.62 1 95.62 58 THR B O 1
ATOM 6262 N N . ILE B 1 59 ? -40.719 -13.562 -1.957 1 97.75 59 ILE B N 1
ATOM 6263 C CA . ILE B 1 59 ? -39.781 -12.703 -2.701 1 97.75 59 ILE B CA 1
ATOM 6264 C C . ILE B 1 59 ? -40.438 -12.273 -4.012 1 97.75 59 ILE B C 1
ATOM 6266 O O . ILE B 1 59 ? -41 -13.102 -4.742 1 97.75 59 ILE B O 1
ATOM 6270 N N . LYS B 1 60 ? -40.469 -11.031 -4.242 1 96.94 60 LYS B N 1
ATOM 6271 C CA . LYS B 1 60 ? -40.969 -10.453 -5.488 1 96.94 60 LYS B CA 1
ATOM 6272 C C . LYS B 1 60 ? -39.844 -10.031 -6.398 1 96.94 60 LYS B C 1
ATOM 6274 O O . LYS B 1 60 ? -39.031 -9.172 -6.035 1 96.94 60 LYS B O 1
ATOM 6279 N N . ALA B 1 61 ? -39.719 -10.656 -7.527 1 97.56 61 ALA B N 1
ATOM 6280 C CA . ALA B 1 61 ? -38.719 -10.297 -8.523 1 97.56 61 ALA B CA 1
ATOM 6281 C C . ALA B 1 61 ? -39.312 -9.469 -9.648 1 97.56 61 ALA B C 1
ATOM 6283 O O . ALA B 1 61 ? -40.219 -9.938 -10.359 1 97.56 61 ALA B O 1
ATOM 6284 N N . ILE B 1 62 ? -38.875 -8.289 -9.75 1 96.69 62 ILE B N 1
ATOM 6285 C CA . ILE B 1 62 ? -39.281 -7.418 -10.836 1 96.69 62 ILE B CA 1
ATOM 6286 C C . ILE B 1 62 ? -38.312 -7.543 -12.008 1 96.69 62 ILE B C 1
ATOM 6288 O O . ILE B 1 62 ? -37.125 -7.207 -11.875 1 96.69 62 ILE B O 1
ATOM 6292 N N . THR B 1 63 ? -38.781 -8.023 -13.117 1 96.88 63 THR B N 1
ATOM 6293 C CA . THR B 1 63 ? -37.969 -8.109 -14.328 1 96.88 63 THR B CA 1
ATOM 6294 C C . THR B 1 63 ? -38.438 -7.078 -15.352 1 96.88 63 THR B C 1
ATOM 6296 O O . THR B 1 63 ? -39.406 -6.359 -15.133 1 96.88 63 THR B O 1
ATOM 6299 N N . SER B 1 64 ? -37.719 -6.961 -16.453 1 95.81 64 SER B N 1
ATOM 6300 C CA . SER B 1 64 ? -38.125 -6.047 -17.516 1 95.81 64 SER B CA 1
ATOM 6301 C C . SER B 1 64 ? -39.469 -6.445 -18.109 1 95.81 64 SER B C 1
ATOM 6303 O O . SER B 1 64 ? -40.094 -5.66 -18.828 1 95.81 64 SER B O 1
ATOM 6305 N N . HIS B 1 65 ? -39.969 -7.641 -17.719 1 94.38 65 HIS B N 1
ATOM 6306 C CA . HIS B 1 65 ? -41.188 -8.172 -18.328 1 94.38 65 HIS B CA 1
ATOM 6307 C C . HIS B 1 65 ? -42.344 -8.164 -17.359 1 94.38 65 HIS B C 1
ATOM 6309 O O . HIS B 1 65 ? -43.5 -8.422 -17.75 1 94.38 65 HIS B O 1
ATOM 6315 N N . GLY B 1 66 ? -42.031 -7.992 -16.125 1 93.25 66 GLY B N 1
ATOM 6316 C CA . GLY B 1 66 ? -43.125 -8 -15.164 1 93.25 66 GLY B CA 1
ATOM 6317 C C . GLY B 1 66 ? -42.688 -8.352 -13.758 1 93.25 66 GLY B C 1
ATOM 6318 O O . GLY B 1 66 ? -41.531 -8.141 -13.398 1 93.25 66 GLY B O 1
ATOM 6319 N N . ILE B 1 67 ? -43.656 -8.75 -12.969 1 94.94 67 ILE B N 1
ATOM 6320 C CA . ILE B 1 67 ? -43.406 -9.102 -11.57 1 94.94 67 ILE B CA 1
ATOM 6321 C C . ILE B 1 67 ? -43.656 -10.594 -11.367 1 94.94 67 ILE B C 1
ATOM 6323 O O . ILE B 1 67 ? -44.688 -11.133 -11.828 1 94.94 67 ILE B O 1
ATOM 6327 N N . PHE B 1 68 ? -42.75 -11.242 -10.742 1 96.5 68 PHE B N 1
ATOM 6328 C CA . PHE B 1 68 ? -42.812 -12.672 -10.453 1 96.5 68 PHE B CA 1
ATOM 6329 C C . PHE B 1 68 ? -42.594 -12.922 -8.961 1 96.5 68 PHE B C 1
ATOM 6331 O O . PHE B 1 68 ? -41.812 -12.219 -8.312 1 96.5 68 PHE B O 1
ATOM 6338 N N . TYR B 1 69 ? -43.312 -13.898 -8.438 1 96.5 69 TYR B N 1
ATOM 6339 C CA . TYR B 1 69 ? -43.312 -14.18 -7.004 1 96.5 69 TYR B CA 1
ATOM 6340 C C . TYR B 1 69 ? -42.688 -15.531 -6.703 1 96.5 69 TYR B C 1
ATOM 6342 O O . TYR B 1 69 ? -43 -16.531 -7.355 1 96.5 69 TYR B O 1
ATOM 6350 N N . TYR B 1 70 ? -41.781 -15.539 -5.809 1 97.12 70 TYR B N 1
ATOM 6351 C CA . TYR B 1 70 ? -41.094 -16.75 -5.371 1 97.12 70 TYR B CA 1
ATOM 6352 C C . TYR B 1 70 ? -41.5 -17.094 -3.936 1 97.12 70 TYR B C 1
ATOM 6354 O O . TYR B 1 70 ? -41.219 -16.328 -3.014 1 97.12 70 TYR B O 1
ATOM 6362 N N . GLN B 1 71 ? -42.125 -18.188 -3.717 1 95.12 71 GLN B N 1
ATOM 6363 C CA . GLN B 1 71 ? -42.531 -18.688 -2.412 1 95.12 71 GLN B CA 1
ATOM 6364 C C . GLN B 1 71 ? -42.5 -20.219 -2.375 1 95.12 71 GLN B C 1
ATOM 6366 O O . GLN B 1 71 ? -42.969 -20.875 -3.314 1 95.12 71 GLN B O 1
ATOM 6371 N N . SER B 1 72 ? -42 -20.75 -1.31 1 92.94 72 SER B N 1
ATOM 6372 C CA . SER B 1 72 ? -41.906 -22.203 -1.139 1 92.94 72 SER B CA 1
ATOM 6373 C C . SER B 1 72 ? -41.25 -22.859 -2.346 1 92.94 72 SER B C 1
ATOM 6375 O O . SER B 1 72 ? -41.781 -23.828 -2.885 1 92.94 72 SER B O 1
ATOM 6377 N N . GLU B 1 73 ? -40.25 -22.219 -2.869 1 90.69 73 GLU B N 1
ATOM 6378 C CA . GLU B 1 73 ? -39.406 -22.719 -3.947 1 90.69 73 GLU B CA 1
ATOM 6379 C C . GLU B 1 73 ? -40.188 -22.797 -5.262 1 90.69 73 GLU B C 1
ATOM 6381 O O . GLU B 1 73 ? -39.812 -23.594 -6.145 1 90.69 73 GLU B O 1
ATOM 6386 N N . LYS B 1 74 ? -41.188 -21.969 -5.305 1 94.44 74 LYS B N 1
ATOM 6387 C CA . LYS B 1 74 ? -42 -21.938 -6.52 1 94.44 74 LYS B CA 1
ATOM 6388 C C . LYS B 1 74 ? -42.219 -20.5 -6.988 1 94.44 74 LYS B C 1
ATOM 6390 O O . LYS B 1 74 ? -42.438 -19.609 -6.176 1 94.44 74 LYS B O 1
ATOM 6395 N N . TRP B 1 75 ? -42.125 -20.422 -8.297 1 96 75 TRP B N 1
ATOM 6396 C CA . TRP B 1 75 ? -42.406 -19.125 -8.906 1 96 75 TRP B CA 1
ATOM 6397 C C . TRP B 1 75 ? -43.875 -19.031 -9.328 1 96 75 TRP B C 1
ATOM 6399 O O . TRP B 1 75 ? -44.438 -20.016 -9.828 1 96 75 TRP B O 1
ATOM 6409 N N . THR B 1 76 ? -44.469 -17.938 -9.133 1 93.69 76 THR B N 1
ATOM 6410 C CA . THR B 1 76 ? -45.75 -17.562 -9.711 1 93.69 76 THR B CA 1
ATOM 6411 C C . THR B 1 76 ? -45.688 -16.172 -10.328 1 93.69 76 THR B C 1
ATOM 6413 O O . THR B 1 76 ? -44.688 -15.469 -10.164 1 93.69 76 THR B O 1
ATOM 6416 N N . GLY B 1 77 ? -46.688 -15.867 -11.094 1 88 77 GLY B N 1
ATOM 6417 C CA . GLY B 1 77 ? -46.719 -14.57 -11.75 1 88 77 GLY B CA 1
ATOM 6418 C C . GLY B 1 77 ? -46.812 -14.672 -13.258 1 88 77 GLY B C 1
ATOM 6419 O O . GLY B 1 77 ? -46.688 -15.766 -13.82 1 88 77 GLY B O 1
ATOM 6420 N N . LYS B 1 78 ? -47.125 -13.578 -13.945 1 80.94 78 LYS B N 1
ATOM 6421 C CA . LYS B 1 78 ? -47.25 -13.492 -15.398 1 80.94 78 LYS B CA 1
ATOM 6422 C C . LYS B 1 78 ? -46.688 -12.172 -15.922 1 80.94 78 LYS B C 1
ATOM 6424 O O . LYS B 1 78 ? -46.625 -11.18 -15.195 1 80.94 78 LYS B O 1
ATOM 6429 N N . PRO B 1 79 ? -46.25 -12.305 -17.156 1 85.56 79 PRO B N 1
ATOM 6430 C CA . PRO B 1 79 ? -45.844 -11.031 -17.75 1 85.56 79 PRO B CA 1
ATOM 6431 C C . PRO B 1 79 ? -46.938 -9.969 -17.672 1 85.56 79 PRO B C 1
ATOM 6433 O O . PRO B 1 79 ? -48.125 -10.297 -17.766 1 85.56 79 PRO B O 1
ATOM 6436 N N . PHE B 1 80 ? -46.625 -8.883 -17.344 1 78.75 80 PHE B N 1
ATOM 6437 C CA . PHE B 1 80 ? -47.562 -7.781 -17.172 1 78.75 80 PHE B CA 1
ATOM 6438 C C . PHE B 1 80 ? -47.281 -6.688 -18.203 1 78.75 80 PHE B C 1
ATOM 6440 O O . PHE B 1 80 ? -48.125 -6.445 -19.078 1 78.75 80 PHE B O 1
ATOM 6447 N N . VAL B 1 81 ? -46.188 -5.988 -18.141 1 80.19 81 VAL B N 1
ATOM 6448 C CA . VAL B 1 81 ? -45.719 -4.926 -19.031 1 80.19 81 VAL B CA 1
ATOM 6449 C C . VAL B 1 81 ? -44.25 -5.109 -19.359 1 80.19 81 VAL B C 1
ATOM 6451 O O . VAL B 1 81 ? -43.5 -5.68 -18.562 1 80.19 81 VAL B O 1
ATOM 6454 N N . SER B 1 82 ? -43.938 -4.684 -20.609 1 84.25 82 SER B N 1
ATOM 6455 C CA . SER B 1 82 ? -42.562 -4.816 -21.031 1 84.25 82 SER B CA 1
ATOM 6456 C C . SER B 1 82 ? -41.781 -3.527 -20.766 1 84.25 82 SER B C 1
ATOM 6458 O O . SER B 1 82 ? -42.375 -2.451 -20.672 1 84.25 82 SER B O 1
ATOM 6460 N N . GLY B 1 83 ? -40.531 -3.674 -20.531 1 91.94 83 GLY B N 1
ATOM 6461 C CA . GLY B 1 83 ? -39.594 -2.547 -20.484 1 91.94 83 GLY B CA 1
ATOM 6462 C C . GLY B 1 83 ? -39.531 -1.903 -19.109 1 91.94 83 GLY B C 1
ATOM 6463 O O . GLY B 1 83 ? -39.281 -0.703 -19 1 91.94 83 GLY B O 1
ATOM 6464 N N . ILE B 1 84 ? -39.812 -2.609 -18.078 1 94.06 84 ILE B N 1
ATOM 6465 C CA . ILE B 1 84 ? -39.719 -2.084 -16.734 1 94.06 84 ILE B CA 1
ATOM 6466 C C . ILE B 1 84 ? -38.281 -1.718 -16.406 1 94.06 84 ILE B C 1
ATOM 6468 O O . ILE B 1 84 ? -37.344 -2.494 -16.688 1 94.06 84 ILE B O 1
ATOM 6472 N N . ILE B 1 85 ? -38.125 -0.492 -15.797 1 93.75 85 ILE B N 1
ATOM 6473 C CA . ILE B 1 85 ? -36.75 -0.014 -15.602 1 93.75 85 ILE B CA 1
ATOM 6474 C C . ILE B 1 85 ? -36.531 0.318 -14.133 1 93.75 85 ILE B C 1
ATOM 6476 O O . ILE B 1 85 ? -35.406 0.5 -13.695 1 93.75 85 ILE B O 1
ATOM 6480 N N . ASN B 1 86 ? -37.625 0.417 -13.336 1 93.81 86 ASN B N 1
ATOM 6481 C CA . ASN B 1 86 ? -37.531 0.757 -11.914 1 93.81 86 ASN B CA 1
ATOM 6482 C C . ASN B 1 86 ? -38.719 0.228 -11.133 1 93.81 86 ASN B C 1
ATOM 6484 O O . ASN B 1 86 ? -39.781 -0.077 -11.703 1 93.81 86 ASN B O 1
ATOM 6488 N N . ALA B 1 87 ? -38.469 0.107 -9.82 1 95.69 87 ALA B N 1
ATOM 6489 C CA . ALA B 1 87 ? -39.562 -0.296 -8.945 1 95.69 87 ALA B CA 1
ATOM 6490 C C . ALA B 1 87 ? -39.312 0.179 -7.512 1 95.69 87 ALA B C 1
ATOM 6492 O O . ALA B 1 87 ? -38.188 0.342 -7.086 1 95.69 87 ALA B O 1
ATOM 6493 N N . SER B 1 88 ? -40.375 0.456 -6.812 1 95.75 88 SER B N 1
ATOM 6494 C CA . SER B 1 88 ? -40.375 0.816 -5.398 1 95.75 88 SER B CA 1
ATOM 6495 C C . SER B 1 88 ? -41.625 0.316 -4.688 1 95.75 88 SER B C 1
ATOM 6497 O O . SER B 1 88 ? -42.531 -0.2 -5.324 1 95.75 88 SER B O 1
ATOM 6499 N N . THR B 1 89 ? -41.625 0.407 -3.414 1 95.25 89 THR B N 1
ATOM 6500 C CA . THR B 1 89 ? -42.781 0.011 -2.643 1 95.25 89 THR B CA 1
ATOM 6501 C C . THR B 1 89 ? -43.406 1.212 -1.92 1 95.25 89 THR B C 1
ATOM 6503 O O . THR B 1 89 ? -42.688 2.137 -1.533 1 95.25 89 THR B O 1
ATOM 6506 N N . ASP B 1 90 ? -44.688 1.14 -1.77 1 95.06 90 ASP B N 1
ATOM 6507 C CA . ASP B 1 90 ? -45.344 2.141 -0.931 1 95.06 90 ASP B CA 1
ATOM 6508 C C . ASP B 1 90 ? -45.438 1.67 0.519 1 95.06 90 ASP B C 1
ATOM 6510 O O . ASP B 1 90 ? -44.844 0.647 0.881 1 95.06 90 ASP B O 1
ATOM 6514 N N . GLN B 1 91 ? -46.125 2.398 1.41 1 91.75 91 GLN B N 1
ATOM 6515 C CA . GLN B 1 91 ? -46.156 2.109 2.84 1 91.75 91 GLN B CA 1
ATOM 6516 C C . GLN B 1 91 ? -46.906 0.813 3.111 1 91.75 91 GLN B C 1
ATOM 6518 O O . GLN B 1 91 ? -46.719 0.176 4.148 1 91.75 91 GLN B O 1
ATOM 6523 N N . SER B 1 92 ? -47.781 0.448 2.211 1 91.81 92 SER B N 1
ATOM 6524 C CA . SER B 1 92 ? -48.531 -0.795 2.35 1 91.81 92 SER B CA 1
ATOM 6525 C C . SER B 1 92 ? -47.781 -1.969 1.732 1 91.81 92 SER B C 1
ATOM 6527 O O . SER B 1 92 ? -48.312 -3.061 1.586 1 91.81 92 SER B O 1
ATOM 6529 N N . GLN B 1 93 ? -46.625 -1.728 1.232 1 92.25 93 GLN B N 1
ATOM 6530 C CA . GLN B 1 93 ? -45.719 -2.727 0.653 1 92.25 93 GLN B CA 1
ATOM 6531 C C . GLN B 1 93 ? -46.219 -3.189 -0.711 1 92.25 93 GLN B C 1
ATOM 6533 O O . GLN B 1 93 ? -45.906 -4.297 -1.152 1 92.25 93 GLN B O 1
ATOM 6538 N N . THR B 1 94 ? -47.062 -2.324 -1.263 1 94.38 94 THR B N 1
ATOM 6539 C CA . THR B 1 94 ? -47.406 -2.547 -2.658 1 94.38 94 THR B CA 1
ATOM 6540 C C . THR B 1 94 ? -46.281 -2.133 -3.586 1 94.38 94 THR B C 1
ATOM 6542 O O . THR B 1 94 ? -45.719 -1.045 -3.441 1 94.38 94 THR B O 1
ATOM 6545 N N . VAL B 1 95 ? -45.969 -3.021 -4.559 1 95.38 95 VAL B N 1
ATOM 6546 C CA . VAL B 1 95 ? -44.875 -2.734 -5.484 1 95.38 95 VAL B CA 1
ATOM 6547 C C . VAL B 1 95 ? -45.406 -1.87 -6.637 1 95.38 95 VAL B C 1
ATOM 6549 O O . VAL B 1 95 ? -46.438 -2.158 -7.219 1 95.38 95 VAL B O 1
ATOM 6552 N N . TRP B 1 96 ? -44.688 -0.824 -6.875 1 95.44 96 TRP B N 1
ATOM 6553 C CA . TRP B 1 96 ? -44.938 0.049 -8.023 1 95.44 96 TRP B CA 1
ATOM 6554 C C . TRP B 1 96 ? -43.781 -0.022 -9.016 1 95.44 96 TRP B C 1
ATOM 6556 O O . TRP B 1 96 ? -42.625 0.033 -8.625 1 95.44 96 TRP B O 1
ATOM 6566 N N . MET B 1 97 ? -44.125 -0.184 -10.305 1 95.25 97 MET B N 1
ATOM 6567 C CA . MET B 1 97 ? -43.125 -0.332 -11.367 1 95.25 97 MET B CA 1
ATOM 6568 C C . MET B 1 97 ? -43.344 0.709 -12.461 1 95.25 97 MET B C 1
ATOM 6570 O O . MET B 1 97 ? -44.469 1.169 -12.672 1 95.25 97 MET B O 1
ATOM 6574 N N . ASN B 1 98 ? -42.281 1.077 -13.117 1 93.81 98 ASN B N 1
ATOM 6575 C CA . ASN B 1 98 ? -42.469 2.023 -14.211 1 93.81 98 ASN B CA 1
ATOM 6576 C C . ASN B 1 98 ? -41.625 1.659 -15.422 1 93.81 98 ASN B C 1
ATOM 6578 O O . ASN B 1 98 ? -40.594 1.011 -15.281 1 93.81 98 ASN B O 1
ATOM 6582 N N . ASN B 1 99 ? -42.031 1.973 -16.562 1 91.81 99 ASN B N 1
ATOM 6583 C CA . ASN B 1 99 ? -41.25 2.053 -17.797 1 91.81 99 ASN B CA 1
ATOM 6584 C C . ASN B 1 99 ? -41.281 3.465 -18.375 1 91.81 99 ASN B C 1
ATOM 6586 O O . ASN B 1 99 ? -41.438 4.441 -17.641 1 91.81 99 ASN B O 1
ATOM 6590 N N . ASP B 1 100 ? -41.031 3.619 -19.594 1 88.06 100 ASP B N 1
ATOM 6591 C CA . ASP B 1 100 ? -40.906 4.941 -20.203 1 88.06 100 ASP B CA 1
ATOM 6592 C C . ASP B 1 100 ? -42.281 5.59 -20.391 1 88.06 100 ASP B C 1
ATOM 6594 O O . ASP B 1 100 ? -42.375 6.773 -20.719 1 88.06 100 ASP B O 1
ATOM 6598 N N . LYS B 1 101 ? -43.344 4.863 -20.016 1 85.81 101 LYS B N 1
ATOM 6599 C CA . LYS B 1 101 ? -44.656 5.379 -20.359 1 85.81 101 LYS B CA 1
ATOM 6600 C C . LYS B 1 101 ? -45.531 5.582 -19.109 1 85.81 101 LYS B C 1
ATOM 6602 O O . LYS B 1 101 ? -46.281 6.539 -19.031 1 85.81 101 LYS B O 1
ATOM 6607 N N . THR B 1 102 ? -45.469 4.68 -18.281 1 91.38 102 THR B N 1
ATOM 6608 C CA . THR B 1 102 ? -46.469 4.672 -17.188 1 91.38 102 THR B CA 1
ATOM 6609 C C . THR B 1 102 ? -45.875 4.027 -15.938 1 91.38 102 THR B C 1
ATOM 6611 O O . THR B 1 102 ? -44.875 3.279 -16.016 1 91.38 102 THR B O 1
ATOM 6614 N N . ILE B 1 103 ? -46.406 4.387 -14.773 1 94.94 103 ILE B N 1
ATOM 6615 C CA . ILE B 1 103 ? -46.188 3.721 -13.492 1 94.94 103 ILE B CA 1
ATOM 6616 C C . ILE B 1 103 ? -47.406 2.828 -13.172 1 94.94 103 ILE B C 1
ATOM 6618 O O . ILE B 1 103 ? -48.531 3.252 -13.297 1 94.94 103 ILE B O 1
ATOM 6622 N N . TRP B 1 104 ? -47.156 1.551 -12.797 1 93.12 104 TRP B N 1
ATOM 6623 C CA . TRP B 1 104 ? -48.188 0.609 -12.43 1 93.12 104 TRP B CA 1
ATOM 6624 C C . TRP B 1 104 ? -47.938 0.006 -11.055 1 93.12 104 TRP B C 1
ATOM 6626 O O . TRP B 1 104 ? -46.781 -0.261 -10.703 1 93.12 104 TRP B O 1
ATOM 6636 N N . SER B 1 105 ? -49 -0.199 -10.352 1 93.25 105 SER B N 1
ATOM 6637 C CA . SER B 1 105 ? -48.875 -1.014 -9.148 1 93.25 105 SER B CA 1
ATOM 6638 C C . SER B 1 105 ? -49.062 -2.492 -9.461 1 93.25 105 SER B C 1
ATOM 6640 O O . SER B 1 105 ? -49.656 -2.842 -10.484 1 93.25 105 SER B O 1
ATOM 6642 N N . GLU B 1 106 ? -48.625 -3.264 -8.609 1 91.88 106 GLU B N 1
ATOM 6643 C CA . GLU B 1 106 ? -48.812 -4.699 -8.789 1 91.88 106 GLU B CA 1
ATOM 6644 C C . GLU B 1 106 ? -50.312 -5.062 -8.711 1 91.88 106 GLU B C 1
ATOM 6646 O O . GLU B 1 106 ? -50.688 -6.156 -9.109 1 91.88 106 GLU B O 1
ATOM 6651 N N . LYS B 1 107 ? -51.156 -4.137 -8.242 1 90.12 107 LYS B N 1
ATOM 6652 C CA . LYS B 1 107 ? -52.594 -4.359 -8.117 1 90.12 107 LYS B CA 1
ATOM 6653 C C . LYS B 1 107 ? -53.344 -3.793 -9.32 1 90.12 107 LYS B C 1
ATOM 6655 O O . LYS B 1 107 ? -54.562 -3.848 -9.375 1 90.12 107 LYS B O 1
ATOM 6660 N N . GLY B 1 108 ? -52.625 -3.158 -10.156 1 88.44 108 GLY B N 1
ATOM 6661 C CA . GLY B 1 108 ? -53.25 -2.732 -11.398 1 88.44 108 GLY B CA 1
ATOM 6662 C C . GLY B 1 108 ? -53.469 -1.235 -11.469 1 88.44 108 GLY B C 1
ATOM 6663 O O . GLY B 1 108 ? -53.906 -0.716 -12.5 1 88.44 108 GLY B O 1
ATOM 6664 N N . GLU B 1 109 ? -53.219 -0.525 -10.43 1 92.25 109 GLU B N 1
ATOM 6665 C CA . GLU B 1 109 ? -53.344 0.929 -10.469 1 92.25 109 GLU B CA 1
ATOM 6666 C C . GLU B 1 109 ? -52.281 1.553 -11.391 1 92.25 109 GLU B C 1
ATOM 6668 O O . GLU B 1 109 ? -51.188 1.045 -11.508 1 92.25 109 GLU B O 1
ATOM 6673 N N . ARG B 1 110 ? -52.688 2.715 -12 1 94.31 110 ARG B N 1
ATOM 6674 C CA . ARG B 1 110 ? -51.812 3.359 -12.961 1 94.31 110 ARG B CA 1
ATOM 6675 C C . ARG B 1 110 ? -51.625 4.836 -12.625 1 94.31 110 ARG B C 1
ATOM 6677 O O . ARG B 1 110 ? -52.594 5.512 -12.234 1 94.31 110 ARG B O 1
ATOM 6684 N N . ILE B 1 111 ? -50.469 5.273 -12.758 1 94.94 111 ILE B N 1
ATOM 6685 C CA . ILE B 1 111 ? -50.062 6.68 -12.711 1 94.94 111 ILE B CA 1
ATOM 6686 C C . ILE B 1 111 ? -49.312 7.043 -13.977 1 94.94 111 ILE B C 1
ATOM 6688 O O . ILE B 1 111 ? -48.281 6.41 -14.297 1 94.94 111 ILE B O 1
ATOM 6692 N N . PRO B 1 112 ? -49.781 8.039 -14.75 1 92.56 112 PRO B N 1
ATOM 6693 C CA . PRO B 1 112 ? -48.969 8.43 -15.914 1 92.56 112 PRO B CA 1
ATOM 6694 C C . PRO B 1 112 ? -47.625 8.992 -15.523 1 92.56 112 PRO B C 1
ATOM 6696 O O . PRO B 1 112 ? -47.469 9.547 -14.43 1 92.56 112 PRO B O 1
ATOM 6699 N N . ASN B 1 113 ? -46.688 8.812 -16.406 1 92.69 113 ASN B N 1
ATOM 6700 C CA . ASN B 1 113 ? -45.406 9.453 -16.141 1 92.69 113 ASN B CA 1
ATOM 6701 C C . ASN B 1 113 ? -45.531 10.977 -16.125 1 92.69 113 ASN B C 1
ATOM 6703 O O . ASN B 1 113 ? -46.469 11.531 -16.703 1 92.69 113 ASN B O 1
ATOM 6707 N N . PRO B 1 114 ? -44.594 11.672 -15.461 1 92.31 114 PRO B N 1
ATOM 6708 C CA . PRO B 1 114 ? -44.625 13.133 -15.469 1 92.31 114 PRO B CA 1
ATOM 6709 C C . PRO B 1 114 ? -44.531 13.719 -16.875 1 92.31 114 PRO B C 1
ATOM 6711 O O . PRO B 1 114 ? -44 13.078 -17.781 1 92.31 114 PRO B O 1
ATOM 6714 N N . PRO B 1 115 ? -45.094 14.93 -17.062 1 86.56 115 PRO B N 1
ATOM 6715 C CA . PRO B 1 115 ? -45.031 15.555 -18.391 1 86.56 115 PRO B CA 1
ATOM 6716 C C . PRO B 1 115 ? -43.594 15.781 -18.859 1 86.56 115 PRO B C 1
ATOM 6718 O O . PRO B 1 115 ? -42.719 16.094 -18.047 1 86.56 115 PRO B O 1
ATOM 6721 N N . ARG B 1 116 ? -43.344 15.492 -20.141 1 78.25 116 ARG B N 1
ATOM 6722 C CA . ARG B 1 116 ? -42 15.664 -20.734 1 78.25 116 ARG B CA 1
ATOM 6723 C C . ARG B 1 116 ? -41.812 17.094 -21.219 1 78.25 116 ARG B C 1
ATOM 6725 O O . ARG B 1 116 ? -42.562 17.594 -22.047 1 78.25 116 ARG B O 1
ATOM 6732 N N . THR B 1 117 ? -41.375 17.938 -20.453 1 63.25 117 THR B N 1
ATOM 6733 C CA . THR B 1 117 ? -41.125 19.297 -20.906 1 63.25 117 THR B CA 1
ATOM 6734 C C . THR B 1 117 ? -39.969 19.344 -21.906 1 63.25 117 THR B C 1
ATOM 6736 O O . THR B 1 117 ? -39.906 20.25 -22.734 1 63.25 117 THR B O 1
ATOM 6739 N N . HIS B 1 118 ? -38.906 18.641 -21.812 1 60.72 118 HIS B N 1
ATOM 6740 C CA . HIS B 1 118 ? -37.719 18.719 -22.656 1 60.72 118 HIS B CA 1
ATOM 6741 C C . HIS B 1 118 ? -37.438 17.375 -23.344 1 60.72 118 HIS B C 1
ATOM 6743 O O . HIS B 1 118 ? -36.438 16.734 -23.047 1 60.72 118 HIS B O 1
ATOM 6749 N N . GLY B 1 119 ? -38.438 16.938 -24.234 1 59.31 119 GLY B N 1
ATOM 6750 C CA . GLY B 1 119 ? -38.156 15.789 -25.078 1 59.31 119 GLY B CA 1
ATOM 6751 C C . GLY B 1 119 ? -38 14.5 -24.281 1 59.31 119 GLY B C 1
ATOM 6752 O O . GLY B 1 119 ? -38.875 14.117 -23.531 1 59.31 119 GLY B O 1
ATOM 6753 N N . SER B 1 120 ? -36.656 13.992 -24.172 1 67.44 120 SER B N 1
ATOM 6754 C CA . SER B 1 120 ? -36.25 12.656 -23.734 1 67.44 120 SER B CA 1
ATOM 6755 C C . SER B 1 120 ? -36.125 12.578 -22.219 1 67.44 120 SER B C 1
ATOM 6757 O O . SER B 1 120 ? -35.062 12.273 -21.703 1 67.44 120 SER B O 1
ATOM 6759 N N . GLN B 1 121 ? -37.188 12.836 -21.375 1 78.69 121 GLN B N 1
ATOM 6760 C CA . GLN B 1 121 ? -37.156 12.742 -19.906 1 78.69 121 GLN B CA 1
ATOM 6761 C C . GLN B 1 121 ? -37.594 11.359 -19.438 1 78.69 121 GLN B C 1
ATOM 6763 O O . GLN B 1 121 ? -38.625 10.836 -19.891 1 78.69 121 GLN B O 1
ATOM 6768 N N . ALA B 1 122 ? -36.719 10.727 -18.609 1 87 122 ALA B N 1
ATOM 6769 C CA . ALA B 1 122 ? -37.031 9.398 -18.078 1 87 122 ALA B CA 1
ATOM 6770 C C . ALA B 1 122 ? -37 9.391 -16.547 1 87 122 ALA B C 1
ATOM 6772 O O . ALA B 1 122 ? -36.188 10.109 -15.938 1 87 122 ALA B O 1
ATOM 6773 N N . ILE B 1 123 ? -37.969 8.625 -15.93 1 94.38 123 ILE B N 1
ATOM 6774 C CA . ILE B 1 123 ? -37.906 8.391 -14.492 1 94.38 123 ILE B CA 1
ATOM 6775 C C . ILE B 1 123 ? -36.688 7.539 -14.148 1 94.38 123 ILE B C 1
ATOM 6777 O O . ILE B 1 123 ? -36.469 6.48 -14.75 1 94.38 123 ILE B O 1
ATOM 6781 N N . THR B 1 124 ? -35.875 8.07 -13.25 1 94.62 124 THR B N 1
ATOM 6782 C CA . THR B 1 124 ? -34.656 7.363 -12.883 1 94.62 124 THR B CA 1
ATOM 6783 C C . THR B 1 124 ? -34.781 6.766 -11.484 1 94.62 124 THR B C 1
ATOM 6785 O O . THR B 1 124 ? -34.062 5.82 -11.141 1 94.62 124 THR B O 1
ATOM 6788 N N . ALA B 1 125 ? -35.688 7.281 -10.625 1 96 125 ALA B N 1
ATOM 6789 C CA . ALA B 1 125 ? -35.875 6.82 -9.258 1 96 125 ALA B CA 1
ATOM 6790 C C . ALA B 1 125 ? -37.25 7.227 -8.742 1 96 125 ALA B C 1
ATOM 6792 O O . ALA B 1 125 ? -37.812 8.25 -9.156 1 96 125 ALA B O 1
ATOM 6793 N N . THR B 1 126 ? -37.812 6.449 -7.844 1 96.94 126 THR B N 1
ATOM 6794 C CA . THR B 1 126 ? -39.094 6.777 -7.227 1 96.94 126 THR B CA 1
ATOM 6795 C C . THR B 1 126 ? -39.062 6.492 -5.727 1 96.94 126 THR B C 1
ATOM 6797 O O . THR B 1 126 ? -38.312 5.617 -5.273 1 96.94 126 THR B O 1
ATOM 6800 N N . LEU B 1 127 ? -39.844 7.25 -4.973 1 97 127 LEU B N 1
ATOM 6801 C CA . LEU B 1 127 ? -39.969 7.074 -3.531 1 97 127 LEU B CA 1
ATOM 6802 C C . LEU B 1 127 ? -41.344 7.496 -3.047 1 97 127 LEU B C 1
ATOM 6804 O O . LEU B 1 127 ? -41.781 8.641 -3.256 1 97 127 LEU B O 1
ATOM 6808 N N . TRP B 1 128 ? -42.031 6.609 -2.48 1 96.44 128 TRP B N 1
ATOM 6809 C CA . TRP B 1 128 ? -43.281 6.965 -1.776 1 96.44 128 TRP B CA 1
ATOM 6810 C C . TRP B 1 128 ? -42.969 7.543 -0.4 1 96.44 128 TRP B C 1
ATOM 6812 O O . TRP B 1 128 ? -42.375 6.863 0.452 1 96.44 128 TRP B O 1
ATOM 6822 N N . THR B 1 129 ? -43.281 8.789 -0.194 1 93.06 129 THR B N 1
ATOM 6823 C CA . THR B 1 129 ? -43 9.43 1.086 1 93.06 129 THR B CA 1
ATOM 6824 C C . THR B 1 129 ? -44.125 9.164 2.086 1 93.06 129 THR B C 1
ATOM 6826 O O . THR B 1 129 ? -43.906 9.219 3.299 1 93.06 129 THR B O 1
ATOM 6829 N N . ASP B 1 130 ? -45.25 8.945 1.64 1 90 130 ASP B N 1
ATOM 6830 C CA . ASP B 1 130 ? -46.406 8.492 2.377 1 90 130 ASP B CA 1
ATOM 6831 C C . ASP B 1 130 ? -47.375 7.75 1.461 1 90 130 ASP B C 1
ATOM 6833 O O . ASP B 1 130 ? -47 7.328 0.365 1 90 130 ASP B O 1
ATOM 6837 N N . ASN B 1 131 ? -48.562 7.504 1.876 1 87.56 131 ASN B N 1
ATOM 6838 C CA . ASN B 1 131 ? -49.5 6.668 1.124 1 87.56 131 ASN B CA 1
ATOM 6839 C C . ASN B 1 131 ? -50.062 7.41 -0.079 1 87.56 131 ASN B C 1
ATOM 6841 O O . ASN B 1 131 ? -50.656 6.797 -0.971 1 87.56 131 ASN B O 1
ATOM 6845 N N . ASN B 1 132 ? -49.844 8.688 -0.148 1 90.81 132 ASN B N 1
ATOM 6846 C CA . ASN B 1 132 ? -50.5 9.461 -1.183 1 90.81 132 ASN B CA 1
ATOM 6847 C C . ASN B 1 132 ? -49.531 10.25 -2.029 1 90.81 132 ASN B C 1
ATOM 6849 O O . ASN B 1 132 ? -49.875 10.836 -3.049 1 90.81 132 ASN B O 1
ATOM 6853 N N . SER B 1 133 ? -48.312 10.234 -1.583 1 94.44 133 SER B N 1
ATOM 6854 C CA . SER B 1 133 ? -47.344 11.086 -2.258 1 94.44 133 SER B CA 1
ATOM 6855 C C . SER B 1 133 ? -46.188 10.273 -2.822 1 94.44 133 SER B C 1
ATOM 6857 O O . SER B 1 133 ? -45.5 9.547 -2.088 1 94.44 133 SER B O 1
ATOM 6859 N N . LEU B 1 134 ? -45.938 10.445 -4.117 1 96.81 134 LEU B N 1
ATOM 6860 C CA . LEU B 1 134 ? -44.844 9.773 -4.82 1 96.81 134 LEU B CA 1
ATOM 6861 C C . LEU B 1 134 ? -43.875 10.781 -5.402 1 96.81 134 LEU B C 1
ATOM 6863 O O . LEU B 1 134 ? -44.25 11.688 -6.133 1 96.81 134 LEU B O 1
ATOM 6867 N N . LEU B 1 135 ? -42.625 10.695 -4.949 1 97.12 135 LEU B N 1
ATOM 6868 C CA . LEU B 1 135 ? -41.531 11.445 -5.586 1 97.12 135 LEU B CA 1
ATOM 6869 C C . LEU B 1 135 ? -41 10.688 -6.793 1 97.12 135 LEU B C 1
ATOM 6871 O O . LEU B 1 135 ? -40.781 9.477 -6.727 1 97.12 135 LEU B O 1
ATOM 6875 N N . ALA B 1 136 ? -40.812 11.352 -7.902 1 96.94 136 ALA B N 1
ATOM 6876 C CA . ALA B 1 136 ? -40.156 10.797 -9.086 1 96.94 136 ALA B CA 1
ATOM 6877 C C . ALA B 1 136 ? -38.938 11.625 -9.484 1 96.94 136 ALA B C 1
ATOM 6879 O O . ALA B 1 136 ? -39.062 12.789 -9.883 1 96.94 136 ALA B O 1
ATOM 6880 N N . GLY B 1 137 ? -37.781 11.07 -9.266 1 96.81 137 GLY B N 1
ATOM 6881 C CA . GLY B 1 137 ? -36.594 11.641 -9.859 1 96.81 137 GLY B CA 1
ATOM 6882 C C . GLY B 1 137 ? -36.469 11.359 -11.352 1 96.81 137 GLY B C 1
ATOM 6883 O O . GLY B 1 137 ? -36.781 10.258 -11.805 1 96.81 137 GLY B O 1
ATOM 6884 N N . THR B 1 138 ? -36 12.359 -12.117 1 95.44 138 THR B N 1
ATOM 6885 C CA . THR B 1 138 ? -35.875 12.203 -13.562 1 95.44 138 THR B CA 1
ATOM 6886 C C . THR B 1 138 ? -34.5 12.664 -14.039 1 95.44 138 THR B C 1
ATOM 6888 O O . THR B 1 138 ? -33.656 13.039 -13.227 1 95.44 138 THR B O 1
ATOM 6891 N N . THR B 1 139 ? -34.312 12.594 -15.352 1 94.69 139 THR B N 1
ATOM 6892 C CA . THR B 1 139 ? -33.094 13.086 -15.977 1 94.69 139 THR B CA 1
ATOM 6893 C C . THR B 1 139 ? -33.062 14.609 -15.961 1 94.69 139 THR B C 1
ATOM 6895 O O . THR B 1 139 ? -32.031 15.219 -16.281 1 94.69 139 THR B O 1
ATOM 6898 N N . ASN B 1 140 ? -34.281 15.227 -15.469 1 93.31 140 ASN B N 1
ATOM 6899 C CA . ASN B 1 140 ? -34.375 16.688 -15.523 1 93.31 140 ASN B CA 1
ATOM 6900 C C . ASN B 1 140 ? -35.125 17.25 -14.32 1 93.31 140 ASN B C 1
ATOM 6902 O O . ASN B 1 140 ? -36 18.094 -14.477 1 93.31 140 ASN B O 1
ATOM 6906 N N . GLY B 1 141 ? -34.844 16.688 -13.18 1 94.69 141 GLY B N 1
ATOM 6907 C CA . GLY B 1 141 ? -35.406 17.297 -11.984 1 94.69 141 GLY B CA 1
ATOM 6908 C C . GLY B 1 141 ? -36.344 16.359 -11.242 1 94.69 141 GLY B C 1
ATOM 6909 O O . GLY B 1 141 ? -36.438 15.18 -11.555 1 94.69 141 GLY B O 1
ATOM 6910 N N . LEU B 1 142 ? -37.062 16.984 -10.242 1 96.75 142 LEU B N 1
ATOM 6911 C CA . LEU B 1 142 ? -37.875 16.234 -9.305 1 96.75 142 LEU B CA 1
ATOM 6912 C C . LEU B 1 142 ? -39.375 16.562 -9.5 1 96.75 142 LEU B C 1
ATOM 6914 O O . LEU B 1 142 ? -39.719 17.734 -9.641 1 96.75 142 LEU B O 1
ATOM 6918 N N . TYR B 1 143 ? -40.188 15.508 -9.523 1 96.5 143 TYR B N 1
ATOM 6919 C CA . TYR B 1 143 ? -41.656 15.648 -9.609 1 96.5 143 TYR B CA 1
ATOM 6920 C C . TYR B 1 143 ? -42.344 14.992 -8.414 1 96.5 143 TYR B C 1
ATOM 6922 O O . TYR B 1 143 ? -41.812 14.039 -7.84 1 96.5 143 TYR B O 1
ATOM 6930 N N . ILE B 1 144 ? -43.5 15.516 -8.086 1 96.75 144 ILE B N 1
ATOM 6931 C CA . ILE B 1 144 ? -44.312 14.984 -6.984 1 96.75 144 ILE B CA 1
ATOM 6932 C C . ILE B 1 144 ? -45.719 14.648 -7.484 1 96.75 144 ILE B C 1
ATOM 6934 O O . ILE B 1 144 ? -46.344 15.477 -8.133 1 96.75 144 ILE B O 1
ATOM 6938 N N . TRP B 1 145 ? -46.156 13.477 -7.195 1 96.69 145 TRP B N 1
ATOM 6939 C CA . TRP B 1 145 ? -47.5 13.047 -7.492 1 96.69 145 TRP B CA 1
ATOM 6940 C C . TRP B 1 145 ? -48.375 13.07 -6.234 1 96.69 145 TRP B C 1
ATOM 6942 O O . TRP B 1 145 ? -48.062 12.406 -5.242 1 96.69 145 TRP B O 1
ATOM 6952 N N . ASN B 1 146 ? -49.406 13.758 -6.199 1 95 146 ASN B N 1
ATOM 6953 C CA . ASN B 1 146 ? -50.469 13.781 -5.195 1 95 146 ASN B CA 1
ATOM 6954 C C . ASN B 1 146 ? -51.844 13.812 -5.84 1 95 146 ASN B C 1
ATOM 6956 O O . ASN B 1 146 ? -52.688 14.664 -5.512 1 95 146 ASN B O 1
ATOM 6960 N N . GLY B 1 147 ? -52.031 12.945 -6.695 1 94.06 147 GLY B N 1
ATOM 6961 C CA . GLY B 1 147 ? -53.219 12.953 -7.52 1 94.06 147 GLY B CA 1
ATOM 6962 C C . GLY B 1 147 ? -53 13.547 -8.898 1 94.06 147 GLY B C 1
ATOM 6963 O O . GLY B 1 147 ? -53.688 13.211 -9.852 1 94.06 147 GLY B O 1
ATOM 6964 N N . SER B 1 148 ? -52 14.477 -8.93 1 95.06 148 SER B N 1
ATOM 6965 C CA . SER B 1 148 ? -51.469 15.047 -10.156 1 95.06 148 SER B CA 1
ATOM 6966 C C . SER B 1 148 ? -49.969 15.328 -10.023 1 95.06 148 SER B C 1
ATOM 6968 O O . SER B 1 148 ? -49.438 15.398 -8.906 1 95.06 148 SER B O 1
ATOM 6970 N N . TRP B 1 149 ? -49.312 15.477 -11.156 1 95.5 149 TRP B N 1
ATOM 6971 C CA . TRP B 1 149 ? -47.875 15.719 -11.117 1 95.5 149 TRP B CA 1
ATOM 6972 C C . TRP B 1 149 ? -47.594 17.203 -10.945 1 95.5 149 TRP B C 1
ATOM 6974 O O . TRP B 1 149 ? -48.219 18.047 -11.594 1 95.5 149 TRP B O 1
ATOM 6984 N N . GLU B 1 150 ? -46.688 17.547 -10.094 1 95.25 150 GLU B N 1
ATOM 6985 C CA . GLU B 1 150 ? -46.125 18.875 -9.938 1 95.25 150 GLU B CA 1
ATOM 6986 C C . GLU B 1 150 ? -44.594 18.812 -9.906 1 95.25 150 GLU B C 1
ATOM 6988 O O . GLU B 1 150 ? -44.031 18 -9.195 1 95.25 150 GLU B O 1
ATOM 6993 N N . LYS B 1 151 ? -44 19.625 -10.703 1 94.56 151 LYS B N 1
ATOM 6994 C CA . LYS B 1 151 ? -42.562 19.719 -10.641 1 94.56 151 LYS B CA 1
ATOM 6995 C C . LYS B 1 151 ? -42.125 20.516 -9.414 1 94.56 151 LYS B C 1
ATOM 6997 O O . LYS B 1 151 ? -42.688 21.547 -9.094 1 94.56 151 LYS B O 1
ATOM 7002 N N . ASP B 1 152 ? -41.188 20.016 -8.68 1 94.69 152 ASP B N 1
ATOM 7003 C CA . ASP B 1 152 ? -40.625 20.781 -7.57 1 94.69 152 ASP B CA 1
ATOM 7004 C C . ASP B 1 152 ? -39.656 21.844 -8.07 1 94.69 152 ASP B C 1
ATOM 7006 O O . ASP B 1 152 ? -38.5 21.547 -8.375 1 94.69 152 ASP B O 1
ATOM 7010 N N . LEU B 1 153 ? -40 22.984 -8.047 1 93.69 153 LEU B N 1
ATOM 7011 C CA . LEU B 1 153 ? -39.219 24.094 -8.602 1 93.69 153 LEU B CA 1
ATOM 7012 C C . LEU B 1 153 ? -38.094 24.5 -7.652 1 93.69 153 LEU B C 1
ATOM 7014 O O . LEU B 1 153 ? -37.188 25.219 -8.047 1 93.69 153 LEU B O 1
ATOM 7018 N N . SER B 1 154 ? -38.188 24.062 -6.48 1 93.88 154 SER B N 1
ATOM 7019 C CA . SER B 1 154 ? -37.156 24.391 -5.516 1 93.88 154 SER B CA 1
ATOM 7020 C C . SER B 1 154 ? -35.938 23.469 -5.676 1 93.88 154 SER B C 1
ATOM 7022 O O . SER B 1 154 ? -34.875 23.734 -5.121 1 93.88 154 SER B O 1
ATOM 7024 N N . PHE B 1 155 ? -36.062 22.422 -6.387 1 95.44 155 PHE B N 1
ATOM 7025 C CA . PHE B 1 155 ? -34.969 21.531 -6.723 1 95.44 155 PHE B CA 1
ATOM 7026 C C . PHE B 1 155 ? -34.438 21.812 -8.117 1 95.44 155 PHE B C 1
ATOM 7028 O O . PHE B 1 155 ? -35.219 22.078 -9.047 1 95.44 155 PHE B O 1
ATOM 7035 N N . PRO B 1 156 ? -33.125 21.781 -8.359 1 95.12 156 PRO B N 1
ATOM 7036 C CA . PRO B 1 156 ? -32.562 22.109 -9.664 1 95.12 156 PRO B CA 1
ATOM 7037 C C . PRO B 1 156 ? -32.969 21.125 -10.758 1 95.12 156 PRO B C 1
ATOM 7039 O O . PRO B 1 156 ? -33.344 19.984 -10.453 1 95.12 156 PRO B O 1
ATOM 7042 N N . GLU B 1 157 ? -32.844 21.547 -12.016 1 94.19 157 GLU B N 1
ATOM 7043 C CA . GLU B 1 157 ? -33.125 20.703 -13.172 1 94.19 157 GLU B CA 1
ATOM 7044 C C . GLU B 1 157 ? -31.922 19.859 -13.555 1 94.19 157 GLU B C 1
ATOM 7046 O O . GLU B 1 157 ? -31.328 20.078 -14.617 1 94.19 157 GLU B O 1
ATOM 7051 N N . ILE B 1 158 ? -31.609 18.953 -12.742 1 96.06 158 ILE B N 1
ATOM 7052 C CA . ILE B 1 158 ? -30.453 18.078 -12.93 1 96.06 158 ILE B CA 1
ATOM 7053 C C . ILE B 1 158 ? -30.906 16.625 -12.867 1 96.06 158 ILE B C 1
ATOM 7055 O O . ILE B 1 158 ? -32 16.312 -12.406 1 96.06 158 ILE B O 1
ATOM 7059 N N . LYS B 1 159 ? -30.062 15.766 -13.375 1 96.88 159 LYS B N 1
ATOM 7060 C CA . LYS B 1 159 ? -30.375 14.344 -13.352 1 96.88 159 LYS B CA 1
ATOM 7061 C C . LYS B 1 159 ? -30.297 13.789 -11.93 1 96.88 159 LYS B C 1
ATOM 7063 O O . LYS B 1 159 ? -29.297 13.961 -11.242 1 96.88 159 LYS B O 1
ATOM 7068 N N . ILE B 1 160 ? -31.312 13.133 -11.531 1 97.94 160 ILE B N 1
ATOM 7069 C CA . ILE B 1 160 ? -31.391 12.445 -10.242 1 97.94 160 ILE B CA 1
ATOM 7070 C C . ILE B 1 160 ? -31.062 10.969 -10.422 1 97.94 160 ILE B C 1
ATOM 7072 O O . ILE B 1 160 ? -31.609 10.305 -11.312 1 97.94 160 ILE B O 1
ATOM 7076 N N . ASN B 1 161 ? -30.156 10.477 -9.586 1 98.25 161 ASN B N 1
ATOM 7077 C CA . ASN B 1 161 ? -29.688 9.102 -9.727 1 98.25 161 ASN B CA 1
ATOM 7078 C C . ASN B 1 161 ? -30.375 8.18 -8.719 1 98.25 161 ASN B C 1
ATOM 7080 O O . ASN B 1 161 ? -30.594 6.996 -9 1 98.25 161 ASN B O 1
ATOM 7084 N N . ALA B 1 162 ? -30.672 8.695 -7.547 1 98.38 162 ALA B N 1
ATOM 7085 C CA . ALA B 1 162 ? -31.312 7.898 -6.5 1 98.38 162 ALA B CA 1
ATOM 7086 C C . ALA B 1 162 ? -32 8.789 -5.473 1 98.38 162 ALA B C 1
ATOM 7088 O O . ALA B 1 162 ? -31.609 9.945 -5.285 1 98.38 162 ALA B O 1
ATOM 7089 N N . ILE B 1 163 ? -33 8.289 -4.828 1 98.12 163 ILE B N 1
ATOM 7090 C CA . ILE B 1 163 ? -33.75 8.961 -3.77 1 98.12 163 ILE B CA 1
ATOM 7091 C C . ILE B 1 163 ? -33.969 7.996 -2.605 1 98.12 163 ILE B C 1
ATOM 7093 O O . ILE B 1 163 ? -34.281 6.816 -2.814 1 98.12 163 ILE B O 1
ATOM 7097 N N . THR B 1 164 ? -33.781 8.461 -1.405 1 97.38 164 THR B N 1
ATOM 7098 C CA . THR B 1 164 ? -34.125 7.668 -0.223 1 97.38 164 THR B CA 1
ATOM 7099 C C . THR B 1 164 ? -34.656 8.555 0.892 1 97.38 164 THR B C 1
ATOM 7101 O O . THR B 1 164 ? -34.719 9.781 0.748 1 97.38 164 THR B O 1
ATOM 7104 N N . GLN B 1 165 ? -35.156 7.969 1.873 1 96.06 165 GLN B N 1
ATOM 7105 C CA . GLN B 1 165 ? -35.688 8.664 3.045 1 96.06 165 GLN B CA 1
ATOM 7106 C C . GLN B 1 165 ? -35.188 8.016 4.336 1 96.06 165 GLN B C 1
ATOM 7108 O O . GLN B 1 165 ? -35.219 6.793 4.48 1 96.06 165 GLN B O 1
ATOM 7113 N N . ASP B 1 166 ? -34.656 8.836 5.184 1 95.31 166 ASP B N 1
ATOM 7114 C CA . ASP B 1 166 ? -34.125 8.281 6.422 1 95.31 166 ASP B CA 1
ATOM 7115 C C . ASP B 1 166 ? -35.219 8.086 7.461 1 95.31 166 ASP B C 1
ATOM 7117 O O . ASP B 1 166 ? -36.406 8.328 7.184 1 95.31 166 ASP B O 1
ATOM 7121 N N . SER B 1 167 ? -34.906 7.609 8.703 1 93.94 167 SER B N 1
ATOM 7122 C CA . SER B 1 167 ? -35.875 7.23 9.734 1 93.94 167 SER B CA 1
ATOM 7123 C C . SER B 1 167 ? -36.594 8.453 10.297 1 93.94 167 SER B C 1
ATOM 7125 O O . SER B 1 167 ? -37.656 8.328 10.891 1 93.94 167 SER B O 1
ATOM 7127 N N . ASP B 1 168 ? -36.062 9.625 10.055 1 91.88 168 ASP B N 1
ATOM 7128 C CA . ASP B 1 168 ? -36.688 10.852 10.547 1 91.88 168 ASP B CA 1
ATOM 7129 C C . ASP B 1 168 ? -37.594 11.469 9.492 1 91.88 168 ASP B C 1
ATOM 7131 O O . ASP B 1 168 ? -38.188 12.523 9.711 1 91.88 168 ASP B O 1
ATOM 7135 N N . GLY B 1 169 ? -37.594 10.844 8.359 1 91.94 169 GLY B N 1
ATOM 7136 C CA . GLY B 1 169 ? -38.469 11.312 7.289 1 91.94 169 GLY B CA 1
ATOM 7137 C C . GLY B 1 169 ? -37.75 12.273 6.344 1 91.94 169 GLY B C 1
ATOM 7138 O O . GLY B 1 169 ? -38.375 12.82 5.43 1 91.94 169 GLY B O 1
ATOM 7139 N N . THR B 1 170 ? -36.469 12.461 6.555 1 94.94 170 THR B N 1
ATOM 7140 C CA . THR B 1 170 ? -35.688 13.328 5.68 1 94.94 170 THR B CA 1
ATOM 7141 C C . THR B 1 170 ? -35.438 12.664 4.332 1 94.94 170 THR B C 1
ATOM 7143 O O . THR B 1 170 ? -35 11.516 4.277 1 94.94 170 THR B O 1
ATOM 7146 N N . VAL B 1 171 ? -35.75 13.359 3.246 1 96.69 171 VAL B N 1
ATOM 7147 C CA . VAL B 1 171 ? -35.5 12.836 1.9 1 96.69 171 VAL B CA 1
ATOM 7148 C C . VAL B 1 171 ? -34.094 13.188 1.447 1 96.69 171 VAL B C 1
ATOM 7150 O O . VAL B 1 171 ? -33.625 14.312 1.646 1 96.69 171 VAL B O 1
ATOM 7153 N N . TRP B 1 172 ? -33.375 12.258 0.914 1 98.12 172 TRP B N 1
ATOM 7154 C CA . TRP B 1 172 ? -32.031 12.414 0.365 1 98.12 172 TRP B CA 1
ATOM 7155 C C . TRP B 1 172 ? -32.031 12.102 -1.127 1 98.12 172 TRP B C 1
ATOM 7157 O O . TRP B 1 172 ? -32.656 11.148 -1.575 1 98.12 172 TRP B O 1
ATOM 7167 N N . ILE B 1 173 ? -31.312 12.883 -1.937 1 98.5 173 ILE B N 1
ATOM 7168 C CA . ILE B 1 173 ? -31.219 12.688 -3.379 1 98.5 173 ILE B CA 1
ATOM 7169 C C . ILE B 1 173 ? -29.75 12.672 -3.799 1 98.5 173 ILE B C 1
ATOM 7171 O O . ILE B 1 173 ? -29 13.602 -3.488 1 98.5 173 ILE B O 1
ATOM 7175 N N . ALA B 1 174 ? -29.281 11.609 -4.41 1 98.75 174 ALA B N 1
ATOM 7176 C CA . ALA B 1 174 ? -28.016 11.578 -5.148 1 98.75 174 ALA B CA 1
ATOM 7177 C C . ALA B 1 174 ? -28.219 12.031 -6.59 1 98.75 174 ALA B C 1
ATOM 7179 O O . ALA B 1 174 ? -29.125 11.555 -7.281 1 98.75 174 ALA B O 1
ATOM 7180 N N . SER B 1 175 ? -27.422 12.969 -7.035 1 98.56 175 SER B N 1
ATOM 7181 C CA . SER B 1 175 ? -27.594 13.516 -8.375 1 98.56 175 SER B CA 1
ATOM 7182 C C . SER B 1 175 ? -26.234 13.703 -9.062 1 98.56 175 SER B C 1
ATOM 7184 O O . SER B 1 175 ? -25.188 13.438 -8.469 1 98.56 175 SER B O 1
ATOM 7186 N N . ASP B 1 176 ? -26.312 14.117 -10.305 1 98 176 ASP B N 1
ATOM 7187 C CA . ASP B 1 176 ? -25.078 14.391 -11.055 1 98 176 ASP B CA 1
ATOM 7188 C C . ASP B 1 176 ? -24.406 15.664 -10.547 1 98 176 ASP B C 1
ATOM 7190 O O . ASP B 1 176 ? -23.234 15.914 -10.852 1 98 176 ASP B O 1
ATOM 7194 N N . GLU B 1 177 ? -25.219 16.469 -9.82 1 98 177 GLU B N 1
ATOM 7195 C CA . GLU B 1 177 ? -24.672 17.703 -9.258 1 98 177 GLU B CA 1
ATOM 7196 C C . GLU B 1 177 ? -25.109 17.891 -7.809 1 98 177 GLU B C 1
ATOM 7198 O O . GLU B 1 177 ? -25.891 18.797 -7.5 1 98 177 GLU B O 1
ATOM 7203 N N . GLY B 1 178 ? -24.531 17.062 -6.949 1 98.06 178 GLY B N 1
ATOM 7204 C CA . GLY B 1 178 ? -24.766 17.312 -5.535 1 98.06 178 GLY B CA 1
ATOM 7205 C C . GLY B 1 178 ? -25.422 16.141 -4.824 1 98.06 178 GLY B C 1
ATOM 7206 O O . GLY B 1 178 ? -26.031 15.273 -5.465 1 98.06 178 GLY B O 1
ATOM 7207 N N . LEU B 1 179 ? -25.281 16.109 -3.535 1 98.38 179 LEU B N 1
ATOM 7208 C CA . LEU B 1 179 ? -26.031 15.281 -2.586 1 98.38 179 LEU B CA 1
ATOM 7209 C C . LEU B 1 179 ? -27.016 16.125 -1.786 1 98.38 179 LEU B C 1
ATOM 7211 O O . LEU B 1 179 ? -26.609 16.953 -0.966 1 98.38 179 LEU B O 1
ATOM 7215 N N . TRP B 1 180 ? -28.297 15.891 -1.953 1 97.81 180 TRP B N 1
ATOM 7216 C CA . TRP B 1 180 ? -29.312 16.828 -1.468 1 97.81 180 TRP B CA 1
ATOM 7217 C C . TRP B 1 180 ? -30.109 16.219 -0.322 1 97.81 180 TRP B C 1
ATOM 7219 O O . TRP B 1 180 ? -30.406 15.016 -0.333 1 97.81 180 TRP B O 1
ATOM 7229 N N . GLN B 1 181 ? -30.422 17.031 0.622 1 96 181 GLN B N 1
ATOM 7230 C CA . GLN B 1 181 ? -31.297 16.656 1.726 1 96 181 GLN B CA 1
ATOM 7231 C C . GLN B 1 181 ? -32.438 17.672 1.887 1 96 181 GLN B C 1
ATOM 7233 O O . GLN B 1 181 ? -32.219 18.875 1.711 1 96 181 GLN B O 1
ATOM 7238 N N . LYS B 1 182 ? -33.562 17.125 2.158 1 93.62 182 LYS B N 1
ATOM 7239 C CA . LYS B 1 182 ? -34.688 18 2.453 1 93.62 182 LYS B CA 1
ATOM 7240 C C . LYS B 1 182 ? -35.094 17.891 3.914 1 93.62 182 LYS B C 1
ATOM 7242 O O . LYS B 1 182 ? -35.75 16.906 4.309 1 93.62 182 LYS B O 1
ATOM 7247 N N . LYS B 1 183 ? -34.719 18.484 4.957 1 74.06 183 LYS B N 1
ATOM 7248 C CA . LYS B 1 183 ? -35.125 18.391 6.359 1 74.06 183 LYS B CA 1
ATOM 7249 C C . LYS B 1 183 ? -36.406 19.188 6.621 1 74.06 183 LYS B C 1
ATOM 7251 O O . LYS B 1 183 ? -37.312 18.703 7.289 1 74.06 183 LYS B O 1
ATOM 7256 N N . ILE B 1 184 ? -36.656 20.359 6.176 1 72.19 184 ILE B N 1
ATOM 7257 C CA . ILE B 1 184 ? -37.875 21.141 6.395 1 72.19 184 ILE B CA 1
ATOM 7258 C C . ILE B 1 184 ? -38.438 21.625 5.059 1 72.19 184 ILE B C 1
ATOM 7260 O O . ILE B 1 184 ? -38.844 20.828 4.227 1 72.19 184 ILE B O 1
ATOM 7264 N N . ALA B 1 185 ? -38.281 22.766 4.945 1 75.81 185 ALA B N 1
ATOM 7265 C CA . ALA B 1 185 ? -38.969 23.344 3.799 1 75.81 185 ALA B CA 1
ATOM 7266 C C . ALA B 1 185 ? -38 23.672 2.672 1 75.81 185 ALA B C 1
ATOM 7268 O O . ALA B 1 185 ? -38.406 24.016 1.562 1 75.81 185 ALA B O 1
ATOM 7269 N N . GLU B 1 186 ? -36.719 23.281 2.928 1 87.56 186 GLU B N 1
ATOM 7270 C CA . GLU B 1 186 ? -35.781 23.703 1.888 1 87.56 186 GLU B CA 1
ATOM 7271 C C . GLU B 1 186 ? -34.781 22.578 1.56 1 87.56 186 GLU B C 1
ATOM 7273 O O . GLU B 1 186 ? -34.469 21.766 2.424 1 87.56 186 GLU B O 1
ATOM 7278 N N . TRP B 1 187 ? -34.406 22.5 0.233 1 93.88 187 TRP B N 1
ATOM 7279 C CA . TRP B 1 187 ? -33.375 21.594 -0.211 1 93.88 187 TRP B CA 1
ATOM 7280 C C . TRP B 1 187 ? -31.984 22.125 0.142 1 93.88 187 TRP B C 1
ATOM 7282 O O . TRP B 1 187 ? -31.688 23.297 -0.112 1 93.88 187 TRP B O 1
ATOM 7292 N N . LEU B 1 188 ? -31.188 21.328 0.815 1 92.38 188 LEU B N 1
ATOM 7293 C CA . LEU B 1 188 ? -29.797 21.641 1.115 1 92.38 188 LEU B CA 1
ATOM 7294 C C . LEU B 1 188 ? -28.859 20.719 0.344 1 92.38 188 LEU B C 1
ATOM 7296 O O . LEU B 1 188 ? -29.031 19.5 0.333 1 92.38 188 LEU B O 1
ATOM 7300 N N . ASP B 1 189 ? -27.906 21.328 -0.374 1 95.25 189 ASP B N 1
ATOM 7301 C CA . ASP B 1 189 ? -26.859 20.547 -1.031 1 95.25 189 ASP B CA 1
ATOM 7302 C C . ASP B 1 189 ? -25.703 20.281 -0.081 1 95.25 189 ASP B C 1
ATOM 7304 O O . ASP B 1 189 ? -24.828 21.141 0.105 1 95.25 189 ASP B O 1
ATOM 7308 N N . ILE B 1 190 ? -25.609 19.094 0.446 1 94.56 190 ILE B N 1
ATOM 7309 C CA . ILE B 1 190 ? -24.609 18.719 1.44 1 94.56 190 ILE B CA 1
ATOM 7310 C C . ILE B 1 190 ? -23.219 18.766 0.813 1 94.56 190 ILE B C 1
ATOM 7312 O O . ILE B 1 190 ? -22.234 19.047 1.498 1 94.56 190 ILE B O 1
ATOM 7316 N N . ASP B 1 191 ? -23.141 18.5 -0.497 1 95.75 191 ASP B N 1
ATOM 7317 C CA . ASP B 1 191 ? -21.859 18.625 -1.201 1 95.75 191 ASP B CA 1
ATOM 7318 C C . ASP B 1 191 ? -21.266 20.016 -1.03 1 95.75 191 ASP B C 1
ATOM 7320 O O . ASP B 1 191 ? -20.109 20.156 -0.645 1 95.75 191 ASP B O 1
ATOM 7324 N N . LYS B 1 192 ? -22.078 21.031 -1.228 1 92.69 192 LYS B N 1
ATOM 7325 C CA . LYS B 1 192 ? -21.625 22.406 -1.154 1 92.69 192 LYS B CA 1
ATOM 7326 C C . LYS B 1 192 ? -21.391 22.844 0.292 1 92.69 192 LYS B C 1
ATOM 7328 O O . LYS B 1 192 ? -20.562 23.719 0.562 1 92.69 192 LYS B O 1
ATOM 7333 N N . ILE B 1 193 ? -22.094 22.172 1.099 1 89.25 193 ILE B N 1
ATOM 7334 C CA . ILE B 1 193 ? -22.016 22.578 2.5 1 89.25 193 ILE B CA 1
ATOM 7335 C C . ILE B 1 193 ? -20.703 22.109 3.107 1 89.25 193 ILE B C 1
ATOM 7337 O O . ILE B 1 193 ? -20.094 22.828 3.912 1 89.25 193 ILE B O 1
ATOM 7341 N N . GLY B 1 194 ? -20.25 20.891 2.611 1 91.19 194 GLY B N 1
ATOM 7342 C CA . GLY B 1 194 ? -19.016 20.578 3.322 1 91.19 194 GLY B CA 1
ATOM 7343 C C . GLY B 1 194 ? -18.328 19.328 2.812 1 91.19 194 GLY B C 1
ATOM 7344 O O . GLY B 1 194 ? -17.219 19 3.248 1 91.19 194 GLY B O 1
ATOM 7345 N N . LEU B 1 195 ? -18.875 18.562 1.907 1 94.06 195 LEU B N 1
ATOM 7346 C CA . LEU B 1 195 ? -18.234 17.344 1.453 1 94.06 195 LEU B CA 1
ATOM 7347 C C . LEU B 1 195 ? -16.938 17.656 0.706 1 94.06 195 LEU B C 1
ATOM 7349 O O . LEU B 1 195 ? -16.781 18.75 0.157 1 94.06 195 LEU B O 1
ATOM 7353 N N . ALA B 1 196 ? -16.047 16.672 0.719 1 94.81 196 ALA B N 1
ATOM 7354 C CA . ALA B 1 196 ? -14.727 16.828 0.122 1 94.81 196 ALA B CA 1
ATOM 7355 C C . ALA B 1 196 ? -14.828 17.062 -1.383 1 94.81 196 ALA B C 1
ATOM 7357 O O . ALA B 1 196 ? -15.68 16.484 -2.053 1 94.81 196 ALA B O 1
ATOM 7358 N N . LEU B 1 197 ? -13.914 17.828 -1.898 1 93.25 197 LEU B N 1
ATOM 7359 C CA . LEU B 1 197 ? -13.898 18.188 -3.311 1 93.25 197 LEU B CA 1
ATOM 7360 C C . LEU B 1 197 ? -13.695 16.969 -4.191 1 93.25 197 LEU B C 1
ATOM 7362 O O . LEU B 1 197 ? -14.094 16.953 -5.359 1 93.25 197 LEU B O 1
ATOM 7366 N N . GLY B 1 198 ? -13.156 15.969 -3.654 1 93.75 198 GLY B N 1
ATOM 7367 C CA . GLY B 1 198 ? -12.852 14.766 -4.414 1 93.75 198 GLY B CA 1
ATOM 7368 C C . GLY B 1 198 ? -14.086 13.992 -4.84 1 93.75 198 GLY B C 1
ATOM 7369 O O . GLY B 1 198 ? -14.008 13.125 -5.711 1 93.75 198 GLY B O 1
ATOM 7370 N N . HIS B 1 199 ? -15.219 14.32 -4.281 1 97 199 HIS B N 1
ATOM 7371 C CA . HIS B 1 199 ? -16.469 13.688 -4.703 1 97 199 HIS B CA 1
ATOM 7372 C C . HIS B 1 199 ? -16.891 14.18 -6.082 1 97 199 HIS B C 1
ATOM 7374 O O . HIS B 1 199 ? -17.75 13.57 -6.723 1 97 199 HIS B O 1
ATOM 7380 N N . ASP B 1 200 ? -16.422 15.352 -6.523 1 95.88 200 ASP B N 1
ATOM 7381 C CA . ASP B 1 200 ? -16.641 15.938 -7.84 1 95.88 200 ASP B CA 1
ATOM 7382 C C . ASP B 1 200 ? -18.109 16.312 -8.031 1 95.88 200 ASP B C 1
ATOM 7384 O O . ASP B 1 200 ? -18.641 16.234 -9.141 1 95.88 200 ASP B O 1
ATOM 7388 N N . SER B 1 201 ? -18.859 16.484 -6.91 1 97.25 201 SER B N 1
ATOM 7389 C CA . SER B 1 201 ? -20.25 16.906 -6.848 1 97.25 201 SER B CA 1
ATOM 7390 C C . SER B 1 201 ? -21.156 15.906 -7.555 1 97.25 201 SER B C 1
ATOM 7392 O O . SER B 1 201 ? -22.234 16.266 -8.016 1 97.25 201 SER B O 1
ATOM 7394 N N . GLN B 1 202 ? -20.688 14.758 -7.773 1 98.31 202 GLN B N 1
ATOM 7395 C CA . GLN B 1 202 ? -21.469 13.711 -8.438 1 98.31 202 GLN B CA 1
ATOM 7396 C C . GLN B 1 202 ? -21.719 12.539 -7.492 1 98.31 202 GLN B C 1
ATOM 7398 O O . GLN B 1 202 ? -20.797 12.047 -6.836 1 98.31 202 GLN B O 1
ATOM 7403 N N . TYR B 1 203 ? -22.922 12.156 -7.406 1 98.69 203 TYR B N 1
ATOM 7404 C CA . TYR B 1 203 ? -23.328 11.07 -6.527 1 98.69 203 TYR B CA 1
ATOM 7405 C C . TYR B 1 203 ? -24.219 10.078 -7.262 1 98.69 203 TYR B C 1
ATOM 7407 O O . TYR B 1 203 ? -25.219 10.461 -7.867 1 98.69 203 TYR B O 1
ATOM 7415 N N . LEU B 1 204 ? -23.797 8.82 -7.227 1 98.44 204 LEU B N 1
ATOM 7416 C CA . LEU B 1 204 ? -24.375 7.812 -8.102 1 98.44 204 LEU B CA 1
ATOM 7417 C C . LEU B 1 204 ? -25.516 7.062 -7.402 1 98.44 204 LEU B C 1
ATOM 7419 O O . LEU B 1 204 ? -26.422 6.547 -8.055 1 98.44 204 LEU B O 1
ATOM 7423 N N . THR B 1 205 ? -25.422 6.922 -6.098 1 98.62 205 THR B N 1
ATOM 7424 C CA . THR B 1 205 ? -26.5 6.301 -5.324 1 98.62 205 THR B CA 1
ATOM 7425 C C . THR B 1 205 ? -26.516 6.828 -3.893 1 98.62 205 THR B C 1
ATOM 7427 O O . THR B 1 205 ? -25.531 7.438 -3.443 1 98.62 205 THR B O 1
ATOM 7430 N N . VAL B 1 206 ? -27.578 6.684 -3.225 1 98.69 206 VAL B N 1
ATOM 7431 C CA . VAL B 1 206 ? -27.75 7.012 -1.813 1 98.69 206 VAL B CA 1
ATOM 7432 C C . VAL B 1 206 ? -28.766 6.051 -1.182 1 98.69 206 VAL B C 1
ATOM 7434 O O . VAL B 1 206 ? -29.797 5.75 -1.773 1 98.69 206 VAL B O 1
ATOM 7437 N N . THR B 1 207 ? -28.406 5.441 -0.122 1 98.25 207 THR B N 1
ATOM 7438 C CA . THR B 1 207 ? -29.25 4.543 0.66 1 98.25 207 THR B CA 1
ATOM 7439 C C . THR B 1 207 ? -29.109 4.836 2.15 1 98.25 207 THR B C 1
ATOM 7441 O O . THR B 1 207 ? -28.484 5.824 2.541 1 98.25 207 THR B O 1
ATOM 7444 N N . THR B 1 208 ? -29.828 4.07 2.949 1 97.56 208 THR B N 1
ATOM 7445 C CA . THR B 1 208 ? -29.703 4.227 4.395 1 97.56 208 THR B CA 1
ATOM 7446 C C . THR B 1 208 ? -29.094 2.982 5.027 1 97.56 208 THR B C 1
ATOM 7448 O O . THR B 1 208 ? -29.141 1.896 4.445 1 97.56 208 THR B O 1
ATOM 7451 N N . GLY B 1 209 ? -28.391 3.162 6.07 1 95.06 209 GLY B N 1
ATOM 7452 C CA . GLY B 1 209 ? -27.875 2.1 6.926 1 95.06 209 GLY B CA 1
ATOM 7453 C C . GLY B 1 209 ? -28.344 2.225 8.367 1 95.06 209 GLY B C 1
ATOM 7454 O O . GLY B 1 209 ? -28.984 3.209 8.734 1 95.06 209 GLY B O 1
ATOM 7455 N N . MET B 1 210 ? -28.078 1.166 9.164 1 91.31 210 MET B N 1
ATOM 7456 C CA . MET B 1 210 ? -28.391 1.158 10.586 1 91.31 210 MET B CA 1
ATOM 7457 C C . MET B 1 210 ? -29.844 1.534 10.82 1 91.31 210 MET B C 1
ATOM 7459 O O . MET B 1 210 ? -30.141 2.457 11.578 1 91.31 210 MET B O 1
ATOM 7463 N N . ASN B 1 211 ? -30.812 0.875 10.164 1 89.88 211 ASN B N 1
ATOM 7464 C CA . ASN B 1 211 ? -32.25 1.054 10.305 1 89.88 211 ASN B CA 1
ATOM 7465 C C . ASN B 1 211 ? -32.688 2.484 9.977 1 89.88 211 ASN B C 1
ATOM 7467 O O . ASN B 1 211 ? -33.469 3.088 10.711 1 89.88 211 ASN B O 1
ATOM 7471 N N . GLY B 1 212 ? -32.031 3.057 9.016 1 94.31 212 GLY B N 1
ATOM 7472 C CA . GLY B 1 212 ? -32.438 4.355 8.492 1 94.31 212 GLY B CA 1
ATOM 7473 C C . GLY B 1 212 ? -31.688 5.512 9.141 1 94.31 212 GLY B C 1
ATOM 7474 O O . GLY B 1 212 ? -31.953 6.676 8.828 1 94.31 212 GLY B O 1
ATOM 7475 N N . LYS B 1 213 ? -30.75 5.277 9.953 1 94.62 213 LYS B N 1
ATOM 7476 C CA . LYS B 1 213 ? -30.078 6.344 10.695 1 94.62 213 LYS B CA 1
ATOM 7477 C C . LYS B 1 213 ? -28.891 6.898 9.914 1 94.62 213 LYS B C 1
ATOM 7479 O O . LYS B 1 213 ? -28.641 8.109 9.922 1 94.62 213 LYS B O 1
ATOM 7484 N N . ASP B 1 214 ? -28.188 6.012 9.258 1 96.69 214 ASP B N 1
ATOM 7485 C CA . ASP B 1 214 ? -27.016 6.426 8.5 1 96.69 214 ASP B CA 1
ATOM 7486 C C . ASP B 1 214 ? -27.359 6.629 7.023 1 96.69 214 ASP B C 1
ATOM 7488 O O . ASP B 1 214 ? -28.312 6.02 6.512 1 96.69 214 ASP B O 1
ATOM 7492 N N . ILE B 1 215 ? -26.672 7.504 6.414 1 98.06 215 ILE B N 1
ATOM 7493 C CA . ILE B 1 215 ? -26.812 7.73 4.98 1 98.06 215 ILE B CA 1
ATOM 7494 C C . ILE B 1 215 ? -25.578 7.215 4.254 1 98.06 215 ILE B C 1
ATOM 7496 O O . ILE B 1 215 ? -24.453 7.66 4.527 1 98.06 215 ILE B O 1
ATOM 7500 N N . LEU B 1 216 ? -25.719 6.238 3.434 1 98.5 216 LEU B N 1
ATOM 7501 C CA . LEU B 1 216 ? -24.656 5.668 2.623 1 98.5 216 LEU B CA 1
ATOM 7502 C C . LEU B 1 216 ? -24.719 6.172 1.187 1 98.5 216 LEU B C 1
ATOM 7504 O O . LEU B 1 216 ? -25.812 6.285 0.62 1 98.5 216 LEU B O 1
ATOM 7508 N N . PHE B 1 217 ? -23.641 6.59 0.642 1 98.69 217 PHE B N 1
ATOM 7509 C CA . PHE B 1 217 ? -23.672 7.09 -0.726 1 98.69 217 PHE B CA 1
ATOM 7510 C C . PHE B 1 217 ? -22.375 6.758 -1.458 1 98.69 217 PHE B C 1
ATOM 7512 O O . PHE B 1 217 ? -21.406 6.324 -0.84 1 98.69 217 PHE B O 1
ATOM 7519 N N . SER B 1 218 ? -22.422 6.836 -2.785 1 98.56 218 SER B N 1
ATOM 7520 C CA . SER B 1 218 ? -21.281 6.582 -3.646 1 98.56 218 SER B CA 1
ATOM 7521 C C . SER B 1 218 ? -20.969 7.781 -4.539 1 98.56 218 SER B C 1
ATOM 7523 O O . SER B 1 218 ? -21.891 8.414 -5.066 1 98.56 218 SER B O 1
ATOM 7525 N N . SER B 1 219 ? -19.781 8.172 -4.523 1 97.94 219 SER B N 1
ATOM 7526 C CA . SER B 1 219 ? -19.25 9.047 -5.566 1 97.94 219 SER B CA 1
ATOM 7527 C C . SER B 1 219 ? -18.406 8.266 -6.566 1 97.94 219 SER B C 1
ATOM 7529 O O . SER B 1 219 ? -18.25 7.047 -6.445 1 97.94 219 SER B O 1
ATOM 7531 N N . PRO B 1 220 ? -17.844 8.953 -7.613 1 97.38 220 PRO B N 1
ATOM 7532 C CA . PRO B 1 220 ? -17.141 8.203 -8.664 1 97.38 220 PRO B CA 1
ATOM 7533 C C . PRO B 1 220 ? -15.883 7.508 -8.141 1 97.38 220 PRO B C 1
ATOM 7535 O O . PRO B 1 220 ? -15.422 6.535 -8.75 1 97.38 220 PRO B O 1
ATOM 7538 N N . LYS B 1 221 ? -15.359 7.914 -6.941 1 96.38 221 LYS B N 1
ATOM 7539 C CA . LYS B 1 221 ? -14.055 7.406 -6.527 1 96.38 221 LYS B CA 1
ATOM 7540 C C . LYS B 1 221 ? -14.117 6.801 -5.129 1 96.38 221 LYS B C 1
ATOM 7542 O O . LYS B 1 221 ? -13.094 6.398 -4.574 1 96.38 221 LYS B O 1
ATOM 7547 N N . ALA B 1 222 ? -15.375 6.734 -4.535 1 97.81 222 ALA B N 1
ATOM 7548 C CA . ALA B 1 222 ? -15.438 6.285 -3.148 1 97.81 222 ALA B CA 1
ATOM 7549 C C . ALA B 1 222 ? -16.859 5.887 -2.764 1 97.81 222 ALA B C 1
ATOM 7551 O O . ALA B 1 222 ? -17.812 6.227 -3.465 1 97.81 222 ALA B O 1
ATOM 7552 N N . ILE B 1 223 ? -16.953 5.137 -1.713 1 98.12 223 ILE B N 1
ATOM 7553 C CA . ILE B 1 223 ? -18.172 4.918 -0.945 1 98.12 223 ILE B CA 1
ATOM 7554 C C . ILE B 1 223 ? -18.047 5.566 0.431 1 98.12 223 ILE B C 1
ATOM 7556 O O . ILE B 1 223 ? -16.969 5.547 1.033 1 98.12 223 ILE B O 1
ATOM 7560 N N . ALA B 1 224 ? -19.141 6.148 0.84 1 98.12 224 ALA B N 1
ATOM 7561 C CA . ALA B 1 224 ? -19.031 6.875 2.102 1 98.12 224 ALA B CA 1
ATOM 7562 C C . ALA B 1 224 ? -20.328 6.801 2.895 1 98.12 224 ALA B C 1
ATOM 7564 O O . ALA B 1 224 ? -21.344 6.312 2.393 1 98.12 224 ALA B O 1
ATOM 7565 N N . ALA B 1 225 ? -20.266 7.227 4.203 1 97.5 225 ALA B N 1
ATOM 7566 C CA . ALA B 1 225 ? -21.422 7.234 5.09 1 97.5 225 ALA B CA 1
ATOM 7567 C C . ALA B 1 225 ? -21.438 8.484 5.961 1 97.5 225 ALA B C 1
ATOM 7569 O O . ALA B 1 225 ? -20.391 8.914 6.465 1 97.5 225 ALA B O 1
ATOM 7570 N N . LEU B 1 226 ? -22.547 9.117 5.988 1 96.25 226 LEU B N 1
ATOM 7571 C CA . LEU B 1 226 ? -22.875 10.039 7.062 1 96.25 226 LEU B CA 1
ATOM 7572 C C . LEU B 1 226 ? -23.547 9.312 8.227 1 96.25 226 LEU B C 1
ATOM 7574 O O . LEU B 1 226 ? -24.719 8.953 8.141 1 96.25 226 LEU B O 1
ATOM 7578 N N . ALA B 1 227 ? -22.797 9.117 9.219 1 93.75 227 ALA B N 1
ATOM 7579 C CA . ALA B 1 227 ? -23.266 8.32 10.344 1 93.75 227 ALA B CA 1
ATOM 7580 C C . ALA B 1 227 ? -24 9.188 11.359 1 93.75 227 ALA B C 1
ATOM 7582 O O . ALA B 1 227 ? -23.594 10.32 11.633 1 93.75 227 ALA B O 1
ATOM 7583 N N . SER B 1 228 ? -25.016 8.656 11.945 1 91 228 SER B N 1
ATOM 7584 C CA . SER B 1 228 ? -25.828 9.398 12.906 1 91 228 SER B CA 1
ATOM 7585 C C . SER B 1 228 ? -25.062 9.664 14.195 1 91 228 SER B C 1
ATOM 7587 O O . SER B 1 228 ? -25.344 10.633 14.906 1 91 228 SER B O 1
ATOM 7589 N N . ASP B 1 229 ? -24.047 8.875 14.438 1 84.88 229 ASP B N 1
ATOM 7590 C CA . ASP B 1 229 ? -23.297 9.023 15.68 1 84.88 229 ASP B CA 1
ATOM 7591 C C . ASP B 1 229 ? -22.031 9.867 15.461 1 84.88 229 ASP B C 1
ATOM 7593 O O . ASP B 1 229 ? -21.219 10.023 16.375 1 84.88 229 ASP B O 1
ATOM 7597 N N . GLY B 1 230 ? -21.891 10.312 14.266 1 87.44 230 GLY B N 1
ATOM 7598 C CA . GLY B 1 230 ? -20.75 11.18 13.984 1 87.44 230 GLY B CA 1
ATOM 7599 C C . GLY B 1 230 ? -19.547 10.438 13.461 1 87.44 230 GLY B C 1
ATOM 7600 O O . GLY B 1 230 ? -18.578 11.047 13 1 87.44 230 GLY B O 1
ATOM 7601 N N . ASN B 1 231 ? -19.516 9.102 13.508 1 90.62 231 ASN B N 1
ATOM 7602 C CA . ASN B 1 231 ? -18.406 8.312 13 1 90.62 231 ASN B CA 1
ATOM 7603 C C . ASN B 1 231 ? -18.5 8.125 11.484 1 90.62 231 ASN B C 1
ATOM 7605 O O . ASN B 1 231 ? -18.547 6.996 10.992 1 90.62 231 ASN B O 1
ATOM 7609 N N . HIS B 1 232 ? -18.5 9.281 10.766 1 94.38 232 HIS B N 1
ATOM 7610 C CA . HIS B 1 232 ? -18.531 9.281 9.305 1 94.38 232 HIS B CA 1
ATOM 7611 C C . HIS B 1 232 ? -17.328 8.539 8.727 1 94.38 232 HIS B C 1
ATOM 7613 O O . HIS B 1 232 ? -16.297 8.398 9.391 1 94.38 232 HIS B O 1
ATOM 7619 N N . TRP B 1 233 ? -17.5 7.961 7.52 1 94.81 233 TRP B N 1
ATOM 7620 C CA . TRP B 1 233 ? -16.359 7.273 6.922 1 94.81 233 TRP B CA 1
ATOM 7621 C C . TRP B 1 233 ? -16.422 7.359 5.398 1 94.81 233 TRP B C 1
ATOM 7623 O O . TRP B 1 233 ? -17.469 7.629 4.82 1 94.81 233 TRP B O 1
ATOM 7633 N N . LEU B 1 234 ? -15.344 7.312 4.801 1 96.56 234 LEU B N 1
ATOM 7634 C CA . LEU B 1 234 ? -15.094 7.238 3.367 1 96.56 234 LEU B CA 1
ATOM 7635 C C . LEU B 1 234 ? -14.133 6.098 3.037 1 96.56 234 LEU B C 1
ATOM 7637 O O . LEU B 1 234 ? -13.109 5.93 3.705 1 96.56 234 LEU B O 1
ATOM 7641 N N . LYS B 1 235 ? -14.5 5.238 2.133 1 97.12 235 LYS B N 1
ATOM 7642 C CA . LYS B 1 235 ? -13.656 4.137 1.677 1 97.12 235 LYS B CA 1
ATOM 7643 C C . LYS B 1 235 ? -13.32 4.281 0.196 1 97.12 235 LYS B C 1
ATOM 7645 O O . LYS B 1 235 ? -14.203 4.512 -0.63 1 97.12 235 LYS B O 1
ATOM 7650 N N . ARG B 1 236 ? -12.078 4.293 -0.095 1 96.19 236 ARG B N 1
ATOM 7651 C CA . ARG B 1 236 ? -11.562 4.328 -1.459 1 96.19 236 ARG B CA 1
ATOM 7652 C C . ARG B 1 236 ? -10.594 3.174 -1.705 1 96.19 236 ARG B C 1
ATOM 7654 O O . ARG B 1 236 ? -10.57 2.207 -0.94 1 96.19 236 ARG B O 1
ATOM 7661 N N . GLY B 1 237 ? -9.844 3.154 -2.881 1 96.44 237 GLY B N 1
ATOM 7662 C CA . GLY B 1 237 ? -8.945 2.068 -3.227 1 96.44 237 GLY B CA 1
ATOM 7663 C C . GLY B 1 237 ? -7.887 1.811 -2.17 1 96.44 237 GLY B C 1
ATOM 7664 O O . GLY B 1 237 ? -7.664 0.664 -1.776 1 96.44 237 GLY B O 1
ATOM 7665 N N . ALA B 1 238 ? -7.289 2.787 -1.707 1 94.19 238 ALA B N 1
ATOM 7666 C CA . ALA B 1 238 ? -6.203 2.678 -0.738 1 94.19 238 ALA B CA 1
ATOM 7667 C C . ALA B 1 238 ? -6.699 2.088 0.579 1 94.19 238 ALA B C 1
ATOM 7669 O O . ALA B 1 238 ? -5.906 1.583 1.378 1 94.19 238 ALA B O 1
ATOM 7670 N N . ASP B 1 239 ? -8.039 2.143 0.82 1 96.06 239 ASP B N 1
ATOM 7671 C CA . ASP B 1 239 ? -8.633 1.571 2.025 1 96.06 239 ASP B CA 1
ATOM 7672 C C . ASP B 1 239 ? -9.016 0.108 1.809 1 96.06 239 ASP B C 1
ATOM 7674 O O . ASP B 1 239 ? -9.57 -0.534 2.703 1 96.06 239 ASP B O 1
ATOM 7678 N N . GLY B 1 240 ? -8.836 -0.422 0.608 1 97 240 GLY B N 1
ATOM 7679 C CA . GLY B 1 240 ? -9.125 -1.816 0.309 1 97 240 GLY B CA 1
ATOM 7680 C C . GLY B 1 240 ? -10.367 -2.002 -0.54 1 97 240 GLY B C 1
ATOM 7681 O O . GLY B 1 240 ? -10.688 -3.123 -0.937 1 97 240 GLY B O 1
ATOM 7682 N N . LEU B 1 241 ? -11.07 -0.898 -0.856 1 98.12 241 LEU B N 1
ATOM 7683 C CA . LEU B 1 241 ? -12.258 -0.977 -1.695 1 98.12 241 LEU B CA 1
ATOM 7684 C C . LEU B 1 241 ? -11.898 -1.429 -3.107 1 98.12 241 LEU B C 1
ATOM 7686 O O . LEU B 1 241 ? -11.188 -0.724 -3.828 1 98.12 241 LEU B O 1
ATOM 7690 N N . PRO B 1 242 ? -12.398 -2.57 -3.486 1 98.12 242 PRO B N 1
ATOM 7691 C CA . PRO B 1 242 ? -11.953 -3.135 -4.762 1 98.12 242 PRO B CA 1
ATOM 7692 C C . PRO B 1 242 ? -12.344 -2.27 -5.957 1 98.12 242 PRO B C 1
ATOM 7694 O O . PRO B 1 242 ? -11.602 -2.199 -6.941 1 98.12 242 PRO B O 1
ATOM 7697 N N . TYR B 1 243 ? -13.523 -1.69 -5.859 1 97.69 243 TYR B N 1
ATOM 7698 C CA . TYR B 1 243 ? -14.023 -0.928 -6.996 1 97.69 243 TYR B CA 1
ATOM 7699 C C . TYR B 1 243 ? -15.234 -0.09 -6.598 1 97.69 243 TYR B C 1
ATOM 7701 O O . TYR B 1 243 ? -15.773 -0.251 -5.5 1 97.69 243 TYR B O 1
ATOM 7709 N N . GLY B 1 244 ? -15.5 0.886 -7.258 1 89.06 244 GLY B N 1
ATOM 7710 C CA . GLY B 1 244 ? -16.703 1.683 -7.449 1 89.06 244 GLY B CA 1
ATOM 7711 C C . GLY B 1 244 ? -16.812 2.26 -8.852 1 89.06 244 GLY B C 1
ATOM 7712 O O . GLY B 1 244 ? -16.094 1.843 -9.758 1 89.06 244 GLY B O 1
ATOM 7713 N N . PRO B 1 245 ? -17.781 2.951 -8.953 1 95.44 245 PRO B N 1
ATOM 7714 C CA . PRO B 1 245 ? -18.953 3.523 -8.297 1 95.44 245 PRO B CA 1
ATOM 7715 C C . PRO B 1 245 ? -20.031 2.477 -7.98 1 95.44 245 PRO B C 1
ATOM 7717 O O . PRO B 1 245 ? -20.188 1.513 -8.734 1 95.44 245 PRO B O 1
ATOM 7720 N N . ALA B 1 246 ? -20.75 2.68 -6.969 1 98.31 246 ALA B N 1
ATOM 7721 C CA . ALA B 1 246 ? -21.766 1.726 -6.555 1 98.31 246 ALA B CA 1
ATOM 7722 C C . ALA B 1 246 ? -23.078 1.966 -7.301 1 98.31 246 ALA B C 1
ATOM 7724 O O . ALA B 1 246 ? -23.469 3.113 -7.531 1 98.31 246 ALA B O 1
ATOM 7725 N N . THR B 1 247 ? -23.734 0.927 -7.707 1 98.38 247 THR B N 1
ATOM 7726 C CA . THR B 1 247 ? -25.109 0.998 -8.195 1 98.38 247 THR B CA 1
ATOM 7727 C C . THR B 1 247 ? -26.094 0.959 -7.035 1 98.38 247 THR B C 1
ATOM 7729 O O . THR B 1 247 ? -27.172 1.55 -7.113 1 98.38 247 THR B O 1
ATOM 7732 N N . THR B 1 248 ? -25.75 0.256 -6.035 1 98.12 248 THR B N 1
ATOM 7733 C CA . THR B 1 248 ? -26.547 0.152 -4.816 1 98.12 248 THR B CA 1
ATOM 7734 C C . THR B 1 248 ? -25.672 -0.238 -3.633 1 98.12 248 THR B C 1
ATOM 7736 O O . THR B 1 248 ? -24.594 -0.823 -3.812 1 98.12 248 THR B O 1
ATOM 7739 N N . ILE B 1 249 ? -26 0.158 -2.443 1 98.5 249 ILE B N 1
ATOM 7740 C CA . ILE B 1 249 ? -25.328 -0.187 -1.202 1 98.5 249 ILE B CA 1
ATOM 7741 C C . ILE B 1 249 ? -26.328 -0.74 -0.194 1 98.5 249 ILE B C 1
ATOM 7743 O O . ILE B 1 249 ? -27.391 -0.152 0.017 1 98.5 249 ILE B O 1
ATOM 7747 N N . LEU B 1 250 ? -26.016 -1.882 0.383 1 97.44 250 LEU B N 1
ATOM 7748 C CA . LEU B 1 250 ? -26.844 -2.521 1.394 1 97.44 250 LEU B CA 1
ATOM 7749 C C . LEU B 1 250 ? -26.047 -2.82 2.654 1 97.44 250 LEU B C 1
ATOM 7751 O O . LEU B 1 250 ? -24.984 -3.467 2.588 1 97.44 250 LEU B O 1
ATOM 7755 N N . GLU B 1 251 ? -26.438 -2.264 3.732 1 96.56 251 GLU B N 1
ATOM 7756 C CA . GLU B 1 251 ? -25.875 -2.639 5.027 1 96.56 251 GLU B CA 1
ATOM 7757 C C . GLU B 1 251 ? -26.828 -3.57 5.785 1 96.56 251 GLU B C 1
ATOM 7759 O O . GLU B 1 251 ? -27.953 -3.201 6.086 1 96.56 251 GLU B O 1
ATOM 7764 N N . THR B 1 252 ? -26.375 -4.766 6.051 1 94 252 THR B N 1
ATOM 7765 C CA . THR B 1 252 ? -27.188 -5.734 6.793 1 94 252 THR B CA 1
ATOM 7766 C C . THR B 1 252 ? -26.281 -6.719 7.539 1 94 252 THR B C 1
ATOM 7768 O O . THR B 1 252 ? -25.203 -7.074 7.055 1 94 252 THR B O 1
ATOM 7771 N N . ASP B 1 253 ? -26.656 -7.105 8.789 1 92 253 ASP B N 1
ATOM 7772 C CA . ASP B 1 253 ? -25.953 -8.125 9.578 1 92 253 ASP B CA 1
ATOM 7773 C C . ASP B 1 253 ? -24.484 -7.762 9.781 1 92 253 ASP B C 1
ATOM 7775 O O . ASP B 1 253 ? -23.609 -8.617 9.641 1 92 253 ASP B O 1
ATOM 7779 N N . SER B 1 254 ? -24.219 -6.547 9.938 1 91.38 254 SER B N 1
ATOM 7780 C CA . SER B 1 254 ? -22.875 -6.016 10.188 1 91.38 254 SER B CA 1
ATOM 7781 C C . SER B 1 254 ? -21.984 -6.18 8.969 1 91.38 254 SER B C 1
ATOM 7783 O O . SER B 1 254 ? -20.75 -6.246 9.094 1 91.38 254 SER B O 1
ATOM 7785 N N . LEU B 1 255 ? -22.656 -6.355 7.781 1 95.5 255 LEU B N 1
ATOM 7786 C CA . LEU B 1 255 ? -21.953 -6.418 6.508 1 95.5 255 LEU B CA 1
ATOM 7787 C C . LEU B 1 255 ? -22.391 -5.285 5.586 1 95.5 255 LEU B C 1
ATOM 7789 O O . LEU B 1 255 ? -23.531 -4.84 5.645 1 95.5 255 LEU B O 1
ATOM 7793 N N . LEU B 1 256 ? -21.5 -4.809 4.859 1 97.19 256 LEU B N 1
ATOM 7794 C CA . LEU B 1 256 ? -21.766 -3.881 3.766 1 97.19 256 LEU B CA 1
ATOM 7795 C C . LEU B 1 256 ? -21.688 -4.586 2.418 1 97.19 256 LEU B C 1
ATOM 7797 O O . LEU B 1 256 ? -20.672 -5.203 2.1 1 97.19 256 LEU B O 1
ATOM 7801 N N . TRP B 1 257 ? -22.797 -4.621 1.699 1 98.44 257 TRP B N 1
ATOM 7802 C CA . TRP B 1 257 ? -22.828 -5.141 0.336 1 98.44 257 TRP B CA 1
ATOM 7803 C C . TRP B 1 257 ? -22.922 -4.004 -0.677 1 98.44 257 TRP B C 1
ATOM 7805 O O . TRP B 1 257 ? -23.766 -3.121 -0.552 1 98.44 257 TRP B O 1
ATOM 7815 N N . ILE B 1 258 ? -22.047 -3.979 -1.634 1 98.75 258 ILE B N 1
ATOM 7816 C CA . ILE B 1 258 ? -21.984 -2.916 -2.631 1 98.75 258 ILE B CA 1
ATOM 7817 C C . ILE B 1 258 ? -22.109 -3.512 -4.031 1 98.75 258 ILE B C 1
ATOM 7819 O O . ILE B 1 258 ? -21.281 -4.328 -4.441 1 98.75 258 ILE B O 1
ATOM 7823 N N . GLY B 1 259 ? -23.172 -3.172 -4.73 1 98.81 259 GLY B N 1
ATOM 7824 C CA . GLY B 1 259 ? -23.281 -3.506 -6.141 1 98.81 259 GLY B CA 1
ATOM 7825 C C . GLY B 1 259 ? -22.594 -2.504 -7.047 1 98.81 259 GLY B C 1
ATOM 7826 O O . GLY B 1 259 ? -22.625 -1.298 -6.793 1 98.81 259 GLY B O 1
ATOM 7827 N N . THR B 1 260 ? -21.922 -2.963 -8.062 1 98.69 260 THR B N 1
ATOM 7828 C CA . THR B 1 260 ? -21.25 -2.107 -9.031 1 98.69 260 THR B CA 1
ATOM 7829 C C . THR B 1 260 ? -21.547 -2.57 -10.453 1 98.69 260 THR B C 1
ATOM 7831 O O . THR B 1 260 ? -22.156 -3.617 -10.664 1 98.69 260 THR B O 1
ATOM 7834 N N . PRO B 1 261 ? -21.094 -1.793 -11.445 1 98.5 261 PRO B N 1
ATOM 7835 C CA . PRO B 1 261 ? -21.219 -2.236 -12.836 1 98.5 261 PRO B CA 1
ATOM 7836 C C . PRO B 1 261 ? -20.266 -3.369 -13.188 1 98.5 261 PRO B C 1
ATOM 7838 O O . PRO B 1 261 ? -20.359 -3.945 -14.273 1 98.5 261 PRO B O 1
ATOM 7841 N N . LYS B 1 262 ? -19.344 -3.686 -12.234 1 98.31 262 LYS B N 1
ATOM 7842 C CA . LYS B 1 262 ? -18.328 -4.68 -12.586 1 98.31 262 LYS B CA 1
ATOM 7843 C C . LYS B 1 262 ? -18.188 -5.73 -11.492 1 98.31 262 LYS B C 1
ATOM 7845 O O . LYS B 1 262 ? -17.125 -6.316 -11.312 1 98.31 262 LYS B O 1
ATOM 7850 N N . GLY B 1 263 ? -19.188 -5.848 -10.68 1 98.5 263 GLY B N 1
ATOM 7851 C CA . GLY B 1 263 ? -19.109 -6.898 -9.68 1 98.5 263 GLY B CA 1
ATOM 7852 C C . GLY B 1 263 ? -19.781 -6.52 -8.367 1 98.5 263 GLY B C 1
ATOM 7853 O O . GLY B 1 263 ? -20.281 -5.402 -8.219 1 98.5 263 GLY B O 1
ATOM 7854 N N . LEU B 1 264 ? -19.812 -7.477 -7.461 1 98.75 264 LEU B N 1
ATOM 7855 C CA . LEU B 1 264 ? -20.359 -7.34 -6.113 1 98.75 264 LEU B CA 1
ATOM 7856 C C . LEU B 1 264 ? -19.234 -7.285 -5.082 1 98.75 264 LEU B C 1
ATOM 7858 O O . LEU B 1 264 ? -18.25 -8.008 -5.191 1 98.75 264 LEU B O 1
ATOM 7862 N N . ILE B 1 265 ? -19.375 -6.406 -4.129 1 98.69 265 ILE B N 1
ATOM 7863 C CA . ILE B 1 265 ? -18.375 -6.262 -3.066 1 98.69 265 ILE B CA 1
ATOM 7864 C C . ILE B 1 265 ? -19.047 -6.492 -1.71 1 98.69 265 ILE B C 1
ATOM 7866 O O . ILE B 1 265 ? -20.156 -6.016 -1.466 1 98.69 265 ILE B O 1
ATOM 7870 N N . ARG B 1 266 ? -18.391 -7.223 -0.864 1 98.12 266 ARG B N 1
ATOM 7871 C CA . ARG B 1 266 ? -18.812 -7.387 0.521 1 98.12 266 ARG B CA 1
ATOM 7872 C C . ARG B 1 266 ? -17.734 -6.926 1.487 1 98.12 266 ARG B C 1
ATOM 7874 O O . ARG B 1 266 ? -16.547 -7.262 1.316 1 98.12 266 ARG B O 1
ATOM 7881 N N . LYS B 1 267 ? -18.062 -6.121 2.414 1 97.75 267 LYS B N 1
ATOM 7882 C CA . LYS B 1 267 ? -17.141 -5.699 3.467 1 97.75 267 LYS B CA 1
ATOM 7883 C C . LYS B 1 267 ? -17.609 -6.191 4.832 1 97.75 267 LYS B C 1
ATOM 7885 O O . LYS B 1 267 ? -18.672 -5.789 5.316 1 97.75 267 LYS B O 1
ATOM 7890 N N . GLY B 1 268 ? -16.938 -7.07 5.457 1 94.62 268 GLY B N 1
ATOM 7891 C CA . GLY B 1 268 ? -16.984 -7.449 6.859 1 94.62 268 GLY B CA 1
ATOM 7892 C C . GLY B 1 268 ? -15.656 -7.246 7.57 1 94.62 268 GLY B C 1
ATOM 7893 O O . GLY B 1 268 ? -15.133 -6.129 7.609 1 94.62 268 GLY B O 1
ATOM 7894 N N . LYS B 1 269 ? -15.109 -8.336 8.062 1 91.69 269 LYS B N 1
ATOM 7895 C CA . LYS B 1 269 ? -13.742 -8.25 8.562 1 91.69 269 LYS B CA 1
ATOM 7896 C C . LYS B 1 269 ? -12.758 -7.957 7.438 1 91.69 269 LYS B C 1
ATOM 7898 O O . LYS B 1 269 ? -11.836 -7.148 7.602 1 91.69 269 LYS B O 1
ATOM 7903 N N . ASN B 1 270 ? -13.055 -8.555 6.301 1 93.75 270 ASN B N 1
ATOM 7904 C CA . ASN B 1 270 ? -12.234 -8.359 5.113 1 93.75 270 ASN B CA 1
ATOM 7905 C C . ASN B 1 270 ? -13.07 -7.902 3.92 1 93.75 270 ASN B C 1
ATOM 7907 O O . ASN B 1 270 ? -14.297 -8.023 3.936 1 93.75 270 ASN B O 1
ATOM 7911 N N . TRP B 1 271 ? -12.414 -7.254 2.965 1 97 271 TRP B N 1
ATOM 7912 C CA . TRP B 1 271 ? -13.047 -6.961 1.683 1 97 271 TRP B CA 1
ATOM 7913 C C . TRP B 1 271 ? -13.133 -8.211 0.818 1 97 271 TRP B C 1
ATOM 7915 O O . TRP B 1 271 ? -12.195 -9.016 0.779 1 97 271 TRP B O 1
ATOM 7925 N N . ARG B 1 272 ? -14.227 -8.43 0.196 1 97.19 272 ARG B N 1
ATOM 7926 C CA . ARG B 1 272 ? -14.438 -9.508 -0.762 1 97.19 272 ARG B CA 1
ATOM 7927 C C . ARG B 1 272 ? -15.008 -8.977 -2.072 1 97.19 272 ARG B C 1
ATOM 7929 O O . ARG B 1 272 ? -15.914 -8.141 -2.066 1 97.19 272 ARG B O 1
ATOM 7936 N N . TYR B 1 273 ? -14.438 -9.398 -3.166 1 98 273 TYR B N 1
ATOM 7937 C CA . TYR B 1 273 ? -14.867 -8.977 -4.492 1 98 273 TYR B CA 1
ATOM 7938 C C . TYR B 1 273 ? -15.383 -10.156 -5.305 1 98 273 TYR B C 1
ATOM 7940 O O . TYR B 1 273 ? -14.656 -11.125 -5.527 1 98 273 TYR B O 1
ATOM 7948 N N . TYR B 1 274 ? -16.625 -10.203 -5.707 1 98.12 274 TYR B N 1
ATOM 7949 C CA . TYR B 1 274 ? -17.266 -11.258 -6.492 1 98.12 274 TYR B CA 1
ATOM 7950 C C . TYR B 1 274 ? -17.422 -10.836 -7.945 1 98.12 274 TYR B C 1
ATOM 7952 O O . TYR B 1 274 ? -18.078 -9.836 -8.242 1 98.12 274 TYR B O 1
ATOM 7960 N N . THR B 1 275 ? -16.859 -11.578 -8.812 1 97.12 275 THR B N 1
ATOM 7961 C CA . THR B 1 275 ? -16.953 -11.289 -10.242 1 97.12 275 THR B CA 1
ATOM 7962 C C . THR B 1 275 ? -17 -12.578 -11.055 1 97.12 275 THR B C 1
ATOM 7964 O O . THR B 1 275 ? -16.828 -13.672 -10.508 1 97.12 275 THR B O 1
ATOM 7967 N N . SER B 1 276 ? -17.266 -12.445 -12.336 1 95.94 276 SER B N 1
ATOM 7968 C CA . SER B 1 276 ? -17.203 -13.508 -13.328 1 95.94 276 SER B CA 1
ATOM 7969 C C . SER B 1 276 ? -18.344 -14.516 -13.141 1 95.94 276 SER B C 1
ATOM 7971 O O . SER B 1 276 ? -19.172 -14.352 -12.25 1 95.94 276 SER B O 1
ATOM 7973 N N . LYS B 1 277 ? -18.312 -15.562 -13.938 1 96.06 277 LYS B N 1
ATOM 7974 C CA . LYS B 1 277 ? -19.344 -16.578 -13.922 1 96.06 277 LYS B CA 1
ATOM 7975 C C . LYS B 1 277 ? -19.156 -17.547 -12.758 1 96.06 277 LYS B C 1
ATOM 7977 O O . LYS B 1 277 ? -20.031 -18.359 -12.469 1 96.06 277 LYS B O 1
ATOM 7982 N N . ARG B 1 278 ? -18.141 -17.359 -11.992 1 95.81 278 ARG B N 1
ATOM 7983 C CA . ARG B 1 278 ? -17.984 -18.156 -10.789 1 95.81 278 ARG B CA 1
ATOM 7984 C C . ARG B 1 278 ? -19.016 -17.766 -9.734 1 95.81 278 ARG B C 1
ATOM 7986 O O . ARG B 1 278 ? -19.547 -18.609 -9.023 1 95.81 278 ARG B O 1
ATOM 7993 N N . TRP B 1 279 ? -19.266 -16.438 -9.734 1 97.56 279 TRP B N 1
ATOM 7994 C CA . TRP B 1 279 ? -20.062 -15.961 -8.609 1 97.56 279 TRP B CA 1
ATOM 7995 C C . TRP B 1 279 ? -21.375 -15.352 -9.094 1 97.56 279 TRP B C 1
ATOM 7997 O O . TRP B 1 279 ? -22.375 -15.383 -8.383 1 97.56 279 TRP B O 1
ATOM 8007 N N . LEU B 1 280 ? -21.297 -14.766 -10.336 1 98.19 280 LEU B N 1
ATOM 8008 C CA . LEU B 1 280 ? -22.406 -13.914 -10.719 1 98.19 280 LEU B CA 1
ATOM 8009 C C . LEU B 1 280 ? -22.922 -14.289 -12.102 1 98.19 280 LEU B C 1
ATOM 8011 O O . LEU B 1 280 ? -22.141 -14.609 -13 1 98.19 280 LEU B O 1
ATOM 8015 N N . ALA B 1 281 ? -24.266 -14.141 -12.227 1 97.88 281 ALA B N 1
ATOM 8016 C CA . ALA B 1 281 ? -24.859 -14.281 -13.547 1 97.88 281 ALA B CA 1
ATOM 8017 C C . ALA B 1 281 ? -24.375 -13.188 -14.492 1 97.88 281 ALA B C 1
ATOM 8019 O O . ALA B 1 281 ? -24.281 -13.398 -15.703 1 97.88 281 ALA B O 1
ATOM 8020 N N . ASP B 1 282 ? -24.125 -12.086 -13.984 1 98.06 282 ASP B N 1
ATOM 8021 C CA . ASP B 1 282 ? -23.578 -10.922 -14.664 1 98.06 282 ASP B CA 1
ATOM 8022 C C . ASP B 1 282 ? -22.828 -10.016 -13.688 1 98.06 282 ASP B C 1
ATOM 8024 O O . ASP B 1 282 ? -23.234 -9.875 -12.531 1 98.06 282 ASP B O 1
ATOM 8028 N N . ASP B 1 283 ? -21.797 -9.352 -14.156 1 98.12 283 ASP B N 1
ATOM 8029 C CA . ASP B 1 283 ? -21.016 -8.508 -13.258 1 98.12 283 ASP B CA 1
ATOM 8030 C C . ASP B 1 283 ? -21.734 -7.188 -12.984 1 98.12 283 ASP B C 1
ATOM 8032 O O . ASP B 1 283 ? -21.422 -6.492 -12.016 1 98.12 283 ASP B O 1
ATOM 8036 N N . GLN B 1 284 ? -22.625 -6.773 -13.852 1 98.56 284 GLN B N 1
ATOM 8037 C CA . GLN B 1 284 ? -23.469 -5.598 -13.602 1 98.56 284 GLN B CA 1
ATOM 8038 C C . GLN B 1 284 ? -24.516 -5.887 -12.539 1 98.56 284 GLN B C 1
ATOM 8040 O O . GLN B 1 284 ? -25.406 -6.715 -12.75 1 98.56 284 GLN B O 1
ATOM 8045 N N . ILE B 1 285 ? -24.453 -5.223 -11.43 1 98.75 285 ILE B N 1
ATOM 8046 C CA . ILE B 1 285 ? -25.375 -5.461 -10.328 1 98.75 285 ILE B CA 1
ATOM 8047 C C . ILE B 1 285 ? -26.516 -4.434 -10.375 1 98.75 285 ILE B C 1
ATOM 8049 O O . ILE B 1 285 ? -26.266 -3.227 -10.375 1 98.75 285 ILE B O 1
ATOM 8053 N N . ASN B 1 286 ? -27.719 -4.934 -10.406 1 98.62 286 ASN B N 1
ATOM 8054 C CA . ASN B 1 286 ? -28.891 -4.059 -10.406 1 98.62 286 ASN B CA 1
ATOM 8055 C C . ASN B 1 286 ? -29.438 -3.861 -9 1 98.62 286 ASN B C 1
ATOM 8057 O O . ASN B 1 286 ? -29.891 -2.77 -8.656 1 98.62 286 ASN B O 1
ATOM 8061 N N . ASP B 1 287 ? -29.469 -4.918 -8.219 1 98.56 287 ASP B N 1
ATOM 8062 C CA . ASP B 1 287 ? -30.031 -4.844 -6.879 1 98.56 287 ASP B CA 1
ATOM 8063 C C . ASP B 1 287 ? -29.516 -5.988 -6.004 1 98.56 287 ASP B C 1
ATOM 8065 O O . ASP B 1 287 ? -28.984 -6.977 -6.516 1 98.56 287 ASP B O 1
ATOM 8069 N N . ILE B 1 288 ? -29.562 -5.824 -4.73 1 98.69 288 ILE B N 1
ATOM 8070 C CA . ILE B 1 288 ? -29.172 -6.824 -3.746 1 98.69 288 ILE B CA 1
ATOM 8071 C C . ILE B 1 288 ? -30.281 -7.023 -2.725 1 98.69 288 ILE B C 1
ATOM 8073 O O . ILE B 1 288 ? -30.781 -6.051 -2.146 1 98.69 288 ILE B O 1
ATOM 8077 N N . LEU B 1 289 ? -30.672 -8.211 -2.486 1 98.25 289 LEU B N 1
ATOM 8078 C CA . LEU B 1 289 ? -31.703 -8.539 -1.511 1 98.25 289 LEU B CA 1
ATOM 8079 C C . LEU B 1 289 ? -31.156 -9.453 -0.421 1 98.25 289 LEU B C 1
ATOM 8081 O O . LEU B 1 289 ? -30.688 -10.555 -0.71 1 98.25 289 LEU B O 1
ATOM 8085 N N . PRO B 1 290 ? -31.219 -9.023 0.822 1 96.94 290 PRO B N 1
ATOM 8086 C CA . PRO B 1 290 ? -30.828 -9.945 1.89 1 96.94 290 PRO B CA 1
ATOM 8087 C C . PRO B 1 290 ? -31.828 -11.094 2.066 1 96.94 290 PRO B C 1
ATOM 8089 O O . PRO B 1 290 ? -33.031 -10.859 2.076 1 96.94 290 PRO B O 1
ATOM 8092 N N . ILE B 1 291 ? -31.359 -12.25 2.127 1 95.88 291 ILE B N 1
ATOM 8093 C CA . ILE B 1 291 ? -32.188 -13.438 2.322 1 95.88 291 ILE B CA 1
ATOM 8094 C C . ILE B 1 291 ? -32.062 -13.914 3.768 1 95.88 291 ILE B C 1
ATOM 8096 O O . ILE B 1 291 ? -33.062 -14.016 4.477 1 95.88 291 ILE B O 1
ATOM 8100 N N . GLU B 1 292 ? -30.906 -14.18 4.273 1 92.62 292 GLU B N 1
ATOM 8101 C CA . GLU B 1 292 ? -30.5 -14.516 5.633 1 92.62 292 GLU B CA 1
ATOM 8102 C C . GLU B 1 292 ? -29.078 -14.031 5.91 1 92.62 292 GLU B C 1
ATOM 8104 O O . GLU B 1 292 ? -28.375 -13.578 5 1 92.62 292 GLU B O 1
ATOM 8109 N N . PRO B 1 293 ? -28.75 -14.039 7.172 1 90.38 293 PRO B N 1
ATOM 8110 C CA . PRO B 1 293 ? -27.406 -13.539 7.461 1 90.38 293 PRO B CA 1
ATOM 8111 C C . PRO B 1 293 ? -26.328 -14.211 6.617 1 90.38 293 PRO B C 1
ATOM 8113 O O . PRO B 1 293 ? -26.188 -15.438 6.656 1 90.38 293 PRO B O 1
ATOM 8116 N N . GLY B 1 294 ? -25.656 -13.398 5.883 1 90.81 294 GLY B N 1
ATOM 8117 C CA . GLY B 1 294 ? -24.562 -13.891 5.062 1 90.81 294 GLY B CA 1
ATOM 8118 C C . GLY B 1 294 ? -25 -14.383 3.699 1 90.81 294 GLY B C 1
ATOM 8119 O O . GLY B 1 294 ? -24.188 -14.867 2.912 1 90.81 294 GLY B O 1
ATOM 8120 N N . LYS B 1 295 ? -26.312 -14.25 3.402 1 96 295 LYS B N 1
ATOM 8121 C CA . LYS B 1 295 ? -26.859 -14.711 2.131 1 96 295 LYS B CA 1
ATOM 8122 C C . LYS B 1 295 ? -27.672 -13.625 1.451 1 96 295 LYS B C 1
ATOM 8124 O O . LYS B 1 295 ? -28.578 -13.047 2.062 1 96 295 LYS B O 1
ATOM 8129 N N . VAL B 1 296 ? -27.328 -13.391 0.2 1 98.38 296 VAL B N 1
ATOM 8130 C CA . VAL B 1 296 ? -28.062 -12.367 -0.549 1 98.38 296 VAL B CA 1
ATOM 8131 C C . VAL B 1 296 ? -28.422 -12.906 -1.932 1 98.38 296 VAL B C 1
ATOM 8133 O O . VAL B 1 296 ? -27.75 -13.805 -2.451 1 98.38 296 VAL B O 1
ATOM 8136 N N . TRP B 1 297 ? -29.516 -12.43 -2.465 1 98.75 297 TRP B N 1
ATOM 8137 C CA . TRP B 1 297 ? -29.812 -12.539 -3.889 1 98.75 297 TRP B CA 1
ATOM 8138 C C . TRP B 1 297 ? -29.359 -11.289 -4.637 1 98.75 297 TRP B C 1
ATOM 8140 O O . TRP B 1 297 ? -29.609 -10.164 -4.188 1 98.75 297 TRP B O 1
ATOM 8150 N N . VAL B 1 298 ? -28.672 -11.461 -5.684 1 98.81 298 VAL B N 1
ATOM 8151 C CA . VAL B 1 298 ? -28.141 -10.375 -6.5 1 98.81 298 VAL B CA 1
ATOM 8152 C C . VAL B 1 298 ? -28.859 -10.328 -7.844 1 98.81 298 VAL B C 1
ATOM 8154 O O . VAL B 1 298 ? -28.828 -11.297 -8.609 1 98.81 298 VAL B O 1
ATOM 8157 N N . ALA B 1 299 ? -29.531 -9.258 -8.102 1 98.81 299 ALA B N 1
ATOM 8158 C CA . ALA B 1 299 ? -30.234 -9.047 -9.367 1 98.81 299 ALA B CA 1
ATOM 8159 C C . ALA B 1 299 ? -29.281 -8.508 -10.43 1 98.81 299 ALA B C 1
ATOM 8161 O O . ALA B 1 299 ? -28.531 -7.559 -10.188 1 98.81 299 ALA B O 1
ATOM 8162 N N . THR B 1 300 ? -29.297 -9.133 -11.57 1 98.62 300 THR B N 1
ATOM 8163 C CA . THR B 1 300 ? -28.453 -8.727 -12.688 1 98.62 300 THR B CA 1
ATOM 8164 C C . THR B 1 300 ? -29.234 -8.727 -13.992 1 98.62 300 THR B C 1
ATOM 8166 O O . THR B 1 300 ? -30.391 -9.18 -14.031 1 98.62 300 THR B O 1
ATOM 8169 N N . PRO B 1 301 ? -28.641 -8.242 -15.094 1 98.38 301 PRO B N 1
ATOM 8170 C CA . PRO B 1 301 ? -29.312 -8.289 -16.391 1 98.38 301 PRO B CA 1
ATOM 8171 C C . PRO B 1 301 ? -29.469 -9.711 -16.938 1 98.38 301 PRO B C 1
ATOM 8173 O O . PRO B 1 301 ? -30.203 -9.938 -17.891 1 98.38 301 PRO B O 1
ATOM 8176 N N . ASN B 1 302 ? -28.781 -10.648 -16.266 1 98.19 302 ASN B N 1
ATOM 8177 C CA . ASN B 1 302 ? -28.797 -12.016 -16.781 1 98.19 302 ASN B CA 1
ATOM 8178 C C . ASN B 1 302 ? -29.281 -13.016 -15.734 1 98.19 302 ASN B C 1
ATOM 8180 O O . ASN B 1 302 ? -28.922 -14.195 -15.789 1 98.19 302 ASN B O 1
ATOM 8184 N N . GLY B 1 303 ? -30.047 -12.484 -14.781 1 98.25 303 GLY B N 1
ATOM 8185 C CA . GLY B 1 303 ? -30.625 -13.398 -13.812 1 98.25 303 GLY B CA 1
ATOM 8186 C C . GLY B 1 303 ? -30.297 -13.039 -12.375 1 98.25 303 GLY B C 1
ATOM 8187 O O . GLY B 1 303 ? -29.891 -11.914 -12.094 1 98.25 303 GLY B O 1
ATOM 8188 N N . ILE B 1 304 ? -30.609 -13.977 -11.477 1 98.62 304 ILE B N 1
ATOM 8189 C CA . ILE B 1 304 ? -30.375 -13.797 -10.055 1 98.62 304 ILE B CA 1
ATOM 8190 C C . ILE B 1 304 ? -29.297 -14.766 -9.586 1 98.62 304 ILE B C 1
ATOM 8192 O O . ILE B 1 304 ? -29.359 -15.961 -9.875 1 98.62 304 ILE B O 1
ATOM 8196 N N . SER B 1 305 ? -28.281 -14.234 -8.922 1 98.62 305 SER B N 1
ATOM 8197 C CA . SER B 1 305 ? -27.281 -15.047 -8.242 1 98.62 305 SER B CA 1
ATOM 8198 C C . SER B 1 305 ? -27.469 -15.008 -6.727 1 98.62 305 SER B C 1
ATOM 8200 O O . SER B 1 305 ? -27.703 -13.938 -6.152 1 98.62 305 SER B O 1
ATOM 8202 N N . GLU B 1 306 ? -27.484 -16.125 -6.168 1 98.38 306 GLU B N 1
ATOM 8203 C CA . GLU B 1 306 ? -27.453 -16.219 -4.711 1 98.38 306 GLU B CA 1
ATOM 8204 C C . GLU B 1 306 ? -26.031 -16.406 -4.203 1 98.38 306 GLU B C 1
ATOM 8206 O O . GLU B 1 306 ? -25.328 -17.344 -4.609 1 98.38 306 GLU B O 1
ATOM 8211 N N . ILE B 1 307 ? -25.516 -15.508 -3.451 1 98.31 307 ILE B N 1
ATOM 8212 C CA . ILE B 1 307 ? -24.25 -15.641 -2.738 1 98.31 307 ILE B CA 1
ATOM 8213 C C . ILE B 1 307 ? -24.516 -16 -1.277 1 98.31 307 ILE B C 1
ATOM 8215 O O . ILE B 1 307 ? -25.266 -15.312 -0.592 1 98.31 307 ILE B O 1
ATOM 8219 N N . GLY B 1 308 ? -23.938 -17.062 -0.845 1 96.25 308 GLY B N 1
ATOM 8220 C CA . GLY B 1 308 ? -24.188 -17.484 0.523 1 96.25 308 GLY B CA 1
ATOM 8221 C C . GLY B 1 308 ? -23.016 -18.234 1.133 1 96.25 308 GLY B C 1
ATOM 8222 O O . GLY B 1 308 ? -21.891 -18.156 0.637 1 96.25 308 GLY B O 1
ATOM 8223 N N . LEU B 1 309 ? -23.297 -18.828 2.305 1 95.12 309 LEU B N 1
ATOM 8224 C CA . LEU B 1 309 ? -22.297 -19.547 3.092 1 95.12 309 LEU B CA 1
ATOM 8225 C C . LEU B 1 309 ? -22.719 -20.984 3.338 1 95.12 309 LEU B C 1
ATOM 8227 O O . LEU B 1 309 ? -23.906 -21.25 3.559 1 95.12 309 LEU B O 1
ATOM 8231 N N . LYS B 1 310 ? -21.812 -21.797 3.248 1 95.75 310 LYS B N 1
ATOM 8232 C CA . LYS B 1 310 ? -22.031 -23.203 3.574 1 95.75 310 LYS B CA 1
ATOM 8233 C C . LYS B 1 310 ? -21.047 -23.672 4.645 1 95.75 310 LYS B C 1
ATOM 8235 O O . LYS B 1 310 ? -19.828 -23.547 4.484 1 95.75 310 LYS B O 1
ATOM 8240 N N . ALA B 1 311 ? -21.594 -24.141 5.73 1 95.75 311 ALA B N 1
ATOM 8241 C CA . ALA B 1 311 ? -20.734 -24.719 6.762 1 95.75 311 ALA B CA 1
ATOM 8242 C C . ALA B 1 311 ? -20.047 -25.984 6.262 1 95.75 311 ALA B C 1
ATOM 8244 O O . ALA B 1 311 ? -20.703 -26.859 5.672 1 95.75 311 ALA B O 1
ATOM 8245 N N . MET B 1 312 ? -18.766 -26.094 6.41 1 96.38 312 MET B N 1
ATOM 8246 C CA . MET B 1 312 ? -18.062 -27.312 6.035 1 96.38 312 MET B CA 1
ATOM 8247 C C . MET B 1 312 ? -16.703 -27.391 6.723 1 96.38 312 MET B C 1
ATOM 8249 O O . MET B 1 312 ? -16.266 -26.422 7.336 1 96.38 312 MET B O 1
ATOM 8253 N N . THR B 1 313 ? -16.109 -28.516 6.762 1 97.25 313 THR B N 1
ATOM 8254 C CA . THR B 1 313 ? -14.727 -28.734 7.207 1 97.25 313 THR B CA 1
ATOM 8255 C C . THR B 1 313 ? -13.789 -28.891 6.016 1 97.25 313 THR B C 1
ATOM 8257 O O . THR B 1 313 ? -14.242 -29.125 4.891 1 97.25 313 THR B O 1
ATOM 8260 N N . LEU B 1 314 ? -12.555 -28.766 6.266 1 97.88 314 LEU B N 1
ATOM 8261 C CA . LEU B 1 314 ? -11.562 -29 5.219 1 97.88 314 LEU B CA 1
ATOM 8262 C C . LEU B 1 314 ? -11.672 -30.422 4.664 1 97.88 314 LEU B C 1
ATOM 8264 O O . LEU B 1 314 ? -11.523 -30.625 3.459 1 97.88 314 LEU B O 1
ATOM 8268 N N . GLU B 1 315 ? -11.969 -31.391 5.453 1 97.62 315 GLU B N 1
ATOM 8269 C CA . GLU B 1 315 ? -12.086 -32.781 5.039 1 97.62 315 GLU B CA 1
ATOM 8270 C C . GLU B 1 315 ? -13.305 -32.969 4.141 1 97.62 315 GLU B C 1
ATOM 8272 O O . GLU B 1 315 ? -13.25 -33.719 3.162 1 97.62 315 GLU B O 1
ATOM 8277 N N . GLN B 1 316 ? -14.406 -32.312 4.527 1 97.5 316 GLN B N 1
ATOM 8278 C CA . GLN B 1 316 ? -15.594 -32.375 3.682 1 97.5 316 GLN B CA 1
ATOM 8279 C C . GLN B 1 316 ? -15.312 -31.828 2.289 1 97.5 316 GLN B C 1
ATOM 8281 O O . GLN B 1 316 ? -15.781 -32.375 1.29 1 97.5 316 GLN B O 1
ATOM 8286 N N . LYS B 1 317 ? -14.641 -30.75 2.215 1 96.88 317 LYS B N 1
ATOM 8287 C CA . LYS B 1 317 ? -14.234 -30.172 0.935 1 96.88 317 LYS B CA 1
ATOM 8288 C C . LYS B 1 317 ? -13.328 -31.141 0.167 1 96.88 317 LYS B C 1
ATOM 8290 O O . LYS B 1 317 ? -13.484 -31.312 -1.044 1 96.88 317 LYS B O 1
ATOM 8295 N N . ALA B 1 318 ? -12.383 -31.781 0.842 1 98 318 ALA B N 1
ATOM 8296 C CA . ALA B 1 318 ? -11.492 -32.781 0.226 1 98 318 ALA B CA 1
ATOM 8297 C C . ALA B 1 318 ? -12.289 -33.938 -0.363 1 98 318 ALA B C 1
ATOM 8299 O O . ALA B 1 318 ? -12.023 -34.375 -1.484 1 98 318 ALA B O 1
ATOM 8300 N N . ASN B 1 319 ? -13.25 -34.406 0.374 1 98 319 ASN B N 1
ATOM 8301 C CA . ASN B 1 319 ? -14.078 -35.5 -0.095 1 98 319 ASN B CA 1
ATOM 8302 C C . ASN B 1 319 ? -14.859 -35.125 -1.35 1 98 319 ASN B C 1
ATOM 8304 O O . ASN B 1 319 ? -15.008 -35.938 -2.264 1 98 319 ASN B O 1
ATOM 8308 N N . ARG B 1 320 ? -15.328 -33.906 -1.328 1 97.44 320 ARG B N 1
ATOM 8309 C CA . ARG B 1 320 ? -16.031 -33.438 -2.516 1 97.44 320 ARG B CA 1
ATOM 8310 C C . ARG B 1 320 ? -15.102 -33.438 -3.73 1 97.44 320 ARG B C 1
ATOM 8312 O O . ARG B 1 320 ? -15.508 -33.844 -4.82 1 97.44 320 ARG B O 1
ATOM 8319 N N . ILE B 1 321 ? -13.922 -33.031 -3.572 1 97.5 321 ILE B N 1
ATOM 8320 C CA . ILE B 1 321 ? -12.953 -32.969 -4.66 1 97.5 321 ILE B CA 1
ATOM 8321 C C . ILE B 1 321 ? -12.625 -34.375 -5.137 1 97.5 321 ILE B C 1
ATOM 8323 O O . ILE B 1 321 ? -12.516 -34.625 -6.34 1 97.5 321 ILE B O 1
ATOM 8327 N N . GLU B 1 322 ? -12.523 -35.344 -4.215 1 98 322 GLU B N 1
ATOM 8328 C CA . GLU B 1 322 ? -12.305 -36.719 -4.562 1 98 322 GLU B CA 1
ATOM 8329 C C . GLU B 1 322 ? -13.406 -37.25 -5.469 1 98 322 GLU B C 1
ATOM 8331 O O . GLU B 1 322 ? -13.133 -37.938 -6.469 1 98 322 GLU B O 1
ATOM 8336 N N . ASP B 1 323 ? -14.57 -36.906 -5.109 1 97.88 323 ASP B N 1
ATOM 8337 C CA . ASP B 1 323 ? -15.719 -37.312 -5.906 1 97.88 323 ASP B CA 1
ATOM 8338 C C . ASP B 1 323 ? -15.648 -36.719 -7.316 1 97.88 323 ASP B C 1
ATOM 8340 O O . ASP B 1 323 ? -15.938 -37.438 -8.297 1 97.88 323 ASP B O 1
ATOM 8344 N N . ILE B 1 324 ? -15.305 -35.531 -7.387 1 97.81 324 ILE B N 1
ATOM 8345 C CA . ILE B 1 324 ? -15.211 -34.844 -8.664 1 97.81 324 ILE B CA 1
ATOM 8346 C C . ILE B 1 324 ? -14.117 -35.469 -9.523 1 97.81 324 ILE B C 1
ATOM 8348 O O . ILE B 1 324 ? -14.305 -35.688 -10.719 1 97.81 324 ILE B O 1
ATOM 8352 N N . ILE B 1 325 ? -12.984 -35.812 -8.938 1 98.25 325 ILE B N 1
ATOM 8353 C CA . ILE B 1 325 ? -11.875 -36.438 -9.664 1 98.25 325 ILE B CA 1
ATOM 8354 C C . ILE B 1 325 ? -12.336 -37.75 -10.266 1 98.25 325 ILE B C 1
ATOM 8356 O O . ILE B 1 325 ? -12.102 -38.031 -11.445 1 98.25 325 ILE B O 1
ATOM 8360 N N . GLU B 1 326 ? -13.023 -38.562 -9.516 1 97.75 326 GLU B N 1
ATOM 8361 C CA . GLU B 1 326 ? -13.484 -39.875 -9.984 1 97.75 326 GLU B CA 1
ATOM 8362 C C . GLU B 1 326 ? -14.477 -39.719 -11.133 1 97.75 326 GLU B C 1
ATOM 8364 O O . GLU B 1 326 ? -14.453 -40.5 -12.094 1 97.75 326 GLU B O 1
ATOM 8369 N N . LYS B 1 327 ? -15.219 -38.656 -11.031 1 97.56 327 LYS B N 1
ATOM 8370 C CA . LYS B 1 327 ? -16.312 -38.5 -11.984 1 97.56 327 LYS B CA 1
ATOM 8371 C C . LYS B 1 327 ? -15.812 -37.875 -13.289 1 97.56 327 LYS B C 1
ATOM 8373 O O . LYS B 1 327 ? -16.297 -38.219 -14.367 1 97.56 327 LYS B O 1
ATOM 8378 N N . ARG B 1 328 ? -14.797 -36.969 -13.18 1 98 328 ARG B N 1
ATOM 8379 C CA . ARG B 1 328 ? -14.633 -36.125 -14.359 1 98 328 ARG B CA 1
ATOM 8380 C C . ARG B 1 328 ? -13.164 -35.938 -14.688 1 98 328 ARG B C 1
ATOM 8382 O O . ARG B 1 328 ? -12.828 -35.25 -15.656 1 98 328 ARG B O 1
ATOM 8389 N N . HIS B 1 329 ? -12.211 -36.531 -13.961 1 98 329 HIS B N 1
ATOM 8390 C CA . HIS B 1 329 ? -10.805 -36.188 -14.195 1 98 329 HIS B CA 1
ATOM 8391 C C . HIS B 1 329 ? -9.961 -37.438 -14.352 1 98 329 HIS B C 1
ATOM 8393 O O . HIS B 1 329 ? -8.773 -37.375 -14.672 1 98 329 HIS B O 1
ATOM 8399 N N . ASN B 1 330 ? -10.508 -38.625 -14.148 1 98.19 330 ASN B N 1
ATOM 8400 C CA . ASN B 1 330 ? -9.773 -39.875 -14.18 1 98.19 330 ASN B CA 1
ATOM 8401 C C . ASN B 1 330 ? -9.875 -40.531 -15.555 1 98.19 330 ASN B C 1
ATOM 8403 O O . ASN B 1 330 ? -10.922 -41.062 -15.922 1 98.19 330 ASN B O 1
ATOM 8407 N N . ARG B 1 331 ? -8.859 -40.5 -16.328 1 97.25 331 ARG B N 1
ATOM 8408 C CA . ARG B 1 331 ? -8.781 -41.156 -17.625 1 97.25 331 ARG B CA 1
ATOM 8409 C C . ARG B 1 331 ? -7.902 -42.406 -17.547 1 97.25 331 ARG B C 1
ATOM 8411 O O . ARG B 1 331 ? -6.703 -42.344 -17.844 1 97.25 331 ARG B O 1
ATOM 8418 N N . ILE B 1 332 ? -8.5 -43.531 -17.234 1 95.81 332 ILE B N 1
ATOM 8419 C CA . ILE B 1 332 ? -7.824 -44.812 -17.109 1 95.81 332 ILE B CA 1
ATOM 8420 C C . ILE B 1 332 ? -6.633 -44.688 -16.156 1 95.81 332 ILE B C 1
ATOM 8422 O O . ILE B 1 332 ? -5.52 -45.094 -16.5 1 95.81 332 ILE B O 1
ATOM 8426 N N . GLY B 1 333 ? -6.789 -44.031 -15.086 1 97.5 333 GLY B N 1
ATOM 8427 C CA . GLY B 1 333 ? -5.77 -43.906 -14.062 1 97.5 333 GLY B CA 1
ATOM 8428 C C . GLY B 1 333 ? -5.035 -42.562 -14.141 1 97.5 333 GLY B C 1
ATOM 8429 O O . GLY B 1 333 ? -4.465 -42.125 -13.148 1 97.5 333 GLY B O 1
ATOM 8430 N N . ILE B 1 334 ? -4.965 -41.938 -15.32 1 98.06 334 ILE B N 1
ATOM 8431 C CA . ILE B 1 334 ? -4.34 -40.625 -15.5 1 98.06 334 ILE B CA 1
ATOM 8432 C C . ILE B 1 334 ? -5.254 -39.531 -14.945 1 98.06 334 ILE B C 1
ATOM 8434 O O . ILE B 1 334 ? -6.449 -39.5 -15.258 1 98.06 334 ILE B O 1
ATOM 8438 N N . ILE B 1 335 ? -4.738 -38.688 -14.07 1 98 335 ILE B N 1
ATOM 8439 C CA . ILE B 1 335 ? -5.512 -37.594 -13.477 1 98 335 ILE B CA 1
ATOM 8440 C C . ILE B 1 335 ? -5.035 -36.281 -14.031 1 98 335 ILE B C 1
ATOM 8442 O O . ILE B 1 335 ? -3.848 -35.938 -13.945 1 98 335 ILE B O 1
ATOM 8446 N N . ASN B 1 336 ? -5.875 -35.531 -14.617 1 96.62 336 ASN B N 1
ATOM 8447 C CA . ASN B 1 336 ? -5.609 -34.188 -15.141 1 96.62 336 ASN B CA 1
ATOM 8448 C C . ASN B 1 336 ? -6.895 -33.375 -15.289 1 96.62 336 ASN B C 1
ATOM 8450 O O . ASN B 1 336 ? -7.977 -33.844 -14.922 1 96.62 336 ASN B O 1
ATOM 8454 N N . ARG B 1 337 ? -6.766 -32.156 -15.727 1 95.38 337 ARG B N 1
ATOM 8455 C CA . ARG B 1 337 ? -7.934 -31.297 -15.93 1 95.38 337 ARG B CA 1
ATOM 8456 C C . ARG B 1 337 ? -8.875 -31.891 -16.969 1 95.38 337 ARG B C 1
ATOM 8458 O O . ARG B 1 337 ? -8.445 -32.656 -17.844 1 95.38 337 ARG B O 1
ATOM 8465 N N . SER B 1 338 ? -10.086 -31.609 -16.859 1 96.88 338 SER B N 1
ATOM 8466 C CA . SER B 1 338 ? -11.086 -32 -17.844 1 96.88 338 SER B CA 1
ATOM 8467 C C . SER B 1 338 ? -11.523 -30.828 -18.703 1 96.88 338 SER B C 1
ATOM 8469 O O . SER B 1 338 ? -11.18 -29.672 -18.406 1 96.88 338 SER B O 1
ATOM 8471 N N . LYS B 1 339 ? -12.086 -31.125 -19.75 1 96.62 339 LYS B N 1
ATOM 8472 C CA . LYS B 1 339 ? -12.664 -30.109 -20.641 1 96.62 339 LYS B CA 1
ATOM 8473 C C . LYS B 1 339 ? -14.188 -30.125 -20.547 1 96.62 339 LYS B C 1
ATOM 8475 O O . LYS B 1 339 ? -14.789 -31.109 -20.141 1 96.62 339 LYS B O 1
ATOM 8480 N N . LEU B 1 340 ? -14.711 -28.984 -20.828 1 97.81 340 LEU B N 1
ATOM 8481 C CA . LEU B 1 340 ? -16.156 -28.844 -20.922 1 97.81 340 LEU B CA 1
ATOM 8482 C C . LEU B 1 340 ? -16.578 -28.469 -22.344 1 97.81 340 LEU B C 1
ATOM 8484 O O . LEU B 1 340 ? -16.141 -27.438 -22.875 1 97.81 340 LEU B O 1
ATOM 8488 N N . ALA B 1 341 ? -17.406 -29.297 -22.953 1 97.81 341 ALA B N 1
ATOM 8489 C CA . ALA B 1 341 ? -17.875 -29.016 -24.312 1 97.81 341 ALA B CA 1
ATOM 8490 C C . ALA B 1 341 ? -18.75 -27.766 -24.344 1 97.81 341 ALA B C 1
ATOM 8492 O O . ALA B 1 341 ? -18.75 -27.031 -25.344 1 97.81 341 ALA B O 1
ATOM 8493 N N . ILE B 1 342 ? -19.516 -27.609 -23.297 1 97.75 342 ILE B N 1
ATOM 8494 C CA . ILE B 1 342 ? -20.328 -26.406 -23.109 1 97.75 342 ILE B CA 1
ATOM 8495 C C . ILE B 1 342 ? -19.781 -25.594 -21.938 1 97.75 342 ILE B C 1
ATOM 8497 O O . ILE B 1 342 ? -19.672 -26.125 -20.812 1 97.75 342 ILE B O 1
ATOM 8501 N N . ALA B 1 343 ? -19.5 -24.359 -22.25 1 97.25 343 ALA B N 1
ATOM 8502 C CA . ALA B 1 343 ? -18.891 -23.516 -21.234 1 97.25 343 ALA B CA 1
ATOM 8503 C C . ALA B 1 343 ? -19.719 -23.531 -19.953 1 97.25 343 ALA B C 1
ATOM 8505 O O . ALA B 1 343 ? -20.922 -23.234 -19.969 1 97.25 343 ALA B O 1
ATOM 8506 N N . GLY B 1 344 ? -19.125 -23.938 -18.875 1 95.88 344 GLY B N 1
ATOM 8507 C CA . GLY B 1 344 ? -19.719 -23.859 -17.547 1 95.88 344 GLY B CA 1
ATOM 8508 C C . GLY B 1 344 ? -20.578 -25.047 -17.203 1 95.88 344 GLY B C 1
ATOM 8509 O O . GLY B 1 344 ? -21.047 -25.188 -16.078 1 95.88 344 GLY B O 1
ATOM 8510 N N . ASP B 1 345 ? -20.797 -25.969 -18.141 1 96.81 345 ASP B N 1
ATOM 8511 C CA . ASP B 1 345 ? -21.688 -27.109 -17.906 1 96.81 345 ASP B CA 1
ATOM 8512 C C . ASP B 1 345 ? -20.891 -28.359 -17.547 1 96.81 345 ASP B C 1
ATOM 8514 O O . ASP B 1 345 ? -20.406 -29.062 -18.438 1 96.81 345 ASP B O 1
ATOM 8518 N N . ILE B 1 346 ? -20.891 -28.719 -16.375 1 96.38 346 ILE B N 1
ATOM 8519 C CA . ILE B 1 346 ? -20.062 -29.828 -15.883 1 96.38 346 ILE B CA 1
ATOM 8520 C C . ILE B 1 346 ? -20.578 -31.141 -16.469 1 96.38 346 ILE B C 1
ATOM 8522 O O . ILE B 1 346 ? -19.828 -32.125 -16.531 1 96.38 346 ILE B O 1
ATOM 8526 N N . ASN B 1 347 ? -21.812 -31.172 -16.891 1 97 347 ASN B N 1
ATOM 8527 C CA . ASN B 1 347 ? -22.375 -32.375 -17.484 1 97 347 ASN B CA 1
ATOM 8528 C C . ASN B 1 347 ? -21.828 -32.625 -18.875 1 97 347 ASN B C 1
ATOM 8530 O O . ASN B 1 347 ? -22 -33.719 -19.438 1 97 347 ASN B O 1
ATOM 8534 N N . SER B 1 348 ? -21.141 -31.641 -19.391 1 98.12 348 SER B N 1
ATOM 8535 C CA . SER B 1 348 ? -20.562 -31.781 -20.719 1 98.12 348 SER B CA 1
ATOM 8536 C C . SER B 1 348 ? -19.078 -32.156 -20.641 1 98.12 348 SER B C 1
ATOM 8538 O O . SER B 1 348 ? -18.359 -32.062 -21.625 1 98.12 348 SER B O 1
ATOM 8540 N N . SER B 1 349 ? -18.688 -32.531 -19.453 1 98.19 349 SER B N 1
ATOM 8541 C CA . SER B 1 349 ? -17.297 -32.844 -19.203 1 98.19 349 SER B CA 1
ATOM 8542 C C . SER B 1 349 ? -16.797 -34 -20.047 1 98.19 349 SER B C 1
ATOM 8544 O O . SER B 1 349 ? -17.531 -34.969 -20.25 1 98.19 349 SER B O 1
ATOM 8546 N N . PHE B 1 350 ? -15.57 -33.875 -20.531 1 97.31 350 PHE B N 1
ATOM 8547 C CA . PHE B 1 350 ? -14.914 -34.969 -21.219 1 97.31 350 PHE B CA 1
ATOM 8548 C C . PHE B 1 350 ? -13.406 -34.938 -20.969 1 97.31 350 PHE B C 1
ATOM 8550 O O . PHE B 1 350 ? -12.859 -33.906 -20.547 1 97.31 350 PHE B O 1
ATOM 8557 N N . LEU B 1 351 ? -12.82 -36.094 -21.156 1 96.12 351 LEU B N 1
ATOM 8558 C CA . LEU B 1 351 ? -11.391 -36.25 -20.891 1 96.12 351 LEU B CA 1
ATOM 8559 C C . LEU B 1 351 ? -10.609 -36.312 -22.203 1 96.12 351 LEU B C 1
ATOM 8561 O O . LEU B 1 351 ? -11.094 -36.844 -23.203 1 96.12 351 LEU B O 1
ATOM 8565 N N . GLU B 1 352 ? -9.539 -35.625 -22.203 1 95.06 352 GLU B N 1
ATOM 8566 C CA . GLU B 1 352 ? -8.586 -35.656 -23.312 1 95.06 352 GLU B CA 1
ATOM 8567 C C . GLU B 1 352 ? -7.148 -35.75 -22.797 1 95.06 352 GLU B C 1
ATOM 8569 O O . GLU B 1 352 ? -6.84 -35.25 -21.719 1 95.06 352 GLU B O 1
ATOM 8574 N N . ASN B 1 353 ? -6.324 -36.438 -23.641 1 95.62 353 ASN B N 1
ATOM 8575 C CA . ASN B 1 353 ? -4.914 -36.5 -23.266 1 95.62 353 ASN B CA 1
ATOM 8576 C C . ASN B 1 353 ? -4.277 -35.125 -23.234 1 95.62 353 ASN B C 1
ATOM 8578 O O . ASN B 1 353 ? -4.66 -34.25 -24.016 1 95.62 353 ASN B O 1
ATOM 8582 N N . GLN B 1 354 ? -3.32 -34.906 -22.328 1 93.19 354 GLN B N 1
ATOM 8583 C CA . GLN B 1 354 ? -2.564 -33.688 -22.203 1 93.19 354 GLN B CA 1
ATOM 8584 C C . GLN B 1 354 ? -1.063 -33.938 -22.172 1 93.19 354 GLN B C 1
ATOM 8586 O O . GLN B 1 354 ? -0.63 -35.062 -21.859 1 93.19 354 GLN B O 1
ATOM 8591 N N . ASP B 1 355 ? -0.345 -32.875 -22.453 1 93.81 355 ASP B N 1
ATOM 8592 C CA . ASP B 1 355 ? 1.101 -33.031 -22.609 1 93.81 355 ASP B CA 1
ATOM 8593 C C . ASP B 1 355 ? 1.759 -33.344 -21.266 1 93.81 355 ASP B C 1
ATOM 8595 O O . ASP B 1 355 ? 2.814 -33.969 -21.219 1 93.81 355 ASP B O 1
ATOM 8599 N N . ASN B 1 356 ? 1.17 -32.938 -20.156 1 94.62 356 ASN B N 1
ATOM 8600 C CA . ASN B 1 356 ? 1.8 -33.156 -18.859 1 94.62 356 ASN B CA 1
ATOM 8601 C C . ASN B 1 356 ? 0.98 -34.094 -17.969 1 94.62 356 ASN B C 1
ATOM 8603 O O . ASN B 1 356 ? 0.867 -33.875 -16.766 1 94.62 356 ASN B O 1
ATOM 8607 N N . ASP B 1 357 ? 0.435 -35.094 -18.547 1 97.12 357 ASP B N 1
ATOM 8608 C CA . ASP B 1 357 ? -0.393 -36.031 -17.812 1 97.12 357 ASP B CA 1
ATOM 8609 C C . ASP B 1 357 ? 0.39 -36.688 -16.688 1 97.12 357 ASP B C 1
ATOM 8611 O O . ASP B 1 357 ? -0.145 -36.906 -15.594 1 97.12 357 ASP B O 1
ATOM 8615 N N . GLY B 1 358 ? 1.63 -37.031 -16.922 1 97.62 358 GLY B N 1
ATOM 8616 C CA . GLY B 1 358 ? 2.428 -37.719 -15.906 1 97.62 358 GLY B CA 1
ATOM 8617 C C . GLY B 1 358 ? 2.605 -36.875 -14.648 1 97.62 358 GLY B C 1
ATOM 8618 O O . GLY B 1 358 ? 2.43 -37.375 -13.539 1 97.62 358 GLY B O 1
ATOM 8619 N N . LEU B 1 359 ? 2.902 -35.625 -14.82 1 96.88 359 LEU B N 1
ATOM 8620 C CA . LEU B 1 359 ? 3.143 -34.719 -13.688 1 96.88 359 LEU B CA 1
ATOM 8621 C C . LEU B 1 359 ? 1.885 -34.562 -12.844 1 96.88 359 LEU B C 1
ATOM 8623 O O . LEU B 1 359 ? 1.937 -34.719 -11.617 1 96.88 359 LEU B O 1
ATOM 8627 N N . TRP B 1 360 ? 0.786 -34.312 -13.461 1 97.25 360 TRP B N 1
ATOM 8628 C CA . TRP B 1 360 ? -0.446 -34.062 -12.727 1 97.25 360 TRP B CA 1
ATOM 8629 C C . TRP B 1 360 ? -0.96 -35.312 -12.047 1 97.25 360 TRP B C 1
ATOM 8631 O O . TRP B 1 360 ? -1.532 -35.25 -10.961 1 97.25 360 TRP B O 1
ATOM 8641 N N . THR B 1 361 ? -0.731 -36.469 -12.68 1 98.44 361 THR B N 1
ATOM 8642 C CA . THR B 1 361 ? -1.045 -37.75 -12.062 1 98.44 361 THR B CA 1
ATOM 8643 C C . THR B 1 361 ? -0.183 -37.969 -10.82 1 98.44 361 THR B C 1
ATOM 8645 O O . THR B 1 361 ? -0.674 -38.438 -9.797 1 98.44 361 THR B O 1
ATOM 8648 N N . SER B 1 362 ? 1.066 -37.594 -10.938 1 98.38 362 SER B N 1
ATOM 8649 C CA . SER B 1 362 ? 1.957 -37.688 -9.781 1 98.38 362 SER B CA 1
ATOM 8650 C C . SER B 1 362 ? 1.428 -36.844 -8.625 1 98.38 362 SER B C 1
ATOM 8652 O O . SER B 1 362 ? 1.49 -37.25 -7.469 1 98.38 362 SER B O 1
ATOM 8654 N N . CYS B 1 363 ? 0.903 -35.656 -8.883 1 97.81 363 CYS B N 1
ATOM 8655 C CA . CYS B 1 363 ? 0.36 -34.781 -7.844 1 97.81 363 CYS B CA 1
ATOM 8656 C C . CYS B 1 363 ? -0.793 -35.469 -7.109 1 97.81 363 CYS B C 1
ATOM 8658 O O . CYS B 1 363 ? -0.915 -35.344 -5.891 1 97.81 363 CYS B O 1
ATOM 8660 N N . TYR B 1 364 ? -1.609 -36.156 -7.879 1 98.62 364 TYR B N 1
ATOM 8661 C CA . TYR B 1 364 ? -2.711 -36.875 -7.242 1 98.62 364 TYR B CA 1
ATOM 8662 C C . TYR B 1 364 ? -2.195 -38.031 -6.387 1 98.62 364 TYR B C 1
ATOM 8664 O O . TYR B 1 364 ? -2.721 -38.281 -5.305 1 98.62 364 TYR B O 1
ATOM 8672 N N . LEU B 1 365 ? -1.178 -38.75 -6.832 1 98.88 365 LEU B N 1
ATOM 8673 C CA . LEU B 1 365 ? -0.589 -39.812 -6.039 1 98.88 365 LEU B CA 1
ATOM 8674 C C . LEU B 1 365 ? -0.026 -39.281 -4.727 1 98.88 365 LEU B C 1
ATOM 8676 O O . LEU B 1 365 ? -0.162 -39.906 -3.68 1 98.88 365 LEU B O 1
ATOM 8680 N N . ILE B 1 366 ? 0.6 -38.125 -4.77 1 98.69 366 ILE B N 1
ATOM 8681 C CA . ILE B 1 366 ? 1.103 -37.469 -3.562 1 98.69 366 ILE B CA 1
ATOM 8682 C C . ILE B 1 366 ? -0.046 -37.219 -2.584 1 98.69 366 ILE B C 1
ATOM 8684 O O . ILE B 1 366 ? 0.056 -37.562 -1.404 1 98.69 366 ILE B O 1
ATOM 8688 N N . ALA B 1 367 ? -1.153 -36.688 -3.092 1 98.56 367 ALA B N 1
ATOM 8689 C CA . ALA B 1 367 ? -2.312 -36.406 -2.252 1 98.56 367 ALA B CA 1
ATOM 8690 C C . ALA B 1 367 ? -2.836 -37.688 -1.586 1 98.56 367 ALA B C 1
ATOM 8692 O O . ALA B 1 367 ? -3.021 -37.719 -0.367 1 98.56 367 ALA B O 1
ATOM 8693 N N . GLU B 1 368 ? -3.01 -38.719 -2.365 1 98.81 368 GLU B N 1
ATOM 8694 C CA . GLU B 1 368 ? -3.594 -39.969 -1.848 1 98.81 368 GLU B CA 1
ATOM 8695 C C . GLU B 1 368 ? -2.641 -40.656 -0.88 1 98.81 368 GLU B C 1
ATOM 8697 O O . GLU B 1 368 ? -3.08 -41.281 0.081 1 98.81 368 GLU B O 1
ATOM 8702 N N . SER B 1 369 ? -1.383 -40.531 -1.152 1 98.88 369 SER B N 1
ATOM 8703 C CA . SER B 1 369 ? -0.41 -41.125 -0.236 1 98.88 369 SER B CA 1
ATOM 8704 C C . SER B 1 369 ? -0.471 -40.469 1.136 1 98.88 369 SER B C 1
ATOM 8706 O O . SER B 1 369 ? -0.515 -41.156 2.16 1 98.88 369 SER B O 1
ATOM 8708 N N . PHE B 1 370 ? -0.496 -39.156 1.174 1 98.81 370 PHE B N 1
ATOM 8709 C CA . PHE B 1 370 ? -0.62 -38.469 2.449 1 98.81 370 PHE B CA 1
ATOM 8710 C C . PHE B 1 370 ? -1.971 -38.75 3.094 1 98.81 370 PHE B C 1
ATOM 8712 O O . PHE B 1 370 ? -2.066 -38.875 4.316 1 98.81 370 PHE B O 1
ATOM 8719 N N . ARG B 1 371 ? -3.055 -38.75 2.209 1 98.81 371 ARG B N 1
ATOM 8720 C CA . ARG B 1 371 ? -4.371 -39.094 2.746 1 98.81 371 ARG B CA 1
ATOM 8721 C C . ARG B 1 371 ? -4.344 -40.438 3.461 1 98.81 371 ARG B C 1
ATOM 8723 O O . ARG B 1 371 ? -4.84 -40.562 4.582 1 98.81 371 ARG B O 1
ATOM 8730 N N . TYR B 1 372 ? -3.729 -41.438 2.867 1 98.81 372 TYR B N 1
ATOM 8731 C CA . TYR B 1 372 ? -3.609 -42.75 3.512 1 98.81 372 TYR B CA 1
ATOM 8732 C C . TYR B 1 372 ? -2.744 -42.656 4.762 1 98.81 372 TYR B C 1
ATOM 8734 O O . TYR B 1 372 ? -3.025 -43.312 5.766 1 98.81 372 TYR B O 1
ATOM 8742 N N . GLY B 1 373 ? -1.693 -41.875 4.648 1 98.62 373 GLY B N 1
ATOM 8743 C CA . GLY B 1 373 ? -0.851 -41.656 5.816 1 98.62 373 GLY B CA 1
ATOM 8744 C C . GLY B 1 373 ? -1.616 -41.156 7.027 1 98.62 373 GLY B C 1
ATOM 8745 O O . GLY B 1 373 ? -1.277 -41.469 8.164 1 98.62 373 GLY B O 1
ATOM 8746 N N . VAL B 1 374 ? -2.639 -40.375 6.746 1 98.12 374 VAL B N 1
ATOM 8747 C CA . VAL B 1 374 ? -3.422 -39.75 7.809 1 98.12 374 VAL B CA 1
ATOM 8748 C C . VAL B 1 374 ? -4.574 -40.656 8.203 1 98.12 374 VAL B C 1
ATOM 8750 O O . VAL B 1 374 ? -4.777 -40.938 9.391 1 98.12 374 VAL B O 1
ATOM 8753 N N . THR B 1 375 ? -5.285 -41.219 7.223 1 98 375 THR B N 1
ATOM 8754 C CA . THR B 1 375 ? -6.586 -41.812 7.492 1 98 375 THR B CA 1
ATOM 8755 C C . THR B 1 375 ? -6.48 -43.344 7.566 1 98 375 THR B C 1
ATOM 8757 O O . THR B 1 375 ? -7.344 -44 8.141 1 98 375 THR B O 1
ATOM 8760 N N . LYS B 1 376 ? -5.539 -43.969 6.855 1 98.12 376 LYS B N 1
ATOM 8761 C CA . LYS B 1 376 ? -5.387 -45.406 6.656 1 98.12 376 LYS B CA 1
ATOM 8762 C C . LYS B 1 376 ? -6.617 -46.031 5.977 1 98.12 376 LYS B C 1
ATOM 8764 O O . LYS B 1 376 ? -6.918 -47.188 6.152 1 98.12 376 LYS B O 1
ATOM 8769 N N . SER B 1 377 ? -7.293 -45.156 5.199 1 97.19 377 SER B N 1
ATOM 8770 C CA . SER B 1 377 ? -8.516 -45.594 4.547 1 97.19 377 SER B CA 1
ATOM 8771 C C . SER B 1 377 ? -8.211 -46.5 3.367 1 97.19 377 SER B C 1
ATOM 8773 O O . SER B 1 377 ? -7.289 -46.25 2.596 1 97.19 377 SER B O 1
ATOM 8775 N N . GLU B 1 378 ? -9.078 -47.5 3.137 1 97.81 378 GLU B N 1
ATOM 8776 C CA . GLU B 1 378 ? -8.938 -48.438 2.01 1 97.81 378 GLU B CA 1
ATOM 8777 C C . GLU B 1 378 ? -9.18 -47.719 0.683 1 97.81 378 GLU B C 1
ATOM 8779 O O . GLU B 1 378 ? -8.562 -48.062 -0.33 1 97.81 378 GLU B O 1
ATOM 8784 N N . ASP B 1 379 ? -10.039 -46.75 0.768 1 98.19 379 ASP B N 1
ATOM 8785 C CA . ASP B 1 379 ? -10.312 -45.969 -0.43 1 98.19 379 ASP B CA 1
ATOM 8786 C C . ASP B 1 379 ? -9.062 -45.219 -0.89 1 98.19 379 ASP B C 1
ATOM 8788 O O . ASP B 1 379 ? -8.727 -45.219 -2.076 1 98.19 379 ASP B O 1
ATOM 8792 N N . ALA B 1 380 ? -8.367 -44.562 0.052 1 98.62 380 ALA B N 1
ATOM 8793 C CA . ALA B 1 380 ? -7.129 -43.844 -0.26 1 98.62 380 ALA B CA 1
ATOM 8794 C C . ALA B 1 380 ? -6.074 -44.812 -0.806 1 98.62 380 ALA B C 1
ATOM 8796 O O . ALA B 1 380 ? -5.383 -44.5 -1.776 1 98.62 380 ALA B O 1
ATOM 8797 N N . LYS B 1 381 ? -5.945 -46 -0.232 1 98.62 381 LYS B N 1
ATOM 8798 C CA . LYS B 1 381 ? -4.988 -47 -0.664 1 98.62 381 LYS B CA 1
ATOM 8799 C C . LYS B 1 381 ? -5.277 -47.469 -2.092 1 98.62 381 LYS B C 1
ATOM 8801 O O . LYS B 1 381 ? -4.367 -47.531 -2.918 1 98.62 381 LYS B O 1
ATOM 8806 N N . ALA B 1 382 ? -6.547 -47.75 -2.359 1 98.56 382 ALA B N 1
ATOM 8807 C CA . ALA B 1 382 ? -6.949 -48.219 -3.682 1 98.56 382 ALA B CA 1
ATOM 8808 C C . ALA B 1 382 ? -6.68 -47.156 -4.746 1 98.56 382 ALA B C 1
ATOM 8810 O O . ALA B 1 382 ? -6.191 -47.469 -5.836 1 98.56 382 ALA B O 1
ATOM 8811 N N . LYS B 1 383 ? -6.988 -45.969 -4.434 1 98.69 383 LYS B N 1
ATOM 8812 C CA . LYS B 1 383 ? -6.781 -44.875 -5.387 1 98.69 383 LYS B CA 1
ATOM 8813 C C . LYS B 1 383 ? -5.297 -44.625 -5.594 1 98.69 383 LYS B C 1
ATOM 8815 O O . LYS B 1 383 ? -4.859 -44.344 -6.715 1 98.69 383 LYS B O 1
ATOM 8820 N N . ALA B 1 384 ? -4.52 -44.688 -4.512 1 98.88 384 ALA B N 1
ATOM 8821 C CA . ALA B 1 384 ? -3.07 -44.562 -4.633 1 98.88 384 ALA B CA 1
ATOM 8822 C C . ALA B 1 384 ? -2.484 -45.656 -5.52 1 98.88 384 ALA B C 1
ATOM 8824 O O . ALA B 1 384 ? -1.667 -45.375 -6.402 1 98.88 384 ALA B O 1
ATOM 8825 N N . LYS B 1 385 ? -2.91 -46.875 -5.316 1 98.75 385 LYS B N 1
ATOM 8826 C CA . LYS B 1 385 ? -2.406 -48 -6.098 1 98.75 385 LYS B CA 1
ATOM 8827 C C . LYS B 1 385 ? -2.752 -47.844 -7.574 1 98.75 385 LYS B C 1
ATOM 8829 O O . LYS B 1 385 ? -1.892 -48 -8.438 1 98.75 385 LYS B O 1
ATOM 8834 N N . ARG B 1 386 ? -3.998 -47.5 -7.848 1 98.69 386 ARG B N 1
ATOM 8835 C CA . ARG B 1 386 ? -4.422 -47.281 -9.227 1 98.69 386 ARG B CA 1
ATOM 8836 C C . ARG B 1 386 ? -3.592 -46.188 -9.891 1 98.69 386 ARG B C 1
ATOM 8838 O O . ARG B 1 386 ? -3.221 -46.281 -11.055 1 98.69 386 ARG B O 1
ATOM 8845 N N . THR B 1 387 ? -3.393 -45.125 -9.156 1 98.81 387 THR B N 1
ATOM 8846 C CA . THR B 1 387 ? -2.637 -44 -9.68 1 98.81 387 THR B CA 1
ATOM 8847 C C . THR B 1 387 ? -1.183 -44.375 -9.93 1 98.81 387 THR B C 1
ATOM 8849 O O . THR B 1 387 ? -0.599 -44 -10.945 1 98.81 387 THR B O 1
ATOM 8852 N N . PHE B 1 388 ? -0.593 -45.156 -9.094 1 98.75 388 PHE B N 1
ATOM 8853 C CA . PHE B 1 388 ? 0.755 -45.688 -9.312 1 98.75 388 PHE B CA 1
ATOM 8854 C C . PHE B 1 388 ? 0.814 -46.531 -10.562 1 98.75 388 PHE B C 1
ATOM 8856 O O . PHE B 1 388 ? 1.736 -46.406 -11.375 1 98.75 388 PHE B O 1
ATOM 8863 N N . GLU B 1 389 ? -0.114 -47.344 -10.68 1 98.69 389 GLU B N 1
ATOM 8864 C CA . GLU B 1 389 ? -0.147 -48.25 -11.836 1 98.69 389 GLU B CA 1
ATOM 8865 C C . GLU B 1 389 ? -0.213 -47.438 -13.133 1 98.69 389 GLU B C 1
ATOM 8867 O O . GLU B 1 389 ? 0.347 -47.844 -14.156 1 98.69 389 GLU B O 1
ATOM 8872 N N . ALA B 1 390 ? -0.917 -46.344 -13.078 1 98.75 390 ALA B N 1
ATOM 8873 C CA . ALA B 1 390 ? -0.949 -45.438 -14.242 1 98.75 390 ALA B CA 1
ATOM 8874 C C . ALA B 1 390 ? 0.434 -44.875 -14.531 1 98.75 390 ALA B C 1
ATOM 8876 O O . ALA B 1 390 ? 0.844 -44.781 -15.695 1 98.75 390 ALA B O 1
ATOM 8877 N N . LEU B 1 391 ? 1.172 -44.5 -13.531 1 98.75 391 LEU B N 1
ATOM 8878 C CA . LEU B 1 391 ? 2.525 -43.969 -13.711 1 98.75 391 LEU B CA 1
ATOM 8879 C C . LEU B 1 391 ? 3.455 -45.062 -14.234 1 98.75 391 LEU B C 1
ATOM 8881 O O . LEU B 1 391 ? 4.301 -44.812 -15.094 1 98.75 391 LEU B O 1
ATOM 8885 N N . GLU B 1 392 ? 3.318 -46.281 -13.695 1 98.56 392 GLU B N 1
ATOM 8886 C CA . GLU B 1 392 ? 4.086 -47.406 -14.195 1 98.56 392 GLU B CA 1
ATOM 8887 C C . GLU B 1 392 ? 3.807 -47.656 -15.672 1 98.56 392 GLU B C 1
ATOM 8889 O O . GLU B 1 392 ? 4.727 -47.938 -16.453 1 98.56 392 GLU B O 1
ATOM 8894 N N . ARG B 1 393 ? 2.553 -47.5 -16.031 1 98.44 393 ARG B N 1
ATOM 8895 C CA . ARG B 1 393 ? 2.172 -47.719 -17.422 1 98.44 393 ARG B CA 1
ATOM 8896 C C . ARG B 1 393 ? 2.822 -46.688 -18.344 1 98.44 393 ARG B C 1
ATOM 8898 O O . ARG B 1 393 ? 3.18 -47 -19.469 1 98.44 393 ARG B O 1
ATOM 8905 N N . LEU B 1 394 ? 3.043 -45.5 -17.875 1 98.75 394 LEU B N 1
ATOM 8906 C CA . LEU B 1 394 ? 3.697 -44.469 -18.688 1 98.75 394 LEU B CA 1
ATOM 8907 C C . LEU B 1 394 ? 5.082 -44.938 -19.125 1 98.75 394 LEU B C 1
ATOM 8909 O O . LEU B 1 394 ? 5.555 -44.562 -20.203 1 98.75 394 LEU B O 1
ATOM 8913 N N . GLU B 1 395 ? 5.785 -45.75 -18.312 1 98.44 395 GLU B N 1
ATOM 8914 C CA . GLU B 1 395 ? 7.062 -46.312 -18.734 1 98.44 395 GLU B CA 1
ATOM 8915 C C . GLU B 1 395 ? 6.855 -47.531 -19.641 1 98.44 395 GLU B C 1
ATOM 8917 O O . GLU B 1 395 ? 7.48 -47.625 -20.703 1 98.44 395 GLU B O 1
ATOM 8922 N N . THR B 1 396 ? 5.887 -48.406 -19.312 1 97.88 396 THR B N 1
ATOM 8923 C CA . THR B 1 396 ? 5.758 -49.719 -19.984 1 97.88 396 THR B CA 1
ATOM 8924 C C . THR B 1 396 ? 5.254 -49.5 -21.422 1 97.88 396 THR B C 1
ATOM 8926 O O . THR B 1 396 ? 5.629 -50.25 -22.312 1 97.88 396 THR B O 1
ATOM 8929 N N . VAL B 1 397 ? 4.469 -48.531 -21.609 1 98.31 397 VAL B N 1
ATOM 8930 C CA . VAL B 1 397 ? 3.871 -48.344 -22.922 1 98.31 397 VAL B CA 1
ATOM 8931 C C . VAL B 1 397 ? 4.949 -47.938 -23.922 1 98.31 397 VAL B C 1
ATOM 8933 O O . VAL B 1 397 ? 4.777 -48.125 -25.141 1 98.31 397 VAL B O 1
ATOM 8936 N N . THR B 1 398 ? 6.023 -47.375 -23.453 1 98.19 398 THR B N 1
ATOM 8937 C CA . THR B 1 398 ? 7.062 -46.906 -24.359 1 98.19 398 THR B CA 1
ATOM 8938 C C . THR B 1 398 ? 7.902 -48.094 -24.859 1 98.19 398 THR B C 1
ATOM 8940 O O . THR B 1 398 ? 8.5 -48 -25.938 1 98.19 398 THR B O 1
ATOM 8943 N N . GLY B 1 399 ? 8 -49.125 -24.016 1 97.5 399 GLY B N 1
ATOM 8944 C CA . GLY B 1 399 ? 8.891 -50.219 -24.281 1 97.5 399 GLY B CA 1
ATOM 8945 C C . GLY B 1 399 ? 10.352 -49.906 -24.078 1 97.5 399 GLY B C 1
ATOM 8946 O O . GLY B 1 399 ? 11.234 -50.719 -24.359 1 97.5 399 GLY B O 1
ATOM 8947 N N . ILE B 1 400 ? 10.656 -48.719 -23.672 1 98 400 ILE B N 1
ATOM 8948 C CA . ILE B 1 400 ? 12.016 -48.281 -23.406 1 98 400 ILE B CA 1
ATOM 8949 C C . ILE B 1 400 ? 12.258 -48.25 -21.891 1 98 400 ILE B C 1
ATOM 8951 O O . ILE B 1 400 ? 11.727 -47.375 -21.188 1 98 400 ILE B O 1
ATOM 8955 N N . PRO B 1 401 ? 13.07 -49.156 -21.391 1 97.31 401 PRO B N 1
ATOM 8956 C CA . PRO B 1 401 ? 13.258 -49.219 -19.938 1 97.31 401 PRO B CA 1
ATOM 8957 C C . PRO B 1 401 ? 13.75 -47.875 -19.344 1 97.31 401 PRO B C 1
ATOM 8959 O O . PRO B 1 401 ? 14.805 -47.375 -19.75 1 97.31 401 PRO B O 1
ATOM 8962 N N . GLY B 1 402 ? 12.969 -47.375 -18.438 1 98.06 402 GLY B N 1
ATOM 8963 C CA . GLY B 1 402 ? 13.367 -46.188 -17.703 1 98.06 402 GLY B CA 1
ATOM 8964 C C . GLY B 1 402 ? 12.906 -44.875 -18.344 1 98.06 402 GLY B C 1
ATOM 8965 O O . GLY B 1 402 ? 13.133 -43.812 -17.812 1 98.06 402 GLY B O 1
ATOM 8966 N N . TYR B 1 403 ? 12.281 -44.906 -19.5 1 98.44 403 TYR B N 1
ATOM 8967 C CA . TYR B 1 403 ? 11.766 -43.75 -20.188 1 98.44 403 TYR B CA 1
ATOM 8968 C C . TYR B 1 403 ? 10.25 -43.688 -20.094 1 98.44 403 TYR B C 1
ATOM 8970 O O . TYR B 1 403 ? 9.547 -44.281 -20.906 1 98.44 403 TYR B O 1
ATOM 8978 N N . PRO B 1 404 ? 9.703 -42.906 -19.141 1 98.5 404 PRO B N 1
ATOM 8979 C CA . PRO B 1 404 ? 8.242 -42.719 -19.094 1 98.5 404 PRO B CA 1
ATOM 8980 C C . PRO B 1 404 ? 7.715 -41.812 -20.188 1 98.5 404 PRO B C 1
ATOM 8982 O O . PRO B 1 404 ? 8.336 -40.781 -20.484 1 98.5 404 PRO B O 1
ATOM 8985 N N . ALA B 1 405 ? 6.602 -42.188 -20.781 1 98.31 405 ALA B N 1
ATOM 8986 C CA . ALA B 1 405 ? 5.895 -41.344 -21.734 1 98.31 405 ALA B CA 1
ATOM 8987 C C . ALA B 1 405 ? 5.27 -40.125 -21.031 1 98.31 405 ALA B C 1
ATOM 8989 O O . ALA B 1 405 ? 5.098 -40.125 -19.812 1 98.31 405 ALA B O 1
ATOM 8990 N N . ARG B 1 406 ? 4.969 -39.062 -21.812 1 97.62 406 ARG B N 1
ATOM 8991 C CA . ARG B 1 406 ? 4.219 -37.906 -21.281 1 97.62 406 ARG B CA 1
ATOM 8992 C C . ARG B 1 406 ? 2.764 -38.281 -21.031 1 97.62 406 ARG B C 1
ATOM 8994 O O . ARG B 1 406 ? 2.131 -37.75 -20.109 1 97.62 406 ARG B O 1
ATOM 9001 N N . SER B 1 407 ? 2.236 -39.125 -21.922 1 97.56 407 SER B N 1
ATOM 9002 C CA . SER B 1 407 ? 0.849 -39.562 -21.891 1 97.56 407 SER B CA 1
ATOM 9003 C C . SER B 1 407 ? 0.669 -40.875 -22.641 1 97.56 407 SER B C 1
ATOM 9005 O O . SER B 1 407 ? 1.584 -41.344 -23.328 1 97.56 407 SER B O 1
ATOM 9007 N N . TYR B 1 408 ? -0.492 -41.5 -22.406 1 97.88 408 TYR B N 1
ATOM 9008 C CA . TYR B 1 408 ? -0.88 -42.656 -23.234 1 97.88 408 TYR B CA 1
ATOM 9009 C C . TYR B 1 408 ? -2.379 -42.625 -23.5 1 97.88 408 TYR B C 1
ATOM 9011 O O . TYR B 1 408 ? -3.15 -42.031 -22.766 1 97.88 408 TYR B O 1
ATOM 9019 N N . VAL B 1 409 ? -2.748 -43.219 -24.578 1 97.38 409 VAL B N 1
ATOM 9020 C CA . VAL B 1 409 ? -4.133 -43.5 -24.953 1 97.38 409 VAL B CA 1
ATOM 9021 C C . VAL B 1 409 ? -4.242 -44.906 -25.531 1 97.38 409 VAL B C 1
ATOM 9023 O O . VAL B 1 409 ? -3.264 -45.438 -26.062 1 97.38 409 VAL B O 1
ATOM 9026 N N . ARG B 1 410 ? -5.434 -45.5 -25.422 1 97 410 ARG B N 1
ATOM 9027 C CA . ARG B 1 410 ? -5.637 -46.781 -26.125 1 97 410 ARG B CA 1
ATOM 9028 C C . ARG B 1 410 ? -5.57 -46.562 -27.641 1 97 410 ARG B C 1
ATOM 9030 O O . ARG B 1 410 ? -5.957 -45.5 -28.141 1 97 410 ARG B O 1
ATOM 9037 N N . SER B 1 411 ? -5.078 -47.562 -28.219 1 96.06 411 SER B N 1
ATOM 9038 C CA . SER B 1 411 ? -4.863 -47.438 -29.656 1 96.06 411 SER B CA 1
ATOM 9039 C C . SER B 1 411 ? -6.164 -47.094 -30.375 1 96.06 411 SER B C 1
ATOM 9041 O O . SER B 1 411 ? -6.148 -46.406 -31.391 1 96.06 411 SER B O 1
ATOM 9043 N N . GLU B 1 412 ? -7.312 -47.5 -29.812 1 93.81 412 GLU B N 1
ATOM 9044 C CA . GLU B 1 412 ? -8.602 -47.344 -30.469 1 93.81 412 GLU B CA 1
ATOM 9045 C C . GLU B 1 412 ? -9.242 -46 -30.078 1 93.81 412 GLU B C 1
ATOM 9047 O O . GLU B 1 412 ? -10.25 -45.594 -30.656 1 93.81 412 GLU B O 1
ATOM 9052 N N . ASP B 1 413 ? -8.625 -45.344 -29.156 1 93.25 413 ASP B N 1
ATOM 9053 C CA . ASP B 1 413 ? -9.219 -44.125 -28.641 1 93.25 413 ASP B CA 1
ATOM 9054 C C . ASP B 1 413 ? -8.828 -42.906 -29.5 1 93.25 413 ASP B C 1
ATOM 9056 O O . ASP B 1 413 ? -7.793 -42.938 -30.172 1 93.25 413 ASP B O 1
ATOM 9060 N N . LEU B 1 414 ? -9.711 -41.906 -29.484 1 89.94 414 LEU B N 1
ATOM 9061 C CA . LEU B 1 414 ? -9.359 -40.625 -30.094 1 89.94 414 LEU B CA 1
ATOM 9062 C C . LEU B 1 414 ? -8.273 -39.938 -29.297 1 89.94 414 LEU B C 1
ATOM 9064 O O . LEU B 1 414 ? -8.289 -39.938 -28.062 1 89.94 414 LEU B O 1
ATOM 9068 N N . LEU B 1 415 ? -7.215 -39.562 -29.984 1 91.19 415 LEU B N 1
ATOM 9069 C CA . LEU B 1 415 ? -6.168 -38.812 -29.297 1 91.19 415 LEU B CA 1
ATOM 9070 C C . LEU B 1 415 ? -6.117 -37.375 -29.781 1 91.19 415 LEU B C 1
ATOM 9072 O O . LEU B 1 415 ? -6.387 -37.094 -30.953 1 91.19 415 LEU B O 1
ATOM 9076 N N . ALA B 1 416 ? -5.891 -36.438 -28.938 1 92.94 416 ALA B N 1
ATOM 9077 C CA . ALA B 1 416 ? -5.645 -35.031 -29.25 1 92.94 416 ALA B CA 1
ATOM 9078 C C . ALA B 1 416 ? -4.156 -34.781 -29.453 1 92.94 416 ALA B C 1
ATOM 9080 O O . ALA B 1 416 ? -3.314 -35.312 -28.734 1 92.94 416 ALA B O 1
ATOM 9081 N N . PRO B 1 417 ? -3.799 -33.969 -30.469 1 93.38 417 PRO B N 1
ATOM 9082 C CA . PRO B 1 417 ? -2.389 -33.625 -30.688 1 93.38 417 PRO B CA 1
ATOM 9083 C C . PRO B 1 417 ? -1.801 -32.781 -29.562 1 93.38 417 PRO B C 1
ATOM 9085 O O . PRO B 1 417 ? -2.543 -32.125 -28.828 1 93.38 417 PRO B O 1
ATOM 9088 N N . SER B 1 418 ? -0.446 -32.812 -29.438 1 92.56 418 SER B N 1
ATOM 9089 C CA . SER B 1 418 ? 0.272 -31.969 -28.484 1 92.56 418 SER B CA 1
ATOM 9090 C C . SER B 1 418 ? -0.006 -30.5 -28.734 1 92.56 418 SER B C 1
ATOM 9092 O O . SER B 1 418 ? -0.117 -30.062 -29.891 1 92.56 418 SER B O 1
ATOM 9094 N N . ARG B 1 419 ? -0.111 -29.641 -27.656 1 83.38 419 ARG B N 1
ATOM 9095 C CA . ARG B 1 419 ? -0.381 -28.203 -27.75 1 83.38 419 ARG B CA 1
ATOM 9096 C C . ARG B 1 419 ? 0.828 -27.391 -27.297 1 83.38 419 ARG B C 1
ATOM 9098 O O . ARG B 1 419 ? 0.743 -26.172 -27.172 1 83.38 419 ARG B O 1
ATOM 9105 N N . SER B 1 420 ? 1.849 -28.062 -27.125 1 86.5 420 SER B N 1
ATOM 9106 C CA . SER B 1 420 ? 3.098 -27.406 -26.75 1 86.5 420 SER B CA 1
ATOM 9107 C C . SER B 1 420 ? 3.639 -26.547 -27.875 1 86.5 420 SER B C 1
ATOM 9109 O O . SER B 1 420 ? 3.482 -26.891 -29.062 1 86.5 420 SER B O 1
ATOM 9111 N N . PRO B 1 421 ? 4.316 -25.406 -27.5 1 83.19 421 PRO B N 1
ATOM 9112 C CA . PRO B 1 421 ? 5.012 -24.641 -28.547 1 83.19 421 PRO B CA 1
ATOM 9113 C C . PRO B 1 421 ? 6.09 -25.469 -29.25 1 83.19 421 PRO B C 1
ATOM 9115 O O . PRO B 1 421 ? 6.523 -25.109 -30.344 1 83.19 421 PRO B O 1
ATOM 9118 N N . HIS B 1 422 ? 6.531 -26.547 -28.641 1 87.44 422 HIS B N 1
ATOM 9119 C CA . HIS B 1 422 ? 7.402 -27.562 -29.234 1 87.44 422 HIS B CA 1
ATOM 9120 C C . HIS B 1 422 ? 6.676 -28.891 -29.375 1 87.44 422 HIS B C 1
ATOM 9122 O O . HIS B 1 422 ? 6.84 -29.781 -28.531 1 87.44 422 HIS B O 1
ATOM 9128 N N . PRO B 1 423 ? 5.98 -28.984 -30.438 1 85 423 PRO B N 1
ATOM 9129 C CA . PRO B 1 423 ? 5.059 -30.125 -30.531 1 85 423 PRO B CA 1
ATOM 9130 C C . PRO B 1 423 ? 5.766 -31.469 -30.391 1 85 423 PRO B C 1
ATOM 9132 O O . PRO B 1 423 ? 6.875 -31.641 -30.906 1 85 423 PRO B O 1
ATOM 9135 N N . LYS B 1 424 ? 5 -32.406 -29.719 1 93.31 424 LYS B N 1
ATOM 9136 C CA . LYS B 1 424 ? 5.457 -33.781 -29.453 1 93.31 424 LYS B CA 1
ATOM 9137 C C . LYS B 1 424 ? 4.785 -34.781 -30.391 1 93.31 424 LYS B C 1
ATOM 9139 O O . LYS B 1 424 ? 3.779 -34.469 -31.031 1 93.31 424 LYS B O 1
ATOM 9144 N N . ASN B 1 425 ? 5.398 -36 -30.453 1 96.06 425 ASN B N 1
ATOM 9145 C CA . ASN B 1 425 ? 4.906 -37 -31.375 1 96.06 425 ASN B CA 1
ATOM 9146 C C . ASN B 1 425 ? 4.352 -38.219 -30.625 1 96.06 425 ASN B C 1
ATOM 9148 O O . ASN B 1 425 ? 4.891 -38.625 -29.594 1 96.06 425 ASN B O 1
ATOM 9152 N N . TRP B 1 426 ? 3.256 -38.812 -31.203 1 96.88 426 TRP B N 1
ATOM 9153 C CA . TRP B 1 426 ? 2.666 -40.031 -30.688 1 96.88 426 TRP B CA 1
ATOM 9154 C C . TRP B 1 426 ? 3.291 -41.25 -31.344 1 96.88 426 TRP B C 1
ATOM 9156 O O . TRP B 1 426 ? 3.559 -41.25 -32.531 1 96.88 426 TRP B O 1
ATOM 9166 N N . HIS B 1 427 ? 3.51 -42.375 -30.578 1 97.44 427 HIS B N 1
ATOM 9167 C CA . HIS B 1 427 ? 4.082 -43.656 -31.031 1 97.44 427 HIS B CA 1
ATOM 9168 C C . HIS B 1 427 ? 3.262 -44.844 -30.547 1 97.44 427 HIS B C 1
ATOM 9170 O O . HIS B 1 427 ? 2.697 -44.812 -29.453 1 97.44 427 HIS B O 1
ATOM 9176 N N . PRO B 1 428 ? 3.133 -45.844 -31.344 1 97.25 428 PRO B N 1
ATOM 9177 C CA . PRO B 1 428 ? 2.479 -47.062 -30.844 1 97.25 428 PRO B CA 1
ATOM 9178 C C . PRO B 1 428 ? 3.318 -47.812 -29.797 1 97.25 428 PRO B C 1
ATOM 9180 O O . PRO B 1 428 ? 4.547 -47.844 -29.906 1 97.25 428 PRO B O 1
ATOM 9183 N N . SER B 1 429 ? 2.666 -48.375 -28.859 1 97.94 429 SER B N 1
ATOM 9184 C CA . SER B 1 429 ? 3.361 -49.281 -27.953 1 97.94 429 SER B CA 1
ATOM 9185 C C . SER B 1 429 ? 3.828 -50.531 -28.656 1 97.94 429 SER B C 1
ATOM 9187 O O . SER B 1 429 ? 3.307 -50.875 -29.719 1 97.94 429 SER B O 1
ATOM 9189 N N . PRO B 1 430 ? 4.801 -51.25 -28.031 1 96.94 430 PRO B N 1
ATOM 9190 C CA . PRO B 1 430 ? 5.285 -52.469 -28.688 1 96.94 430 PRO B CA 1
ATOM 9191 C C . PRO B 1 430 ? 4.184 -53.5 -28.891 1 96.94 430 PRO B C 1
ATOM 9193 O O . PRO B 1 430 ? 4.188 -54.188 -29.906 1 96.94 430 PRO B O 1
ATOM 9196 N N . ASP B 1 431 ? 3.236 -53.562 -28.062 1 96.56 431 ASP B N 1
ATOM 9197 C CA . ASP B 1 431 ? 2.172 -54.562 -28.156 1 96.56 431 ASP B CA 1
ATOM 9198 C C . ASP B 1 431 ? 1.013 -54.062 -29.016 1 96.56 431 ASP B C 1
ATOM 9200 O O . ASP B 1 431 ? 0.043 -54.781 -29.25 1 96.56 431 ASP B O 1
ATOM 9204 N N . GLY B 1 432 ? 1.055 -52.844 -29.375 1 96.38 432 GLY B N 1
ATOM 9205 C CA . GLY B 1 432 ? 0.074 -52.25 -30.281 1 96.38 432 GLY B CA 1
ATOM 9206 C C . GLY B 1 432 ? -1.205 -51.844 -29.594 1 96.38 432 GLY B C 1
ATOM 9207 O O . GLY B 1 432 ? -2.133 -51.344 -30.234 1 96.38 432 GLY B O 1
ATOM 9208 N N . GLU B 1 433 ? -1.255 -51.875 -28.312 1 97.25 433 GLU B N 1
ATOM 9209 C CA . GLU B 1 433 ? -2.494 -51.656 -27.562 1 97.25 433 GLU B CA 1
ATOM 9210 C C . GLU B 1 433 ? -2.639 -50.188 -27.172 1 97.25 433 GLU B C 1
ATOM 9212 O O . GLU B 1 433 ? -3.74 -49.719 -26.859 1 97.25 433 GLU B O 1
ATOM 9217 N N . TRP B 1 434 ? -1.542 -49.5 -27.188 1 97.94 434 TRP B N 1
ATOM 9218 C CA . TRP B 1 434 ? -1.523 -48.125 -26.719 1 97.94 434 TRP B CA 1
ATOM 9219 C C . TRP B 1 434 ? -0.804 -47.219 -27.703 1 97.94 434 TRP B C 1
ATOM 9221 O O . TRP B 1 434 ? -0.072 -47.688 -28.578 1 97.94 434 TRP B O 1
ATOM 9231 N N . GLN B 1 435 ? -1.099 -45.969 -27.672 1 97.81 435 GLN B N 1
ATOM 9232 C CA . GLN B 1 435 ? -0.268 -44.875 -28.203 1 97.81 435 GLN B CA 1
ATOM 9233 C C . GLN B 1 435 ? 0.297 -44.031 -27.062 1 97.81 435 GLN B C 1
ATOM 9235 O O . GLN B 1 435 ? -0.38 -43.781 -26.062 1 97.81 435 GLN B O 1
ATOM 9240 N N . TRP B 1 436 ? 1.537 -43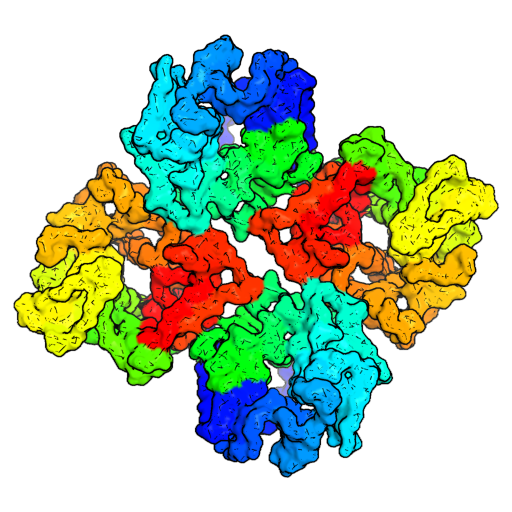.656 -27.203 1 98 436 TRP B N 1
ATOM 9241 C CA . TRP B 1 436 ? 2.156 -42.875 -26.125 1 98 436 TRP B CA 1
ATOM 9242 C C . TRP B 1 436 ? 2.863 -41.656 -26.672 1 98 436 TRP B C 1
ATOM 9244 O O . TRP B 1 436 ? 3.248 -41.625 -27.844 1 98 436 TRP B O 1
ATOM 9254 N N . LEU B 1 437 ? 2.922 -40.562 -25.906 1 97.94 437 LEU B N 1
ATOM 9255 C CA . LEU B 1 437 ? 3.434 -39.25 -26.281 1 97.94 437 LEU B CA 1
ATOM 9256 C C . LEU B 1 437 ? 4.887 -39.094 -25.844 1 97.94 437 LEU B C 1
ATOM 9258 O O . LEU B 1 437 ? 5.238 -39.406 -24.703 1 97.94 437 LEU B O 1
ATOM 9262 N N . ASP B 1 438 ? 5.828 -38.594 -26.75 1 97.62 438 ASP B N 1
ATOM 9263 C CA . ASP B 1 438 ? 7.27 -38.594 -26.547 1 97.62 438 ASP B CA 1
ATOM 9264 C C . ASP B 1 438 ? 7.715 -37.25 -25.938 1 97.62 438 ASP B C 1
ATOM 9266 O O . ASP B 1 438 ? 6.898 -36.531 -25.375 1 97.62 438 ASP B O 1
ATOM 9270 N N . ASP B 1 439 ? 9.07 -37 -25.766 1 97.5 439 ASP B N 1
ATOM 9271 C CA . ASP B 1 439 ? 9.773 -35.781 -25.359 1 97.5 439 ASP B CA 1
ATOM 9272 C C . ASP B 1 439 ? 9.445 -35.406 -23.906 1 97.5 439 ASP B C 1
ATOM 9274 O O . ASP B 1 439 ? 9.094 -34.281 -23.609 1 97.5 439 ASP B O 1
ATOM 9278 N N . THR B 1 440 ? 9.453 -36.469 -23.094 1 97.38 440 THR B N 1
ATOM 9279 C CA . THR B 1 440 ? 9.188 -36.281 -21.672 1 97.38 440 THR B CA 1
ATOM 9280 C C . THR B 1 440 ? 10.188 -35.312 -21.047 1 97.38 440 THR B C 1
ATOM 9282 O O . THR B 1 440 ? 11.383 -35.344 -21.344 1 97.38 440 THR B O 1
ATOM 9285 N N . SER B 1 441 ? 9.648 -34.438 -20.219 1 94.88 441 SER B N 1
ATOM 9286 C CA . SER B 1 441 ? 10.461 -33.375 -19.656 1 94.88 441 SER B CA 1
ATOM 9287 C C . SER B 1 441 ? 10.828 -33.656 -18.203 1 94.88 441 SER B C 1
ATOM 9289 O O . SER B 1 441 ? 10.297 -34.594 -17.609 1 94.88 441 SER B O 1
ATOM 9291 N N . SER B 1 442 ? 11.742 -32.844 -17.609 1 96.19 442 SER B N 1
ATOM 9292 C CA . SER B 1 442 ? 12.234 -33 -16.234 1 96.19 442 SER B CA 1
ATOM 9293 C C . SER B 1 442 ? 11.109 -32.844 -15.227 1 96.19 442 SER B C 1
ATOM 9295 O O . SER B 1 442 ? 11.125 -33.469 -14.164 1 96.19 442 SER B O 1
ATOM 9297 N N . ASP B 1 443 ? 10.094 -31.969 -15.516 1 93.81 443 ASP B N 1
ATOM 9298 C CA . ASP B 1 443 ? 9.008 -31.781 -14.562 1 93.81 443 ASP B CA 1
ATOM 9299 C C . ASP B 1 443 ? 8.219 -33.062 -14.344 1 93.81 443 ASP B C 1
ATOM 9301 O O . ASP B 1 443 ? 7.777 -33.344 -13.234 1 93.81 443 ASP B O 1
ATOM 9305 N N . GLU B 1 444 ? 8.148 -33.906 -15.359 1 96.44 444 GLU B N 1
ATOM 9306 C CA . GLU B 1 444 ? 7.508 -35.219 -15.211 1 96.44 444 GLU B CA 1
ATOM 9307 C C . GLU B 1 444 ? 8.328 -36.125 -14.312 1 96.44 444 GLU B C 1
ATOM 9309 O O . GLU B 1 444 ? 7.789 -36.781 -13.422 1 96.44 444 GLU B O 1
ATOM 9314 N N . ILE B 1 445 ? 9.594 -36.125 -14.492 1 98.19 445 ILE B N 1
ATOM 9315 C CA . ILE B 1 445 ? 10.477 -37.031 -13.781 1 98.19 445 ILE B CA 1
ATOM 9316 C C . ILE B 1 445 ? 10.484 -36.688 -12.289 1 98.19 445 ILE B C 1
ATOM 9318 O O . ILE B 1 445 ? 10.398 -37.562 -11.438 1 98.19 445 ILE B O 1
ATOM 9322 N N . VAL B 1 446 ? 10.523 -35.375 -11.945 1 97.62 446 VAL B N 1
ATOM 9323 C CA . VAL B 1 446 ? 10.531 -35 -10.539 1 97.62 446 VAL B CA 1
ATOM 9324 C C . VAL B 1 446 ? 9.219 -35.406 -9.883 1 97.62 446 VAL B C 1
ATOM 9326 O O . VAL B 1 446 ? 9.195 -35.812 -8.719 1 97.62 446 VAL B O 1
ATOM 9329 N N . GLY B 1 447 ? 8.133 -35.312 -10.617 1 97.94 447 GLY B N 1
ATOM 9330 C CA . GLY B 1 447 ? 6.855 -35.781 -10.109 1 97.94 447 GLY B CA 1
ATOM 9331 C C . GLY B 1 447 ? 6.824 -37.281 -9.867 1 97.94 447 GLY B C 1
ATOM 9332 O O . GLY B 1 447 ? 6.383 -37.719 -8.812 1 97.94 447 GLY B O 1
ATOM 9333 N N . HIS B 1 448 ? 7.355 -38.031 -10.82 1 98.5 448 HIS B N 1
ATOM 9334 C CA . HIS B 1 448 ? 7.402 -39.5 -10.711 1 98.5 448 HIS B CA 1
ATOM 9335 C C . HIS B 1 448 ? 8.188 -39.906 -9.477 1 98.5 448 HIS B C 1
ATOM 9337 O O . HIS B 1 448 ? 7.672 -40.656 -8.648 1 98.5 448 HIS B O 1
ATOM 9343 N N . LEU B 1 449 ? 9.328 -39.406 -9.352 1 98.75 449 LEU B N 1
ATOM 9344 C CA . LEU B 1 449 ? 10.227 -39.875 -8.305 1 98.75 449 LEU B CA 1
ATOM 9345 C C . LEU B 1 449 ? 9.695 -39.5 -6.922 1 98.75 449 LEU B C 1
ATOM 9347 O O . LEU B 1 449 ? 9.75 -40.312 -5.992 1 98.75 449 LEU B O 1
ATOM 9351 N N . PHE B 1 450 ? 9.219 -38.281 -6.812 1 98.44 450 PHE B N 1
ATOM 9352 C CA . PHE B 1 450 ? 8.688 -37.875 -5.516 1 98.44 450 PHE B CA 1
ATOM 9353 C C . PHE B 1 450 ? 7.473 -38.719 -5.145 1 98.44 450 PHE B C 1
ATOM 9355 O O . PHE B 1 450 ? 7.422 -39.312 -4.059 1 98.44 450 PHE B O 1
ATOM 9362 N N . SER B 1 451 ? 6.5 -38.781 -6.031 1 98.75 451 SER B N 1
ATOM 9363 C CA . SER B 1 451 ? 5.234 -39.438 -5.723 1 98.75 451 SER B CA 1
ATOM 9364 C C . SER B 1 451 ? 5.426 -40.938 -5.5 1 98.75 451 SER B C 1
ATOM 9366 O O . SER B 1 451 ? 4.848 -41.531 -4.578 1 98.75 451 SER B O 1
ATOM 9368 N N . MET B 1 452 ? 6.281 -41.594 -6.234 1 98.75 452 MET B N 1
ATOM 9369 C CA . MET B 1 452 ? 6.523 -43.031 -6.098 1 98.75 452 MET B CA 1
ATOM 9370 C C . MET B 1 452 ? 7.242 -43.344 -4.785 1 98.75 452 MET B C 1
ATOM 9372 O O . MET B 1 452 ? 6.918 -44.312 -4.113 1 98.75 452 MET B O 1
ATOM 9376 N N . ALA B 1 453 ? 8.195 -42.5 -4.492 1 98.81 453 ALA B N 1
ATOM 9377 C CA . ALA B 1 453 ? 8.883 -42.656 -3.213 1 98.81 453 ALA B CA 1
ATOM 9378 C C . ALA B 1 453 ? 7.902 -42.562 -2.047 1 98.81 453 ALA B C 1
ATOM 9380 O O . ALA B 1 453 ? 7.957 -43.375 -1.11 1 98.81 453 ALA B O 1
ATOM 9381 N N . LEU B 1 454 ? 7.074 -41.594 -2.135 1 98.62 454 LEU B N 1
ATOM 9382 C CA . LEU B 1 454 ? 6.09 -41.375 -1.08 1 98.62 454 LEU B CA 1
ATOM 9383 C C . LEU B 1 454 ? 5.121 -42.562 -0.998 1 98.62 454 LEU B C 1
ATOM 9385 O O . LEU B 1 454 ? 4.785 -43.031 0.097 1 98.62 454 LEU B O 1
ATOM 9389 N N . TYR B 1 455 ? 4.637 -43.031 -2.156 1 98.88 455 TYR B N 1
ATOM 9390 C CA . TYR B 1 455 ? 3.773 -44.219 -2.225 1 98.88 455 TYR B CA 1
ATOM 9391 C C . TYR B 1 455 ? 4.445 -45.438 -1.579 1 98.88 455 TYR B C 1
ATOM 9393 O O . TYR B 1 455 ? 3.818 -46.156 -0.799 1 98.88 455 TYR B O 1
ATOM 9401 N N . HIS B 1 456 ? 5.668 -45.656 -1.86 1 98.88 456 HIS B N 1
ATOM 9402 C CA . HIS B 1 456 ? 6.441 -46.719 -1.26 1 98.88 456 HIS B CA 1
ATOM 9403 C C . HIS B 1 456 ? 6.438 -46.625 0.262 1 98.88 456 HIS B C 1
ATOM 9405 O O . HIS B 1 456 ? 6.172 -47.625 0.953 1 98.88 456 HIS B O 1
ATOM 9411 N N . ASP B 1 457 ? 6.688 -45.469 0.75 1 98.25 457 ASP B N 1
ATOM 9412 C CA . ASP B 1 457 ? 6.93 -45.25 2.176 1 98.25 457 ASP B CA 1
ATOM 9413 C C . ASP B 1 457 ? 5.629 -45.312 2.971 1 98.25 457 ASP B C 1
ATOM 9415 O O . ASP B 1 457 ? 5.621 -45.75 4.125 1 98.25 457 ASP B O 1
ATOM 9419 N N . LEU B 1 458 ? 4.504 -44.875 2.309 1 98.44 458 LEU B N 1
ATOM 9420 C CA . LEU B 1 458 ? 3.324 -44.625 3.133 1 98.44 458 LEU B CA 1
ATOM 9421 C C . LEU B 1 458 ? 2.229 -45.656 2.811 1 98.44 458 LEU B C 1
ATOM 9423 O O . LEU B 1 458 ? 1.371 -45.938 3.65 1 98.44 458 LEU B O 1
ATOM 9427 N N . VAL B 1 459 ? 2.24 -46.25 1.567 1 98.81 459 VAL B N 1
ATOM 9428 C CA . VAL B 1 459 ? 1.01 -46.906 1.146 1 98.81 459 VAL B CA 1
ATOM 9429 C C . VAL B 1 459 ? 1.317 -48.312 0.688 1 98.81 459 VAL B C 1
ATOM 9431 O O . VAL B 1 459 ? 0.619 -49.281 1.065 1 98.81 459 VAL B O 1
ATOM 9434 N N . ALA B 1 460 ? 2.357 -48.562 -0.078 1 98.69 460 ALA B N 1
ATOM 9435 C CA . ALA B 1 460 ? 2.621 -49.75 -0.871 1 98.69 460 ALA B CA 1
ATOM 9436 C C . ALA B 1 460 ? 2.727 -51 0.019 1 98.69 460 ALA B C 1
ATOM 9438 O O . ALA B 1 460 ? 3.299 -50.938 1.11 1 98.69 460 ALA B O 1
ATOM 9439 N N . ASP B 1 461 ? 2.168 -52.062 -0.469 1 97.25 461 ASP B N 1
ATOM 9440 C CA . ASP B 1 461 ? 2.465 -53.375 0.138 1 97.25 461 ASP B CA 1
ATOM 9441 C C . ASP B 1 461 ? 3.787 -53.938 -0.378 1 97.25 461 ASP B C 1
ATOM 9443 O O . ASP B 1 461 ? 4.469 -53.281 -1.179 1 97.25 461 ASP B O 1
ATOM 9447 N N . GLU B 1 462 ? 4.102 -55.094 0.03 1 97.56 462 GLU B N 1
ATOM 9448 C CA . GLU B 1 462 ? 5.43 -55.625 -0.274 1 97.56 462 GLU B CA 1
ATOM 9449 C C . GLU B 1 462 ? 5.617 -55.812 -1.777 1 97.56 462 GLU B C 1
ATOM 9451 O O . GLU B 1 462 ? 6.688 -55.531 -2.314 1 97.56 462 GLU B O 1
ATOM 9456 N N . ALA B 1 463 ? 4.645 -56.25 -2.455 1 97.44 463 ALA B N 1
ATOM 9457 C CA . ALA B 1 463 ? 4.73 -56.438 -3.9 1 97.44 463 ALA B CA 1
ATOM 9458 C C . ALA B 1 463 ? 4.902 -55.125 -4.625 1 97.44 463 ALA B C 1
ATOM 9460 O O . ALA B 1 463 ? 5.738 -55 -5.523 1 97.44 463 ALA B O 1
ATOM 9461 N N . ASP B 1 464 ? 4.098 -54.188 -4.199 1 98.12 464 ASP B N 1
ATOM 9462 C CA . ASP B 1 464 ? 4.172 -52.875 -4.824 1 98.12 464 ASP B CA 1
ATOM 9463 C C . ASP B 1 464 ? 5.488 -52.188 -4.484 1 98.12 464 ASP B C 1
ATOM 9465 O O . ASP B 1 464 ? 6.023 -51.406 -5.301 1 98.12 464 ASP B O 1
ATOM 9469 N N . LYS B 1 465 ? 5.992 -52.344 -3.324 1 98.56 465 LYS B N 1
ATOM 9470 C CA . LYS B 1 465 ? 7.289 -51.781 -2.963 1 98.56 465 LYS B CA 1
ATOM 9471 C C . LYS B 1 465 ? 8.375 -52.219 -3.938 1 98.56 465 LYS B C 1
ATOM 9473 O O . LYS B 1 465 ? 9.195 -51.406 -4.375 1 98.56 465 LYS B O 1
ATOM 9478 N N . LYS B 1 466 ? 8.336 -53.469 -4.309 1 98.38 466 LYS B N 1
ATOM 9479 C CA . LYS B 1 466 ? 9.312 -54 -5.254 1 98.38 466 LYS B CA 1
ATOM 9480 C C . LYS B 1 466 ? 9.156 -53.344 -6.625 1 98.38 466 LYS B C 1
ATOM 9482 O O . LYS B 1 466 ? 10.148 -52.969 -7.258 1 98.38 466 LYS B O 1
ATOM 9487 N N . LYS B 1 467 ? 7.93 -53.219 -7.055 1 98.44 467 LYS B N 1
ATOM 9488 C CA . LYS B 1 467 ? 7.656 -52.594 -8.336 1 98.44 467 LYS B CA 1
ATOM 9489 C C . LYS B 1 467 ? 8.172 -51.156 -8.359 1 98.44 467 LYS B C 1
ATOM 9491 O O . LYS B 1 467 ? 8.742 -50.719 -9.359 1 98.44 467 LYS B O 1
ATOM 9496 N N . VAL B 1 468 ? 7.922 -50.5 -7.227 1 98.81 468 VAL B N 1
ATOM 9497 C CA . VAL B 1 468 ? 8.328 -49.094 -7.121 1 98.81 468 VAL B CA 1
ATOM 9498 C C . VAL B 1 468 ? 9.844 -48.969 -7.188 1 98.81 468 VAL B C 1
ATOM 9500 O O . VAL B 1 468 ? 10.383 -48.188 -7.953 1 98.81 468 VAL B O 1
ATOM 9503 N N . VAL B 1 469 ? 10.555 -49.812 -6.434 1 98.81 469 VAL B N 1
ATOM 9504 C CA . VAL B 1 469 ? 12.016 -49.781 -6.387 1 98.81 469 VAL B CA 1
ATOM 9505 C C . VAL B 1 469 ? 12.578 -50.094 -7.77 1 98.81 469 VAL B C 1
ATOM 9507 O O . VAL B 1 469 ? 13.5 -49.438 -8.242 1 98.81 469 VAL B O 1
ATOM 9510 N N . ASP B 1 470 ? 12 -51.062 -8.461 1 98.62 470 ASP B N 1
ATOM 9511 C CA . ASP B 1 470 ? 12.445 -51.438 -9.797 1 98.62 470 ASP B CA 1
ATOM 9512 C C . ASP B 1 470 ? 12.25 -50.281 -10.789 1 98.62 470 ASP B C 1
ATOM 9514 O O . ASP B 1 470 ? 13.117 -50.031 -11.625 1 98.62 470 ASP B O 1
ATOM 9518 N N . LEU B 1 471 ? 11.156 -49.688 -10.688 1 98.75 471 LEU B N 1
ATOM 9519 C CA . LEU B 1 471 ? 10.852 -48.594 -11.609 1 98.75 471 LEU B CA 1
ATOM 9520 C C . LEU B 1 471 ? 11.781 -47.406 -11.367 1 98.75 471 LEU B C 1
ATOM 9522 O O . LEU B 1 471 ? 12.312 -46.812 -12.312 1 98.75 471 LEU B O 1
ATOM 9526 N N . ILE B 1 472 ? 11.977 -47 -10.047 1 98.81 472 ILE B N 1
ATOM 9527 C CA . ILE B 1 472 ? 12.922 -45.938 -9.711 1 98.81 472 ILE B CA 1
ATOM 9528 C C . ILE B 1 472 ? 14.305 -46.281 -10.258 1 98.81 472 ILE B C 1
ATOM 9530 O O . ILE B 1 472 ? 14.961 -45.438 -10.867 1 98.81 472 ILE B O 1
ATOM 9534 N N . ASP B 1 473 ? 14.695 -47.5 -10.125 1 98.81 473 ASP B N 1
ATOM 9535 C CA . ASP B 1 473 ? 15.992 -47.969 -10.602 1 98.81 473 ASP B CA 1
ATOM 9536 C C . ASP B 1 473 ? 16.109 -47.812 -12.117 1 98.81 473 ASP B C 1
ATOM 9538 O O . ASP B 1 473 ? 17.109 -47.312 -12.625 1 98.81 473 ASP B O 1
ATOM 9542 N N . ARG B 1 474 ? 15.102 -48.188 -12.859 1 98.81 474 ARG B N 1
ATOM 9543 C CA . ARG B 1 474 ? 15.148 -48.125 -14.312 1 98.81 474 ARG B CA 1
ATOM 9544 C C . ARG B 1 474 ? 15.203 -46.688 -14.789 1 98.81 474 ARG B C 1
ATOM 9546 O O . ARG B 1 474 ? 15.992 -46.344 -15.68 1 98.81 474 ARG B O 1
ATOM 9553 N N . ILE B 1 475 ? 14.445 -45.844 -14.172 1 98.81 475 ILE B N 1
ATOM 9554 C CA . ILE B 1 475 ? 14.383 -44.438 -14.602 1 98.81 475 ILE B CA 1
ATOM 9555 C C . ILE B 1 475 ? 15.727 -43.75 -14.352 1 98.81 475 ILE B C 1
ATOM 9557 O O . ILE B 1 475 ? 16.297 -43.156 -15.258 1 98.81 475 ILE B O 1
ATOM 9561 N N . VAL B 1 476 ? 16.25 -43.906 -13.141 1 98.88 476 VAL B N 1
ATOM 9562 C CA . VAL B 1 476 ? 17.469 -43.188 -12.797 1 98.88 476 VAL B CA 1
ATOM 9563 C C . VAL B 1 476 ? 18.656 -43.844 -13.492 1 98.88 476 VAL B C 1
ATOM 9565 O O . VAL B 1 476 ? 19.594 -43.156 -13.906 1 98.88 476 VAL B O 1
ATOM 9568 N N . SER B 1 477 ? 18.641 -45.156 -13.711 1 98.69 477 SER B N 1
ATOM 9569 C CA . SER B 1 477 ? 19.688 -45.812 -14.484 1 98.69 477 SER B CA 1
ATOM 9570 C C . SER B 1 477 ? 19.703 -45.312 -15.93 1 98.69 477 SER B C 1
ATOM 9572 O O . SER B 1 477 ? 20.766 -45.094 -16.5 1 98.69 477 SER B O 1
ATOM 9574 N N . HIS B 1 478 ? 18.5 -45.188 -16.484 1 98.62 478 HIS B N 1
ATOM 9575 C CA . HIS B 1 478 ? 18.406 -44.625 -17.828 1 98.62 478 HIS B CA 1
ATOM 9576 C C . HIS B 1 478 ? 19.094 -43.281 -17.922 1 98.62 478 HIS B C 1
ATOM 9578 O O . HIS B 1 478 ? 19.844 -43 -18.875 1 98.62 478 HIS B O 1
ATOM 9584 N N . ILE B 1 479 ? 18.922 -42.438 -16.953 1 98.69 479 ILE B N 1
ATOM 9585 C CA . ILE B 1 479 ? 19.5 -41.094 -16.891 1 98.69 479 ILE B CA 1
ATOM 9586 C C . ILE B 1 479 ? 21.016 -41.188 -16.719 1 98.69 479 ILE B C 1
ATOM 9588 O O . ILE B 1 479 ? 21.766 -40.594 -17.469 1 98.69 479 ILE B O 1
ATOM 9592 N N . VAL B 1 480 ? 21.453 -42 -15.758 1 98.56 480 VAL B N 1
ATOM 9593 C CA . VAL B 1 480 ? 22.875 -42.125 -15.406 1 98.56 480 VAL B CA 1
ATOM 9594 C C . VAL B 1 480 ? 23.641 -42.781 -16.562 1 98.56 480 VAL B C 1
ATOM 9596 O O . VAL B 1 480 ? 24.734 -42.312 -16.922 1 98.56 480 VAL B O 1
ATOM 9599 N N . ASP B 1 481 ? 23.062 -43.75 -17.188 1 97.75 481 ASP B N 1
ATOM 9600 C CA . ASP B 1 481 ? 23.75 -44.5 -18.234 1 97.75 481 ASP B CA 1
ATOM 9601 C C . ASP B 1 481 ? 23.781 -43.688 -19.531 1 97.75 481 ASP B C 1
ATOM 9603 O O . ASP B 1 481 ? 24.516 -44.062 -20.453 1 97.75 481 ASP B O 1
ATOM 9607 N N . ASN B 1 482 ? 23.047 -42.688 -19.625 1 97.75 482 ASN B N 1
ATOM 9608 C CA . ASN B 1 482 ? 23.031 -41.812 -20.812 1 97.75 482 ASN B CA 1
ATOM 9609 C C . ASN B 1 482 ? 23.562 -40.406 -20.484 1 97.75 482 ASN B C 1
ATOM 9611 O O . ASN B 1 482 ? 22.984 -39.406 -20.906 1 97.75 482 ASN B O 1
ATOM 9615 N N . ASP B 1 483 ? 24.594 -40.344 -19.656 1 96.81 483 ASP B N 1
ATOM 9616 C CA . ASP B 1 483 ? 25.344 -39.125 -19.344 1 96.81 483 ASP B CA 1
ATOM 9617 C C . ASP B 1 483 ? 24.406 -38.062 -18.766 1 96.81 483 ASP B C 1
ATOM 9619 O O . ASP B 1 483 ? 24.422 -36.906 -19.203 1 96.81 483 ASP B O 1
ATOM 9623 N N . LEU B 1 484 ? 23.484 -38.5 -17.859 1 98.31 484 LEU B N 1
ATOM 9624 C CA . LEU B 1 484 ? 22.562 -37.656 -17.125 1 98.31 484 LEU B CA 1
ATOM 9625 C C . LEU B 1 484 ? 21.609 -36.938 -18.078 1 98.31 484 LEU B C 1
ATOM 9627 O O . LEU B 1 484 ? 21.344 -35.719 -17.906 1 98.31 484 LEU B O 1
ATOM 9631 N N . GLN B 1 485 ? 21.188 -37.625 -19.078 1 97.44 485 GLN B N 1
ATOM 9632 C CA . GLN B 1 485 ? 20.156 -37.156 -20 1 97.44 485 GLN B CA 1
ATOM 9633 C C . GLN B 1 485 ? 19.031 -38.188 -20.125 1 97.44 485 GLN B C 1
ATOM 9635 O O . GLN B 1 485 ? 19.219 -39.375 -19.844 1 97.44 485 GLN B O 1
ATOM 9640 N N . LEU B 1 486 ? 17.875 -37.688 -20.391 1 97.88 486 LEU B N 1
ATOM 9641 C CA . LEU B 1 486 ? 16.75 -38.562 -20.719 1 97.88 486 LEU B CA 1
ATOM 9642 C C . LEU B 1 486 ? 16.656 -38.781 -22.219 1 97.88 486 LEU B C 1
ATOM 9644 O O . LEU B 1 486 ? 16.312 -37.875 -22.969 1 97.88 486 LEU B O 1
ATOM 9648 N N . ILE B 1 487 ? 16.969 -40 -22.641 1 97.5 487 ILE B N 1
ATOM 9649 C CA . ILE B 1 487 ? 17.031 -40.281 -24.078 1 97.5 487 ILE B CA 1
ATOM 9650 C C . ILE B 1 487 ? 15.68 -40.781 -24.562 1 97.5 487 ILE B C 1
ATOM 9652 O O . ILE B 1 487 ? 15.094 -41.688 -23.953 1 97.5 487 ILE B O 1
ATOM 9656 N N . ASP B 1 488 ? 15.25 -40.25 -25.672 1 95.88 488 ASP B N 1
ATOM 9657 C CA . ASP B 1 488 ? 13.914 -40.469 -26.219 1 95.88 488 ASP B CA 1
ATOM 9658 C C . ASP B 1 488 ? 13.938 -41.594 -27.25 1 95.88 488 ASP B C 1
ATOM 9660 O O . ASP B 1 488 ? 14.945 -42.281 -27.406 1 95.88 488 ASP B O 1
ATOM 9664 N N . TYR B 1 489 ? 12.773 -41.75 -27.844 1 94.81 489 TYR B N 1
ATOM 9665 C CA . TYR B 1 489 ? 12.492 -42.781 -28.844 1 94.81 489 TYR B CA 1
ATOM 9666 C C . TYR B 1 489 ? 13.492 -42.688 -30 1 94.81 489 TYR B C 1
ATOM 9668 O O . TYR B 1 489 ? 13.906 -43.719 -30.531 1 94.81 489 TYR B O 1
ATOM 9676 N N . ASP B 1 490 ? 13.945 -41.594 -30.375 1 95.12 490 ASP B N 1
ATOM 9677 C CA . ASP B 1 490 ? 14.797 -41.375 -31.531 1 95.12 490 ASP B CA 1
ATOM 9678 C C . ASP B 1 490 ? 16.281 -41.438 -31.156 1 95.12 490 ASP B C 1
ATOM 9680 O O . ASP B 1 490 ? 17.141 -41.156 -31.984 1 95.12 490 ASP B O 1
ATOM 9684 N N . GLY B 1 491 ? 16.531 -41.688 -29.906 1 95.5 491 GLY B N 1
ATOM 9685 C CA . GLY B 1 491 ? 17.906 -41.812 -29.453 1 95.5 491 GLY B CA 1
ATOM 9686 C C . GLY B 1 491 ? 18.531 -40.5 -29.062 1 95.5 491 GLY B C 1
ATOM 9687 O O . GLY B 1 491 ? 19.734 -40.438 -28.766 1 95.5 491 GLY B O 1
ATOM 9688 N N . LYS B 1 492 ? 17.781 -39.5 -29.062 1 95.81 492 LYS B N 1
ATOM 9689 C CA . LYS B 1 492 ? 18.281 -38.156 -28.703 1 95.81 492 LYS B CA 1
ATOM 9690 C C . LYS B 1 492 ? 17.781 -37.719 -27.328 1 95.81 492 LYS B C 1
ATOM 9692 O O . LYS B 1 492 ? 16.75 -38.219 -26.859 1 95.81 492 LYS B O 1
ATOM 9697 N N . PRO B 1 493 ? 18.547 -36.781 -26.703 1 95.94 493 PRO B N 1
ATOM 9698 C CA . PRO B 1 493 ? 18.031 -36.25 -25.453 1 95.94 493 PRO B CA 1
ATOM 9699 C C . PRO B 1 493 ? 16.719 -35.5 -25.625 1 95.94 493 PRO B C 1
ATOM 9701 O O . PRO B 1 493 ? 16.516 -34.812 -26.641 1 95.94 493 PRO B O 1
ATOM 9704 N N . THR B 1 494 ? 15.852 -35.625 -24.672 1 96.81 494 THR B N 1
ATOM 9705 C CA . THR B 1 494 ? 14.641 -34.844 -24.672 1 96.81 494 THR B CA 1
ATOM 9706 C C . THR B 1 494 ? 14.969 -33.344 -24.469 1 96.81 494 THR B C 1
ATOM 9708 O O . THR B 1 494 ? 16.078 -33 -24.047 1 96.81 494 THR B O 1
ATOM 9711 N N . ARG B 1 495 ? 14.07 -32.469 -24.734 1 93.94 495 ARG B N 1
ATOM 9712 C CA . ARG B 1 495 ? 14.305 -31.047 -24.844 1 93.94 495 ARG B CA 1
ATOM 9713 C C . ARG B 1 495 ? 14.641 -30.438 -23.484 1 93.94 495 ARG B C 1
ATOM 9715 O O . ARG B 1 495 ? 15.508 -29.578 -23.375 1 93.94 495 ARG B O 1
ATOM 9722 N N . TRP B 1 496 ? 13.938 -30.859 -22.391 1 94.12 496 TRP B N 1
ATOM 9723 C CA . TRP B 1 496 ? 14 -30.109 -21.156 1 94.12 496 TRP B CA 1
ATOM 9724 C C . TRP B 1 496 ? 14.641 -30.922 -20.031 1 94.12 496 TRP B C 1
ATOM 9726 O O . TRP B 1 496 ? 14.914 -30.406 -18.953 1 94.12 496 TRP B O 1
ATOM 9736 N N . ALA B 1 497 ? 14.883 -32.125 -20.219 1 96.19 497 ALA B N 1
ATOM 9737 C CA . ALA B 1 497 ? 15.531 -33 -19.219 1 96.19 497 ALA B CA 1
ATOM 9738 C C . ALA B 1 497 ? 17.047 -32.969 -19.391 1 96.19 497 ALA B C 1
ATOM 9740 O O . ALA B 1 497 ? 17.641 -33.938 -19.859 1 96.19 497 ALA B O 1
ATOM 9741 N N . ILE B 1 498 ? 17.625 -31.922 -18.953 1 93.81 498 ILE B N 1
ATOM 9742 C CA . ILE B 1 498 ? 19.062 -31.672 -19.125 1 93.81 498 ILE B CA 1
ATOM 9743 C C . ILE B 1 498 ? 19.734 -31.547 -17.766 1 93.81 498 ILE B C 1
ATOM 9745 O O . ILE B 1 498 ? 19.438 -30.609 -17 1 93.81 498 ILE B O 1
ATOM 9749 N N . TRP B 1 499 ? 20.734 -32.531 -17.469 1 98.25 499 TRP B N 1
ATOM 9750 C CA . TRP B 1 499 ? 21.328 -32.5 -16.156 1 98.25 499 TRP B CA 1
ATOM 9751 C C . TRP B 1 499 ? 22.859 -32.625 -16.234 1 98.25 499 TRP B C 1
ATOM 9753 O O . TRP B 1 499 ? 23.531 -32.719 -15.219 1 98.25 499 TRP B O 1
ATOM 9763 N N . THR B 1 500 ? 23.422 -32.562 -17.453 1 97.56 500 THR B N 1
ATOM 9764 C CA . THR B 1 500 ? 24.828 -32.844 -17.656 1 97.56 500 THR B CA 1
ATOM 9765 C C . THR B 1 500 ? 25.672 -31.625 -17.297 1 97.56 500 THR B C 1
ATOM 9767 O O . THR B 1 500 ? 25.281 -30.484 -17.562 1 97.56 500 THR B O 1
ATOM 9770 N N . PRO B 1 501 ? 26.922 -31.828 -16.734 1 97.56 501 PRO B N 1
ATOM 9771 C CA . PRO B 1 501 ? 27.797 -30.703 -16.406 1 97.56 501 PRO B CA 1
ATOM 9772 C C . PRO B 1 501 ? 28.156 -29.844 -17.625 1 97.56 501 PRO B C 1
ATOM 9774 O O . PRO B 1 501 ? 28.297 -28.625 -17.5 1 97.56 501 PRO B O 1
ATOM 9777 N N . ASP B 1 502 ? 28.297 -30.406 -18.75 1 95.94 502 ASP B N 1
ATOM 9778 C CA . ASP B 1 502 ? 28.625 -29.656 -19.953 1 95.94 502 ASP B CA 1
ATOM 9779 C C . ASP B 1 502 ? 27.547 -28.609 -20.266 1 95.94 502 ASP B C 1
ATOM 9781 O O . ASP B 1 502 ? 27.859 -27.484 -20.641 1 95.94 502 ASP B O 1
ATOM 9785 N N . SER B 1 503 ? 26.328 -28.984 -20.062 1 95.5 503 SER B N 1
ATOM 9786 C CA . SER B 1 503 ? 25.219 -28.062 -20.328 1 95.5 503 SER B CA 1
ATOM 9787 C C . SER B 1 503 ? 25.062 -27.062 -19.188 1 95.5 503 SER B C 1
ATOM 9789 O O . SER B 1 503 ? 24.891 -25.859 -19.422 1 95.5 503 SER B O 1
ATOM 9791 N N . LEU B 1 504 ? 25.172 -27.453 -17.938 1 96.56 504 LEU B N 1
ATOM 9792 C CA . LEU B 1 504 ? 24.797 -26.625 -16.797 1 96.56 504 LEU B CA 1
ATOM 9793 C C . LEU B 1 504 ? 25.969 -25.781 -16.328 1 96.56 504 LEU B C 1
ATOM 9795 O O . LEU B 1 504 ? 25.797 -24.656 -15.852 1 96.56 504 LEU B O 1
ATOM 9799 N N . ASN B 1 505 ? 27.188 -26.312 -16.484 1 95.31 505 ASN B N 1
ATOM 9800 C CA . ASN B 1 505 ? 28.344 -25.609 -15.938 1 95.31 505 ASN B CA 1
ATOM 9801 C C . ASN B 1 505 ? 29.172 -24.938 -17.031 1 95.31 505 ASN B C 1
ATOM 9803 O O . ASN B 1 505 ? 29.906 -24 -16.766 1 95.31 505 ASN B O 1
ATOM 9807 N N . ARG B 1 506 ? 29.047 -25.406 -18.25 1 92 506 ARG B N 1
ATOM 9808 C CA . ARG B 1 506 ? 30 -24.969 -19.25 1 92 506 ARG B CA 1
ATOM 9809 C C . ARG B 1 506 ? 29.297 -24.266 -20.406 1 92 506 ARG B C 1
ATOM 9811 O O . ARG B 1 506 ? 29.922 -23.953 -21.422 1 92 506 ARG B O 1
ATOM 9818 N N . SER B 1 507 ? 28 -23.984 -20.297 1 87.12 507 SER B N 1
ATOM 9819 C CA . SER B 1 507 ? 27.219 -23.281 -21.312 1 87.12 507 SER B CA 1
ATOM 9820 C C . SER B 1 507 ? 26.312 -22.234 -20.672 1 87.12 507 SER B C 1
ATOM 9822 O O . SER B 1 507 ? 25.844 -22.422 -19.547 1 87.12 507 SER B O 1
ATOM 9824 N N . SER B 1 508 ? 26.062 -21.156 -21.438 1 85.06 508 SER B N 1
ATOM 9825 C CA . SER B 1 508 ? 25.156 -20.109 -20.969 1 85.06 508 SER B CA 1
ATOM 9826 C C . SER B 1 508 ? 23.703 -20.406 -21.344 1 85.06 508 SER B C 1
ATOM 9828 O O . SER B 1 508 ? 22.781 -19.75 -20.875 1 85.06 508 SER B O 1
ATOM 9830 N N . ASN B 1 509 ? 23.516 -21.453 -22.078 1 88.31 509 ASN B N 1
ATOM 9831 C CA . ASN B 1 509 ? 22.172 -21.766 -22.578 1 88.31 509 ASN B CA 1
ATOM 9832 C C . ASN B 1 509 ? 21.234 -22.156 -21.438 1 88.31 509 ASN B C 1
ATOM 9834 O O . ASN B 1 509 ? 20.016 -21.984 -21.547 1 88.31 509 ASN B O 1
ATOM 9838 N N . TRP B 1 510 ? 21.812 -22.641 -20.344 1 92.5 510 TRP B N 1
ATOM 9839 C CA . TRP B 1 510 ? 21 -23.125 -19.234 1 92.5 510 TRP B CA 1
ATOM 9840 C C . TRP B 1 510 ? 21.312 -22.359 -17.953 1 92.5 510 TRP B C 1
ATOM 9842 O O . TRP B 1 510 ? 21.203 -22.891 -16.844 1 92.5 510 TRP B O 1
ATOM 9852 N N . TYR B 1 511 ? 21.688 -21.078 -18.234 1 88.81 511 TYR B N 1
ATOM 9853 C CA . TYR B 1 511 ? 22.062 -20.219 -17.109 1 88.81 511 TYR B CA 1
ATOM 9854 C C . TYR B 1 511 ? 20.938 -20.125 -16.094 1 88.81 511 TYR B C 1
ATOM 9856 O O . TYR B 1 511 ? 21.172 -20.266 -14.891 1 88.81 511 TYR B O 1
ATOM 9864 N N . TYR B 1 512 ? 19.781 -19.984 -16.578 1 88.62 512 TYR B N 1
ATOM 9865 C CA . TYR B 1 512 ? 18.609 -19.781 -15.727 1 88.62 512 TYR B CA 1
ATOM 9866 C C . TYR B 1 512 ? 18.25 -21.047 -14.977 1 88.62 512 TYR B C 1
ATOM 9868 O O . TYR B 1 512 ? 17.844 -21 -13.812 1 88.62 512 TYR B O 1
ATOM 9876 N N . GLU B 1 513 ? 18.469 -22.203 -15.586 1 93.06 513 GLU B N 1
ATOM 9877 C CA . GLU B 1 513 ? 18.031 -23.469 -15.023 1 93.06 513 GLU B CA 1
ATOM 9878 C C . GLU B 1 513 ? 19.188 -24.188 -14.312 1 93.06 513 GLU B C 1
ATOM 9880 O O . GLU B 1 513 ? 19 -25.25 -13.727 1 93.06 513 GLU B O 1
ATOM 9885 N N . LYS B 1 514 ? 20.359 -23.625 -14.297 1 95 514 LYS B N 1
ATOM 9886 C CA . LYS B 1 514 ? 21.547 -24.297 -13.758 1 95 514 LYS B CA 1
ATOM 9887 C C . LYS B 1 514 ? 21.281 -24.797 -12.344 1 95 514 LYS B C 1
ATOM 9889 O O . LYS B 1 514 ? 21.469 -25.984 -12.055 1 95 514 LYS B O 1
ATOM 9894 N N . GLY B 1 515 ? 20.859 -23.875 -11.469 1 96 515 GLY B N 1
ATOM 9895 C CA . GLY B 1 515 ? 20.578 -24.281 -10.094 1 96 515 GLY B CA 1
ATOM 9896 C C . GLY B 1 515 ? 19.422 -25.25 -9.977 1 96 515 GLY B C 1
ATOM 9897 O O . GLY B 1 515 ? 19.516 -26.25 -9.25 1 96 515 GLY B O 1
ATOM 9898 N N . LEU B 1 516 ? 18.391 -25.016 -10.719 1 96.62 516 LEU B N 1
ATOM 9899 C CA . LEU B 1 516 ? 17.172 -25.828 -10.703 1 96.62 516 LEU B CA 1
ATOM 9900 C C . LEU B 1 516 ? 17.469 -27.25 -11.141 1 96.62 516 LEU B C 1
ATOM 9902 O O . LEU B 1 516 ? 17.125 -28.203 -10.438 1 96.62 516 LEU B O 1
ATOM 9906 N N . ASN B 1 517 ? 18.141 -27.406 -12.234 1 98.12 517 ASN B N 1
ATOM 9907 C CA . ASN B 1 517 ? 18.406 -28.734 -12.797 1 98.12 517 ASN B CA 1
ATOM 9908 C C . ASN B 1 517 ? 19.422 -29.5 -11.961 1 98.12 517 ASN B C 1
ATOM 9910 O O . ASN B 1 517 ? 19.359 -30.719 -11.859 1 98.12 517 ASN B O 1
ATOM 9914 N N . SER B 1 518 ? 20.359 -28.781 -11.344 1 98.62 518 SER B N 1
ATOM 9915 C CA . SER B 1 518 ? 21.281 -29.422 -10.422 1 98.62 518 SER B CA 1
ATOM 9916 C C . SER B 1 518 ? 20.547 -30.016 -9.219 1 98.62 518 SER B C 1
ATOM 9918 O O . SER B 1 518 ? 20.812 -31.141 -8.812 1 98.62 518 SER B O 1
ATOM 9920 N N . LEU B 1 519 ? 19.625 -29.234 -8.68 1 98.56 519 LEU B N 1
ATOM 9921 C CA . LEU B 1 519 ? 18.812 -29.703 -7.562 1 98.56 519 LEU B CA 1
ATOM 9922 C C . LEU B 1 519 ? 18.062 -30.969 -7.926 1 98.56 519 LEU B C 1
ATOM 9924 O O . LEU B 1 519 ? 18.062 -31.938 -7.16 1 98.56 519 LEU B O 1
ATOM 9928 N N . GLN B 1 520 ? 17.516 -31.047 -9.078 1 98.69 520 GLN B N 1
ATOM 9929 C CA . GLN B 1 520 ? 16.703 -32.188 -9.523 1 98.69 520 GLN B CA 1
ATOM 9930 C C . GLN B 1 520 ? 17.516 -33.469 -9.594 1 98.69 520 GLN B C 1
ATOM 9932 O O . GLN B 1 520 ? 17.109 -34.5 -9.055 1 98.69 520 GLN B O 1
ATOM 9937 N N . ILE B 1 521 ? 18.688 -33.406 -10.219 1 98.81 521 ILE B N 1
ATOM 9938 C CA . ILE B 1 521 ? 19.453 -34.625 -10.453 1 98.81 521 ILE B CA 1
ATOM 9939 C C . ILE B 1 521 ? 20.047 -35.125 -9.133 1 98.81 521 ILE B C 1
ATOM 9941 O O . ILE B 1 521 ? 20.125 -36.312 -8.906 1 98.81 521 ILE B O 1
ATOM 9945 N N . LEU B 1 522 ? 20.453 -34.188 -8.25 1 98.88 522 LEU B N 1
ATOM 9946 C CA . LEU B 1 522 ? 20.938 -34.625 -6.941 1 98.88 522 LEU B CA 1
ATOM 9947 C C . LEU B 1 522 ? 19.844 -35.344 -6.184 1 98.88 522 LEU B C 1
ATOM 9949 O O . LEU B 1 522 ? 20.109 -36.375 -5.559 1 98.88 522 LEU B O 1
ATOM 9953 N N . SER B 1 523 ? 18.609 -34.875 -6.223 1 98.81 523 SER B N 1
ATOM 9954 C CA . SER B 1 523 ? 17.469 -35.531 -5.582 1 98.81 523 SER B CA 1
ATOM 9955 C C . SER B 1 523 ? 17.234 -36.906 -6.176 1 98.81 523 SER B C 1
ATOM 9957 O O . SER B 1 523 ? 17.031 -37.875 -5.438 1 98.81 523 SER B O 1
ATOM 9959 N N . SER B 1 524 ? 17.297 -37.062 -7.512 1 98.88 524 SER B N 1
ATOM 9960 C CA . SER B 1 524 ? 17.062 -38.312 -8.195 1 98.88 524 SER B CA 1
ATOM 9961 C C . SER B 1 524 ? 18.094 -39.375 -7.781 1 98.88 524 SER B C 1
ATOM 9963 O O . SER B 1 524 ? 17.75 -40.531 -7.504 1 98.88 524 SER B O 1
ATOM 9965 N N . LEU B 1 525 ? 19.328 -38.938 -7.707 1 98.88 525 LEU B N 1
ATOM 9966 C CA . LEU B 1 525 ? 20.422 -39.844 -7.375 1 98.88 525 LEU B CA 1
ATOM 9967 C C . LEU B 1 525 ? 20.297 -40.312 -5.934 1 98.88 525 LEU B C 1
ATOM 9969 O O . LEU B 1 525 ? 20.438 -41.531 -5.664 1 98.88 525 LEU B O 1
ATOM 9973 N N . GLN B 1 526 ? 20.047 -39.406 -5 1 98.75 526 GLN B N 1
ATOM 9974 C CA . GLN B 1 526 ? 19.891 -39.781 -3.6 1 98.75 526 GLN B CA 1
ATOM 9975 C C . GLN B 1 526 ? 18.688 -40.688 -3.408 1 98.75 526 GLN B C 1
ATOM 9977 O O . GLN B 1 526 ? 18.719 -41.625 -2.59 1 98.75 526 GLN B O 1
ATOM 9982 N N . THR B 1 527 ? 17.594 -40.469 -4.18 1 98.81 527 THR B N 1
ATOM 9983 C CA . THR B 1 527 ? 16.406 -41.281 -4.121 1 98.81 527 THR B CA 1
ATOM 9984 C C . THR B 1 527 ? 16.703 -42.719 -4.586 1 98.81 527 THR B C 1
ATOM 9986 O O . THR B 1 527 ? 16.406 -43.688 -3.891 1 98.81 527 THR B O 1
ATOM 9989 N N . ALA B 1 528 ? 17.328 -42.781 -5.734 1 98.88 528 ALA B N 1
ATOM 9990 C CA . ALA B 1 528 ? 17.656 -44.125 -6.281 1 98.88 528 ALA B CA 1
ATOM 9991 C C . ALA B 1 528 ? 18.609 -44.875 -5.359 1 98.88 528 ALA B C 1
ATOM 9993 O O . ALA B 1 528 ? 18.438 -46.062 -5.129 1 98.88 528 ALA B O 1
ATOM 9994 N N . TYR B 1 529 ? 19.609 -44.156 -4.844 1 98.75 529 TYR B N 1
ATOM 9995 C CA . TYR B 1 529 ? 20.562 -44.812 -3.938 1 98.75 529 TYR B CA 1
ATOM 9996 C C . TYR B 1 529 ? 19.859 -45.344 -2.695 1 98.75 529 TYR B C 1
ATOM 9998 O O . TYR B 1 529 ? 20.109 -46.469 -2.268 1 98.75 529 TYR B O 1
ATOM 10006 N N . HIS B 1 530 ? 19.047 -44.562 -2.121 1 98.56 530 HIS B N 1
ATOM 10007 C CA . HIS B 1 530 ? 18.328 -44.938 -0.914 1 98.56 530 HIS B CA 1
ATOM 10008 C C . HIS B 1 530 ? 17.547 -46.25 -1.13 1 98.56 530 HIS B C 1
ATOM 10010 O O . HIS B 1 530 ? 17.594 -47.156 -0.294 1 98.56 530 HIS B O 1
ATOM 10016 N N . PHE B 1 531 ? 16.844 -46.375 -2.256 1 98.62 531 PHE B N 1
ATOM 10017 C CA . PHE B 1 531 ? 15.914 -47.469 -2.457 1 98.62 531 PHE B CA 1
ATOM 10018 C C . PHE B 1 531 ? 16.641 -48.719 -2.994 1 98.62 531 PHE B C 1
ATOM 10020 O O . PHE B 1 531 ? 16.281 -49.844 -2.672 1 98.62 531 PHE B O 1
ATOM 10027 N N . THR B 1 532 ? 17.703 -48.5 -3.807 1 98.44 532 THR B N 1
ATOM 10028 C CA . THR B 1 532 ? 18.312 -49.625 -4.5 1 98.44 532 THR B CA 1
ATOM 10029 C C . THR B 1 532 ? 19.609 -50.062 -3.814 1 98.44 532 THR B C 1
ATOM 10031 O O . THR B 1 532 ? 20.062 -51.188 -3.982 1 98.44 532 THR B O 1
ATOM 10034 N N . GLY B 1 533 ? 20.312 -49.094 -3.158 1 97.94 533 GLY B N 1
ATOM 10035 C CA . GLY B 1 533 ? 21.609 -49.344 -2.564 1 97.94 533 GLY B CA 1
ATOM 10036 C C . GLY B 1 533 ? 22.719 -49.469 -3.592 1 97.94 533 GLY B C 1
ATOM 10037 O O . GLY B 1 533 ? 23.859 -49.781 -3.244 1 97.94 533 GLY B O 1
ATOM 10038 N N . LYS B 1 534 ? 22.438 -49.188 -4.82 1 98.38 534 LYS B N 1
ATOM 10039 C CA . LYS B 1 534 ? 23.438 -49.375 -5.871 1 98.38 534 LYS B CA 1
ATOM 10040 C C . LYS B 1 534 ? 24.516 -48.281 -5.812 1 98.38 534 LYS B C 1
ATOM 10042 O O . LYS B 1 534 ? 24.203 -47.094 -5.816 1 98.38 534 LYS B O 1
ATOM 10047 N N . ALA B 1 535 ? 25.75 -48.656 -5.945 1 98.06 535 ALA B N 1
ATOM 10048 C CA . ALA B 1 535 ? 26.906 -47.781 -5.758 1 98.06 535 ALA B CA 1
ATOM 10049 C C . ALA B 1 535 ? 27.016 -46.781 -6.887 1 98.06 535 ALA B C 1
ATOM 10051 O O . ALA B 1 535 ? 27.531 -45.656 -6.688 1 98.06 535 ALA B O 1
ATOM 10052 N N . LYS B 1 536 ? 26.516 -47.094 -8.008 1 98.19 536 LYS B N 1
ATOM 10053 C CA . LYS B 1 536 ? 26.656 -46.219 -9.156 1 98.19 536 LYS B CA 1
ATOM 10054 C C . LYS B 1 536 ? 25.984 -44.875 -8.891 1 98.19 536 LYS B C 1
ATOM 10056 O O . LYS B 1 536 ? 26.5 -43.812 -9.281 1 98.19 536 LYS B O 1
ATOM 10061 N N . TYR B 1 537 ? 24.906 -44.906 -8.227 1 98.75 537 TYR B N 1
ATOM 10062 C CA . TYR B 1 537 ? 24.188 -43.656 -7.945 1 98.75 537 TYR B CA 1
ATOM 10063 C C . TYR B 1 537 ? 24.969 -42.781 -6.961 1 98.75 537 TYR B C 1
ATOM 10065 O O . TYR B 1 537 ? 25.078 -41.594 -7.141 1 98.75 537 TYR B O 1
ATOM 10073 N N . LYS B 1 538 ? 25.5 -43.406 -5.941 1 98.12 538 LYS B N 1
ATOM 10074 C CA . LYS B 1 538 ? 26.328 -42.688 -4.969 1 98.12 538 LYS B CA 1
ATOM 10075 C C . LYS B 1 538 ? 27.578 -42.125 -5.637 1 98.12 538 LYS B C 1
ATOM 10077 O O . LYS B 1 538 ? 27.953 -40.969 -5.352 1 98.12 538 LYS B O 1
ATOM 10082 N N . LYS B 1 539 ? 28.188 -42.875 -6.508 1 98.44 539 LYS B N 1
ATOM 10083 C CA . LYS B 1 539 ? 29.391 -42.438 -7.199 1 98.44 539 LYS B CA 1
ATOM 10084 C C . LYS B 1 539 ? 29.109 -41.188 -8.055 1 98.44 539 LYS B C 1
ATOM 10086 O O . LYS B 1 539 ? 29.875 -40.219 -8.047 1 98.44 539 LYS B O 1
ATOM 10091 N N . VAL B 1 540 ? 28.031 -41.281 -8.766 1 98.75 540 VAL B N 1
ATOM 10092 C CA . VAL B 1 540 ? 27.672 -40.125 -9.617 1 98.75 540 VAL B CA 1
ATOM 10093 C C . VAL B 1 540 ? 27.344 -38.938 -8.75 1 98.75 540 VAL B C 1
ATOM 10095 O O . VAL B 1 540 ? 27.75 -37.812 -9.055 1 98.75 540 VAL B O 1
ATOM 10098 N N . TYR B 1 541 ? 26.578 -39.125 -7.664 1 98.56 541 TYR B N 1
ATOM 10099 C CA . TYR B 1 541 ? 26.266 -38.031 -6.73 1 98.56 541 TYR B CA 1
ATOM 10100 C C . TYR B 1 541 ? 27.547 -37.375 -6.219 1 98.56 541 TYR B C 1
ATOM 10102 O O . TYR B 1 541 ? 27.672 -36.156 -6.273 1 98.56 541 TYR B O 1
ATOM 10110 N N . GLN B 1 542 ? 28.516 -38.156 -5.809 1 98.38 542 GLN B N 1
ATOM 10111 C CA . GLN B 1 542 ? 29.766 -37.656 -5.262 1 98.38 542 GLN B CA 1
ATOM 10112 C C . GLN B 1 542 ? 30.547 -36.906 -6.312 1 98.38 542 GLN B C 1
ATOM 10114 O O . GLN B 1 542 ? 31.109 -35.844 -6.023 1 98.38 542 GLN B O 1
ATOM 10119 N N . HIS B 1 543 ? 30.562 -37.406 -7.484 1 98.5 543 HIS B N 1
ATOM 10120 C CA . HIS B 1 543 ? 31.25 -36.719 -8.562 1 98.5 543 HIS B CA 1
ATOM 10121 C C . HIS B 1 543 ? 30.641 -35.344 -8.812 1 98.5 543 HIS B C 1
ATOM 10123 O O . HIS B 1 543 ? 31.359 -34.344 -8.938 1 98.5 543 HIS B O 1
ATOM 10129 N N . LEU B 1 544 ? 29.328 -35.25 -8.852 1 98.75 544 LEU B N 1
ATOM 10130 C CA . LEU B 1 544 ? 28.641 -34 -9.156 1 98.75 544 LEU B CA 1
ATOM 10131 C C . LEU B 1 544 ? 28.844 -32.969 -8.055 1 98.75 544 LEU B C 1
ATOM 10133 O O . LEU B 1 544 ? 29.016 -31.797 -8.328 1 98.75 544 LEU B O 1
ATOM 10137 N N . VAL B 1 545 ? 28.859 -33.406 -6.785 1 98.44 545 VAL B N 1
ATOM 10138 C CA . VAL B 1 545 ? 28.953 -32.438 -5.695 1 98.44 545 VAL B CA 1
ATOM 10139 C C . VAL B 1 545 ? 30.406 -32.062 -5.453 1 98.44 545 VAL B C 1
ATOM 10141 O O . VAL B 1 545 ? 30.719 -30.922 -5.156 1 98.44 545 VAL B O 1
ATOM 10144 N N . GLU B 1 546 ? 31.359 -33 -5.648 1 97.69 546 GLU B N 1
ATOM 10145 C CA . GLU B 1 546 ? 32.75 -32.781 -5.285 1 97.69 546 GLU B CA 1
ATOM 10146 C C . GLU B 1 546 ? 33.531 -32.156 -6.449 1 97.69 546 GLU B C 1
ATOM 10148 O O . GLU B 1 546 ? 34.438 -31.344 -6.242 1 97.69 546 GLU B O 1
ATOM 10153 N N . LYS B 1 547 ? 33.219 -32.562 -7.629 1 97.94 547 LYS B N 1
ATOM 10154 C CA . LYS B 1 547 ? 34.031 -32.156 -8.766 1 97.94 547 LYS B CA 1
ATOM 10155 C C . LYS B 1 547 ? 33.312 -31.125 -9.625 1 97.94 547 LYS B C 1
ATOM 10157 O O . LYS B 1 547 ? 33.938 -30.25 -10.227 1 97.94 547 LYS B O 1
ATOM 10162 N N . GLU B 1 548 ? 31.969 -31.234 -9.656 1 98.12 548 GLU B N 1
ATOM 10163 C CA . GLU B 1 548 ? 31.219 -30.391 -10.586 1 98.12 548 GLU B CA 1
ATOM 10164 C C . GLU B 1 548 ? 30.484 -29.281 -9.859 1 98.12 548 GLU B C 1
ATOM 10166 O O . GLU B 1 548 ? 29.922 -28.375 -10.484 1 98.12 548 GLU B O 1
ATOM 10171 N N . GLY B 1 549 ? 30.391 -29.266 -8.555 1 97.56 549 GLY B N 1
ATOM 10172 C CA . GLY B 1 549 ? 29.859 -28.172 -7.766 1 97.56 549 GLY B CA 1
ATOM 10173 C C . GLY B 1 549 ? 28.344 -28.125 -7.777 1 97.56 549 GLY B C 1
ATOM 10174 O O . GLY B 1 549 ? 27.75 -27.047 -7.676 1 97.56 549 GLY B O 1
ATOM 10175 N N . TYR B 1 550 ? 27.656 -29.25 -7.922 1 98.5 550 TYR B N 1
ATOM 10176 C CA . TYR B 1 550 ? 26.203 -29.281 -8.117 1 98.5 550 TYR B CA 1
ATOM 10177 C C . TYR B 1 550 ? 25.484 -28.891 -6.832 1 98.5 550 TYR B C 1
ATOM 10179 O O . TYR B 1 550 ? 24.375 -28.344 -6.879 1 98.5 550 TYR B O 1
ATOM 10187 N N . ALA B 1 551 ? 26.078 -29.125 -5.656 1 98.06 551 ALA B N 1
ATOM 10188 C CA . ALA B 1 551 ? 25.453 -28.672 -4.418 1 98.06 551 ALA B CA 1
ATOM 10189 C C . ALA B 1 551 ? 25.406 -27.156 -4.34 1 98.06 551 ALA B C 1
ATOM 10191 O O . ALA B 1 551 ? 24.406 -26.562 -3.939 1 98.06 551 ALA B O 1
ATOM 10192 N N . GLN B 1 552 ? 26.453 -26.531 -4.754 1 95.62 552 GLN B N 1
ATOM 10193 C CA . GLN B 1 552 ? 26.516 -25.078 -4.797 1 95.62 552 GLN B CA 1
ATOM 10194 C C . GLN B 1 552 ? 25.547 -24.516 -5.84 1 95.62 552 GLN B C 1
ATOM 10196 O O . GLN B 1 552 ? 24.922 -23.484 -5.613 1 95.62 552 GLN B O 1
ATOM 10201 N N . ASN B 1 553 ? 25.484 -25.203 -7.031 1 96.88 553 ASN B N 1
ATOM 10202 C CA . ASN B 1 553 ? 24.469 -24.812 -8.008 1 96.88 553 ASN B CA 1
ATOM 10203 C C . ASN B 1 553 ? 23.062 -24.828 -7.406 1 96.88 553 ASN B C 1
ATOM 10205 O O . ASN B 1 553 ? 22.312 -23.875 -7.566 1 96.88 553 ASN B O 1
ATOM 10209 N N . ALA B 1 554 ? 22.766 -25.859 -6.637 1 97.25 554 ALA B N 1
ATOM 10210 C CA . ALA B 1 554 ? 21.422 -26.094 -6.09 1 97.25 554 ALA B CA 1
ATOM 10211 C C . ALA B 1 554 ? 21.047 -25.031 -5.066 1 97.25 554 ALA B C 1
ATOM 10213 O O . ALA B 1 554 ? 19.875 -24.781 -4.824 1 97.25 554 ALA B O 1
ATOM 10214 N N . LEU B 1 555 ? 22.031 -24.453 -4.461 1 95 555 LEU B N 1
ATOM 10215 C CA . LEU B 1 555 ? 21.797 -23.359 -3.531 1 95 555 LEU B CA 1
ATOM 10216 C C . LEU B 1 555 ? 21.016 -22.234 -4.211 1 95 555 LEU B C 1
ATOM 10218 O O . LEU B 1 555 ? 20.203 -21.562 -3.574 1 95 555 LEU B O 1
ATOM 10222 N N . GLN B 1 556 ? 21.141 -22.125 -5.574 1 92.25 556 GLN B N 1
ATOM 10223 C CA . GLN B 1 556 ? 20.516 -21.047 -6.328 1 92.25 556 GLN B CA 1
ATOM 10224 C C . GLN B 1 556 ? 19.391 -21.562 -7.23 1 92.25 556 GLN B C 1
ATOM 10226 O O . GLN B 1 556 ? 19.172 -21.031 -8.32 1 92.25 556 GLN B O 1
ATOM 10231 N N . ALA B 1 557 ? 18.719 -22.578 -6.918 1 92.88 557 ALA B N 1
ATOM 10232 C CA . ALA B 1 557 ? 17.75 -23.297 -7.738 1 92.88 557 ALA B CA 1
ATOM 10233 C C . ALA B 1 557 ? 16.594 -22.375 -8.141 1 92.88 557 ALA B C 1
ATOM 10235 O O . ALA B 1 557 ? 16.078 -22.469 -9.258 1 92.88 557 ALA B O 1
ATOM 10236 N N . LYS B 1 558 ? 16.047 -21.391 -7.48 1 92.44 558 LYS B N 1
ATOM 10237 C CA . LYS B 1 558 ? 14.969 -20.484 -7.832 1 92.44 558 LYS B CA 1
ATOM 10238 C C . LYS B 1 558 ? 15.492 -19.078 -8.094 1 92.44 558 LYS B C 1
ATOM 10240 O O . LYS B 1 558 ? 15.922 -18.391 -7.168 1 92.44 558 LYS B O 1
ATOM 10245 N N . MET B 1 559 ? 15.398 -18.828 -9.477 1 89.31 559 MET B N 1
ATOM 10246 C CA . MET B 1 559 ? 15.758 -17.453 -9.852 1 89.31 559 MET B CA 1
ATOM 10247 C C . MET B 1 559 ? 14.555 -16.531 -9.766 1 89.31 559 MET B C 1
ATOM 10249 O O . MET B 1 559 ? 13.5 -16.812 -10.344 1 89.31 559 MET B O 1
ATOM 10253 N N . THR B 1 560 ? 14.742 -15.477 -8.977 1 90.12 560 THR B N 1
ATOM 10254 C CA . THR B 1 560 ? 13.68 -14.5 -8.797 1 90.12 560 THR B CA 1
ATOM 10255 C C . THR B 1 560 ? 14.18 -13.094 -9.094 1 90.12 560 THR B C 1
ATOM 10257 O O . THR B 1 560 ? 15.258 -12.914 -9.672 1 90.12 560 THR B O 1
ATOM 10260 N N . ASP B 1 561 ? 13.469 -12.062 -8.727 1 90 561 ASP B N 1
ATOM 10261 C CA . ASP B 1 561 ? 13.883 -10.68 -8.953 1 90 561 ASP B CA 1
ATOM 10262 C C . ASP B 1 561 ? 15.367 -10.5 -8.641 1 90 561 ASP B C 1
ATOM 10264 O O . ASP B 1 561 ? 15.852 -10.945 -7.602 1 90 561 ASP B O 1
ATOM 10268 N N . PRO B 1 562 ? 16.047 -10.047 -9.734 1 95.44 562 PRO B N 1
ATOM 10269 C CA . PRO B 1 562 ? 15.586 -9.227 -10.859 1 95.44 562 PRO B CA 1
ATOM 10270 C C . PRO B 1 562 ? 15.406 -10.039 -12.141 1 95.44 562 PRO B C 1
ATOM 10272 O O . PRO B 1 562 ? 15.133 -9.469 -13.203 1 95.44 562 PRO B O 1
ATOM 10275 N N . PHE B 1 563 ? 15.555 -11.32 -12.062 1 94.19 563 PHE B N 1
ATOM 10276 C CA . PHE B 1 563 ? 15.375 -12.188 -13.219 1 94.19 563 PHE B CA 1
ATOM 10277 C C . PHE B 1 563 ? 13.898 -12.352 -13.555 1 94.19 563 PHE B C 1
ATOM 10279 O O . PHE B 1 563 ? 13.031 -11.938 -12.773 1 94.19 563 PHE B O 1
ATOM 10286 N N . ASP B 1 564 ? 13.695 -12.844 -14.695 1 92.62 564 ASP B N 1
ATOM 10287 C CA . ASP B 1 564 ? 12.344 -13.258 -15.055 1 92.62 564 ASP B CA 1
ATOM 10288 C C . ASP B 1 564 ? 11.805 -14.289 -14.062 1 92.62 564 ASP B C 1
ATOM 10290 O O . ASP B 1 564 ? 12.523 -15.211 -13.672 1 92.62 564 ASP B O 1
ATOM 10294 N N . ILE B 1 565 ? 10.57 -14.047 -13.609 1 90.62 565 ILE B N 1
ATOM 10295 C CA . ILE B 1 565 ? 9.992 -14.953 -12.633 1 90.62 565 ILE B CA 1
ATOM 10296 C C . ILE B 1 565 ? 9.094 -15.969 -13.336 1 90.62 565 ILE B C 1
ATOM 10298 O O . ILE B 1 565 ? 8.094 -15.602 -13.961 1 90.62 565 ILE B O 1
ATOM 10302 N N . SER B 1 566 ? 9.492 -17.172 -13.219 1 91 566 SER B N 1
ATOM 10303 C CA . SER B 1 566 ? 8.695 -18.266 -13.758 1 91 566 SER B CA 1
ATOM 10304 C C . SER B 1 566 ? 7.98 -19.031 -12.648 1 91 566 SER B C 1
ATOM 10306 O O . SER B 1 566 ? 8.602 -19.422 -11.656 1 91 566 SER B O 1
ATOM 10308 N N . HIS B 1 567 ? 6.676 -19.234 -12.891 1 91.94 567 HIS B N 1
ATOM 10309 C CA . HIS B 1 567 ? 5.945 -20.047 -11.922 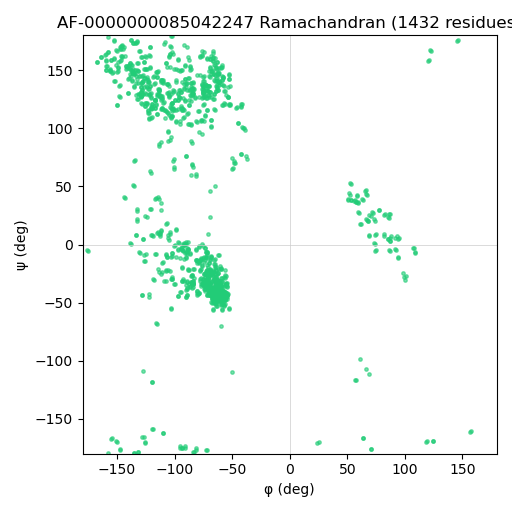1 91.94 567 HIS B CA 1
ATOM 10310 C C . HIS B 1 567 ? 5.887 -21.5 -12.367 1 91.94 567 HIS B C 1
ATOM 10312 O O . HIS B 1 567 ? 5.555 -22.375 -11.578 1 91.94 567 HIS B O 1
ATOM 10318 N N . SER B 1 568 ? 6.246 -21.734 -13.555 1 89.12 568 SER B N 1
ATOM 10319 C CA . SER B 1 568 ? 6.262 -23.094 -14.07 1 89.12 568 SER B CA 1
ATOM 10320 C C . SER B 1 568 ? 7.336 -23.938 -13.391 1 89.12 568 SER B C 1
ATOM 10322 O O . SER B 1 568 ? 7.223 -25.156 -13.336 1 89.12 568 SER B O 1
ATOM 10324 N N . ASP B 1 569 ? 8.328 -23.266 -12.914 1 92.5 569 ASP B N 1
ATOM 10325 C CA . ASP B 1 569 ? 9.438 -24.016 -12.336 1 92.5 569 ASP B CA 1
ATOM 10326 C C . ASP B 1 569 ? 9.227 -24.266 -10.844 1 92.5 569 ASP B C 1
ATOM 10328 O O . ASP B 1 569 ? 10.055 -24.891 -10.18 1 92.5 569 ASP B O 1
ATOM 10332 N N . ASP B 1 570 ? 8.109 -23.812 -10.258 1 93.75 570 ASP B N 1
ATOM 10333 C CA . ASP B 1 570 ? 7.902 -23.953 -8.82 1 93.75 570 ASP B CA 1
ATOM 10334 C C . ASP B 1 570 ? 7.805 -25.422 -8.422 1 93.75 570 ASP B C 1
ATOM 10336 O O . ASP B 1 570 ? 8.438 -25.859 -7.453 1 93.75 570 ASP B O 1
ATOM 10340 N N . ILE B 1 571 ? 7.039 -26.172 -9.203 1 94.44 571 ILE B N 1
ATOM 10341 C CA . ILE B 1 571 ? 6.891 -27.594 -8.914 1 94.44 571 ILE B CA 1
ATOM 10342 C C . ILE B 1 571 ? 8.242 -28.297 -9.07 1 94.44 571 ILE B C 1
ATOM 10344 O O . ILE B 1 571 ? 8.633 -29.109 -8.227 1 94.44 571 ILE B O 1
ATOM 10348 N N . LEU B 1 572 ? 8.984 -27.891 -10.125 1 94.81 572 LEU B N 1
ATOM 10349 C CA . LEU B 1 572 ? 10.305 -28.453 -10.414 1 94.81 572 LEU B CA 1
ATOM 10350 C C . LEU B 1 572 ? 11.281 -28.141 -9.289 1 94.81 572 LEU B C 1
ATOM 10352 O O . LEU B 1 572 ? 12.234 -28.891 -9.062 1 94.81 572 LEU B O 1
ATOM 10356 N N . ASN B 1 573 ? 10.953 -27.094 -8.641 1 95.25 573 ASN B N 1
ATOM 10357 C CA . ASN B 1 573 ? 11.844 -26.625 -7.582 1 95.25 573 ASN B CA 1
ATOM 10358 C C . ASN B 1 573 ? 11.508 -27.266 -6.238 1 95.25 573 ASN B C 1
ATOM 10360 O O . ASN B 1 573 ? 12.391 -27.766 -5.551 1 95.25 573 ASN B O 1
ATOM 10364 N N . PHE B 1 574 ? 10.305 -27.391 -5.855 1 96.62 574 PHE B N 1
ATOM 10365 C CA . PHE B 1 574 ? 9.93 -27.781 -4.504 1 96.62 574 PHE B CA 1
ATOM 10366 C C . PHE B 1 574 ? 9.875 -29.312 -4.383 1 96.62 574 PHE B C 1
ATOM 10368 O O . PHE B 1 574 ? 10.273 -29.859 -3.357 1 96.62 574 PHE B O 1
ATOM 10375 N N . PHE B 1 575 ? 9.469 -30.094 -5.418 1 97.69 575 PHE B N 1
ATOM 10376 C CA . PHE B 1 575 ? 9.289 -31.531 -5.34 1 97.69 575 PHE B CA 1
ATOM 10377 C C . PHE B 1 575 ? 10.617 -32.219 -5.047 1 97.69 575 PHE B C 1
ATOM 10379 O O . PHE B 1 575 ? 10.688 -33.094 -4.16 1 97.69 575 PHE B O 1
ATOM 10386 N N . PRO B 1 576 ? 11.695 -31.781 -5.684 1 98.31 576 PRO B N 1
ATOM 10387 C CA . PRO B 1 576 ? 12.961 -32.469 -5.438 1 98.31 576 PRO B CA 1
ATOM 10388 C C . PRO B 1 576 ? 13.438 -32.344 -3.996 1 98.31 576 PRO B C 1
ATOM 10390 O O . PRO B 1 576 ? 14.133 -33.219 -3.484 1 98.31 576 PRO B O 1
ATOM 10393 N N . TYR B 1 577 ? 13.102 -31.25 -3.318 1 98.44 577 TYR B N 1
ATOM 10394 C CA . TYR B 1 577 ? 13.586 -31.047 -1.958 1 98.44 577 TYR B CA 1
ATOM 10395 C C . TYR B 1 577 ? 13.117 -32.156 -1.038 1 98.44 577 TYR B C 1
ATOM 10397 O O . TYR B 1 577 ? 13.836 -32.531 -0.106 1 98.44 577 TYR B O 1
ATOM 10405 N N . TYR B 1 578 ? 11.898 -32.688 -1.244 1 98 578 TYR B N 1
ATOM 10406 C CA . TYR B 1 578 ? 11.32 -33.656 -0.331 1 98 578 TYR B CA 1
ATOM 10407 C C . TYR B 1 578 ? 12.219 -34.875 -0.218 1 98 578 TYR B C 1
ATOM 10409 O O . TYR B 1 578 ? 12.68 -35.219 0.875 1 98 578 TYR B O 1
ATOM 10417 N N . ASN B 1 579 ? 12.539 -35.531 -1.34 1 98.5 579 ASN B N 1
ATOM 10418 C CA . ASN B 1 579 ? 13.359 -36.75 -1.335 1 98.5 579 ASN B CA 1
ATOM 10419 C C . ASN B 1 579 ? 14.812 -36.438 -0.986 1 98.5 579 ASN B C 1
ATOM 10421 O O . ASN B 1 579 ? 15.469 -37.188 -0.282 1 98.5 579 ASN B O 1
ATOM 10425 N N . LEU B 1 580 ? 15.281 -35.281 -1.546 1 98.75 580 LEU B N 1
ATOM 10426 C CA . LEU B 1 580 ? 16.672 -34.906 -1.294 1 98.75 580 LEU B CA 1
ATOM 10427 C C . LEU B 1 580 ? 16.938 -34.812 0.203 1 98.75 580 LEU B C 1
ATOM 10429 O O . LEU B 1 580 ? 17.891 -35.406 0.716 1 98.75 580 LEU B O 1
ATOM 10433 N N . LEU B 1 581 ? 16.125 -34.094 0.873 1 98.38 581 LEU B N 1
ATOM 10434 C CA . LEU B 1 581 ? 16.328 -33.844 2.295 1 98.38 581 LEU B CA 1
ATOM 10435 C C . LEU B 1 581 ? 15.977 -35.062 3.119 1 98.38 581 LEU B C 1
ATOM 10437 O O . LEU B 1 581 ? 16.578 -35.312 4.168 1 98.38 581 LEU B O 1
ATOM 10441 N N . LYS B 1 582 ? 15.047 -35.875 2.666 1 97.56 582 LYS B N 1
ATOM 10442 C CA . LYS B 1 582 ? 14.625 -37.094 3.395 1 97.56 582 LYS B CA 1
ATOM 10443 C C . LYS B 1 582 ? 15.68 -38.188 3.295 1 97.56 582 LYS B C 1
ATOM 10445 O O . LYS B 1 582 ? 15.938 -38.906 4.27 1 97.56 582 LYS B O 1
ATOM 10450 N N . TYR B 1 583 ? 16.328 -38.312 2.107 1 98 583 TYR B N 1
ATOM 10451 C CA . TYR B 1 583 ? 17.125 -39.5 1.87 1 98 583 TYR B CA 1
ATOM 10452 C C . TYR B 1 583 ? 18.609 -39.188 1.909 1 98 583 TYR B C 1
ATOM 10454 O O . TYR B 1 583 ? 19.453 -40.094 1.914 1 98 583 TYR B O 1
ATOM 10462 N N . THR B 1 584 ? 18.953 -37.906 1.958 1 98.06 584 THR B N 1
ATOM 10463 C CA . THR B 1 584 ? 20.344 -37.531 2.211 1 98.06 584 THR B CA 1
ATOM 10464 C C . THR B 1 584 ? 20.656 -37.562 3.705 1 98.06 584 THR B C 1
ATOM 10466 O O . THR B 1 584 ? 19.938 -36.969 4.512 1 98.06 584 THR B O 1
ATOM 10469 N N . PRO B 1 585 ? 21.734 -38.312 4.07 1 96.75 585 PRO B N 1
ATOM 10470 C CA . PRO B 1 585 ? 22.094 -38.344 5.488 1 96.75 585 PRO B CA 1
ATOM 10471 C C . PRO B 1 585 ? 22.406 -36.938 6.027 1 96.75 585 PRO B C 1
ATOM 10473 O O . PRO B 1 585 ? 23.016 -36.125 5.336 1 96.75 585 PRO B O 1
ATOM 10476 N N . LYS B 1 586 ? 22.016 -36.656 7.215 1 95.94 586 LYS B N 1
ATOM 10477 C CA . LYS B 1 586 ? 22.188 -35.344 7.828 1 95.94 586 LYS B CA 1
ATOM 10478 C C . LYS B 1 586 ? 23.672 -35 7.961 1 95.94 586 LYS B C 1
ATOM 10480 O O . LYS B 1 586 ? 24.031 -33.812 7.988 1 95.94 586 LYS B O 1
ATOM 10485 N N . GLU B 1 587 ? 24.5 -36 8.016 1 96.06 587 GLU B N 1
ATOM 10486 C CA . GLU B 1 587 ? 25.953 -35.812 8.164 1 96.06 587 GLU B CA 1
ATOM 10487 C C . GLU B 1 587 ? 26.594 -35.438 6.84 1 96.06 587 GLU B C 1
ATOM 10489 O O . GLU B 1 587 ? 27.75 -35 6.809 1 96.06 587 GLU B O 1
ATOM 10494 N N . ASP B 1 588 ? 25.859 -35.625 5.754 1 96.94 588 ASP B N 1
ATOM 10495 C CA . ASP B 1 588 ? 26.375 -35.156 4.469 1 96.94 588 ASP B CA 1
ATOM 10496 C C . ASP B 1 588 ? 26.766 -33.688 4.523 1 96.94 588 ASP B C 1
ATOM 10498 O O . ASP B 1 588 ? 25.984 -32.844 4.961 1 96.94 588 ASP B O 1
ATOM 10502 N N . PRO B 1 589 ? 28 -33.344 4.121 1 96.88 589 PRO B N 1
ATOM 10503 C CA . PRO B 1 589 ? 28.484 -31.969 4.234 1 96.88 589 PRO B CA 1
ATOM 10504 C C . PRO B 1 589 ? 27.625 -30.984 3.438 1 96.88 589 PRO B C 1
ATOM 10506 O O . PRO B 1 589 ? 27.656 -29.781 3.707 1 96.88 589 PRO B O 1
ATOM 10509 N N . ASN B 1 590 ? 26.891 -31.5 2.453 1 97.81 590 ASN B N 1
ATOM 10510 C CA . ASN B 1 590 ? 26.094 -30.625 1.598 1 97.81 590 ASN B CA 1
ATOM 10511 C C . ASN B 1 590 ? 24.672 -30.469 2.117 1 97.81 590 ASN B C 1
ATOM 10513 O O . ASN B 1 590 ? 23.906 -29.656 1.59 1 97.81 590 ASN B O 1
ATOM 10517 N N . TYR B 1 591 ? 24.297 -31.188 3.148 1 97.88 591 TYR B N 1
ATOM 10518 C CA . TYR B 1 591 ? 22.953 -31.172 3.686 1 97.88 591 TYR B CA 1
ATOM 10519 C C . TYR B 1 591 ? 22.531 -29.75 4.078 1 97.88 591 TYR B C 1
ATOM 10521 O O . TYR B 1 591 ? 21.453 -29.297 3.717 1 97.88 591 TYR B O 1
ATOM 10529 N N . PRO B 1 592 ? 23.453 -28.891 4.723 1 97.31 592 PRO B N 1
ATOM 10530 C CA . PRO B 1 592 ? 23.062 -27.516 5.078 1 97.31 592 PRO B CA 1
ATOM 10531 C C . PRO B 1 592 ? 22.797 -26.641 3.855 1 97.31 592 PRO B C 1
ATOM 10533 O O . PRO B 1 592 ? 21.953 -25.734 3.916 1 97.31 592 PRO B O 1
ATOM 10536 N N . LEU B 1 593 ? 23.484 -26.906 2.771 1 97 593 LEU B N 1
ATOM 10537 C CA . LEU B 1 593 ? 23.266 -26.156 1.549 1 97 593 LEU B CA 1
ATOM 10538 C C . LEU B 1 593 ? 21.859 -26.391 0.991 1 97 593 LEU B C 1
ATOM 10540 O O . LEU B 1 593 ? 21.219 -25.469 0.479 1 97 593 LEU B O 1
ATOM 10544 N N . TYR B 1 594 ? 21.453 -27.625 1.117 1 98.19 594 TYR B N 1
ATOM 10545 C CA . TYR B 1 594 ? 20.125 -27.969 0.616 1 98.19 594 TYR B CA 1
ATOM 10546 C C . TYR B 1 594 ? 19.031 -27.312 1.449 1 98.19 594 TYR B C 1
ATOM 10548 O O . TYR B 1 594 ? 18.031 -26.828 0.909 1 98.19 594 TYR B O 1
ATOM 10556 N N . LEU B 1 595 ? 19.219 -27.219 2.781 1 97.88 595 LEU B N 1
ATOM 10557 C CA . LEU B 1 595 ? 18.281 -26.516 3.654 1 97.88 595 LEU B CA 1
ATOM 10558 C C . LEU B 1 595 ? 18.234 -25.031 3.314 1 97.88 595 LEU B C 1
ATOM 10560 O O . LEU B 1 595 ? 17.156 -24.453 3.229 1 97.88 595 LEU B O 1
ATOM 10564 N N . GLN B 1 596 ? 19.375 -24.453 3.1 1 96.75 596 GLN B N 1
ATOM 10565 C CA . GLN B 1 596 ? 19.453 -23.047 2.73 1 96.75 596 GLN B CA 1
ATOM 10566 C C . GLN B 1 596 ? 18.766 -22.781 1.391 1 96.75 596 GLN B C 1
ATOM 10568 O O . GLN B 1 596 ? 18.094 -21.766 1.211 1 96.75 596 GLN B O 1
ATOM 10573 N N . SER B 1 597 ? 18.984 -23.703 0.489 1 97.19 597 SER B N 1
ATOM 10574 C CA . SER B 1 597 ? 18.344 -23.609 -0.823 1 97.19 597 SER B CA 1
ATOM 10575 C C . SER B 1 597 ? 16.828 -23.578 -0.704 1 97.19 597 SER B C 1
ATOM 10577 O O . SER B 1 597 ? 16.156 -22.766 -1.342 1 97.19 597 SER B O 1
ATOM 10579 N N . LEU B 1 598 ? 16.297 -24.438 0.129 1 97.94 598 LEU B N 1
ATOM 10580 C CA . LEU B 1 598 ? 14.852 -24.484 0.339 1 97.94 598 LEU B CA 1
ATOM 10581 C C . LEU B 1 598 ? 14.359 -23.188 0.979 1 97.94 598 LEU B C 1
ATOM 10583 O O . LEU B 1 598 ? 13.32 -22.641 0.582 1 97.94 598 LEU B O 1
ATOM 10587 N N . GLN B 1 599 ? 15.086 -22.734 1.956 1 96.88 599 GLN B N 1
ATOM 10588 C CA . GLN B 1 599 ? 14.727 -21.484 2.607 1 96.88 599 GLN B CA 1
ATOM 10589 C C . GLN B 1 599 ? 14.672 -20.328 1.599 1 96.88 599 GLN B C 1
ATOM 10591 O O . GLN B 1 599 ? 13.719 -19.562 1.59 1 96.88 599 GLN B O 1
ATOM 10596 N N . ARG B 1 600 ? 15.664 -20.25 0.791 1 95.38 600 ARG B N 1
ATOM 10597 C CA . ARG B 1 600 ? 15.727 -19.219 -0.235 1 95.38 600 ARG B CA 1
ATOM 10598 C C . ARG B 1 600 ? 14.578 -19.359 -1.229 1 95.38 600 ARG B C 1
ATOM 10600 O O . ARG B 1 600 ? 13.953 -18.375 -1.61 1 95.38 600 ARG B O 1
ATOM 10607 N N . SER B 1 601 ? 14.336 -20.562 -1.602 1 95.94 601 SER B N 1
ATOM 10608 C CA . SER B 1 601 ? 13.273 -20.828 -2.561 1 95.94 601 SER B CA 1
ATOM 10609 C C . SER B 1 601 ? 11.914 -20.422 -2.002 1 95.94 601 SER B C 1
ATOM 10611 O O . SER B 1 601 ? 11.102 -19.812 -2.709 1 95.94 601 SER B O 1
ATOM 10613 N N . TRP B 1 602 ? 11.688 -20.719 -0.752 1 96.75 602 TRP B N 1
ATOM 10614 C CA . TRP B 1 602 ? 10.422 -20.344 -0.131 1 96.75 602 TRP B CA 1
ATOM 10615 C C . TRP B 1 602 ? 10.289 -18.828 -0.043 1 96.75 602 TRP B C 1
ATOM 10617 O O . TRP B 1 602 ? 9.234 -18.266 -0.357 1 96.75 602 TRP B O 1
ATOM 10627 N N . LYS B 1 603 ? 11.32 -18.156 0.37 1 94.75 603 LYS B N 1
ATOM 10628 C CA . LYS B 1 603 ? 11.305 -16.703 0.451 1 94.75 603 LYS B CA 1
ATOM 10629 C C . LYS B 1 603 ? 10.961 -16.078 -0.901 1 94.75 603 LYS B C 1
ATOM 10631 O O . LYS B 1 603 ? 10.25 -15.078 -0.968 1 94.75 603 LYS B O 1
ATOM 10636 N N . ALA B 1 604 ? 11.438 -16.734 -1.936 1 92.81 604 ALA B N 1
ATOM 10637 C CA . ALA B 1 604 ? 11.227 -16.25 -3.293 1 92.81 604 ALA B CA 1
ATOM 10638 C C . ALA B 1 604 ? 9.75 -16.297 -3.678 1 92.81 604 ALA B C 1
ATOM 10640 O O . ALA B 1 604 ? 9.273 -15.484 -4.465 1 92.81 604 ALA B O 1
ATOM 10641 N N . VAL B 1 605 ? 9.008 -17.234 -3.074 1 93.75 605 VAL B N 1
ATOM 10642 C CA . VAL B 1 605 ? 7.621 -17.391 -3.494 1 93.75 605 VAL B CA 1
ATOM 10643 C C . VAL B 1 605 ? 6.684 -17.016 -2.352 1 93.75 605 VAL B C 1
ATOM 10645 O O . VAL B 1 605 ? 5.473 -17.25 -2.428 1 93.75 605 VAL B O 1
ATOM 10648 N N . LYS B 1 606 ? 7.191 -16.438 -1.308 1 94.44 606 LYS B N 1
ATOM 10649 C CA . LYS B 1 606 ? 6.434 -16.141 -0.097 1 94.44 606 LYS B CA 1
ATOM 10650 C C . LYS B 1 606 ? 5.211 -15.281 -0.413 1 94.44 606 LYS B C 1
ATOM 10652 O O . LYS B 1 606 ? 4.117 -15.547 0.091 1 94.44 606 LYS B O 1
ATOM 10657 N N . THR B 1 607 ? 5.32 -14.289 -1.282 1 92.5 607 THR B N 1
ATOM 10658 C CA . THR B 1 607 ? 4.258 -13.328 -1.549 1 92.5 607 THR B CA 1
ATOM 10659 C C . THR B 1 607 ? 3.24 -13.906 -2.531 1 92.5 607 THR B C 1
ATOM 10661 O O . THR B 1 607 ? 2.215 -13.281 -2.809 1 92.5 607 THR B O 1
ATOM 10664 N N . ASP B 1 608 ? 3.51 -15.117 -3.059 1 93.56 608 ASP B N 1
ATOM 10665 C CA . ASP B 1 608 ? 2.572 -15.781 -3.963 1 93.56 608 ASP B CA 1
ATOM 10666 C C . ASP B 1 608 ? 1.397 -16.375 -3.193 1 93.56 608 ASP B C 1
ATOM 10668 O O . ASP B 1 608 ? 0.372 -16.719 -3.785 1 93.56 608 ASP B O 1
ATOM 10672 N N . ASN B 1 609 ? 1.533 -16.547 -1.943 1 93.31 609 ASN B N 1
ATOM 10673 C CA . ASN B 1 609 ? 0.491 -17.078 -1.072 1 93.31 609 ASN B CA 1
ATOM 10674 C C . ASN B 1 609 ? -0.04 -18.406 -1.588 1 93.31 609 ASN B C 1
ATOM 10676 O O . ASN B 1 609 ? -1.252 -18.641 -1.606 1 93.31 609 ASN B O 1
ATOM 10680 N N . MET B 1 610 ? 0.832 -19.281 -2.127 1 93.62 610 MET B N 1
ATOM 10681 C CA . MET B 1 610 ? 0.446 -20.641 -2.527 1 93.62 610 MET B CA 1
ATOM 10682 C C . MET B 1 610 ? 0.595 -21.609 -1.365 1 93.62 610 MET B C 1
ATOM 10684 O O . MET B 1 610 ? 1.712 -21.922 -0.955 1 93.62 610 MET B O 1
ATOM 10688 N N . PRO B 1 611 ? -0.479 -22.156 -0.86 1 94.38 611 PRO B N 1
ATOM 10689 C CA . PRO B 1 611 ? -0.43 -22.891 0.4 1 94.38 611 PRO B CA 1
ATOM 10690 C C . PRO B 1 611 ? 0.449 -24.141 0.316 1 94.38 611 PRO B C 1
ATOM 10692 O O . PRO B 1 611 ? 1.067 -24.531 1.31 1 94.38 611 PRO B O 1
ATOM 10695 N N . VAL B 1 612 ? 0.58 -24.781 -0.819 1 95.06 612 VAL B N 1
ATOM 10696 C CA . VAL B 1 612 ? 1.344 -26.016 -0.952 1 95.06 612 VAL B CA 1
ATOM 10697 C C . VAL B 1 612 ? 2.816 -25.75 -0.643 1 95.06 612 VAL B C 1
ATOM 10699 O O . VAL B 1 612 ? 3.471 -26.547 0.028 1 95.06 612 VAL B O 1
ATOM 10702 N N . TRP B 1 613 ? 3.322 -24.609 -1.081 1 96.12 613 TRP B N 1
ATOM 10703 C CA . TRP B 1 613 ? 4.73 -24.297 -0.851 1 96.12 613 TRP B CA 1
ATOM 10704 C C . TRP B 1 613 ? 4.98 -23.953 0.612 1 96.12 613 TRP B C 1
ATOM 10706 O O . TRP B 1 613 ? 6.039 -24.266 1.161 1 96.12 613 TRP B O 1
ATOM 10716 N N . ASN B 1 614 ? 3.959 -23.297 1.264 1 96.81 614 ASN B N 1
ATOM 10717 C CA . ASN B 1 614 ? 4.043 -23.047 2.697 1 96.81 614 ASN B CA 1
ATOM 10718 C C . ASN B 1 614 ? 4.113 -24.344 3.496 1 96.81 614 ASN B C 1
ATOM 10720 O O . ASN B 1 614 ? 4.949 -24.484 4.391 1 96.81 614 ASN B O 1
ATOM 10724 N N . VAL B 1 615 ? 3.316 -25.281 3.096 1 97.25 615 VAL B N 1
ATOM 10725 C CA . VAL B 1 615 ? 3.24 -26.547 3.812 1 97.25 615 VAL B CA 1
ATOM 10726 C C . VAL B 1 615 ? 4.516 -27.359 3.572 1 97.25 615 VAL B C 1
ATOM 10728 O O . VAL B 1 615 ? 5.109 -27.891 4.516 1 97.25 615 VAL B O 1
ATOM 10731 N N . PHE B 1 616 ? 4.973 -27.375 2.297 1 96.94 616 PHE B N 1
ATOM 10732 C CA . PHE B 1 616 ? 6.203 -28.078 1.937 1 96.94 616 PHE B CA 1
ATOM 10733 C C . PHE B 1 616 ? 7.383 -27.531 2.736 1 96.94 616 PHE B C 1
ATOM 10735 O O . PHE B 1 616 ? 8.102 -28.297 3.381 1 96.94 616 PHE B O 1
ATOM 10742 N N . ALA B 1 617 ? 7.508 -26.203 2.691 1 98 617 ALA B N 1
ATOM 10743 C CA . ALA B 1 617 ? 8.641 -25.578 3.359 1 98 617 ALA B CA 1
ATOM 10744 C C . ALA B 1 617 ? 8.562 -25.766 4.871 1 98 617 ALA B C 1
ATOM 10746 O O . ALA B 1 617 ? 9.57 -26.062 5.516 1 98 617 ALA B O 1
ATOM 10747 N N . SER B 1 618 ? 7.324 -25.656 5.434 1 98.31 618 SER B N 1
ATOM 10748 C CA . SER B 1 618 ? 7.16 -25.828 6.875 1 98.31 618 SER B CA 1
ATOM 10749 C C . SER B 1 618 ? 7.523 -27.25 7.305 1 98.31 618 SER B C 1
ATOM 10751 O O . SER B 1 618 ? 8.219 -27.438 8.305 1 98.31 618 SER B O 1
ATOM 10753 N N . ALA B 1 619 ? 7.105 -28.203 6.547 1 97.88 619 ALA B N 1
ATOM 10754 C CA . ALA B 1 619 ? 7.32 -29.609 6.883 1 97.88 619 ALA B CA 1
ATOM 10755 C C . ALA B 1 619 ? 8.797 -29.969 6.824 1 97.88 619 ALA B C 1
ATOM 10757 O O . ALA B 1 619 ? 9.312 -30.672 7.703 1 97.88 619 ALA B O 1
ATOM 10758 N N . LEU B 1 620 ? 9.477 -29.484 5.832 1 98.06 620 LEU B N 1
ATOM 10759 C CA . LEU B 1 620 ? 10.852 -29.906 5.582 1 98.06 620 LEU B CA 1
ATOM 10760 C C . LEU B 1 620 ? 11.82 -29.094 6.426 1 98.06 620 LEU B C 1
ATOM 10762 O O . LEU B 1 620 ? 12.852 -29.609 6.863 1 98.06 620 LEU B O 1
ATOM 10766 N N . LEU B 1 621 ? 11.484 -27.797 6.68 1 97.88 621 LEU B N 1
ATOM 10767 C CA . LEU B 1 621 ? 12.352 -26.938 7.477 1 97.88 621 LEU B CA 1
ATOM 10768 C C . LEU B 1 621 ? 12 -27.016 8.953 1 97.88 621 LEU B C 1
ATOM 10770 O O . LEU B 1 621 ? 12.758 -26.562 9.812 1 97.88 621 LEU B O 1
ATOM 10774 N N . LYS B 1 622 ? 10.859 -27.641 9.258 1 96.69 622 LYS B N 1
ATOM 10775 C CA . LYS B 1 622 ? 10.359 -27.75 10.617 1 96.69 622 LYS B CA 1
ATOM 10776 C C . LYS B 1 622 ? 10.211 -26.391 11.273 1 96.69 622 LYS B C 1
ATOM 10778 O O . LYS B 1 622 ? 10.633 -26.188 12.422 1 96.69 622 LYS B O 1
ATOM 10783 N N . GLU B 1 623 ? 9.773 -25.359 10.492 1 97.06 623 GLU B N 1
ATOM 10784 C CA . GLU B 1 623 ? 9.484 -23.984 10.883 1 97.06 623 GLU B CA 1
ATOM 10785 C C . GLU B 1 623 ? 8.164 -23.516 10.289 1 97.06 623 GLU B C 1
ATOM 10787 O O . GLU B 1 623 ? 7.742 -23.969 9.234 1 97.06 623 GLU B O 1
ATOM 10792 N N . ASP B 1 624 ? 7.449 -22.656 11.023 1 97.56 624 ASP B N 1
ATOM 10793 C CA . ASP B 1 624 ? 6.227 -22.062 10.492 1 97.56 624 ASP B CA 1
ATOM 10794 C C . ASP B 1 624 ? 6.539 -21.094 9.352 1 97.56 624 ASP B C 1
ATOM 10796 O O . ASP B 1 624 ? 7.07 -20.016 9.578 1 97.56 624 ASP B O 1
ATOM 10800 N N . LYS B 1 625 ? 6.352 -21.516 8.242 1 98.19 625 LYS B N 1
ATOM 10801 C CA . LYS B 1 625 ? 6.531 -20.688 7.055 1 98.19 625 LYS B CA 1
ATOM 10802 C C . LYS B 1 625 ? 5.191 -20.188 6.531 1 98.19 625 LYS B C 1
ATOM 10804 O O . LYS B 1 625 ? 4.793 -20.5 5.41 1 98.19 625 LYS B O 1
ATOM 10809 N N . ASP B 1 626 ? 4.461 -19.297 7.312 1 97.56 626 ASP B N 1
ATOM 10810 C CA . ASP B 1 626 ? 3.211 -18.609 7.004 1 97.56 626 ASP B CA 1
ATOM 10811 C C . ASP B 1 626 ? 2.059 -19.609 6.867 1 97.56 626 ASP B C 1
ATOM 10813 O O . ASP B 1 626 ? 1.313 -19.578 5.887 1 97.56 626 ASP B O 1
ATOM 10817 N N . LEU B 1 627 ? 1.964 -20.547 7.82 1 98 627 LEU B N 1
ATOM 10818 C CA . LEU B 1 627 ? 0.92 -21.562 7.812 1 98 627 LEU B CA 1
ATOM 10819 C C . LEU B 1 627 ? -0.458 -20.938 7.965 1 98 627 LEU B C 1
ATOM 10821 O O . LEU B 1 627 ? -1.448 -21.453 7.453 1 98 627 LEU B O 1
ATOM 10825 N N . ASN B 1 628 ? -0.525 -19.734 8.656 1 97.12 628 ASN B N 1
ATOM 10826 C CA . ASN B 1 628 ? -1.798 -19.031 8.766 1 97.12 628 ASN B CA 1
ATOM 10827 C C . ASN B 1 628 ? -2.314 -18.594 7.398 1 97.12 628 ASN B C 1
ATOM 10829 O O . ASN B 1 628 ? -3.516 -18.672 7.133 1 97.12 628 ASN B O 1
ATOM 10833 N N . ILE B 1 629 ? -1.454 -18.094 6.598 1 96.06 629 ILE B N 1
ATOM 10834 C CA . ILE B 1 629 ? -1.817 -17.703 5.238 1 96.06 629 ILE B CA 1
ATOM 10835 C C . ILE B 1 629 ? -2.238 -18.938 4.445 1 96.06 629 ILE B C 1
ATOM 10837 O O . ILE B 1 629 ? -3.238 -18.906 3.723 1 96.06 629 ILE B O 1
ATOM 10841 N N . ALA B 1 630 ? -1.495 -20.062 4.59 1 96.31 630 ALA B N 1
ATOM 10842 C CA . ALA B 1 630 ? -1.837 -21.312 3.908 1 96.31 630 ALA B CA 1
ATOM 10843 C C . ALA B 1 630 ? -3.238 -21.781 4.293 1 96.31 630 ALA B C 1
ATOM 10845 O O . ALA B 1 630 ? -4.035 -22.141 3.426 1 96.31 630 ALA B O 1
ATOM 10846 N N . LEU B 1 631 ? -3.531 -21.719 5.57 1 96.94 631 LEU B N 1
ATOM 10847 C CA . LEU B 1 631 ? -4.84 -22.156 6.047 1 96.94 631 LEU B CA 1
ATOM 10848 C C . LEU B 1 631 ? -5.945 -21.281 5.465 1 96.94 631 LEU B C 1
ATOM 10850 O O . LEU B 1 631 ? -6.98 -21.781 5.023 1 96.94 631 LEU B O 1
ATOM 10854 N N . ARG B 1 632 ? -5.746 -20 5.465 1 94.81 632 ARG B N 1
ATOM 10855 C CA . ARG B 1 632 ? -6.73 -19.078 4.891 1 94.81 632 ARG B CA 1
ATOM 10856 C C . ARG B 1 632 ? -6.992 -19.406 3.426 1 94.81 632 ARG B C 1
ATOM 10858 O O . ARG B 1 632 ? -8.141 -19.453 2.99 1 94.81 632 ARG B O 1
ATOM 10865 N N . GLU B 1 633 ? -5.941 -19.734 2.699 1 93.75 633 GLU B N 1
ATOM 10866 C CA . GLU B 1 633 ? -6.074 -20 1.271 1 93.75 633 GLU B CA 1
ATOM 10867 C C . GLU B 1 633 ? -6.812 -21.312 1.028 1 93.75 633 GLU B C 1
ATOM 10869 O O . GLU B 1 633 ? -7.637 -21.406 0.118 1 93.75 633 GLU B O 1
ATOM 10874 N N . ILE B 1 634 ? -6.52 -22.359 1.763 1 94.81 634 ILE B N 1
ATOM 10875 C CA . ILE B 1 634 ? -7.207 -23.625 1.519 1 94.81 634 ILE B CA 1
ATOM 10876 C C . ILE B 1 634 ? -8.656 -23.516 1.975 1 94.81 634 ILE B C 1
ATOM 10878 O O . ILE B 1 634 ? -9.547 -24.125 1.382 1 94.81 634 ILE B O 1
ATOM 10882 N N . LYS B 1 635 ? -8.914 -22.641 3.018 1 95.19 635 LYS B N 1
ATOM 10883 C CA . LYS B 1 635 ? -10.289 -22.422 3.434 1 95.19 635 LYS B CA 1
ATOM 10884 C C . LYS B 1 635 ? -11.078 -21.672 2.355 1 95.19 635 LYS B C 1
ATOM 10886 O O . LYS B 1 635 ? -12.227 -22.016 2.066 1 95.19 635 LYS B O 1
ATOM 10891 N N . THR B 1 636 ? -10.438 -20.719 1.725 1 93.62 636 THR B N 1
ATOM 10892 C CA . THR B 1 636 ? -11.164 -19.828 0.823 1 93.62 636 THR B CA 1
ATOM 10893 C C . THR B 1 636 ? -11.102 -20.344 -0.611 1 93.62 636 THR B C 1
ATOM 10895 O O . THR B 1 636 ? -11.742 -19.781 -1.505 1 93.62 636 THR B O 1
ATOM 10898 N N . PHE B 1 637 ? -10.344 -21.438 -0.856 1 93.81 637 PHE B N 1
ATOM 10899 C CA . PHE B 1 637 ? -10.312 -22.047 -2.178 1 93.81 637 PHE B CA 1
ATOM 10900 C C . PHE B 1 637 ? -11.719 -22.359 -2.664 1 93.81 637 PHE B C 1
ATOM 10902 O O . PHE B 1 637 ? -12.516 -22.969 -1.94 1 93.81 637 PHE B O 1
ATOM 10909 N N . PRO B 1 638 ? -12.094 -21.906 -3.854 1 93.19 638 PRO B N 1
ATOM 10910 C CA . PRO B 1 638 ? -13.492 -22.016 -4.273 1 93.19 638 PRO B CA 1
ATOM 10911 C C . PRO B 1 638 ? -13.906 -23.469 -4.543 1 93.19 638 PRO B C 1
ATOM 10913 O O . PRO B 1 638 ? -13.078 -24.281 -4.961 1 93.19 638 PRO B O 1
ATOM 10916 N N . LEU B 1 639 ? -15.141 -23.797 -4.398 1 95.06 639 LEU B N 1
ATOM 10917 C CA . LEU B 1 639 ? -15.688 -25.109 -4.727 1 95.06 639 LEU B CA 1
ATOM 10918 C C . LEU B 1 639 ? -15.867 -25.266 -6.234 1 95.06 639 LEU B C 1
ATOM 10920 O O . LEU B 1 639 ? -15.797 -26.375 -6.762 1 95.06 639 LEU B O 1
ATOM 10924 N N . ASP B 1 640 ? -16.203 -24.156 -6.883 1 94.81 640 ASP B N 1
ATOM 10925 C CA . ASP B 1 640 ? -16.234 -24.109 -8.344 1 94.81 640 ASP B CA 1
ATOM 10926 C C . ASP B 1 640 ? -14.828 -24.078 -8.922 1 94.81 640 ASP B C 1
ATOM 10928 O O . ASP B 1 640 ? -14.141 -23.062 -8.852 1 94.81 640 ASP B O 1
ATOM 10932 N N . MET B 1 641 ? -14.461 -25.156 -9.57 1 94.94 641 MET B N 1
ATOM 10933 C CA . MET B 1 641 ? -13.078 -25.281 -10.031 1 94.94 641 MET B CA 1
ATOM 10934 C C . MET B 1 641 ? -12.992 -25.109 -11.547 1 94.94 641 MET B C 1
ATOM 10936 O O . MET B 1 641 ? -12.031 -25.562 -12.172 1 94.94 641 MET B O 1
ATOM 10940 N N . ILE B 1 642 ? -14.016 -24.531 -12.172 1 95.56 642 ILE B N 1
ATOM 10941 C CA . ILE B 1 642 ? -14 -24.172 -13.578 1 95.56 642 ILE B CA 1
ATOM 10942 C C . ILE B 1 642 ? -13.094 -22.969 -13.797 1 95.56 642 ILE B C 1
ATOM 10944 O O . ILE B 1 642 ? -13.109 -22.031 -12.992 1 95.56 642 ILE B O 1
ATOM 10948 N N . THR B 1 643 ? -12.297 -22.953 -14.805 1 94.62 643 THR B N 1
ATOM 10949 C CA . THR B 1 643 ? -11.484 -21.797 -15.156 1 94.62 643 THR B CA 1
ATOM 10950 C C . THR B 1 643 ? -12.305 -20.781 -15.945 1 94.62 643 THR B C 1
ATOM 10952 O O . THR B 1 643 ? -12.555 -20.953 -17.141 1 94.62 643 THR B O 1
ATOM 10955 N N . TRP B 1 644 ? -12.633 -19.719 -15.25 1 95.44 644 TRP B N 1
ATOM 10956 C CA . TRP B 1 644 ? -13.438 -18.656 -15.852 1 95.44 644 TRP B CA 1
ATOM 10957 C C . TRP B 1 644 ? -12.555 -17.516 -16.359 1 95.44 644 TRP B C 1
ATOM 10959 O O . TRP B 1 644 ? -11.367 -17.453 -16.031 1 95.44 644 TRP B O 1
ATOM 10969 N N . SER B 1 645 ? -13.148 -16.719 -17.297 1 95.44 645 SER B N 1
ATOM 10970 C CA . SER B 1 645 ? -12.492 -15.453 -17.625 1 95.44 645 SER B CA 1
ATOM 10971 C C . SER B 1 645 ? -12.656 -14.453 -16.484 1 95.44 645 SER B C 1
ATOM 10973 O O . SER B 1 645 ? -13.766 -14.219 -16.016 1 95.44 645 SER B O 1
ATOM 10975 N N . ILE B 1 646 ? -11.562 -13.906 -16 1 94.56 646 ILE B N 1
ATOM 10976 C CA . ILE B 1 646 ? -11.555 -12.969 -14.883 1 94.56 646 ILE B CA 1
ATOM 10977 C C . ILE B 1 646 ? -10.758 -11.719 -15.273 1 94.56 646 ILE B C 1
ATOM 10979 O O . ILE B 1 646 ? -9.711 -11.82 -15.906 1 94.56 646 ILE B O 1
ATOM 10983 N N . ASP B 1 647 ? -11.234 -10.539 -14.977 1 95.81 647 ASP B N 1
ATOM 10984 C CA . ASP B 1 647 ? -10.57 -9.258 -15.195 1 95.81 647 ASP B CA 1
ATOM 10985 C C . ASP B 1 647 ? -10.445 -8.477 -13.883 1 95.81 647 ASP B C 1
ATOM 10987 O O . ASP B 1 647 ? -11.445 -8.109 -13.273 1 95.81 647 ASP B O 1
ATOM 10991 N N . ASN B 1 648 ? -9.258 -8.258 -13.367 1 96.62 648 ASN B N 1
ATOM 10992 C CA . ASN B 1 648 ? -9 -7.488 -12.156 1 96.62 648 ASN B CA 1
ATOM 10993 C C . ASN B 1 648 ? -8.273 -6.184 -12.469 1 96.62 648 ASN B C 1
ATOM 10995 O O . ASN B 1 648 ? -7.816 -5.484 -11.562 1 96.62 648 ASN B O 1
ATOM 10999 N N . SER B 1 649 ? -8.195 -5.789 -13.773 1 96.62 649 SER B N 1
ATOM 11000 C CA . SER B 1 649 ? -7.391 -4.645 -14.18 1 96.62 649 SER B CA 1
ATOM 11001 C C . SER B 1 649 ? -8.031 -3.332 -13.734 1 96.62 649 SER B C 1
ATOM 11003 O O . SER B 1 649 ? -7.344 -2.318 -13.594 1 96.62 649 SER B O 1
ATOM 11005 N N . HIS B 1 650 ? -9.344 -3.359 -13.516 1 97.5 650 HIS B N 1
ATOM 11006 C CA . HIS B 1 650 ? -10.07 -2.135 -13.188 1 97.5 650 HIS B CA 1
ATOM 11007 C C . HIS B 1 650 ? -10.031 -1.858 -11.688 1 97.5 650 HIS B C 1
ATOM 11009 O O . HIS B 1 650 ? -10.484 -0.806 -11.242 1 97.5 650 HIS B O 1
ATOM 11015 N N . ARG B 1 651 ? -9.531 -2.775 -10.859 1 97.69 651 ARG B N 1
ATOM 11016 C CA . ARG B 1 651 ? -9.633 -2.707 -9.398 1 97.69 651 ARG B CA 1
ATOM 11017 C C . ARG B 1 651 ? -8.859 -1.514 -8.852 1 97.69 651 ARG B C 1
ATOM 11019 O O . ARG B 1 651 ? -7.754 -1.22 -9.312 1 97.69 651 ARG B O 1
ATOM 11026 N N . TRP B 1 652 ? -9.484 -0.886 -7.836 1 97.25 652 TRP B N 1
ATOM 11027 C CA . TRP B 1 652 ? -8.906 0.31 -7.227 1 97.25 652 TRP B CA 1
ATOM 11028 C C . TRP B 1 652 ? -7.902 -0.061 -6.141 1 97.25 652 TRP B C 1
ATOM 11030 O O . TRP B 1 652 ? -6.996 0.716 -5.836 1 97.25 652 TRP B O 1
ATOM 11040 N N . ASP B 1 653 ? -8.055 -1.216 -5.516 1 97 653 ASP B N 1
ATOM 11041 C CA . ASP B 1 653 ? -7.312 -1.568 -4.312 1 97 653 ASP B CA 1
ATOM 11042 C C . ASP B 1 653 ? -5.98 -2.229 -4.668 1 97 653 ASP B C 1
ATOM 11044 O O . ASP B 1 653 ? -5.062 -2.264 -3.844 1 97 653 ASP B O 1
ATOM 11048 N N . LEU B 1 654 ? -5.871 -2.768 -5.848 1 96.25 654 LEU B N 1
ATOM 11049 C CA . LEU B 1 654 ? -4.664 -3.492 -6.23 1 96.25 654 LEU B CA 1
ATOM 11050 C C . LEU B 1 654 ? -3.615 -2.543 -6.801 1 96.25 654 LEU B C 1
ATOM 11052 O O . LEU B 1 654 ? -3.943 -1.646 -7.578 1 96.25 654 LEU B O 1
ATOM 11056 N N . ARG B 1 655 ? -2.43 -2.713 -6.324 1 94.38 655 ARG B N 1
ATOM 11057 C CA . ARG B 1 655 ? -1.296 -2.035 -6.945 1 94.38 655 ARG B CA 1
ATOM 11058 C C . ARG B 1 655 ? -0.717 -2.869 -8.086 1 94.38 655 ARG B C 1
ATOM 11060 O O . ARG B 1 655 ? -0.313 -4.016 -7.879 1 94.38 655 ARG B O 1
ATOM 11067 N N . VAL B 1 656 ? -0.743 -2.279 -9.258 1 95.5 656 VAL B N 1
ATOM 11068 C CA . VAL B 1 656 ? -0.174 -2.965 -10.406 1 95.5 656 VAL B CA 1
ATOM 11069 C C . VAL B 1 656 ? 1.351 -2.918 -10.344 1 95.5 656 VAL B C 1
ATOM 11071 O O . VAL B 1 656 ? 1.935 -1.858 -10.102 1 95.5 656 VAL B O 1
ATOM 11074 N N . ASP B 1 657 ? 1.954 -4.0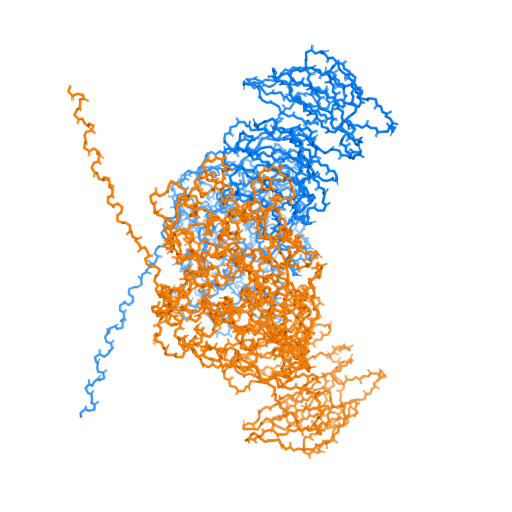39 -10.523 1 95.56 657 ASP B N 1
ATOM 11075 C CA . ASP B 1 657 ? 3.41 -4.137 -10.523 1 95.56 657 ASP B CA 1
ATOM 11076 C C . ASP B 1 657 ? 4.004 -3.477 -11.766 1 95.56 657 ASP B C 1
ATOM 11078 O O . ASP B 1 657 ? 3.516 -3.684 -12.883 1 95.56 657 ASP B O 1
ATOM 11082 N N . GLU B 1 658 ? 5.055 -2.719 -11.57 1 92.94 658 GLU B N 1
ATOM 11083 C CA . GLU B 1 658 ? 5.77 -2.1 -12.688 1 92.94 658 GLU B CA 1
ATOM 11084 C C . GLU B 1 658 ? 6.453 -3.15 -13.555 1 92.94 658 GLU B C 1
ATOM 11086 O O . GLU B 1 658 ? 6.738 -2.9 -14.727 1 92.94 658 GLU B O 1
ATOM 11091 N N . PHE B 1 659 ? 6.691 -4.246 -12.977 1 95.12 659 PHE B N 1
ATOM 11092 C CA . PHE B 1 659 ? 7.301 -5.363 -13.688 1 95.12 659 PHE B CA 1
ATOM 11093 C C . PHE B 1 659 ? 6.254 -6.41 -14.047 1 95.12 659 PHE B C 1
ATOM 11095 O O . PHE B 1 659 ? 5.742 -7.109 -13.172 1 95.12 659 PHE B O 1
ATOM 11102 N N . PRO B 1 660 ? 5.961 -6.516 -15.367 1 94.25 660 PRO B N 1
ATOM 11103 C CA . PRO B 1 660 ? 4.953 -7.492 -15.797 1 94.25 660 PRO B CA 1
ATOM 11104 C C . PRO B 1 660 ? 5.445 -8.93 -15.688 1 94.25 660 PRO B C 1
ATOM 11106 O O . PRO B 1 660 ? 6.652 -9.172 -15.586 1 94.25 660 PRO B O 1
ATOM 11109 N N . GLY B 1 661 ? 4.516 -9.836 -15.648 1 91.5 661 GLY B N 1
ATOM 11110 C CA . GLY B 1 661 ? 4.855 -11.25 -15.703 1 91.5 661 GLY B CA 1
ATOM 11111 C C . GLY B 1 661 ? 5.328 -11.695 -17.078 1 91.5 661 GLY B C 1
ATOM 11112 O O . GLY B 1 661 ? 5.559 -10.875 -17.953 1 91.5 661 GLY B O 1
ATOM 11113 N N . ARG B 1 662 ? 5.582 -12.922 -17.203 1 88.69 662 ARG B N 1
ATOM 11114 C CA . ARG B 1 662 ? 6.027 -13.516 -18.453 1 88.69 662 ARG B CA 1
ATOM 11115 C C . ARG B 1 662 ? 5.086 -13.156 -19.594 1 88.69 662 ARG B C 1
ATOM 11117 O O . ARG B 1 662 ? 3.869 -13.102 -19.406 1 88.69 662 ARG B O 1
ATOM 11124 N N . GLY B 1 663 ? 5.621 -12.914 -20.797 1 87.62 663 GLY B N 1
ATOM 11125 C CA . GLY B 1 663 ? 4.848 -12.469 -21.953 1 87.62 663 GLY B CA 1
ATOM 11126 C C . GLY B 1 663 ? 4.316 -11.055 -21.812 1 87.62 663 GLY B C 1
ATOM 11127 O O . GLY B 1 663 ? 3.387 -10.656 -22.516 1 87.62 663 GLY B O 1
ATOM 11128 N N . ARG B 1 664 ? 4.742 -10.352 -20.766 1 92.62 664 ARG B N 1
ATOM 11129 C CA . ARG B 1 664 ? 4.395 -8.969 -20.453 1 92.62 664 ARG B CA 1
ATOM 11130 C C . ARG B 1 664 ? 2.953 -8.859 -19.984 1 92.62 664 ARG B C 1
ATOM 11132 O O . ARG B 1 664 ? 2.301 -7.832 -20.188 1 92.62 664 ARG B O 1
ATOM 11139 N N . SER B 1 665 ? 2.533 -9.945 -19.422 1 93 665 SER B N 1
ATOM 11140 C CA . SER B 1 665 ? 1.189 -9.906 -18.844 1 93 665 SER B CA 1
ATOM 11141 C C . SER B 1 665 ? 1.144 -9.047 -17.594 1 93 665 SER B C 1
ATOM 11143 O O . SER B 1 665 ? 1.95 -9.227 -16.672 1 93 665 SER B O 1
ATOM 11145 N N . PRO B 1 666 ? 0.136 -8.164 -17.562 1 96.06 666 PRO B N 1
ATOM 11146 C CA . PRO B 1 666 ? 0.034 -7.359 -16.344 1 96.06 666 PRO B CA 1
ATOM 11147 C C . PRO B 1 666 ? -0.238 -8.203 -15.102 1 96.06 666 PRO B C 1
ATOM 11149 O O . PRO B 1 666 ? -0.983 -9.18 -15.164 1 96.06 666 PRO B O 1
ATOM 11152 N N . GLN B 1 667 ? 0.417 -7.824 -13.953 1 95.94 667 GLN B N 1
ATOM 11153 C CA . GLN B 1 667 ? 0.234 -8.531 -12.695 1 95.94 667 GLN B CA 1
ATOM 11154 C C . GLN B 1 667 ? 0.17 -7.562 -11.523 1 95.94 667 GLN B C 1
ATOM 11156 O O . GLN B 1 667 ? 0.582 -6.406 -11.641 1 95.94 667 GLN B O 1
ATOM 11161 N N . ALA B 1 668 ? -0.49 -7.945 -10.453 1 96.31 668 ALA B N 1
ATOM 11162 C CA . ALA B 1 668 ? -0.504 -7.199 -9.195 1 96.31 668 ALA B CA 1
ATOM 11163 C C . ALA B 1 668 ? 0.801 -7.391 -8.43 1 96.31 668 ALA B C 1
ATOM 11165 O O . ALA B 1 668 ? 1.548 -8.336 -8.688 1 96.31 668 ALA B O 1
ATOM 11166 N N . TYR B 1 669 ? 1.095 -6.527 -7.441 1 94.88 669 TYR B N 1
ATOM 11167 C CA . TYR B 1 669 ? 2.291 -6.625 -6.609 1 94.88 669 TYR B CA 1
ATOM 11168 C C . TYR B 1 669 ? 2.178 -7.777 -5.621 1 94.88 669 TYR B C 1
ATOM 11170 O O . TYR B 1 669 ? 3.182 -8.391 -5.258 1 94.88 669 TYR B O 1
ATOM 11178 N N . THR B 1 670 ? 0.969 -8.039 -5.23 1 92.25 670 THR B N 1
ATOM 11179 C CA . THR B 1 670 ? 0.688 -9.141 -4.324 1 92.25 670 THR B CA 1
ATOM 11180 C C . THR B 1 670 ? -0.307 -10.117 -4.945 1 92.25 670 THR B C 1
ATOM 11182 O O . THR B 1 670 ? -1.017 -9.766 -5.895 1 92.25 670 THR B O 1
ATOM 11185 N N . ALA B 1 671 ? -0.373 -11.289 -4.406 1 94.94 671 ALA B N 1
ATOM 11186 C CA . ALA B 1 671 ? -1.256 -12.336 -4.922 1 94.94 671 ALA B CA 1
ATOM 11187 C C . ALA B 1 671 ? -2.721 -11.922 -4.793 1 94.94 671 ALA B C 1
ATOM 11189 O O . ALA B 1 671 ? -3.125 -11.359 -3.777 1 94.94 671 ALA B O 1
ATOM 11190 N N . ILE B 1 672 ? -3.492 -12.195 -5.879 1 95.06 672 ILE B N 1
ATOM 11191 C CA . ILE B 1 672 ? -4.941 -12.039 -5.832 1 95.06 672 ILE B CA 1
ATOM 11192 C C . ILE B 1 672 ? -5.555 -13.164 -4.992 1 95.06 672 ILE B C 1
ATOM 11194 O O . ILE B 1 672 ? -5.199 -14.328 -5.152 1 95.06 672 ILE B O 1
ATOM 11198 N N . PRO B 1 673 ? -6.473 -12.852 -4.055 1 92.25 673 PRO B N 1
ATOM 11199 C CA . PRO B 1 673 ? -7.09 -13.922 -3.275 1 92.25 673 PRO B CA 1
ATOM 11200 C C . PRO B 1 673 ? -7.691 -15.016 -4.152 1 92.25 673 PRO B C 1
ATOM 11202 O O . PRO B 1 673 ? -8.266 -14.727 -5.203 1 92.25 673 PRO B O 1
ATOM 11205 N N . SER B 1 674 ? -7.641 -16.234 -3.693 1 90.38 674 SER B N 1
ATOM 11206 C CA . SER B 1 674 ? -7.992 -17.422 -4.477 1 90.38 674 SER B CA 1
ATOM 11207 C C . SER B 1 674 ? -9.422 -17.328 -5.008 1 90.38 674 SER B C 1
ATOM 11209 O O . SER B 1 674 ? -9.672 -17.641 -6.172 1 90.38 674 SER B O 1
ATOM 11211 N N . PRO B 1 675 ? -10.367 -16.859 -4.246 1 92.94 675 PRO B N 1
ATOM 11212 C CA . PRO B 1 675 ? -11.727 -16.844 -4.781 1 92.94 675 PRO B CA 1
ATOM 11213 C C . PRO B 1 675 ? -11.953 -15.703 -5.773 1 92.94 675 PRO B C 1
ATOM 11215 O O . PRO B 1 675 ? -12.984 -15.664 -6.453 1 92.94 675 PRO B O 1
ATOM 11218 N N . GLU B 1 676 ? -11.047 -14.75 -5.875 1 95 676 GLU B N 1
ATOM 11219 C CA . GLU B 1 676 ? -11.18 -13.57 -6.727 1 95 676 GLU B CA 1
ATOM 11220 C C . GLU B 1 676 ? -10.344 -13.711 -7.996 1 95 676 GLU B C 1
ATOM 11222 O O . GLU B 1 676 ? -10.375 -12.844 -8.867 1 95 676 GLU B O 1
ATOM 11227 N N . GLY B 1 677 ? -9.555 -14.688 -7.973 1 89.19 677 GLY B N 1
ATOM 11228 C CA . GLY B 1 677 ? -8.742 -15.047 -9.125 1 89.19 677 GLY B CA 1
ATOM 11229 C C . GLY B 1 677 ? -9.18 -16.344 -9.781 1 89.19 677 GLY B C 1
ATOM 11230 O O . GLY B 1 677 ? -10.359 -16.688 -9.766 1 89.19 677 GLY B O 1
ATOM 11231 N N . ASN B 1 678 ? -8.352 -16.859 -10.516 1 78.88 678 ASN B N 1
ATOM 11232 C CA . ASN B 1 678 ? -8.734 -18.125 -11.156 1 78.88 678 ASN B CA 1
ATOM 11233 C C . ASN B 1 678 ? -8.32 -19.328 -10.32 1 78.88 678 ASN B C 1
ATOM 11235 O O . ASN B 1 678 ? -7.543 -19.188 -9.375 1 78.88 678 ASN B O 1
ATOM 11239 N N . ALA B 1 679 ? -9.078 -20.328 -10.562 1 67.81 679 ALA B N 1
ATOM 11240 C CA . ALA B 1 679 ? -8.695 -21.578 -9.922 1 67.81 679 ALA B CA 1
ATOM 11241 C C . ALA B 1 679 ? -7.293 -22.016 -10.336 1 67.81 679 ALA B C 1
ATOM 11243 O O . ALA B 1 679 ? -6.988 -22.078 -11.531 1 67.81 679 ALA B O 1
ATOM 11244 N N . PHE B 1 680 ? -6.445 -22.125 -9.297 1 69.94 680 PHE B N 1
ATOM 11245 C CA . PHE B 1 680 ? -5.012 -22.234 -9.547 1 69.94 680 PHE B CA 1
ATOM 11246 C C . PHE B 1 680 ? -4.594 -23.688 -9.695 1 69.94 680 PHE B C 1
ATOM 11248 O O . PHE B 1 680 ? -5.207 -24.578 -9.102 1 69.94 680 PHE B O 1
ATOM 11255 N N . ARG B 1 681 ? -3.764 -23.828 -10.742 1 74.62 681 ARG B N 1
ATOM 11256 C CA . ARG B 1 681 ? -2.883 -24.984 -10.742 1 74.62 681 ARG B CA 1
ATOM 11257 C C . ARG B 1 681 ? -1.561 -24.672 -10.047 1 74.62 681 ARG B C 1
ATOM 11259 O O . ARG B 1 681 ? -1.31 -23.531 -9.672 1 74.62 681 ARG B O 1
ATOM 11266 N N . TRP B 1 682 ? -0.713 -25.641 -9.773 1 77.56 682 TRP B N 1
ATOM 11267 C CA . TRP B 1 682 ? 0.533 -25.656 -9.016 1 77.56 682 TRP B CA 1
ATOM 11268 C C . TRP B 1 682 ? 1.523 -24.641 -9.586 1 77.56 682 TRP B C 1
ATOM 11270 O O . TRP B 1 682 ? 2.361 -24.109 -8.852 1 77.56 682 TRP B O 1
ATOM 11280 N N . ASN B 1 683 ? 1.375 -24.25 -10.789 1 84.44 683 ASN B N 1
ATOM 11281 C CA . ASN B 1 683 ? 2.432 -23.484 -11.438 1 84.44 683 ASN B CA 1
ATOM 11282 C C . ASN B 1 683 ? 1.875 -22.25 -12.156 1 84.44 683 ASN B C 1
ATOM 11284 O O . ASN B 1 683 ? 2.42 -21.812 -13.172 1 84.44 683 ASN B O 1
ATOM 11288 N N . THR B 1 684 ? 0.791 -21.734 -11.648 1 87.81 684 THR B N 1
ATOM 11289 C CA . THR B 1 684 ? 0.2 -20.547 -12.234 1 87.81 684 THR B CA 1
ATOM 11290 C C . THR B 1 684 ? 0.606 -19.297 -11.453 1 87.81 684 THR B C 1
ATOM 11292 O O . THR B 1 684 ? 0.883 -19.375 -10.25 1 87.81 684 THR B O 1
ATOM 11295 N N . ASN B 1 685 ? 0.659 -18.156 -12.203 1 92.94 685 ASN B N 1
ATOM 11296 C CA . ASN B 1 685 ? 0.947 -16.875 -11.586 1 92.94 685 ASN B CA 1
ATOM 11297 C C . ASN B 1 685 ? -0.254 -16.344 -10.805 1 92.94 685 ASN B C 1
ATOM 11299 O O . ASN B 1 685 ? -1.239 -15.898 -11.398 1 92.94 685 ASN B O 1
ATOM 11303 N N . PRO B 1 686 ? -0.218 -16.375 -9.484 1 94 686 PRO B N 1
ATOM 11304 C CA . PRO B 1 686 ? -1.37 -15.938 -8.695 1 94 686 PRO B CA 1
ATOM 11305 C C . PRO B 1 686 ? -1.542 -14.422 -8.695 1 94 686 PRO B C 1
ATOM 11307 O O . PRO B 1 686 ? -2.531 -13.906 -8.164 1 94 686 PRO B O 1
ATOM 11310 N N . LYS B 1 687 ? -0.643 -13.688 -9.32 1 95.12 687 LYS B N 1
ATOM 11311 C CA . LYS B 1 687 ? -0.667 -12.227 -9.32 1 95.12 687 LYS B CA 1
ATOM 11312 C C . LYS B 1 687 ? -1.222 -11.688 -10.641 1 95.12 687 LYS B C 1
ATOM 11314 O O . LYS B 1 687 ? -1.392 -10.477 -10.797 1 95.12 687 LYS B O 1
ATOM 11319 N N . GLN B 1 688 ? -1.437 -12.602 -11.578 1 94.69 688 GLN B N 1
ATOM 11320 C CA . GLN B 1 688 ? -1.915 -12.172 -12.883 1 94.69 688 GLN B CA 1
ATOM 11321 C C . GLN B 1 688 ? -3.285 -11.508 -12.781 1 94.69 688 GLN B C 1
ATOM 11323 O O . GLN B 1 688 ? -4.207 -12.062 -12.18 1 94.69 688 GLN B O 1
ATOM 11328 N N . LEU B 1 689 ? -3.457 -10.359 -13.414 1 96.06 689 LEU B N 1
ATOM 11329 C CA . LEU B 1 689 ? -4.668 -9.562 -13.242 1 96.06 689 LEU B CA 1
ATOM 11330 C C . LEU B 1 689 ? -5.805 -10.109 -14.094 1 96.06 689 LEU B C 1
ATOM 11332 O O . LEU B 1 689 ? -6.961 -10.117 -13.664 1 96.06 689 LEU B O 1
ATOM 11336 N N . ASN B 1 690 ? -5.465 -10.531 -15.305 1 94.5 690 ASN B N 1
ATOM 11337 C CA . ASN B 1 690 ? -6.492 -10.977 -16.234 1 94.5 690 ASN B CA 1
ATOM 11338 C C . ASN B 1 690 ? -6.238 -12.414 -16.703 1 94.5 690 ASN B C 1
ATOM 11340 O O . ASN B 1 690 ? -5.105 -12.766 -17.031 1 94.5 690 ASN B O 1
ATOM 11344 N N . ILE B 1 691 ? -7.246 -13.18 -16.688 1 90.56 691 ILE B N 1
ATOM 11345 C CA . ILE B 1 691 ? -7.18 -14.562 -17.141 1 90.56 691 ILE B CA 1
ATOM 11346 C C . ILE B 1 691 ? -8.312 -14.836 -18.141 1 90.56 691 ILE B C 1
ATOM 11348 O O . ILE B 1 691 ? -9.469 -14.492 -17.875 1 90.56 691 ILE B O 1
ATOM 11352 N N . SER B 1 692 ? -8.047 -15.422 -19.266 1 88.62 692 SER B N 1
ATOM 11353 C CA . SER B 1 692 ? -9.031 -15.766 -20.297 1 88.62 692 SER B CA 1
ATOM 11354 C C . SER B 1 692 ? -9.391 -17.25 -20.234 1 88.62 692 SER B C 1
ATOM 11356 O O . SER B 1 692 ? -9.117 -18 -21.172 1 88.62 692 SER B O 1
ATOM 11358 N N . GLY B 1 693 ? -10.086 -17.719 -19.297 1 87.75 693 GLY B N 1
ATOM 11359 C CA . GLY B 1 693 ? -10.398 -19.125 -19.156 1 87.75 693 GLY B CA 1
ATOM 11360 C C . GLY B 1 693 ? -11.602 -19.562 -19.969 1 87.75 693 GLY B C 1
ATOM 11361 O O . GLY B 1 693 ? -11.648 -20.688 -20.469 1 87.75 693 GLY B O 1
ATOM 11362 N N . GLY B 1 694 ? -12.633 -18.797 -20.125 1 92 694 GLY B N 1
ATOM 11363 C CA . GLY B 1 694 ? -13.797 -19.016 -20.969 1 92 694 GLY B CA 1
ATOM 11364 C C . GLY B 1 694 ? -14.75 -20.062 -20.422 1 92 694 GLY B C 1
ATOM 11365 O O . GLY B 1 694 ? -15.742 -20.406 -21.062 1 92 694 GLY B O 1
ATOM 11366 N N . GLY B 1 695 ? -14.477 -20.75 -19.375 1 95.44 695 GLY B N 1
ATOM 11367 C CA . GLY B 1 695 ? -15.367 -21.703 -18.734 1 95.44 695 GLY B CA 1
ATOM 11368 C C . GLY B 1 695 ? -15.336 -23.062 -19.391 1 95.44 695 GLY B C 1
ATOM 11369 O O . GLY B 1 695 ? -16.281 -23.844 -19.266 1 95.44 695 GLY B O 1
ATOM 11370 N N . LYS B 1 696 ? -14.219 -23.406 -20.047 1 96.25 696 LYS B N 1
ATOM 11371 C CA . LYS B 1 696 ? -14.203 -24.625 -20.859 1 96.25 696 LYS B CA 1
ATOM 11372 C C . LYS B 1 696 ? -13.266 -25.672 -20.266 1 96.25 696 LYS B C 1
ATOM 11374 O O . LYS B 1 696 ? -12.945 -26.672 -20.906 1 96.25 696 LYS B O 1
ATOM 11379 N N . THR B 1 697 ? -12.797 -25.422 -19.094 1 95.69 697 THR B N 1
ATOM 11380 C CA . THR B 1 697 ? -11.93 -26.359 -18.391 1 95.69 697 THR B CA 1
ATOM 11381 C C . THR B 1 697 ? -12.273 -26.422 -16.906 1 95.69 697 THR B C 1
ATOM 11383 O O . THR B 1 697 ? -12.703 -25.422 -16.328 1 95.69 697 THR B O 1
ATOM 11386 N N . GLU B 1 698 ? -12.195 -27.562 -16.328 1 96.12 698 GLU B N 1
ATOM 11387 C CA . GLU B 1 698 ? -12.266 -27.781 -14.883 1 96.12 698 GLU B CA 1
ATOM 11388 C C . GLU B 1 698 ? -10.961 -28.375 -14.344 1 96.12 698 GLU B C 1
ATOM 11390 O O . GLU B 1 698 ? -10.469 -29.359 -14.875 1 96.12 698 GLU B O 1
ATOM 11395 N N . VAL B 1 699 ? -10.375 -27.734 -13.391 1 95.31 699 VAL B N 1
ATOM 11396 C CA . VAL B 1 699 ? -9.156 -28.281 -12.805 1 95.31 699 VAL B CA 1
ATOM 11397 C C . VAL B 1 699 ? -9.5 -29.406 -11.836 1 95.31 699 VAL B C 1
ATOM 11399 O O . VAL B 1 699 ? -10.633 -29.5 -11.367 1 95.31 699 VAL B O 1
ATOM 11402 N N . SER B 1 700 ? -8.547 -30.266 -11.461 1 95.12 700 SER B N 1
ATOM 11403 C CA . SER B 1 700 ? -8.82 -31.5 -10.711 1 95.12 700 SER B CA 1
ATOM 11404 C C . SER B 1 700 ? -8.906 -31.219 -9.211 1 95.12 700 SER B C 1
ATOM 11406 O O . SER B 1 700 ? -9.422 -32.031 -8.453 1 95.12 700 SER B O 1
ATOM 11408 N N . GLY B 1 701 ? -8.344 -30.109 -8.703 1 94.5 701 GLY B N 1
ATOM 11409 C CA . GLY B 1 701 ? -8.367 -29.797 -7.277 1 94.5 701 GLY B CA 1
ATOM 11410 C C . GLY B 1 701 ? -7.234 -30.453 -6.508 1 94.5 701 GLY B C 1
ATOM 11411 O O . GLY B 1 701 ? -7.129 -30.297 -5.293 1 94.5 701 GLY B O 1
ATOM 11412 N N . THR B 1 702 ? -6.316 -31.141 -7.211 1 95.56 702 THR B N 1
ATOM 11413 C CA . THR B 1 702 ? -5.207 -31.828 -6.559 1 95.56 702 THR B CA 1
ATOM 11414 C C . THR B 1 702 ? -4.355 -30.859 -5.762 1 95.56 702 THR B C 1
ATOM 11416 O O . THR B 1 702 ? -3.781 -31.219 -4.73 1 95.56 702 THR B O 1
ATOM 11419 N N . TYR B 1 703 ? -4.344 -29.672 -6.215 1 92.44 703 TYR B N 1
ATOM 11420 C CA . TYR B 1 703 ? -3.627 -28.609 -5.523 1 92.44 703 TYR B CA 1
ATOM 11421 C C . TYR B 1 703 ? -4.117 -28.469 -4.086 1 92.44 703 TYR B C 1
ATOM 11423 O O . TYR B 1 703 ? -3.312 -28.406 -3.154 1 92.44 703 TYR B O 1
ATOM 11431 N N . TYR B 1 704 ? -5.414 -28.328 -3.932 1 95.44 704 TYR B N 1
ATOM 11432 C CA . TYR B 1 704 ? -6.023 -28.281 -2.605 1 95.44 704 TYR B CA 1
ATOM 11433 C C . TYR B 1 704 ? -5.711 -29.547 -1.818 1 95.44 704 TYR B C 1
ATOM 11435 O O . TYR B 1 704 ? -5.332 -29.484 -0.646 1 95.44 704 TYR B O 1
ATOM 11443 N N . LEU B 1 705 ? -5.852 -30.766 -2.4 1 97.69 705 LEU B N 1
ATOM 11444 C CA . LEU B 1 705 ? -5.727 -32.031 -1.712 1 97.69 705 LEU B CA 1
ATOM 11445 C C . LEU B 1 705 ? -4.32 -32.219 -1.15 1 97.69 705 LEU B C 1
ATOM 11447 O O . LEU B 1 705 ? -4.156 -32.688 -0.018 1 97.69 705 LEU B O 1
ATOM 11451 N N . VAL B 1 706 ? -3.357 -31.859 -1.923 1 97.62 706 VAL B N 1
ATOM 11452 C CA . VAL B 1 706 ? -1.983 -32.031 -1.461 1 97.62 706 VAL B CA 1
ATOM 11453 C C . VAL B 1 706 ? -1.727 -31.109 -0.264 1 97.62 706 VAL B C 1
ATOM 11455 O O . VAL B 1 706 ? -1.192 -31.547 0.757 1 97.62 706 VAL B O 1
ATOM 11458 N N . ALA B 1 707 ? -2.119 -29.844 -0.364 1 96.56 707 ALA B N 1
ATOM 11459 C CA . ALA B 1 707 ? -1.915 -28.891 0.733 1 96.56 707 ALA B CA 1
ATOM 11460 C C . ALA B 1 707 ? -2.613 -29.375 2.004 1 96.56 707 ALA B C 1
ATOM 11462 O O . ALA B 1 707 ? -2.02 -29.359 3.084 1 96.56 707 ALA B O 1
ATOM 11463 N N . TYR B 1 708 ? -3.832 -29.797 1.828 1 97.75 708 TYR B N 1
ATOM 11464 C CA . TYR B 1 708 ? -4.633 -30.203 2.979 1 97.75 708 TYR B CA 1
ATOM 11465 C C . TYR B 1 708 ? -4.062 -31.453 3.625 1 97.75 708 TYR B C 1
ATOM 11467 O O . TYR B 1 708 ? -3.76 -31.469 4.82 1 97.75 708 TYR B O 1
ATOM 11475 N N . TRP B 1 709 ? -3.887 -32.562 2.871 1 98.5 709 TRP B N 1
ATOM 11476 C CA . TRP B 1 709 ? -3.5 -33.844 3.449 1 98.5 709 TRP B CA 1
ATOM 11477 C C . TRP B 1 709 ? -2.062 -33.781 3.959 1 98.5 709 TRP B C 1
ATOM 11479 O O . TRP B 1 709 ? -1.746 -34.375 4.992 1 98.5 709 TRP B O 1
ATOM 11489 N N . MET B 1 710 ? -1.178 -33.125 3.217 1 98.31 710 MET B N 1
ATOM 11490 C CA . MET B 1 710 ? 0.187 -33 3.715 1 98.31 710 MET B CA 1
ATOM 11491 C C . MET B 1 710 ? 0.211 -32.188 5.012 1 98.31 710 MET B C 1
ATOM 11493 O O . MET B 1 710 ? 0.942 -32.531 5.945 1 98.31 710 MET B O 1
ATOM 11497 N N . GLY B 1 711 ? -0.593 -31.062 5.062 1 98.12 711 GLY B N 1
ATOM 11498 C CA . GLY B 1 711 ? -0.689 -30.281 6.289 1 98.12 711 GLY B CA 1
ATOM 11499 C C . GLY B 1 711 ? -1.22 -31.094 7.461 1 98.12 711 GLY B C 1
ATOM 11500 O O . GLY B 1 711 ? -0.688 -31 8.57 1 98.12 711 GLY B O 1
ATOM 11501 N N . ARG B 1 712 ? -2.217 -31.844 7.156 1 97.69 712 ARG B N 1
ATOM 11502 C CA . ARG B 1 712 ? -2.785 -32.688 8.203 1 97.69 712 ARG B CA 1
ATOM 11503 C C . ARG B 1 712 ? -1.787 -33.75 8.656 1 97.69 712 ARG B C 1
ATOM 11505 O O . ARG B 1 712 ? -1.654 -34 9.852 1 97.69 712 ARG B O 1
ATOM 11512 N N . TYR B 1 713 ? -1.15 -34.406 7.762 1 98.19 713 TYR B N 1
ATOM 11513 C CA . TYR B 1 713 ? -0.144 -35.438 8.047 1 98.19 713 TYR B CA 1
ATOM 11514 C C . TYR B 1 713 ? 0.942 -34.875 8.961 1 98.19 713 TYR B C 1
ATOM 11516 O O . TYR B 1 713 ? 1.456 -35.594 9.828 1 98.19 713 TYR B O 1
ATOM 11524 N N . ASN B 1 714 ? 1.282 -33.594 8.766 1 97.88 714 ASN B N 1
ATOM 11525 C CA . ASN B 1 714 ? 2.336 -32.938 9.555 1 97.88 714 ASN B CA 1
ATOM 11526 C C . ASN B 1 714 ? 1.774 -32.25 10.797 1 97.88 714 ASN B C 1
ATOM 11528 O O . ASN B 1 714 ? 2.502 -31.562 11.508 1 97.88 714 ASN B O 1
ATOM 11532 N N . GLY B 1 715 ? 0.462 -32.312 10.992 1 96.94 715 GLY B N 1
ATOM 11533 C CA . GLY B 1 715 ? -0.163 -31.859 12.219 1 96.94 715 GLY B CA 1
ATOM 11534 C C . GLY B 1 715 ? -0.472 -30.359 12.203 1 96.94 715 GLY B C 1
ATOM 11535 O O . GLY B 1 715 ? -0.587 -29.734 13.258 1 96.94 715 GLY B O 1
ATOM 11536 N N . TYR B 1 716 ? -0.597 -29.734 11.086 1 96.94 716 TYR B N 1
ATOM 11537 C CA . TYR B 1 716 ? -0.775 -28.297 11.008 1 96.94 716 TYR B CA 1
ATOM 11538 C C . TYR B 1 716 ? -2.24 -27.922 11.195 1 96.94 716 TYR B C 1
ATOM 11540 O O . TYR B 1 716 ? -2.549 -26.828 11.672 1 96.94 716 TYR B O 1
ATOM 11548 N N . TRP B 1 717 ? -3.191 -28.734 10.797 1 96.06 717 TRP B N 1
ATOM 11549 C CA . TRP B 1 717 ? -4.621 -28.5 10.969 1 96.06 717 TRP B CA 1
ATOM 11550 C C . TRP B 1 717 ? -5.379 -29.828 11.047 1 96.06 717 TRP B C 1
ATOM 11552 O O . TRP B 1 717 ? -4.777 -30.891 10.945 1 96.06 717 TRP B O 1
ATOM 11562 N N . GLU B 1 718 ? -6.684 -29.703 11.297 1 90.19 718 GLU B N 1
ATOM 11563 C CA . GLU B 1 718 ? -7.547 -30.859 11.477 1 90.19 718 GLU B CA 1
ATOM 11564 C C . GLU B 1 718 ? -8.016 -31.422 10.133 1 90.19 718 GLU B C 1
ATOM 11566 O O . GLU B 1 718 ? -8.164 -30.672 9.164 1 90.19 718 GLU B O 1
#

Sequence (1436 aa):
MKILKFIIFQLFIQCFGTYTTYSQKLHSGEYYQEVSKSITLPPQAGLDVVKLFKIQDTIKAITSHGIFYYQSEKWTGKPFVSGIINASTDQSQTVWMNNDKTIWSEKGERIPNPPRTHGSQAITATLWTDNNSLLAGTTNGLYIWNGSWEKDLSFPEIKINAITQDSDGTVWIASDEGLWQKKIAEWLDIDKIGLALGHDSQYLTVTTGMNGKDILFSSPKAIAALASDGNHWLKRGADGLPYGPATTILETDSLLWIGTPKGLIRKGKNWRYYTSKRWLADDQINDILPIEPGKVWVATPNGISEIGLKAMTLEQKANRIEDIIEKRHNRIGIINRSKLAIAGDINSSFLENQDNDGLWTSCYLIAESFRYGVTKSEDAKAKAKRTFEALERLETVTGIPGYPARSYVRSEDLLAPSRSPHPKNWHPSPDGEWQWLDDTSSDEIVGHLFSMALYHDLVADEADKKKVVDLIDRIVSHIVDNDLQLIDYDGKPTRWAIWTPDSLNRSSNWYYEKGLNSLQILSSLQTAYHFTGKAKYKKVYQHLVEKEGYAQNALQAKMTDPFDISHSDDILNFFPYYNLLKYTPKEDPNYPLYLQSLQRSWKAVKTDNMPVWNVFASALLKEDKDLNIALREIKTFPLDMITWSIDNSHRWDLRVDEFPGRGRSPQAYTAIPSPEGNAFRWNTNPKQLNISGGGKTEVSGTYYLVAYWMGRYNGYWEMKILKFIIFQLFIQCFGTYTTYSQKLHSGEYYQEVSKSITLPPQAGLDVVKLFKIQDTIKAITSHGIFYYQSEKWTGKPFVSGIINASTDQSQTVWMNNDKTIWSEKGERIPNPPRTHGSQAITATLWTDNNSLLAGTTNGLYIWNGSWEKDLSFPEIKINAITQDSDGTVWIASDEGLWQKKIAEWLDIDKIGLALGHDSQYLTVTTGMNGKDILFSSPKAIAALASDGNHWLKRGADGLPYGPATTILETDSLLWIGTPKGLIRKGKNWRYYTSKRWLADDQINDILPIEPGKVWVATPNGISEIGLKAMTLEQKANRIEDIIEKRHNRIGIINRSKLAIAGDINSSFLENQDNDGLWTSCYLIAESFRYGVTKSEDAKAKAKRTFEALERLETVTGIPGYPARSYVRSEDLLAPSRSPHPKNWHPSPDGEWQWLDDTSSDEIVGHLFSMALYHDLVADEADKKKVVDLIDRIVSHIVDNDLQLIDYDGKPTRWAIWTPDSLNRSSNWYYEKGLNSLQILSSLQTAYHFTGKAKYKKVYQHLVEKEGYAQNALQAKMTDPFDISHSDDILNFFPYYNLLKYTPKEDPNYPLYLQSLQRSWKAVKTDNMPVWNVFASALLKEDKDLNIALREIKTFPLDMITWSIDNSHRWDLRVDEFPGRGRSPQAYTAIPSPEGNAFRWNTNPKQLNISGGGKTEVSGTYYLVAYWMGRYNGYWE

Foldseek 3Di:
DPPPPPPPPPPVPDPPVPPLPQPPFDAQPKDWEKAKDFDDDPPQQAFFWFDWDDDPQWIWTQGQQGIWIAHPNDIDDHGDDHGWHDWDAAPVRWIWTDHAFWIATPVGDTDGDDDDPDPRKGFQEWDHLHPQWMWTFIQFAIWIGRPDIDGDPLTGGHHWQYWDAAPVSWIWTFTQAAIWIDDPHHIDGVCVVDDDCVLVRGWRYWDAPPRRQKIWTFGQFWIWIDHNVRPTDIDGQQNPFFDDDFNDWDDDPQKIWTQHQAFIWIDHVHIDTGGFPRHDQHRHFNYWADDDVQWIWTRRGRHIMIIHIDIDGLVRLLVLLVVLQVVAAQDQLFGWWWWAPDFQDSVRTDDADAQQSLLVLLLLLLLLLLVCLQPVDPVSLVSNVSSLVLQVVQQQQQVQFQAGFNDKDFLPDDHDWYPDPPGWDWDGGPVRGMITTKLDALSSVLSLLLSLLSCLVRHDDPVSVVVSLRNLQRNLCCCLVLQNFRAIPVRHGRDHRDQHLCPLPVDCPCPQQNLLSLLSNLLSLLSNCQSPVDVSSVVVNCCCVPPSVSLVSVLPRADAPPDAHFLQCLSSNLSSLVSNQVRDDPPPPSNVSSLNSLVVSCVRCLLQLQLLSQLSNCLSNSHRSPNVSSSVQLSNAHSQQFFTWAASPNTSNFAWDPQAHPVRATFTPGFDRNSRHHRDDSRDRRGGRTDHRSNTMGTSCSSSSSSVSSCVSSSNYD/DPPPPPPPVPPVDDPPVPPLPQPPFDAQPKDWEKAKDFDDDPPQQAFFWFDWDDDPQWIWTQGQQGIWIAHPNDIDDHGDDHGWHDWDAAPVRWIWTDHQFWIATPVGDIDGDDDDPDPRKGFQEWDHLHPQWMWTFIQFAIWIGRPDIDGDPLTGGHHWQYWDAAPLSWIWTFTQAAIWIDPDDHIDGVCVVDDDCVLVRGWNYWDAPPRRQKIWTFGQFWIWIDHNVRPTDIDGQQNPFFDDDFNDWDDDPQKIWTQHQAFIWIDHVHIDTGGFPRFDQHRHFNYWADDDVQWIWTRRRRHIMIIHIDIDGLVRLLVLLVVLQVVAAQDQLFGWWWWAPDFQDSVRTDDADAQQSLLVLLLLLLLLLLVCLQPVDPVSLVSNVSSLVLQVVQQQQQVQFQAGFNDKDFLPDDHDWYPDPPGWDWDGGPVRGMITTKLDALSSVLSLLLSLLSCLVRHDDPVSVVVSLRNLQRNLCCCLVLQNFRAIPVRHGRDHRDQHLCPLPVDCPCPQQNLLSLLSNLLSLLSNCQSPVDVSSVVVNCCCVPPSVSLVSVLPRADAPPDAHFLQCLSSNLSSLVSNQVRDDPPPPSNVSSLNSLVVSCVRCLLQLQLLSQLSNCLSNSHRSPNVSSSVQLSNQHSQQFFTWAASPNTSNFAWDPQAHPVRATFTPGFDRNSRHHRDDSRDRRGGRTDHRSNTMGTSCSSSSSSVSSCVSSSNYD

Radius of gyration: 38.4 Å; Cα contacts (8 Å, |Δi|>4): 3245; chains: 2; bounding box: 103×112×82 Å

Secondary structure (DSSP, 8-state):
--SGGGSGGGTTS----------------SEEEEEEEEEPPPGGG-S-EEEEEEETTEEEEEETTEEEEEETTEEEEEE--S---EEEE-TT--EEEE-SSEEEETTS-EEEPPP-SSSS--EEEEEESSSS-EEEEETTEEEEESSSEEE-TTS-SS-EEEEEE-TT--EEEEETTEEEEEETTEEEEHHHHTB-GGGTT---EEEEETTTTEEEEEETTEEEEE-TTS--EEE-GGGT------SEEEEETTEEEEEETTEEEEESSSEEEE-HHHH-S-SS--EEEEEETTEEEEEETTEEEEEEEEEE-HHHHHHHHHHHHHHHTEETTEE--EEESSTT-GGGEE----TTHHHHHHHHHHHHHHHHHHH--HHHHHHHHHHHHHHHHHHHTTTSTT---SEEEETTS--PPP-SSS---EEE-TTSSEEEE----HHHHHHHHHHHHHHHHHT--HHHHHHHHHHHHHHHHHHHHTTTEEE-TTSSEEEEEE--HHHHTS-STTTTTHHHHHHHHHHHHHHHHHHH--HHHHHHHHHHHHTS-HHHHHTT-S--TTBPP-STHHHHHHHHHHHHHHHS-TTSTTHHHHHHHHHHHHHHHGGG--HHHHHHHHHHHTS-SSHHHHHHHHHH--S--B--EEE-TT-SSPPBPSS--GGG--BBSSPPPGGGSPPPPTT--TTBSEEE-TT-EE---HHHHHHHHHHHHTTS--/-TTGGGSGGGSS-----------------SEEEEEEEEEPPPGGG-S-EEEEEEETTEEEEEETTEEEEEETTEEEEEE--S---EEEE-TT--EEEE-SSEEEETTS-EEEPPP-SSSS--EEEEEESSSS-EEEEETTEEEEESSSEEE-TTS-SS-EEEEEE-TTS-EEEEETTEEEEESSSSEEEHHHHTB-GGGTT---EEEEETTTTEEEEEETTEEEEE-TTS--EEE-GGGT------SEEEEETTEEEEEETTEEEEESSSEEEE-HHHH-S-SS--EEEEEETTEEEEEETTEEEEEEEEEE-HHHHHHHHHHHHHHHTEETTEE--EEESSTT-GGGEE----TTHHHHHHHHHHHHHHHHHHH--HHHHHHHHHHHHHHHHHHHTTTSTT---SEEEETTS--PPP-SSS---EEE-TTSSEEEE----HHHHHHHHHHHHHHHHHT--HHHHHHHHHHHHHHHHHHHHTTTEEE-TTSSEEEEEE--HHHHTT-STTTTTHHHHHHHHHHHHHHHHHHH--HHHHHHHHHHHHTS-HHHHHHT-S--TTBPP-STHHHHHHHHHHHHHHHS-TTSTTHHHHHHHHHHHHHHHGGG--HHHHHHHHHHHTS-SSHHHHHHHHHH--S--B--EEE-TT-SSPPBPSS--GGG--BBSSPPPGGGSPPPPTT--TTBSEEE-TT-EE---HHHHHHHHHHHHTTS--

Solvent-accessible surface area (backbone atoms only — not comparable to full-atom values): 73924 Å² total; per-residue (Å²): 139,81,75,70,80,70,62,73,75,61,68,80,62,70,80,66,68,75,72,71,61,65,64,72,60,46,86,55,61,77,40,73,35,71,47,53,43,77,52,85,66,58,79,72,41,57,39,35,25,49,40,65,47,73,58,90,80,34,35,37,41,29,20,28,25,23,53,34,36,38,43,95,94,36,78,47,73,55,68,72,49,73,56,38,72,50,70,42,51,39,83,84,66,48,45,34,35,29,39,94,63,39,32,35,35,80,85,68,50,76,43,75,54,72,84,62,83,74,70,92,61,43,81,54,29,56,43,48,82,45,90,62,36,36,40,35,27,14,57,60,15,42,33,36,33,66,94,52,75,43,73,44,81,83,49,67,75,42,35,32,45,22,53,37,62,35,72,85,65,39,39,37,35,11,12,65,78,22,39,32,34,37,61,93,90,45,76,40,50,48,37,79,67,42,37,30,72,49,39,68,44,27,22,50,18,40,38,51,23,78,88,24,55,20,39,33,37,16,20,72,66,32,40,33,33,52,36,74,84,54,74,38,37,56,42,29,24,92,72,51,36,48,68,65,35,35,54,38,63,45,56,54,89,84,28,40,38,34,25,12,73,73,16,40,35,38,38,59,98,54,74,44,61,44,46,38,77,76,43,28,62,38,34,37,32,51,32,75,32,82,73,48,91,74,24,34,38,34,23,6,65,54,23,36,16,31,41,31,67,41,81,45,37,66,61,57,55,47,52,53,38,51,52,46,28,68,74,51,19,54,58,86,44,38,31,41,53,21,35,25,79,40,64,73,36,74,89,41,50,43,77,66,72,47,74,58,30,43,27,45,24,20,44,42,26,41,20,26,20,29,38,21,60,62,68,66,38,68,67,32,45,53,52,27,51,45,30,47,52,31,56,53,42,28,22,60,45,57,67,39,82,35,38,48,30,16,32,71,44,49,54,89,50,91,77,64,80,56,84,52,98,72,66,55,54,77,42,71,15,85,85,56,60,30,30,30,28,48,64,40,40,43,57,35,52,42,24,45,56,40,22,46,52,45,29,44,76,52,60,45,52,75,69,50,34,51,52,46,45,51,48,45,43,33,31,52,45,38,21,58,76,48,67,36,22,44,59,40,96,87,70,41,67,23,88,62,26,65,55,32,62,66,51,44,73,69,36,74,89,30,57,72,44,26,11,30,33,31,37,37,50,52,15,49,28,35,42,38,23,66,68,68,65,46,62,68,35,50,51,52,46,48,46,36,46,73,74,65,41,30,52,67,34,21,42,42,30,66,57,42,46,50,30,43,63,63,38,68,50,44,54,51,52,55,43,26,48,57,43,29,63,70,51,43,58,80,81,42,88,57,42,64,42,55,53,50,17,50,53,50,41,46,62,69,48,53,65,47,68,52,34,45,60,24,43,52,49,18,68,75,68,63,42,80,46,56,53,69,59,23,51,53,44,64,60,48,45,54,83,71,38,47,27,40,43,42,79,48,79,79,39,48,40,61,54,71,34,84,53,37,42,73,96,64,37,61,19,36,71,52,42,50,57,54,65,66,48,54,62,71,59,84,41,53,68,49,24,51,32,62,44,88,41,67,21,36,34,32,57,49,53,44,58,55,39,32,31,50,26,47,27,36,60,72,47,44,36,109,133,85,76,63,81,71,61,73,77,61,69,84,61,67,85,68,66,75,72,70,61,66,63,72,60,44,86,54,62,76,40,72,35,72,47,54,44,77,52,86,64,58,81,72,42,58,39,35,26,47,39,64,46,72,59,91,79,35,35,38,41,29,20,28,26,24,52,34,35,39,42,93,92,35,78,46,74,54,68,73,50,73,58,38,72,50,70,40,52,38,82,86,65,48,46,34,35,27,39,96,62,40,32,35,34,81,86,65,50,75,42,74,54,72,84,63,84,73,73,89,62,44,80,55,30,59,43,48,81,43,88,62,34,37,39,35,26,13,58,60,17,43,32,37,33,66,94,53,75,42,72,44,81,83,47,67,75,42,34,30,44,21,54,38,62,34,70,86,66,33,39,36,35,11,12,64,78,22,37,33,37,33,80,72,92,51,77,40,51,47,36,81,67,40,37,29,72,48,39,67,44,28,22,52,18,41,37,51,24,80,87,24,56,20,39,34,34,16,21,74,68,31,40,34,33,52,35,75,85,56,74,38,37,58,42,28,23,94,73,52,35,49,67,65,35,34,54,39,64,44,57,56,89,84,28,39,37,36,24,12,73,73,17,40,35,38,39,60,98,52,73,44,61,45,46,39,77,77,44,27,61,37,33,36,33,50,33,76,33,82,74,49,90,74,24,32,40,35,25,6,64,53,23,35,16,30,41,30,66,40,81,42,36,66,60,57,55,46,51,50,37,52,53,47,27,68,72,50,19,54,59,86,42,39,30,38,54,20,35,26,78,40,64,71,38,74,90,40,51,43,76,66,72,47,74,58,30,44,28,45,24,20,43,43,26,41,19,26,21,28,38,21,60,61,67,66,39,68,67,32,43,52,51,26,50,46,30,46,52,33,56,54,42,27,23,59,45,58,66,39,81,36,38,50,30,15,31,70,44,50,55,88,49,90,76,63,79,55,84,51,97,70,66,58,54,76,43,70,15,83,85,56,59,30,30,29,28,49,65,41,38,42,56,33,51,42,24,46,53,40,22,47,52,46,30,45,76,53,58,45,51,76,70,50,34,51,54,46,44,52,49,46,45,32,32,50,45,39,21,59,76,48,67,36,21,44,60,39,95,86,70,42,66,23,87,62,24,65,54,31,62,65,50,45,72,70,36,76,88,30,57,72,44,25,12,28,33,30,38,39,50,52,14,50,28,34,43,36,24,66,69,68,65,46,62,67,33,50,51,52,46,49,44,36,45,73,74,66,40,31,52,66,33,22,42,42,31,66,60,43,45,51,32,44,63,64,37,67,48,45,56,51,51,55,43,27,50,58,44,29,63,71,51,43,58,79,81,43,87,57,42,64,42,54,52,50,18,49,52,52,42,46,62,70,47,54,65,47,67,51,34,46,58,24,42,51,50,16,68,75,67,62,42,78,47,55,53,69,61,24,51,51,44,64,61,48,45,55,83,72,38,48,26,41,44,42,79,49,79,80,37,48,42,63,55,71,35,84,52,37,42,73,93,65,36,61,19,36,70,50,41,49,56,53,64,66,46,56,63,71,60,85,40,55,68,48,23,50,33,64,44,88,40,66,21,35,32,32,56,48,54,44,56,56,38,32,30,49,25,48,28,36,60,73,46,45,35,110